Protein AF-A0A0E0JFE7-F1 (afdb_monomer)

Sequence (1212 aa):
MAQLSPSPSLVVLPAPAMASPPTTAAASPRRLFLVVVLLLPLVASAAAVPHRHRLPSQHLASLNASAPPTTFFEVDRPIRPPRGSLGPCSTLLLSHSFGATYGKPPVTAAYEPPACLAGGASSLALAVLEWSADCRGRQFDRIFGVWLSGAELLRSCTAEPRATGIVWSVSRDVTRYAALLAEPGEIAVYLGNLVDSKYTGVYHANLTLHLYFHPAPPPPLPPQQADLIVPISRSLPLNDGQWFAIQNATDVQGKKLTIPSNTYRAVLEVFVSFHSNDEFWYTNPPNEYIEANSLSNVPGNGAFREVVVKVNDDIVGAIWPFTVIYTGGVNPLLWRPITGIGSFNLPTYDIDITPFLCKLLDGKEHDFGFGVTNALDVWYIDANLHLWLDHNSEKTTGSLISYEASGLVLNVDSGFSGLDGQFVTSASRHISATGLVKSSYGEVTTNFYQRFSYVNSNVYSKNGSVQVVNQTIDAKSGVFAKDALAVLLSEDLHQIFPLYVYTGTSDEEDDEYTLISYVKLSVNEKETSGGKMGFSFNSLRNAQSAHGSMKVKKNLVVGGLGETHQAYKYVGTDGCYFRDVRSKNYTVLSDQSGDSCTKRNPYNGAKFSLRNDQSARRNSCLLTLLLLLLLPLAPLAAPRRSRFPATLRLDSLDASPQPPPPTTFFEVDRPIRPPRGSVGPCSTQLLSHSFGYTYGRAPVTAAYEPPACLAAAAGGSSWSLALAVLEWSADCRGRQFDRIFGVWLSGAELLRGCTAEPRATGIVWSVSRDVSRYAALLAAPGEVAVYLGNLIDDTYTGVYHANLTLHIYFHPAPPPPPEQQQQHADLIFPISRSLPLNDGQWFAIQNSTDVQSKKLVIPSNTYRAVLEVFVSFHSNDEDWYMHPPNEYIEANNISSLPGNGAFREITVQLDGDVVGAVWPFTVIYTGGVNPLFWRPITGIASFNLPTYDIDITPFLGKLLNGKEHDFGFSVTNALDVWFVDANLHLWLDHNSEKTFGSLVSYEAPKLTLHVDSDFSALDGRFVTSASRHVSATGWVKSSYGKVMTTFYQRFSYRNNNVYSKNGTLQVVNQTIDAKSGVFTRSSVVLFLEEVHRAFPLYIFSGTSDQVGDEYSLVSVVKMGFNEKRISGRMPEFSYISLRNAQSAHGYMKVKKNLVVDGLGETHQVYKYAGTEGCYSRYVGSRNYTIIFDSSGDVCSKGSPHDGPKFSSVKLT

Solvent-accessible surface area (backbone atoms only — not comparable to full-atom values): 63435 Å² total; per-residue (Å²): 138,78,89,82,86,84,88,90,81,90,84,88,87,84,87,85,88,90,90,84,90,82,93,82,85,88,90,83,92,90,88,82,86,87,90,90,89,88,92,84,87,89,85,88,88,82,89,83,88,87,83,91,80,86,85,88,89,79,85,81,77,83,71,78,87,80,58,77,50,49,67,39,41,67,90,74,79,83,87,73,72,58,92,76,47,48,70,70,52,70,46,78,66,47,76,51,69,39,30,80,31,47,78,34,54,45,54,70,36,79,39,68,48,57,80,86,50,75,75,39,42,91,39,60,62,35,30,36,42,33,41,41,37,38,28,46,28,34,48,70,52,41,67,31,44,33,23,52,65,52,25,71,76,47,46,31,42,39,75,56,34,36,82,60,16,26,35,40,59,42,75,43,84,46,45,67,45,32,38,54,59,55,44,71,44,36,35,38,38,26,51,61,24,64,58,54,97,78,26,54,25,38,41,39,37,37,34,34,42,34,38,24,24,57,63,86,81,76,81,93,68,82,80,92,52,34,67,39,67,46,49,50,42,54,73,81,89,47,47,47,57,45,47,39,66,31,57,22,45,84,35,70,47,70,45,73,48,64,43,65,33,18,50,65,40,32,36,37,39,36,42,67,50,60,28,76,65,32,52,56,26,70,72,21,48,41,52,68,62,33,60,78,59,69,53,89,88,66,46,46,62,24,49,45,58,12,38,43,30,26,48,67,82,44,51,72,35,40,43,49,71,75,85,47,38,46,33,49,48,103,49,43,50,30,30,28,30,53,38,33,70,46,19,48,61,43,67,66,49,80,35,62,45,34,11,53,40,37,84,40,40,77,65,52,73,43,41,40,34,36,29,28,26,45,33,62,34,46,35,41,37,35,30,34,37,36,26,29,66,38,89,79,34,89,57,31,52,45,28,57,35,13,64,41,59,34,27,27,3,8,10,45,26,70,52,63,66,74,54,22,28,37,31,44,26,21,1,16,22,37,24,33,28,25,7,39,29,36,46,76,94,38,56,34,40,29,28,23,22,13,7,3,24,23,44,27,37,37,35,33,33,80,74,45,41,27,39,37,32,46,31,31,39,51,38,29,35,32,39,16,28,29,49,94,86,49,52,46,36,10,27,28,34,38,33,25,38,41,35,35,41,38,42,33,63,43,80,74,54,95,62,29,34,33,42,38,40,39,39,35,40,33,47,38,31,31,40,17,33,25,36,74,87,46,74,45,41,37,32,39,38,37,40,37,40,31,36,37,37,38,33,33,44,76,94,35,80,77,48,70,46,12,27,30,38,35,42,35,38,39,47,38,76,92,47,32,37,36,36,44,35,31,27,45,66,63,38,78,78,46,77,50,69,48,65,72,79,67,100,66,85,90,72,91,79,71,87,82,74,84,73,87,81,91,81,88,82,87,82,83,83,88,79,91,80,92,79,89,85,89,84,89,88,88,84,86,88,86,84,89,85,88,85,82,83,88,89,81,84,89,81,84,86,92,79,82,86,79,79,68,76,51,40,29,18,23,52,79,81,81,56,55,68,46,52,87,79,39,48,64,67,53,68,46,78,67,46,75,51,69,41,41,75,27,49,76,31,55,47,53,70,36,81,37,68,44,54,69,68,58,52,48,31,75,74,38,99,42,39,42,88,53,31,30,36,42,36,41,37,38,35,28,46,24,36,43,71,54,36,60,32,42,35,25,52,68,50,26,74,73,50,41,26,42,37,74,60,36,37,82,58,16,23,32,36,54,50,75,41,76,42,41,74,42,52,50,63,58,69,43,69,46,38,36,37,38,26,50,56,28,59,64,55,100,79,26,56,31,36,40,39,36,38,32,34,40,34,36,25,26,30,78,49,76,76,79,65,80,91,77,59,87,76,64,33,65,41,72,47,47,52,41,50,74,82,89,49,46,46,61,46,49,41,69,38,57,24,46,85,35,72,50,69,43,74,47,64,43,61,32,17,50,67,40,35,36,38,36,38,40,67,50,60,29,79,71,33,49,61,36,72,74,26,50,46,50,69,60,36,62,77,59,69,49,93,85,66,59,51,57,21,51,60,66,41,38,40,34,27,48,77,79,45,66,78,44,72,46,72,75,77,88,45,39,52,34,58,46,102,51,37,32,30,22,27,22,42,28,27,66,44,24,43,59,45,66,70,47,83,43,66,50,38,19,49,40,33,69,46,46,73,68,48,75,44,42,45,32,40,35,32,43,56,41,62,33,44,32,40,38,32,32,36,39,36,28,30,66,40,91,82,35,84,59,31,50,42,39,65,76,48,77,48,58,62,74,76,46,74,46,77,45,81,53,70,62,81,54,25,32,41,38,39,40,37,35,39,41,49,33,37,32,29,13,26,32,32,46,78,95,40,59,39,36,31,35,30,39,38,41,38,43,38,39,34,40,40,32,32,32,80,74,45,39,29,38,36,36,43,33,39,40,39,40,35,37,36,40,43,30,32,51,101,52,69,52,38,42,34,39,38,40,38,41,34,44,36,35,35,39,40,33,54,45,84,69,62,84,68,27,34,35,40,37,38,33,40,32,40,28,58,24,36,37,36,37,38,38,34,81,92,52,72,43,42,38,35,34,39,30,34,36,45,25,31,32,36,32,35,32,46,77,91,34,78,79,36,33,13,3,12,20,20,36,38,30,37,35,38,36,71,94,49,29,31,44,32,21,31,5,7,24,60,61,27,33,41,26,26,30,15,13,19,27,54,49,74,78,58,88,82,74,58,83,78,79,72,82,79,76,90,123

pLDDT: mean 81.34, std 21.27, range [21.19, 98.44]

Organism: Oryza punctata (NCBI:txid4537)

Secondary structure (DSSP, 8-state):
----------------------------------------------------------------TTSPPEEEB---PPP-PPTT-EEEEEEEEEEEEESS-TTSPPEEEEE---GGGGG-GGGEEEEEEEEEEEEES-----EEEEEETTEEEEEEEPPPPPTT-EEEEEEEE-GGGHHHHTS-EEEEEEE----SSS---EEEEEEEEEEEEPPSPPP-PPPSS-SEEEEESPPSP-SS-SSEEE-STT-EEEEEEPPPTTEEEEEEEEEEEE-GGGTTGGGPPPHHHHHHTT-SS---S-S--EEEEEETTEEEEEE-------TTSS-TTTTSSBPPTTSSS--EEEEE-GGGHHHHTTSS-EEEEEEEET--S-EEEEEEEEEEE-TT-S--EEEEEEEEE---B-----EEETTEEEEE---EEEEEEEEEEEETTEEEEEEEEEEEE--EEEEEETTTTEEEEEEE-----EEEEE-SSSEEEEEEE----EEEEEEEEEEEETTEEEEEEEEEEEEEEEEE-BSSS-B--EEEEEEEEEEEEEEEETTEEEEEEEEEEEEEEEEESS-EEEEEEEEETTEEEEEEEES---S----TT--------------------------------------------------PPPPPPPEEEB-------PPTT-EEEEEEEEEEEEESS-TTSPPEEEEE---HHHHHHHTSTT-EEEEEEEEEEEEEES-----EEEEEETTEEEEEEEPPPPPTT-EEEEEEEE-GGGHHHHTS-EEEEEEE----SSS---EEEEEEEEEEEEESSPPSPGGG--PPPSEEEE-SPPSS-SS-SSEEE-STT--EEEEEEPPTTEEEEEEEEEEEE-GGGTTGGGPPPHHHHHHTT-SSS--S-S--EEEEEETTEEEEEE-------TTSSSTTTTSSB--TTSSSPPEEEEE-GGGHHHHTTSSEEEEEEEEET--S-EEEEEEEEEEE-TT-S--EEEEEEEE-PPPEEEEEEEEETTEEEEEEEEEEEEEEEEEEEETTEEEEEEEEEEEEEEEEEEEETTTTEEEEEEEEEEEEEEEEESSSEEEEEEEEEEEEEEEEEEEE---SSEEEEEEEEEE--EEEEEEEETTEEEEEEEE-EE-EEE-EEEETTEEEEE--B--EEEEEEETTEEEEE----SSSS-SB----S------TT-----------

Mean predicted aligned error: 19.39 Å

InterPro domains:
  IPR021102 Peptide-N4-(N-acetyl-beta-glucosaminyl)asparagine amidase A [PTHR31104] (23-600)
  IPR056948 Peptide N-acetyl-beta-D-glucosaminyl asparaginase amidase A, N-terminal [PF12222] (87-405)
  IPR056948 Peptide N-acetyl-beta-D-glucosaminyl asparaginase amidase A, N-terminal [PF12222] (677-1004)

Structure (mmCIF, N/CA/C/O backbone):
data_AF-A0A0E0JFE7-F1
#
_entry.id   AF-A0A0E0JFE7-F1
#
loop_
_atom_site.group_PDB
_atom_site.id
_atom_site.type_symbol
_atom_site.label_atom_id
_atom_site.label_alt_id
_atom_site.label_comp_id
_atom_site.label_asym_id
_atom_site.label_entity_id
_atom_site.label_seq_id
_atom_site.pdbx_PDB_ins_code
_atom_site.Cartn_x
_atom_site.Cartn_y
_atom_site.Cartn_z
_atom_site.occupancy
_atom_site.B_iso_or_equiv
_atom_site.auth_seq_id
_atom_site.auth_comp_id
_atom_site.auth_asym_id
_atom_site.auth_atom_id
_atom_site.pdbx_PDB_model_num
ATOM 1 N N . MET A 1 1 ? 29.724 -51.784 9.863 1.00 27.80 1 MET A N 1
ATOM 2 C CA . MET A 1 1 ? 30.884 -52.031 8.974 1.00 27.80 1 MET A CA 1
ATOM 3 C C . MET A 1 1 ? 30.918 -50.891 7.964 1.00 27.80 1 MET A C 1
ATOM 5 O O . MET A 1 1 ? 29.849 -50.575 7.471 1.00 27.80 1 MET A O 1
ATOM 9 N N . ALA A 1 2 ? 32.031 -50.227 7.657 1.00 27.00 2 ALA A N 1
ATOM 10 C CA . ALA A 1 2 ? 33.321 -50.161 8.347 1.00 27.00 2 ALA A CA 1
ATOM 11 C C . ALA A 1 2 ? 34.015 -48.820 7.986 1.00 27.00 2 ALA A C 1
ATOM 13 O O . ALA A 1 2 ? 33.759 -48.305 6.909 1.00 27.00 2 ALA A O 1
ATOM 14 N N . GLN A 1 3 ? 34.819 -48.281 8.916 1.00 24.09 3 GLN A N 1
ATOM 15 C CA . GLN A 1 3 ? 36.211 -47.785 8.763 1.00 24.09 3 GLN A CA 1
ATOM 16 C C . GLN A 1 3 ? 36.642 -47.003 7.484 1.00 24.09 3 GLN A C 1
ATOM 18 O O . GLN A 1 3 ? 36.286 -47.376 6.378 1.00 24.09 3 GLN A O 1
ATOM 23 N N . LEU A 1 4 ? 37.515 -45.979 7.546 1.00 25.78 4 LEU A N 1
ATOM 24 C CA . LEU A 1 4 ? 38.462 -45.576 8.612 1.00 25.78 4 LEU A CA 1
ATOM 25 C C . LEU A 1 4 ? 38.916 -44.090 8.492 1.00 25.78 4 LEU A C 1
ATOM 27 O O . LEU A 1 4 ? 38.791 -43.477 7.438 1.00 25.78 4 LEU A O 1
ATOM 31 N N . SER A 1 5 ? 39.479 -43.560 9.586 1.00 22.83 5 SER A N 1
ATOM 32 C CA . SER A 1 5 ? 40.284 -42.318 9.747 1.00 22.83 5 SER A CA 1
ATOM 33 C C . SER A 1 5 ? 41.680 -42.420 9.056 1.00 22.83 5 SER A C 1
ATOM 35 O O . SER A 1 5 ? 41.918 -43.484 8.477 1.00 22.83 5 SER A O 1
ATOM 37 N N . PRO A 1 6 ? 42.642 -41.442 9.095 1.00 35.56 6 PRO A N 1
ATOM 38 C CA . PRO A 1 6 ? 42.990 -40.419 10.130 1.00 35.56 6 PRO A CA 1
ATOM 39 C C . PRO A 1 6 ? 42.938 -38.937 9.638 1.00 35.56 6 PRO A C 1
ATOM 41 O O . PRO A 1 6 ? 42.818 -38.716 8.441 1.00 35.56 6 PRO A O 1
ATOM 44 N N . SER A 1 7 ? 42.886 -37.850 10.440 1.00 26.66 7 SER A N 1
ATOM 45 C CA . SER A 1 7 ? 43.625 -37.389 11.660 1.00 26.66 7 SER A CA 1
ATOM 46 C C . SER A 1 7 ? 45.054 -36.858 11.395 1.00 26.66 7 SER A C 1
ATOM 48 O O . SER A 1 7 ? 45.705 -37.413 10.513 1.00 26.66 7 SER A O 1
ATOM 50 N N . PRO A 1 8 ? 45.639 -35.941 12.215 1.00 40.16 8 PRO A N 1
ATOM 51 C CA . PRO A 1 8 ? 45.120 -34.899 13.144 1.00 40.16 8 PRO A CA 1
ATOM 52 C C . PRO A 1 8 ? 45.724 -33.490 12.782 1.00 40.16 8 PRO A C 1
ATOM 54 O O . PRO A 1 8 ? 46.185 -33.341 11.656 1.00 40.16 8 PRO A O 1
ATOM 57 N N . SER A 1 9 ? 45.755 -32.372 13.540 1.00 23.88 9 SER A N 1
ATOM 58 C CA . SER A 1 9 ? 45.611 -31.980 14.972 1.00 23.88 9 SER A CA 1
ATOM 59 C C . SER A 1 9 ? 45.077 -30.516 15.039 1.00 23.88 9 SER A C 1
ATOM 61 O O . SER A 1 9 ? 45.161 -29.823 14.032 1.00 23.88 9 SER A O 1
ATOM 63 N N . LEU A 1 10 ? 44.444 -29.941 16.079 1.00 23.22 10 LEU A N 1
ATOM 64 C CA . LEU A 1 10 ? 44.709 -29.856 17.538 1.00 23.22 10 LEU A CA 1
ATOM 65 C C . LEU A 1 10 ? 46.030 -29.130 17.934 1.00 23.22 10 LEU A C 1
ATOM 67 O O . LEU A 1 10 ? 47.066 -29.463 17.375 1.00 23.22 10 LEU A O 1
ATOM 71 N N . VAL A 1 11 ? 46.103 -28.215 18.928 1.00 23.27 11 VAL A N 1
ATOM 72 C CA . VAL A 1 11 ? 45.073 -27.462 19.705 1.00 23.27 11 VAL A CA 1
ATOM 73 C C . VAL A 1 11 ? 45.721 -26.328 20.569 1.00 23.27 11 VAL A C 1
ATOM 75 O O . VAL A 1 11 ? 46.917 -26.394 20.825 1.00 23.27 11 VAL A O 1
ATOM 78 N N . VAL A 1 12 ? 44.915 -25.387 21.109 1.00 22.56 12 VAL A N 1
ATOM 79 C CA . VAL A 1 12 ? 45.170 -24.483 22.282 1.00 22.56 12 VAL A CA 1
ATOM 80 C C . VAL A 1 12 ? 46.018 -23.182 22.118 1.00 22.56 12 VAL A C 1
ATOM 82 O O . VAL A 1 12 ? 46.887 -23.057 21.266 1.00 22.56 12 VAL A O 1
ATOM 85 N N . LEU A 1 13 ? 45.652 -22.192 22.959 1.00 27.08 13 LEU A N 1
ATOM 86 C CA . LEU A 1 13 ? 46.176 -20.825 23.235 1.00 27.08 13 LEU A CA 1
ATOM 87 C C . LEU A 1 13 ? 47.579 -20.824 23.929 1.00 27.08 13 LEU A C 1
ATOM 89 O O . LEU A 1 13 ? 48.007 -21.914 24.306 1.00 27.08 13 LEU A O 1
ATOM 93 N N . PRO A 1 14 ? 48.283 -19.685 24.221 1.00 34.88 14 PRO A N 1
ATOM 94 C CA . PRO A 1 14 ? 47.886 -18.260 24.196 1.00 34.88 14 PRO A CA 1
ATOM 95 C C . PRO A 1 14 ? 48.923 -17.285 23.543 1.00 34.88 14 PRO A C 1
ATOM 97 O O . PRO A 1 14 ? 49.796 -17.692 22.786 1.00 34.88 14 PRO A O 1
ATOM 100 N N . ALA A 1 15 ? 48.810 -15.977 23.833 1.00 24.89 15 ALA A N 1
ATOM 101 C CA . ALA A 1 15 ? 49.737 -14.874 23.479 1.00 24.89 15 ALA A CA 1
ATOM 102 C C . ALA A 1 15 ? 50.985 -14.807 24.430 1.00 24.89 15 ALA A C 1
ATOM 104 O O . ALA A 1 15 ? 51.000 -15.614 25.364 1.00 24.89 15 ALA A O 1
ATOM 105 N N . PRO A 1 16 ? 51.980 -13.867 24.322 1.00 38.59 16 PRO A N 1
ATOM 106 C CA . PRO A 1 16 ? 52.050 -12.647 23.481 1.00 38.59 16 PRO A CA 1
ATOM 107 C C . PRO A 1 16 ? 53.443 -12.208 22.894 1.00 38.59 16 PRO A C 1
ATOM 109 O O . PRO A 1 16 ? 54.483 -12.771 23.207 1.00 38.59 16 PRO A O 1
ATOM 112 N N . ALA A 1 17 ? 53.428 -11.074 22.164 1.00 25.14 17 ALA A N 1
ATOM 113 C CA . ALA A 1 17 ? 54.432 -9.974 22.118 1.00 25.14 17 ALA A CA 1
ATOM 114 C C . ALA A 1 17 ? 55.792 -10.027 21.337 1.00 25.14 17 ALA A C 1
ATOM 116 O O . ALA A 1 17 ? 56.681 -10.817 21.620 1.00 25.14 17 ALA A O 1
ATOM 117 N N . MET A 1 18 ? 55.989 -8.945 20.548 1.00 24.22 18 MET A N 1
ATOM 118 C CA . MET A 1 18 ? 57.223 -8.164 20.244 1.00 24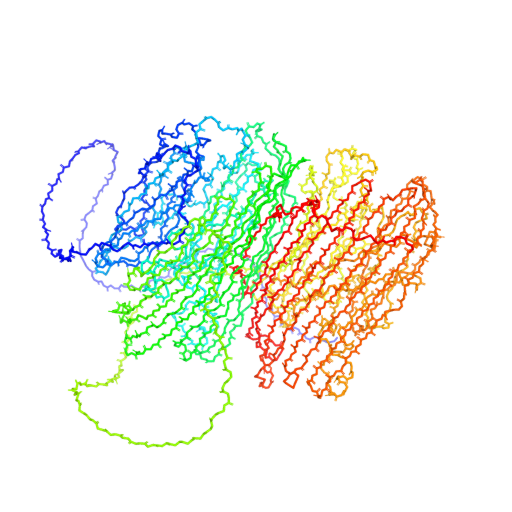.22 18 MET A CA 1
ATOM 119 C C . MET A 1 18 ? 58.300 -8.577 19.197 1.00 24.22 18 MET A C 1
ATOM 121 O O . MET A 1 18 ? 58.711 -9.723 19.081 1.00 24.22 18 MET A O 1
ATOM 125 N N . ALA A 1 19 ? 58.860 -7.502 18.594 1.00 22.97 19 ALA A N 1
ATOM 126 C CA . ALA A 1 19 ? 60.182 -7.305 17.951 1.00 22.97 19 ALA A CA 1
ATOM 127 C C . ALA A 1 19 ? 60.341 -7.400 16.403 1.00 22.97 19 ALA A C 1
ATOM 129 O O . ALA A 1 19 ? 59.699 -8.183 15.715 1.00 22.97 19 ALA A O 1
ATOM 130 N N . SER A 1 20 ? 61.221 -6.529 15.877 1.00 23.56 20 SER A N 1
ATOM 131 C CA . SER A 1 20 ? 61.536 -6.177 14.465 1.00 23.56 20 SER A CA 1
ATOM 132 C C . SER A 1 20 ? 63.081 -6.001 14.302 1.00 23.56 20 SER A C 1
ATOM 134 O O . SER A 1 20 ? 63.771 -6.368 15.258 1.00 23.56 20 SER A O 1
ATOM 136 N N . PRO A 1 21 ? 63.705 -5.421 13.227 1.00 48.44 21 PRO A N 1
ATOM 137 C CA . PRO A 1 21 ? 63.253 -4.978 11.891 1.00 48.44 21 PRO A CA 1
ATOM 138 C C . PRO A 1 21 ? 63.967 -5.770 10.737 1.00 48.44 21 PRO A C 1
ATOM 140 O O . PRO A 1 21 ? 63.495 -6.889 10.554 1.00 48.44 21 PRO A O 1
ATOM 143 N N . PRO A 1 22 ? 65.057 -5.400 9.981 1.00 46.72 22 PRO A N 1
ATOM 144 C CA . PRO A 1 22 ? 65.743 -4.129 9.623 1.00 46.72 22 PRO A CA 1
ATOM 145 C C . PRO A 1 22 ? 66.042 -3.876 8.094 1.00 46.72 22 PRO A C 1
ATOM 147 O O . PRO A 1 22 ? 66.775 -4.620 7.455 1.00 46.72 22 PRO A O 1
ATOM 150 N N . THR A 1 23 ? 65.620 -2.714 7.560 1.00 31.38 23 THR A N 1
ATOM 151 C CA . THR A 1 23 ? 66.366 -1.776 6.648 1.00 31.38 23 THR A CA 1
ATOM 152 C C . THR A 1 23 ? 67.068 -2.187 5.323 1.00 31.38 23 THR A C 1
ATOM 154 O O . THR A 1 23 ? 67.992 -2.992 5.324 1.00 31.38 23 THR A O 1
ATOM 157 N N . THR A 1 24 ? 66.853 -1.406 4.242 1.00 29.27 24 THR A N 1
ATOM 158 C CA . THR A 1 24 ? 67.797 -0.401 3.627 1.00 29.27 24 THR A CA 1
ATOM 159 C C . THR A 1 24 ? 67.228 0.127 2.285 1.00 29.27 24 THR A C 1
ATOM 161 O O . THR A 1 24 ? 66.625 -0.652 1.559 1.00 29.27 24 THR A O 1
ATOM 164 N N . ALA A 1 25 ? 67.241 1.408 1.866 1.00 32.34 25 ALA A N 1
ATOM 165 C CA . ALA A 1 25 ? 67.906 2.681 2.237 1.00 32.34 25 ALA A CA 1
ATOM 166 C C . ALA A 1 25 ? 69.387 2.843 1.806 1.00 32.34 25 ALA A C 1
ATOM 168 O O . ALA A 1 25 ? 70.173 1.927 2.000 1.00 32.34 25 ALA A O 1
ATOM 169 N N . ALA A 1 26 ? 69.873 3.980 1.278 1.00 32.94 26 ALA A N 1
ATOM 170 C CA . ALA A 1 26 ? 69.253 5.289 0.959 1.00 32.94 26 ALA A CA 1
ATOM 171 C C . ALA A 1 26 ? 69.312 5.554 -0.579 1.00 32.94 26 ALA A C 1
ATOM 173 O O . ALA A 1 26 ? 68.960 4.633 -1.303 1.00 32.94 26 ALA A O 1
ATOM 174 N N . ALA A 1 27 ? 69.697 6.676 -1.221 1.00 32.00 27 ALA A N 1
ATOM 175 C CA . ALA A 1 27 ? 70.150 8.055 -0.906 1.00 32.00 27 ALA A CA 1
ATOM 176 C C . ALA A 1 27 ? 70.075 8.870 -2.240 1.00 32.00 27 ALA A C 1
ATOM 178 O O . ALA A 1 27 ? 69.964 8.248 -3.290 1.00 32.00 27 ALA A O 1
ATOM 179 N N . SER A 1 28 ? 70.198 10.199 -2.397 1.00 30.89 28 SER A N 1
ATOM 180 C CA . SER A 1 28 ? 70.303 11.448 -1.590 1.00 30.89 28 SER A CA 1
ATOM 181 C C . SER A 1 28 ? 69.942 12.609 -2.589 1.00 30.89 28 SER A C 1
ATOM 183 O O . SER A 1 28 ? 69.245 12.267 -3.547 1.00 30.89 28 SER A O 1
ATOM 185 N N . PRO A 1 29 ? 70.385 13.903 -2.565 1.00 59.66 29 PRO A N 1
ATOM 186 C CA . PRO A 1 29 ? 71.052 14.796 -1.581 1.00 59.66 29 PRO A CA 1
ATOM 187 C C . PRO A 1 29 ? 70.009 15.780 -0.952 1.00 59.66 29 PRO A C 1
ATOM 189 O O . PRO A 1 29 ? 68.951 15.293 -0.583 1.00 59.66 29 PRO A O 1
ATOM 192 N N . ARG A 1 30 ? 70.102 17.132 -0.898 1.00 34.78 30 ARG A N 1
ATOM 193 C CA . ARG A 1 30 ? 70.854 18.172 -0.096 1.00 34.78 30 ARG A CA 1
ATOM 194 C C . ARG A 1 30 ? 69.907 19.417 -0.017 1.00 34.78 30 ARG A C 1
ATOM 196 O O . ARG A 1 30 ? 68.938 19.417 -0.761 1.00 34.78 30 ARG A O 1
ATOM 203 N N . ARG A 1 31 ? 70.040 20.537 0.726 1.00 33.78 31 ARG A N 1
ATOM 204 C CA . ARG A 1 31 ? 70.930 21.225 1.720 1.00 33.78 31 ARG A CA 1
ATOM 205 C C . ARG A 1 31 ? 70.038 22.371 2.333 1.00 33.78 31 ARG A C 1
ATOM 207 O O . ARG A 1 31 ? 69.065 22.716 1.679 1.00 33.78 31 ARG A O 1
ATOM 214 N N . LEU A 1 32 ? 70.270 23.083 3.451 1.00 34.59 32 LEU A N 1
ATOM 215 C CA . LEU A 1 32 ? 71.223 23.037 4.579 1.00 34.59 32 LEU A CA 1
ATOM 216 C C . LEU A 1 32 ? 70.707 23.936 5.747 1.00 34.59 32 LEU A C 1
ATOM 218 O O . LEU A 1 32 ? 70.531 25.124 5.518 1.00 34.59 32 LEU A O 1
ATOM 222 N N . PHE A 1 33 ? 70.632 23.403 6.979 1.00 31.12 33 PHE A N 1
ATOM 223 C CA . PHE A 1 33 ? 70.579 24.103 8.298 1.00 31.12 33 PHE A CA 1
ATOM 224 C C . PHE A 1 33 ? 69.299 24.924 8.661 1.00 31.12 33 PHE A C 1
ATOM 226 O O . PHE A 1 33 ? 68.749 25.594 7.800 1.00 31.12 33 PHE A O 1
ATOM 233 N N . LEU A 1 34 ? 68.655 24.761 9.845 1.00 36.00 34 LEU A N 1
ATOM 234 C CA . LEU A 1 34 ? 69.002 25.042 11.283 1.00 36.00 34 LEU A CA 1
ATOM 235 C C . LEU A 1 34 ? 68.639 26.507 11.687 1.00 36.00 34 LEU A C 1
ATOM 237 O O . LEU A 1 34 ? 68.776 27.388 10.850 1.00 36.00 34 LEU A O 1
ATOM 241 N N . VAL A 1 35 ? 68.158 26.883 12.893 1.00 32.28 35 VAL A N 1
ATOM 242 C CA . VAL A 1 35 ? 68.242 26.277 14.254 1.00 32.28 35 VAL A CA 1
ATOM 243 C C . VAL A 1 35 ? 66.875 26.226 15.012 1.00 32.28 35 VAL A C 1
ATOM 245 O O . VAL A 1 35 ? 65.920 25.707 14.447 1.00 32.28 35 VAL A O 1
ATOM 248 N N . VAL A 1 36 ? 66.783 26.641 16.296 1.00 42.00 36 VAL A N 1
ATOM 249 C CA . VAL A 1 36 ? 65.733 26.307 17.304 1.00 42.00 36 VAL A CA 1
ATOM 250 C C . VAL A 1 36 ? 65.594 27.426 18.366 1.00 42.00 36 VAL A C 1
ATOM 252 O O . VAL A 1 36 ? 66.616 28.027 18.683 1.00 42.00 36 VAL A O 1
ATOM 255 N N . VAL A 1 37 ? 64.392 27.651 18.946 1.00 31.25 37 VAL A N 1
ATOM 256 C CA . VAL A 1 37 ? 64.078 28.001 20.375 1.00 31.25 37 VAL A CA 1
ATOM 257 C C . VAL A 1 37 ? 62.533 28.095 20.581 1.00 31.25 37 VAL A C 1
ATOM 259 O O . VAL A 1 37 ? 61.791 27.831 19.638 1.00 31.25 37 VAL A O 1
ATOM 262 N N . LEU A 1 38 ? 62.036 28.305 21.813 1.00 34.84 38 LEU A N 1
ATOM 263 C CA . LEU A 1 38 ? 60.760 27.793 22.369 1.00 34.84 38 LEU A CA 1
ATOM 264 C C . LEU A 1 38 ? 59.890 28.884 23.071 1.00 34.84 38 LEU A C 1
ATOM 266 O O . LEU A 1 38 ? 60.417 29.937 23.418 1.00 34.84 38 LEU A O 1
ATOM 270 N N . LEU A 1 39 ? 58.625 28.535 23.391 1.00 27.08 39 LEU A N 1
ATOM 271 C CA . LEU A 1 39 ? 57.651 29.113 24.367 1.00 27.08 39 LEU A CA 1
ATOM 272 C C . LEU A 1 39 ? 56.496 30.032 23.878 1.00 27.08 39 LEU A C 1
ATOM 274 O O . LEU A 1 39 ? 56.606 30.775 22.911 1.00 27.08 39 LEU A O 1
ATOM 278 N N . LEU A 1 40 ? 55.374 29.933 24.616 1.00 35.19 40 LEU A N 1
ATOM 279 C CA . LEU A 1 40 ? 54.106 30.697 24.543 1.00 35.19 40 LEU A CA 1
ATOM 280 C C . LEU A 1 40 ? 54.031 31.729 25.693 1.00 35.19 40 LEU A C 1
ATOM 282 O O . LEU A 1 40 ? 54.693 31.522 26.714 1.00 35.19 40 LEU A O 1
ATOM 286 N N . PRO A 1 41 ? 53.208 32.797 25.587 1.00 36.50 41 PRO A N 1
ATOM 287 C CA . PRO A 1 41 ? 51.976 32.840 26.404 1.00 36.50 41 PRO A CA 1
ATOM 288 C C . PRO A 1 41 ? 50.770 33.573 25.742 1.00 36.50 41 PRO A C 1
ATOM 290 O O . PRO A 1 41 ? 50.719 33.761 24.530 1.00 36.50 41 PRO A O 1
ATOM 293 N N . LEU A 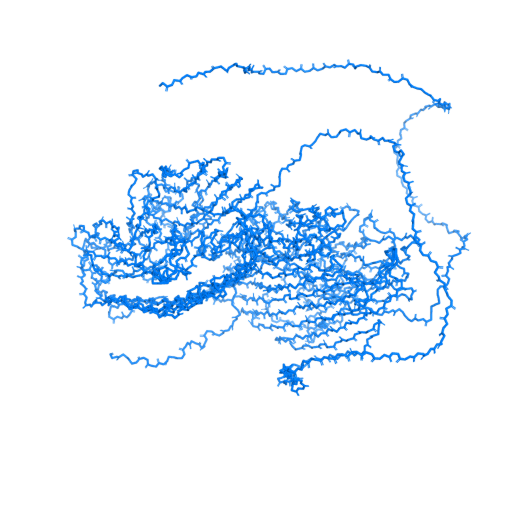1 42 ? 49.762 33.916 26.559 1.00 23.94 42 LEU A N 1
ATOM 294 C CA . LEU A 1 42 ? 48.418 34.424 26.224 1.00 23.94 42 LEU A CA 1
ATOM 295 C C . LEU A 1 42 ? 48.358 35.938 25.879 1.00 23.94 42 LEU A C 1
ATOM 297 O O . LEU A 1 42 ? 49.235 36.695 26.282 1.00 23.94 42 LEU A O 1
ATOM 301 N N . VAL A 1 43 ? 47.225 36.372 25.293 1.00 23.42 43 VAL A N 1
ATOM 302 C CA . VAL A 1 43 ? 46.306 37.469 25.734 1.00 23.42 43 VAL A CA 1
ATOM 303 C C . VAL A 1 43 ? 45.663 38.241 24.557 1.00 23.42 43 VAL A C 1
ATOM 305 O O . VAL A 1 43 ? 46.291 38.561 23.557 1.00 23.42 43 VAL A O 1
ATOM 308 N N . ALA A 1 44 ? 44.366 38.505 24.735 1.00 22.73 44 ALA A N 1
ATOM 309 C CA . ALA A 1 44 ? 43.354 39.112 23.868 1.00 22.73 44 ALA A CA 1
ATOM 310 C C . ALA A 1 44 ? 43.584 40.539 23.298 1.00 22.73 44 ALA A C 1
ATOM 312 O O . ALA A 1 44 ? 44.427 41.294 23.773 1.00 22.73 44 ALA A O 1
ATOM 313 N N . SER A 1 45 ? 42.651 40.917 22.400 1.00 23.02 45 SER A N 1
ATOM 314 C CA . SER A 1 45 ? 41.936 42.218 22.319 1.00 23.02 45 SER A CA 1
ATOM 315 C C . SER A 1 45 ? 42.091 43.097 21.062 1.00 23.02 45 SER A C 1
ATOM 317 O O . SER A 1 45 ? 43.178 43.346 20.562 1.00 23.02 45 SER A O 1
ATOM 319 N N . ALA A 1 46 ? 40.941 43.677 20.682 1.00 21.70 46 ALA A N 1
ATOM 320 C CA . ALA A 1 46 ? 40.744 44.992 20.050 1.00 21.70 46 ALA A CA 1
ATOM 321 C C . ALA A 1 46 ? 41.198 45.256 18.587 1.00 21.70 46 ALA A C 1
ATOM 323 O O . ALA A 1 46 ? 42.186 45.931 18.341 1.00 21.70 46 ALA A O 1
ATOM 324 N N . ALA A 1 47 ? 40.312 44.880 17.652 1.00 23.95 47 ALA A N 1
ATOM 325 C CA . ALA A 1 47 ? 39.528 45.801 16.798 1.00 23.95 47 ALA A CA 1
ATOM 326 C C . ALA A 1 47 ? 40.174 46.774 15.764 1.00 23.95 47 ALA A C 1
ATOM 328 O O . ALA A 1 47 ? 41.283 47.267 15.906 1.00 23.95 47 ALA A O 1
ATOM 329 N N . ALA A 1 48 ? 39.304 47.164 14.810 1.00 21.84 48 ALA A N 1
ATOM 330 C CA . ALA A 1 48 ? 39.197 48.482 14.149 1.00 21.84 48 ALA A CA 1
ATOM 331 C C . ALA A 1 48 ? 39.729 48.687 12.699 1.00 21.84 48 ALA A C 1
ATOM 333 O O . ALA A 1 48 ? 40.849 49.130 12.480 1.00 21.84 48 ALA A O 1
ATOM 334 N N . VAL A 1 49 ? 38.777 48.585 11.747 1.00 24.81 49 VAL A N 1
ATOM 335 C CA . VAL A 1 49 ? 38.628 49.357 10.477 1.00 24.81 49 VAL A CA 1
ATOM 336 C C . VAL A 1 49 ? 39.712 49.232 9.359 1.00 24.81 49 VAL A C 1
ATOM 338 O O . VAL A 1 49 ? 40.746 48.605 9.565 1.00 24.81 49 VAL A O 1
ATOM 341 N N . PRO A 1 50 ? 39.425 49.651 8.094 1.00 38.03 50 PRO A N 1
ATOM 342 C CA . PRO A 1 50 ? 39.997 48.998 6.906 1.00 38.03 50 PRO A CA 1
ATOM 343 C C . PRO A 1 50 ? 40.900 49.894 6.042 1.00 38.03 50 PRO A C 1
ATOM 345 O O . PRO A 1 50 ? 40.871 51.117 6.149 1.00 38.03 50 PRO A O 1
ATOM 348 N N . HIS A 1 51 ? 41.547 49.299 5.031 1.00 21.19 51 HIS A N 1
ATOM 349 C CA . HIS A 1 51 ? 41.979 50.036 3.838 1.00 21.19 51 HIS A CA 1
ATOM 350 C C . HIS A 1 51 ? 41.645 49.307 2.528 1.00 21.19 51 HIS A C 1
ATOM 352 O O . HIS A 1 51 ? 42.043 48.169 2.295 1.00 21.19 51 HIS A O 1
ATOM 358 N N . ARG A 1 52 ? 40.932 50.005 1.634 1.00 31.97 52 ARG A N 1
ATOM 359 C CA . ARG A 1 52 ? 40.788 49.630 0.218 1.00 31.97 52 ARG A CA 1
ATOM 360 C C . ARG A 1 52 ? 42.054 50.022 -0.539 1.00 31.97 52 ARG A C 1
ATOM 362 O O . ARG A 1 52 ? 42.442 51.182 -0.447 1.00 31.97 52 ARG A O 1
ATOM 369 N N . HIS A 1 53 ? 42.549 49.161 -1.427 1.00 23.97 53 HIS A N 1
ATOM 370 C CA . HIS A 1 53 ? 43.274 49.614 -2.618 1.00 23.97 53 HIS A CA 1
ATOM 371 C C . HIS A 1 53 ? 42.825 48.865 -3.885 1.00 23.97 53 HIS A C 1
ATOM 373 O O . HIS A 1 53 ? 42.708 47.645 -3.920 1.00 23.97 53 HIS A O 1
ATOM 379 N N . ARG A 1 54 ? 42.544 49.659 -4.924 1.00 27.03 54 ARG A N 1
ATOM 380 C CA . ARG A 1 54 ? 42.441 49.289 -6.351 1.00 27.03 54 ARG A CA 1
ATOM 381 C C . ARG A 1 54 ? 43.871 49.103 -6.909 1.00 27.03 54 ARG A C 1
ATOM 383 O O . ARG A 1 54 ? 44.783 49.676 -6.324 1.00 27.03 54 ARG A O 1
ATOM 390 N N . LEU A 1 55 ? 44.172 48.458 -8.041 1.00 32.50 55 LEU A N 1
ATOM 391 C CA . LEU A 1 55 ? 43.463 47.662 -9.072 1.00 32.50 55 LEU A CA 1
ATOM 392 C C . LEU A 1 55 ? 44.577 46.919 -9.875 1.00 32.50 55 LEU A C 1
ATOM 394 O O . LEU A 1 55 ? 45.724 47.363 -9.803 1.00 32.50 55 LEU A O 1
ATOM 398 N N . PRO A 1 56 ? 44.304 45.839 -10.640 1.00 26.12 56 PRO A N 1
ATOM 399 C CA . PRO A 1 56 ? 43.968 46.028 -12.062 1.00 26.12 56 PRO A CA 1
ATOM 400 C C . PRO A 1 56 ? 42.946 45.027 -12.631 1.00 26.12 56 PRO A C 1
ATOM 402 O O . PRO A 1 56 ? 42.870 43.870 -12.231 1.00 26.12 56 PRO A O 1
ATOM 405 N N . SER A 1 57 ? 42.187 45.473 -13.632 1.00 37.16 57 SER A N 1
ATOM 406 C CA . SER A 1 57 ? 41.275 44.641 -14.422 1.00 37.16 57 SER A CA 1
ATOM 407 C C . SER A 1 57 ? 41.898 44.277 -15.770 1.00 37.16 57 SER A C 1
ATOM 409 O O . SER A 1 57 ? 42.230 45.181 -16.538 1.00 37.16 57 SER A O 1
ATOM 411 N N . GLN A 1 58 ? 41.960 42.989 -16.110 1.00 28.08 58 GLN A N 1
ATOM 412 C CA . GLN A 1 58 ? 42.140 42.529 -17.491 1.00 28.08 58 GLN A CA 1
ATOM 413 C C . GLN A 1 58 ? 41.204 41.346 -17.789 1.00 28.08 58 GLN A C 1
ATOM 415 O O . GLN A 1 58 ? 40.945 40.518 -16.924 1.00 28.08 58 GLN A O 1
ATOM 420 N N . HIS A 1 59 ? 40.678 41.311 -19.017 1.00 27.19 59 HIS A N 1
ATOM 421 C CA . HIS A 1 59 ? 39.840 40.243 -19.586 1.00 27.19 59 HIS A CA 1
ATOM 422 C C . HIS A 1 59 ? 38.547 39.853 -18.842 1.00 27.19 59 HIS A C 1
ATOM 424 O O . HIS A 1 59 ? 38.140 38.693 -18.827 1.00 27.19 59 HIS A O 1
ATOM 430 N N . LEU A 1 60 ? 37.791 40.862 -18.400 1.00 33.75 60 LEU A N 1
ATOM 431 C CA . LEU A 1 60 ? 36.327 40.774 -18.459 1.00 33.75 60 LEU A CA 1
ATOM 432 C C . LEU A 1 60 ? 35.900 40.776 -19.938 1.00 33.75 60 LEU A C 1
ATOM 434 O O . LEU A 1 60 ? 35.957 41.811 -20.601 1.00 33.75 60 LEU A O 1
ATOM 438 N N . ALA A 1 61 ? 35.500 39.620 -20.469 1.00 28.69 61 ALA A N 1
ATOM 439 C CA . ALA A 1 61 ? 34.901 39.535 -21.798 1.00 28.69 61 ALA A CA 1
ATOM 440 C C . ALA A 1 61 ? 33.471 40.101 -21.752 1.00 28.69 61 ALA A C 1
ATOM 442 O O . ALA A 1 61 ? 32.583 39.524 -21.125 1.00 28.69 61 ALA A O 1
ATOM 443 N N . SER A 1 62 ? 33.244 41.241 -22.405 1.00 36.59 62 SER A N 1
ATOM 444 C CA . SER A 1 62 ? 31.942 41.911 -22.442 1.00 36.59 62 SER A CA 1
ATOM 445 C C . SER A 1 62 ? 30.947 41.157 -23.333 1.00 36.59 62 SER A C 1
ATOM 447 O O . SER A 1 62 ? 30.844 41.425 -24.531 1.00 36.59 62 SER A O 1
ATOM 449 N N . LEU A 1 63 ? 30.199 40.218 -22.752 1.00 35.56 63 LEU A N 1
ATOM 450 C CA . LEU A 1 63 ? 29.014 39.644 -23.393 1.00 35.56 63 LEU A CA 1
ATOM 451 C C . LEU A 1 63 ? 27.905 40.707 -23.469 1.00 35.56 63 LEU A C 1
ATOM 453 O O . LEU A 1 63 ? 27.601 41.369 -22.478 1.00 35.56 63 LEU A O 1
ATOM 457 N N . ASN A 1 64 ? 27.316 40.880 -24.656 1.00 34.50 64 ASN A N 1
ATOM 458 C CA . ASN A 1 64 ? 26.333 41.933 -24.928 1.00 34.50 64 ASN A CA 1
ATOM 459 C C . ASN A 1 64 ? 25.076 41.796 -24.053 1.00 34.50 64 ASN A C 1
ATOM 461 O O . ASN A 1 64 ? 24.243 40.917 -24.272 1.00 34.50 64 ASN A O 1
ATOM 465 N N . ALA A 1 65 ? 24.899 42.728 -23.117 1.00 42.59 65 ALA A N 1
ATOM 466 C CA . ALA A 1 65 ? 23.733 42.825 -22.241 1.00 42.59 65 ALA A CA 1
ATOM 467 C C . ALA A 1 65 ? 22.527 43.503 -22.936 1.00 42.59 65 ALA A C 1
ATOM 469 O O . ALA A 1 65 ? 21.977 44.474 -22.424 1.00 42.59 65 ALA A O 1
ATOM 470 N N . SER A 1 66 ? 22.147 43.024 -24.127 1.00 51.69 66 SER A N 1
ATOM 471 C CA . SER A 1 66 ? 21.022 43.559 -24.918 1.00 51.69 66 SER A CA 1
ATOM 472 C C . SER A 1 66 ? 19.769 42.676 -24.919 1.00 51.69 66 SER A C 1
ATOM 474 O O . SER A 1 66 ? 18.681 43.173 -25.201 1.00 51.69 66 SER A O 1
ATOM 476 N N . ALA A 1 67 ? 19.898 41.388 -24.593 1.00 61.94 67 ALA A N 1
ATOM 477 C CA . ALA A 1 67 ? 18.765 40.492 -24.375 1.00 61.94 67 ALA A CA 1
ATOM 478 C C . ALA A 1 67 ? 18.446 40.405 -22.869 1.00 61.94 67 ALA A C 1
ATOM 480 O O . ALA A 1 67 ? 19.383 40.290 -22.074 1.00 61.94 67 ALA A O 1
ATOM 481 N N . PRO A 1 68 ? 17.164 40.431 -22.457 1.00 77.69 68 PRO A N 1
ATOM 482 C CA . PRO A 1 68 ? 16.797 40.177 -21.068 1.00 77.69 68 PRO A CA 1
ATOM 483 C C . PRO A 1 68 ? 17.124 38.724 -20.668 1.00 77.69 68 PRO A C 1
ATOM 485 O O . PRO A 1 68 ? 17.141 37.836 -21.531 1.00 77.69 68 PRO A O 1
ATOM 488 N N . PRO A 1 69 ? 17.360 38.453 -19.370 1.00 85.62 69 PRO A N 1
ATOM 489 C CA . PRO A 1 69 ? 17.522 37.089 -18.881 1.00 85.62 69 PRO A CA 1
ATOM 490 C C . PRO A 1 69 ? 16.257 36.270 -19.167 1.00 85.62 69 PRO A C 1
ATOM 492 O O . PRO A 1 69 ? 15.141 36.785 -19.129 1.00 85.62 69 PRO A O 1
ATOM 495 N N . THR A 1 70 ? 16.421 34.983 -19.472 1.00 89.12 70 THR A N 1
ATOM 496 C CA . THR A 1 70 ? 15.272 34.103 -19.740 1.00 89.12 70 THR A CA 1
ATOM 497 C C . THR A 1 70 ? 14.613 33.690 -18.426 1.00 89.12 70 THR A C 1
ATOM 499 O O . THR A 1 70 ? 15.280 33.094 -17.583 1.00 89.12 70 THR A O 1
ATOM 502 N N . THR A 1 71 ? 13.319 33.974 -18.260 1.00 92.38 71 THR A N 1
ATOM 503 C CA . THR A 1 71 ? 12.544 33.486 -17.111 1.00 92.38 71 THR A CA 1
ATOM 504 C C . THR A 1 71 ? 12.304 31.986 -17.235 1.00 92.38 71 THR A C 1
ATOM 506 O O . THR A 1 71 ? 11.686 31.566 -18.211 1.00 92.38 71 THR A O 1
ATOM 509 N N . PHE A 1 72 ? 12.764 31.197 -16.266 1.00 93.31 72 PHE A N 1
ATOM 510 C CA . PHE A 1 72 ? 12.393 29.784 -16.109 1.00 93.31 72 PHE A CA 1
ATOM 511 C C . PHE A 1 72 ? 11.286 29.654 -15.057 1.00 93.31 72 PHE A C 1
ATOM 513 O O . PHE A 1 72 ? 11.241 30.443 -14.111 1.00 93.31 72 PHE A O 1
ATOM 520 N N . PHE A 1 73 ? 10.393 28.677 -15.220 1.00 93.06 73 PHE A N 1
ATOM 521 C CA . PHE A 1 73 ? 9.297 28.430 -14.282 1.00 93.06 73 PHE A CA 1
ATOM 522 C C . PHE A 1 73 ? 8.826 26.974 -14.293 1.00 93.06 73 PHE A C 1
ATOM 524 O O . PHE A 1 73 ? 8.834 26.298 -15.323 1.00 93.06 73 PHE A O 1
ATOM 531 N N . GLU A 1 74 ? 8.310 26.549 -13.146 1.00 93.12 74 GLU A N 1
ATOM 532 C CA . GLU A 1 74 ? 7.535 25.324 -12.983 1.00 93.12 74 GLU A CA 1
ATOM 533 C C . GLU A 1 74 ? 6.029 25.622 -13.122 1.00 93.12 74 GLU A C 1
ATOM 535 O O . GLU A 1 74 ? 5.577 26.763 -12.958 1.00 93.12 74 GLU A O 1
ATOM 540 N N . VAL A 1 75 ? 5.230 24.610 -13.466 1.00 92.62 75 VAL A N 1
ATOM 541 C CA . VAL A 1 75 ? 3.775 24.753 -13.626 1.00 92.62 75 VAL A CA 1
ATOM 542 C C . VAL A 1 75 ? 3.062 24.113 -12.446 1.00 92.62 75 VAL A C 1
ATOM 544 O O . VAL A 1 75 ? 2.877 22.895 -12.404 1.00 92.62 75 VAL A O 1
ATOM 547 N N . ASP A 1 76 ? 2.613 24.972 -11.537 1.00 90.56 76 ASP A N 1
ATOM 548 C CA . ASP A 1 76 ? 1.757 24.619 -10.409 1.00 90.56 76 ASP A CA 1
ATOM 549 C C . ASP A 1 76 ? 0.570 25.597 -10.277 1.00 90.56 76 ASP A C 1
ATOM 551 O O . ASP A 1 76 ? 0.472 26.598 -11.001 1.00 90.56 76 ASP A O 1
ATOM 555 N N . ARG A 1 77 ? -0.356 25.302 -9.362 1.00 89.62 77 ARG A N 1
ATOM 556 C CA . ARG A 1 77 ? -1.418 26.208 -8.925 1.00 89.62 77 ARG A CA 1
ATOM 557 C C . ARG A 1 77 ? -0.804 27.372 -8.138 1.00 89.62 77 ARG A C 1
ATOM 559 O O . ARG A 1 77 ? -0.090 27.123 -7.174 1.00 89.62 77 ARG A O 1
ATOM 566 N N . PRO A 1 78 ? -1.129 28.640 -8.457 1.00 88.56 78 PRO A N 1
ATOM 567 C CA . PRO A 1 78 ? -0.694 29.766 -7.641 1.00 88.56 78 PRO A CA 1
ATOM 568 C C . PRO A 1 78 ? -1.152 29.596 -6.189 1.00 88.56 78 PRO A C 1
ATOM 570 O O . PRO A 1 78 ? -2.354 29.461 -5.942 1.00 88.56 78 PRO A O 1
ATOM 573 N N . ILE A 1 79 ? -0.209 29.637 -5.247 1.00 89.75 79 ILE A N 1
ATOM 574 C CA . ILE A 1 79 ? -0.505 29.710 -3.813 1.00 89.75 79 ILE A CA 1
ATOM 575 C C . ILE A 1 79 ? -1.215 31.048 -3.557 1.00 89.75 79 ILE A C 1
ATOM 577 O O . ILE A 1 79 ? -0.776 32.094 -4.038 1.00 89.75 79 ILE A O 1
ATOM 581 N N . ARG A 1 80 ? -2.354 31.025 -2.857 1.00 85.69 80 ARG A N 1
ATOM 582 C CA . ARG A 1 80 ? -3.178 32.216 -2.592 1.00 85.69 80 ARG A CA 1
ATOM 583 C C . ARG A 1 80 ? -3.595 32.243 -1.122 1.00 85.69 80 ARG A C 1
ATOM 585 O O . ARG A 1 80 ? -4.035 31.208 -0.626 1.00 85.69 80 ARG A O 1
ATOM 592 N N . PRO A 1 81 ? -3.522 33.400 -0.440 1.00 86.06 81 PRO A N 1
ATOM 593 C CA . PRO A 1 81 ? -4.016 33.521 0.925 1.00 86.06 81 PRO A CA 1
ATOM 594 C C . PRO A 1 81 ? -5.538 33.309 0.991 1.00 86.06 81 PRO A C 1
ATOM 596 O O . PRO A 1 81 ? -6.247 33.623 0.023 1.00 86.06 81 PRO A O 1
ATOM 599 N N . PRO A 1 82 ? -6.068 32.833 2.133 1.00 83.06 82 PRO A N 1
ATOM 600 C CA . PRO A 1 82 ? -7.503 32.792 2.381 1.00 83.06 82 PRO A CA 1
ATOM 601 C C . PRO A 1 82 ? -8.180 34.154 2.157 1.00 83.06 82 PRO A C 1
ATOM 603 O O . PRO A 1 82 ? -7.600 35.225 2.360 1.00 83.06 82 PRO A O 1
ATOM 606 N N . ARG A 1 83 ? -9.446 34.136 1.723 1.00 80.25 83 ARG A N 1
ATOM 607 C CA . ARG A 1 83 ? -10.189 35.374 1.437 1.00 80.25 83 ARG A CA 1
ATOM 608 C C . ARG A 1 83 ? -10.365 36.201 2.711 1.00 80.25 83 ARG A C 1
ATOM 610 O O . ARG A 1 83 ? -10.970 35.732 3.668 1.00 80.25 83 ARG A O 1
ATOM 617 N N . GLY A 1 84 ? -9.900 37.448 2.675 1.00 82.00 84 GLY A N 1
ATOM 618 C CA . GLY A 1 84 ? -9.962 38.371 3.812 1.00 82.00 84 GLY A CA 1
ATOM 619 C C . GLY A 1 84 ? -8.747 38.320 4.743 1.00 82.00 84 GLY A C 1
ATOM 620 O O . GLY A 1 84 ? -8.734 39.059 5.723 1.00 82.00 84 GLY A O 1
ATOM 621 N N . SER A 1 85 ? -7.729 37.502 4.448 1.00 85.75 85 SER A N 1
ATOM 622 C CA . SER A 1 85 ? -6.455 37.553 5.170 1.00 85.75 85 SER A CA 1
ATOM 623 C C . SER A 1 85 ? -5.734 38.892 4.988 1.00 85.75 85 SER A C 1
ATOM 625 O O . SER A 1 85 ? -5.769 39.500 3.918 1.00 85.75 85 SER A O 1
ATOM 627 N N . LEU A 1 86 ? -5.048 39.328 6.043 1.00 87.19 86 LEU A N 1
ATOM 628 C CA . LEU A 1 86 ? -4.249 40.553 6.085 1.00 87.19 86 LEU A CA 1
ATOM 629 C C . LEU A 1 86 ? -2.791 40.240 5.723 1.00 87.19 86 LEU A C 1
ATOM 631 O O . LEU A 1 86 ? -2.242 39.265 6.226 1.00 87.19 86 LEU A O 1
ATOM 635 N N . GLY A 1 87 ? -2.147 41.056 4.884 1.00 85.88 87 GLY A N 1
ATOM 636 C CA . GLY A 1 87 ? -0.747 40.863 4.481 1.00 85.88 87 GLY A CA 1
ATOM 637 C C . GLY A 1 87 ? -0.489 41.168 2.996 1.00 85.88 87 GLY A C 1
ATOM 638 O O . GLY A 1 87 ? -1.340 41.787 2.355 1.00 85.88 87 GLY A O 1
ATOM 639 N N . PRO A 1 88 ? 0.662 40.739 2.439 1.00 90.62 88 PRO A N 1
ATOM 640 C CA . PRO A 1 88 ? 1.728 40.004 3.118 1.00 90.62 88 PRO A CA 1
ATOM 641 C C . PRO A 1 88 ? 2.605 40.909 3.990 1.00 90.62 88 PRO A C 1
ATOM 643 O O . PRO A 1 88 ? 3.138 41.916 3.522 1.00 90.62 88 PRO A O 1
ATOM 646 N N . CYS A 1 89 ? 2.858 40.497 5.229 1.00 91.75 89 CYS A N 1
ATOM 647 C CA . CYS A 1 89 ? 4.062 40.930 5.928 1.00 91.75 89 CYS A CA 1
ATOM 648 C C . CYS A 1 89 ? 5.245 40.165 5.321 1.00 91.75 89 CYS A C 1
ATOM 650 O O . CYS A 1 89 ? 5.273 38.940 5.383 1.00 91.75 89 CYS A O 1
ATOM 652 N N . SER A 1 90 ? 6.177 40.868 4.678 1.00 94.88 90 SER A N 1
ATOM 653 C CA . SER A 1 90 ? 7.270 40.242 3.920 1.00 94.88 90 SER A CA 1
ATOM 654 C C . SER A 1 90 ? 8.615 40.538 4.576 1.00 94.88 90 SER A C 1
ATOM 656 O O . SER A 1 90 ? 8.879 41.685 4.931 1.00 94.88 90 SER A O 1
ATOM 658 N N . THR A 1 91 ? 9.471 39.531 4.749 1.00 94.25 91 THR A N 1
ATOM 659 C CA . THR A 1 91 ? 10.803 39.678 5.363 1.00 94.25 91 THR A CA 1
ATOM 660 C C . THR A 1 91 ? 11.849 38.915 4.557 1.00 94.25 91 THR A C 1
ATOM 662 O O . THR A 1 91 ? 11.695 37.726 4.291 1.00 94.25 91 THR A O 1
ATOM 665 N N . LEU A 1 92 ? 12.916 39.611 4.159 1.00 95.88 92 LEU A N 1
ATOM 666 C CA . LEU A 1 92 ? 14.085 39.019 3.509 1.00 95.88 92 LEU A CA 1
ATOM 667 C C . LEU A 1 92 ? 14.922 38.298 4.575 1.00 95.88 92 LEU A C 1
ATOM 669 O O . LEU A 1 92 ? 15.466 38.950 5.462 1.00 95.88 92 LEU A O 1
ATOM 673 N N . LEU A 1 93 ? 15.009 36.973 4.484 1.00 96.44 93 LEU A N 1
ATOM 674 C CA . LEU A 1 93 ? 15.728 36.122 5.435 1.00 96.44 93 LEU A CA 1
ATOM 675 C C . LEU A 1 93 ? 17.215 35.992 5.083 1.00 96.44 93 LEU A C 1
ATOM 677 O O . LEU A 1 93 ? 18.074 35.994 5.960 1.00 96.44 93 LEU A O 1
ATOM 681 N N . LEU A 1 94 ? 17.526 35.892 3.787 1.00 97.00 94 LEU A N 1
ATOM 682 C CA . LEU A 1 94 ? 18.895 35.824 3.281 1.00 97.00 94 LEU A CA 1
ATOM 683 C C . LEU A 1 94 ? 18.986 36.481 1.901 1.00 97.00 94 LEU A C 1
ATOM 685 O O . LEU A 1 94 ? 18.099 36.321 1.066 1.00 97.00 94 LEU A O 1
ATOM 689 N N . SER A 1 95 ? 20.098 37.163 1.638 1.00 96.69 95 SER A N 1
ATOM 690 C CA . SER A 1 95 ? 20.534 37.529 0.288 1.00 96.69 95 SER A CA 1
ATOM 691 C C . SER A 1 95 ? 22.000 37.138 0.136 1.00 96.69 95 SER A C 1
ATOM 693 O O . SER A 1 95 ? 22.834 37.534 0.954 1.00 96.69 95 SER A O 1
ATOM 695 N N . HIS A 1 96 ? 22.325 36.313 -0.861 1.00 96.88 96 HIS A N 1
ATOM 696 C CA . HIS A 1 96 ? 23.673 35.769 -1.020 1.00 96.88 96 HIS A CA 1
ATOM 697 C C . HIS A 1 96 ? 24.061 35.527 -2.487 1.00 96.88 96 HIS A C 1
ATOM 699 O O . HIS A 1 96 ? 23.223 35.456 -3.382 1.00 96.88 96 HIS A O 1
ATOM 705 N N . SER A 1 97 ? 25.368 35.422 -2.744 1.00 96.06 97 SER A N 1
ATOM 706 C CA . SER A 1 97 ? 25.946 35.156 -4.067 1.00 96.06 97 SER A CA 1
ATOM 707 C C . SER A 1 97 ? 26.769 33.868 -4.038 1.00 96.06 97 SER A C 1
ATOM 709 O O . SER A 1 97 ? 27.961 33.880 -3.728 1.00 96.06 97 SER A O 1
ATOM 711 N N . PHE A 1 98 ? 26.125 32.749 -4.363 1.00 95.81 98 PHE A N 1
ATOM 712 C CA . PHE A 1 98 ? 26.723 31.416 -4.366 1.00 95.81 98 PHE A CA 1
ATOM 713 C C . PHE A 1 98 ? 27.656 31.266 -5.576 1.00 95.81 98 PHE A C 1
ATOM 715 O O . PHE A 1 98 ? 27.242 30.895 -6.676 1.00 95.81 98 PHE A O 1
ATOM 722 N N . GLY A 1 99 ? 28.923 31.639 -5.378 1.00 90.44 99 GLY A N 1
ATOM 723 C CA . GLY A 1 99 ? 30.004 31.527 -6.361 1.00 90.44 99 GLY A CA 1
ATOM 724 C C . GLY A 1 99 ? 30.803 30.237 -6.182 1.00 90.44 99 GLY A C 1
ATOM 725 O O . GLY A 1 99 ? 30.426 29.192 -6.691 1.00 90.44 99 GLY A O 1
ATOM 726 N N . ALA A 1 100 ? 31.914 30.305 -5.447 1.00 89.25 100 ALA A N 1
ATOM 727 C CA . ALA A 1 100 ? 32.708 29.133 -5.077 1.00 89.25 100 ALA A CA 1
ATOM 728 C C . ALA A 1 100 ? 32.294 28.631 -3.680 1.00 89.25 100 ALA A C 1
ATOM 730 O O . ALA A 1 100 ? 32.966 28.939 -2.691 1.00 89.25 100 ALA A O 1
ATOM 731 N N . THR A 1 101 ? 31.169 27.916 -3.604 1.00 93.88 101 THR A N 1
ATOM 732 C CA . THR A 1 101 ? 30.520 27.430 -2.363 1.00 93.88 101 THR A CA 1
ATOM 733 C C . THR A 1 101 ? 30.458 25.903 -2.241 1.00 93.88 101 THR A C 1
ATOM 735 O O . THR A 1 101 ? 30.176 25.395 -1.163 1.00 93.88 101 THR A O 1
ATOM 738 N N . TYR A 1 102 ? 30.757 25.159 -3.306 1.00 91.25 102 TYR A N 1
ATOM 739 C CA . TYR A 1 102 ? 30.869 23.699 -3.281 1.00 91.25 102 TYR A CA 1
ATOM 740 C C . TYR A 1 102 ? 31.945 23.238 -2.285 1.00 91.25 102 TYR A C 1
ATOM 742 O O . TYR A 1 102 ? 33.064 23.757 -2.306 1.00 91.25 102 TYR A O 1
ATOM 750 N N . GLY A 1 103 ? 31.623 22.259 -1.433 1.00 89.69 103 GLY A N 1
ATOM 751 C CA . GLY A 1 103 ? 32.561 21.724 -0.438 1.00 89.69 103 GLY A CA 1
ATOM 752 C C . GLY A 1 103 ? 32.921 22.708 0.684 1.00 89.69 103 GLY A C 1
ATOM 753 O O . GLY A 1 103 ? 34.002 22.605 1.264 1.00 89.69 103 GLY A O 1
ATOM 754 N N . LYS A 1 104 ? 32.054 23.691 0.956 1.00 93.06 104 LYS A N 1
ATOM 755 C CA . LYS A 1 104 ? 32.176 24.678 2.042 1.00 93.06 104 LYS A CA 1
ATOM 756 C C . LYS A 1 104 ? 30.928 24.651 2.928 1.00 93.06 104 LYS A C 1
ATOM 758 O O . LYS A 1 104 ? 29.930 24.056 2.523 1.00 93.06 104 LYS A O 1
ATOM 763 N N . PRO A 1 105 ? 30.943 25.291 4.110 1.00 94.06 105 PRO A N 1
ATOM 764 C CA . PRO A 1 105 ? 29.767 25.319 4.966 1.00 94.06 105 PRO A CA 1
ATOM 765 C C . PRO A 1 105 ? 28.564 26.011 4.313 1.00 94.06 105 PRO A C 1
ATOM 767 O O . PRO A 1 105 ? 28.755 26.916 3.490 1.00 94.06 105 PRO A O 1
ATOM 770 N N . PRO A 1 106 ? 27.333 25.630 4.704 1.00 96.19 106 PRO A N 1
ATOM 771 C CA . PRO A 1 106 ? 26.132 26.398 4.409 1.00 96.19 106 PRO A CA 1
ATOM 772 C C . PRO A 1 106 ? 26.287 27.861 4.832 1.00 96.19 106 PRO A C 1
ATOM 774 O O . PRO A 1 106 ? 26.960 28.183 5.812 1.00 96.19 106 PRO A O 1
ATOM 777 N N . VAL A 1 107 ? 25.644 28.755 4.089 1.00 96.19 107 VAL A N 1
ATOM 778 C CA . VAL A 1 107 ? 25.567 30.174 4.436 1.00 96.19 107 VAL A CA 1
ATOM 779 C C . VAL A 1 107 ? 24.486 30.328 5.492 1.00 96.19 107 VAL A C 1
ATOM 781 O O . VAL A 1 107 ? 23.336 29.985 5.214 1.00 96.19 107 VAL A O 1
ATOM 784 N N . THR A 1 108 ? 24.838 30.846 6.670 1.00 96.44 108 THR A N 1
ATOM 785 C CA . THR A 1 108 ? 23.869 31.066 7.747 1.00 96.44 108 THR A CA 1
ATOM 786 C C . THR A 1 108 ? 23.551 32.537 8.002 1.00 96.44 108 THR A C 1
ATOM 788 O O . THR A 1 108 ? 24.325 33.437 7.659 1.00 96.44 108 THR A O 1
ATOM 791 N N . ALA A 1 109 ? 22.375 32.777 8.580 1.00 95.69 109 ALA A N 1
ATOM 792 C CA . ALA A 1 109 ? 21.913 34.067 9.074 1.00 95.69 109 ALA A CA 1
ATOM 793 C C . ALA A 1 109 ? 21.002 33.857 10.292 1.00 95.69 109 ALA A C 1
ATOM 795 O O . ALA A 1 109 ? 20.208 32.918 10.319 1.00 95.69 109 ALA A O 1
ATOM 796 N N . ALA A 1 110 ? 21.081 34.741 11.289 1.00 96.38 110 ALA A N 1
ATOM 797 C CA . ALA A 1 110 ? 20.164 34.704 12.426 1.00 96.38 110 ALA A CA 1
ATOM 798 C C . ALA A 1 110 ? 18.718 34.967 11.966 1.00 96.38 110 ALA A C 1
ATOM 800 O O . ALA A 1 110 ? 18.469 35.887 11.183 1.00 96.38 110 ALA A O 1
ATOM 801 N N . TYR A 1 111 ? 17.781 34.165 12.467 1.00 96.00 111 TYR A N 1
ATOM 802 C CA . TYR A 1 111 ? 16.347 34.346 12.280 1.00 96.00 111 TYR A CA 1
ATOM 803 C C . TYR A 1 111 ? 15.740 34.971 13.531 1.00 96.00 111 TYR A C 1
ATOM 805 O O . TYR A 1 111 ? 15.900 34.446 14.630 1.00 96.00 111 TYR A O 1
ATOM 813 N N . GLU A 1 112 ? 15.000 36.056 13.338 1.00 93.38 112 GLU A N 1
ATOM 814 C CA . GLU A 1 112 ? 14.161 36.679 14.357 1.00 93.38 112 GLU A CA 1
ATOM 815 C C . GLU A 1 112 ? 12.724 36.720 13.814 1.00 93.38 112 GLU A C 1
ATOM 817 O O . GLU A 1 112 ? 12.536 37.166 12.672 1.00 93.38 112 GLU A O 1
ATOM 822 N N . PRO A 1 113 ? 11.705 36.282 14.579 1.00 92.38 113 PRO A N 1
ATOM 823 C CA . PRO A 1 113 ? 10.313 36.316 14.145 1.00 92.38 113 PRO A CA 1
ATOM 824 C C . PRO A 1 113 ? 9.902 37.736 13.719 1.00 92.38 113 PRO A C 1
ATOM 826 O O . PRO A 1 113 ? 10.044 38.681 14.505 1.00 92.38 113 PRO A O 1
ATOM 829 N N . PRO A 1 114 ? 9.379 37.937 12.493 1.00 89.44 114 PRO A N 1
ATOM 830 C CA . PRO A 1 114 ? 8.981 39.261 12.028 1.00 89.44 114 PRO A CA 1
ATOM 831 C C . PRO A 1 114 ? 7.977 39.912 12.985 1.00 89.44 114 PRO A C 1
ATOM 833 O O . PRO A 1 114 ? 7.013 39.273 13.389 1.00 89.44 114 PRO A O 1
ATOM 836 N N . ALA A 1 115 ? 8.133 41.201 13.304 1.00 86.25 115 ALA A N 1
ATOM 837 C CA . ALA A 1 115 ? 7.332 41.877 14.341 1.00 86.25 115 ALA A CA 1
ATOM 838 C C . ALA A 1 115 ? 5.797 41.847 14.119 1.00 86.25 115 ALA A C 1
ATOM 840 O O . ALA A 1 115 ? 5.026 42.060 15.050 1.00 86.25 115 ALA A O 1
ATOM 841 N N . CYS A 1 116 ? 5.339 41.560 12.89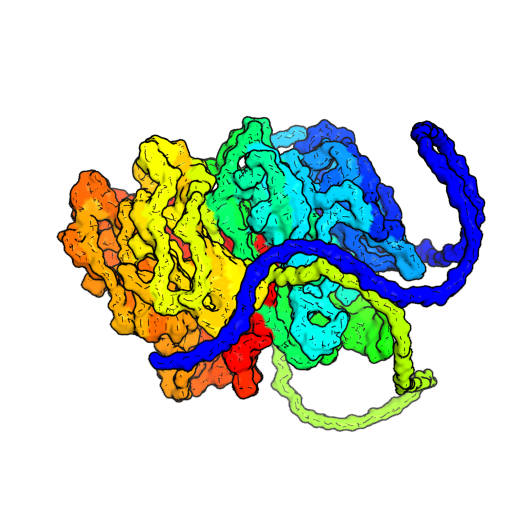8 1.00 86.19 116 CYS A N 1
ATOM 842 C CA . CYS A 1 116 ? 3.934 41.307 12.567 1.00 86.19 116 CYS A CA 1
ATOM 843 C C . CYS A 1 116 ? 3.396 39.957 13.091 1.00 86.19 116 CYS A C 1
ATOM 845 O O . CYS A 1 116 ? 2.197 39.833 13.318 1.00 86.19 116 CYS A O 1
ATOM 847 N N . LEU A 1 117 ? 4.270 38.972 13.318 1.00 84.69 117 LEU A N 1
ATOM 848 C CA . LEU A 1 117 ? 3.978 37.656 13.897 1.00 84.69 117 LEU A CA 1
ATOM 849 C C . LEU A 1 117 ? 3.968 37.681 15.439 1.00 84.69 117 LEU A C 1
ATOM 851 O O . LEU A 1 117 ? 3.702 36.663 16.066 1.00 84.69 117 LEU A O 1
ATOM 855 N N . ALA A 1 118 ? 4.158 38.846 16.074 1.00 72.75 118 ALA A N 1
ATOM 856 C CA . ALA A 1 118 ? 4.093 39.013 17.534 1.00 72.75 118 ALA A CA 1
ATOM 857 C C . ALA A 1 118 ? 2.721 38.665 18.163 1.00 72.75 118 ALA A C 1
ATOM 859 O O . ALA A 1 118 ? 2.601 38.605 19.384 1.00 72.75 118 ALA A O 1
ATOM 860 N N . GLY A 1 119 ? 1.687 38.414 17.348 1.00 66.12 119 GLY A N 1
ATOM 861 C CA . GLY A 1 119 ? 0.427 37.791 17.774 1.00 66.12 119 GLY A CA 1
ATOM 862 C C . GLY A 1 119 ? 0.494 36.265 17.966 1.00 66.12 119 GLY A C 1
ATOM 863 O O . GLY A 1 119 ? -0.517 35.666 18.322 1.00 66.12 119 GLY A O 1
ATOM 864 N N . GLY A 1 120 ? 1.651 35.640 17.724 1.00 72.31 120 GLY A N 1
ATOM 865 C CA . GLY A 1 120 ? 1.874 34.197 17.808 1.00 72.31 120 GLY A CA 1
ATOM 866 C C . GLY A 1 120 ? 1.424 33.422 16.564 1.00 72.31 120 GLY A C 1
ATOM 867 O O . GLY A 1 120 ? 0.668 33.924 15.725 1.00 72.31 120 GLY A O 1
ATOM 868 N N . ALA A 1 121 ? 1.873 32.166 16.466 1.00 74.31 121 ALA A N 1
ATOM 869 C CA . ALA A 1 121 ? 1.588 31.255 15.352 1.00 74.31 121 ALA A CA 1
ATOM 870 C C . ALA A 1 121 ? 0.084 31.123 15.032 1.00 74.31 121 ALA A C 1
ATOM 872 O O . ALA A 1 121 ? -0.302 31.107 13.868 1.00 74.31 121 ALA A O 1
ATOM 873 N N . SER A 1 122 ? -0.782 31.139 16.052 1.00 72.69 122 SER A N 1
ATOM 874 C CA . SER A 1 122 ? -2.245 31.027 15.919 1.00 72.69 122 SER A CA 1
ATOM 875 C C . SER A 1 122 ? -2.923 32.171 15.145 1.00 72.69 122 SER A C 1
ATOM 877 O O . SER A 1 122 ? -4.098 32.062 14.792 1.00 72.69 122 SER A O 1
ATOM 879 N N . SER A 1 123 ? -2.207 33.263 14.857 1.00 79.56 123 SER A N 1
ATOM 880 C CA . SER A 1 123 ? -2.687 34.358 14.004 1.00 79.56 123 SER A CA 1
ATOM 881 C C . SER A 1 123 ? -2.459 34.125 12.499 1.00 79.56 123 SER A C 1
ATOM 883 O O . SER A 1 123 ? -3.048 34.829 11.671 1.00 79.56 123 SER A O 1
ATOM 885 N N . LEU A 1 124 ? -1.622 33.147 12.132 1.00 87.44 124 LEU A N 1
ATOM 886 C CA . LEU A 1 124 ? -1.135 32.906 10.773 1.00 87.44 124 LEU A CA 1
ATOM 887 C C . LEU A 1 124 ? -2.139 32.108 9.920 1.00 87.44 124 LEU A C 1
ATOM 889 O O . LEU A 1 124 ? -2.506 30.984 10.252 1.00 87.44 124 LEU A O 1
ATOM 893 N N . ALA A 1 125 ? -2.519 32.679 8.776 1.00 88.00 125 ALA A N 1
ATOM 894 C CA . ALA A 1 125 ? -3.446 32.097 7.801 1.00 88.00 125 ALA A CA 1
ATOM 895 C C . ALA A 1 125 ? -2.754 31.456 6.585 1.00 88.00 125 ALA A C 1
ATOM 897 O O . ALA A 1 125 ? -3.331 30.576 5.950 1.00 88.00 125 ALA A O 1
ATOM 898 N N . LEU A 1 126 ? -1.561 31.939 6.224 1.00 92.50 126 LEU A N 1
ATOM 899 C CA . LEU A 1 126 ? -0.687 31.383 5.186 1.00 92.50 126 LEU A CA 1
ATOM 900 C C . LEU A 1 126 ? 0.737 31.920 5.400 1.00 92.50 126 LEU A C 1
ATOM 902 O O . LEU A 1 126 ? 0.912 33.130 5.552 1.00 92.50 126 LEU A O 1
ATOM 906 N N . ALA A 1 127 ? 1.750 31.059 5.330 1.00 94.69 127 ALA A N 1
ATOM 907 C CA . ALA A 1 127 ? 3.144 31.454 5.142 1.00 94.69 127 ALA A CA 1
ATOM 908 C C . ALA A 1 127 ? 3.675 30.894 3.820 1.00 94.69 127 ALA A C 1
ATOM 910 O O . ALA A 1 127 ? 3.567 29.699 3.554 1.00 94.69 127 ALA A O 1
ATOM 911 N N . VAL A 1 128 ? 4.275 31.759 3.003 1.00 97.31 128 VAL A N 1
ATOM 912 C CA . VAL A 1 128 ? 4.920 31.380 1.741 1.00 97.31 128 VAL A CA 1
ATOM 913 C C . VAL A 1 128 ? 6.403 31.697 1.830 1.00 97.31 128 VAL A C 1
ATOM 915 O O . VAL A 1 128 ? 6.777 32.846 2.069 1.00 97.31 128 VAL A O 1
ATOM 918 N N . LEU A 1 129 ? 7.240 30.689 1.608 1.00 98.00 129 LEU A N 1
ATOM 919 C CA . LEU A 1 129 ? 8.672 30.864 1.423 1.00 98.00 129 LEU A CA 1
ATOM 920 C C . LEU A 1 129 ? 8.943 31.036 -0.074 1.00 98.00 129 LEU A C 1
ATOM 922 O O . LEU A 1 129 ? 8.679 30.125 -0.858 1.00 98.00 129 LEU A O 1
ATOM 926 N N . GLU A 1 130 ? 9.432 32.206 -0.474 1.00 97.75 130 GLU A N 1
ATOM 927 C CA . GLU A 1 130 ? 9.882 32.481 -1.836 1.00 97.75 130 GLU A CA 1
ATOM 928 C C . GLU A 1 130 ? 11.410 32.441 -1.906 1.00 97.75 130 GLU A C 1
ATOM 930 O O . GLU A 1 130 ? 12.110 33.170 -1.201 1.00 97.75 130 GLU A O 1
ATOM 935 N N . TRP A 1 131 ? 11.924 31.629 -2.821 1.00 97.69 131 TRP A N 1
ATOM 936 C CA . TRP A 1 131 ? 13.282 31.742 -3.329 1.00 97.69 131 TRP A CA 1
ATOM 937 C C . TRP A 1 131 ? 13.236 32.400 -4.707 1.00 97.69 131 TRP A C 1
ATOM 939 O O . TRP A 1 131 ? 12.529 31.924 -5.595 1.00 97.69 131 TRP A O 1
ATOM 949 N N . SER A 1 132 ? 14.013 33.462 -4.912 1.00 97.06 132 SER A N 1
ATOM 950 C CA . SER A 1 132 ? 14.202 34.093 -6.222 1.00 97.06 132 SER A CA 1
ATOM 951 C C . SER A 1 132 ? 15.688 34.257 -6.535 1.00 97.06 132 SER A C 1
ATOM 953 O O . SER A 1 132 ? 16.473 34.663 -5.678 1.00 97.06 132 SER A O 1
ATOM 955 N N . ALA A 1 133 ? 16.094 33.918 -7.764 1.00 95.94 133 ALA A N 1
ATOM 956 C CA . ALA A 1 133 ? 17.500 33.927 -8.161 1.00 95.94 133 ALA A CA 1
ATOM 957 C C . ALA A 1 133 ? 17.743 34.342 -9.623 1.00 95.94 133 ALA A C 1
ATOM 959 O O . ALA A 1 133 ? 16.961 34.024 -10.524 1.00 95.94 133 ALA A O 1
ATOM 960 N N . ASP A 1 134 ? 18.884 34.998 -9.864 1.00 95.25 134 ASP A N 1
ATOM 961 C CA . ASP A 1 134 ? 19.461 35.224 -11.195 1.00 95.25 134 ASP A CA 1
ATOM 962 C C . ASP A 1 134 ? 20.842 34.569 -11.322 1.00 95.25 134 ASP A C 1
ATOM 964 O O . ASP A 1 134 ? 21.566 34.367 -10.345 1.00 95.25 134 ASP A O 1
ATOM 968 N N . CYS A 1 135 ? 21.194 34.178 -12.545 1.00 94.19 135 CYS A N 1
ATOM 969 C CA . CYS A 1 135 ? 22.506 33.617 -12.850 1.00 94.19 135 CYS A CA 1
ATOM 970 C C . CYS A 1 135 ? 22.902 33.950 -14.285 1.00 94.19 135 CYS A C 1
ATOM 972 O O . CYS A 1 135 ? 22.078 33.888 -15.204 1.00 94.19 135 CYS A O 1
ATOM 974 N N . ARG A 1 136 ? 24.175 34.303 -14.486 1.00 90.75 136 ARG A N 1
ATOM 975 C CA . ARG A 1 136 ? 24.741 34.712 -15.780 1.00 90.75 136 ARG A CA 1
ATOM 976 C C . ARG A 1 136 ? 26.075 34.021 -16.010 1.00 90.75 136 ARG A C 1
ATOM 978 O O . ARG A 1 136 ? 26.953 34.098 -15.160 1.00 90.75 136 ARG A O 1
ATOM 985 N N . GLY A 1 137 ? 26.234 33.385 -17.167 1.00 86.31 137 GLY A N 1
ATOM 986 C CA . GLY A 1 137 ? 27.395 32.549 -17.480 1.00 86.31 137 GLY A CA 1
ATOM 987 C C . GLY A 1 137 ? 26.977 31.100 -17.711 1.00 86.31 137 GLY A C 1
ATOM 988 O O . GLY A 1 137 ? 25.839 30.840 -18.100 1.00 86.31 137 GLY A O 1
ATOM 989 N N . ARG A 1 138 ? 27.898 30.156 -17.498 1.00 87.00 138 ARG A N 1
ATOM 990 C CA . ARG A 1 138 ? 27.630 28.713 -17.594 1.00 87.00 138 ARG A CA 1
ATOM 991 C C . ARG A 1 138 ? 27.614 28.072 -16.207 1.00 87.00 138 ARG A C 1
ATOM 993 O O . ARG A 1 138 ? 28.604 28.151 -15.488 1.00 87.00 138 ARG A O 1
ATOM 1000 N N . GLN A 1 139 ? 26.529 27.379 -15.894 1.00 90.31 139 GLN A N 1
ATOM 1001 C CA . GLN A 1 139 ? 26.444 26.318 -14.890 1.00 90.31 139 GLN A CA 1
ATOM 1002 C C . GLN A 1 139 ? 25.672 25.152 -15.500 1.00 90.31 139 GLN A C 1
ATOM 1004 O O . GLN A 1 139 ? 25.054 25.312 -16.553 1.00 90.31 139 GLN A O 1
ATOM 1009 N N . PHE A 1 140 ? 25.733 24.011 -14.826 1.00 89.31 140 PHE A N 1
ATOM 1010 C CA . PHE A 1 140 ? 24.712 22.975 -14.931 1.00 89.31 140 PHE A CA 1
ATOM 1011 C C . PHE A 1 140 ? 23.770 23.083 -13.725 1.00 89.31 140 PHE A C 1
ATOM 1013 O O . PHE A 1 140 ? 23.978 23.919 -12.839 1.00 89.31 140 PHE A O 1
ATOM 1020 N N . ASP A 1 141 ? 22.736 22.262 -13.698 1.00 91.00 141 ASP A N 1
ATOM 1021 C CA . ASP A 1 141 ? 21.844 22.128 -12.562 1.00 91.00 141 ASP A CA 1
ATOM 1022 C C . ASP A 1 141 ? 22.562 21.670 -11.283 1.00 91.00 141 ASP A C 1
ATOM 1024 O O . ASP A 1 141 ? 23.595 20.996 -11.291 1.00 91.00 141 ASP A O 1
ATOM 1028 N N . ARG A 1 142 ? 22.022 22.126 -10.151 1.00 92.56 142 ARG A N 1
ATOM 1029 C CA . ARG A 1 142 ? 22.486 21.855 -8.789 1.00 92.56 142 ARG A CA 1
ATOM 1030 C C . ARG A 1 142 ? 21.269 21.669 -7.902 1.00 92.56 142 ARG A C 1
ATOM 1032 O O . ARG A 1 142 ? 20.317 22.439 -8.007 1.00 92.56 142 ARG A O 1
ATOM 1039 N N . ILE A 1 143 ? 21.327 20.723 -6.975 1.00 95.69 143 ILE A N 1
ATOM 1040 C CA . ILE A 1 143 ? 20.394 20.700 -5.849 1.00 95.69 143 ILE A CA 1
ATOM 1041 C C . ILE A 1 143 ? 20.830 21.727 -4.795 1.00 95.69 143 ILE A C 1
ATOM 1043 O O . ILE A 1 143 ? 22.027 21.957 -4.590 1.00 95.69 143 ILE A O 1
ATOM 1047 N N . PHE A 1 144 ? 19.865 22.346 -4.126 1.00 96.88 144 PHE A N 1
ATOM 1048 C CA . PHE A 1 144 ? 20.094 23.147 -2.930 1.00 96.88 144 PHE A CA 1
ATOM 1049 C C . PHE A 1 144 ? 18.955 22.974 -1.926 1.00 96.88 144 PHE A C 1
ATOM 1051 O O . PHE A 1 144 ? 17.845 22.566 -2.284 1.00 96.88 144 PHE A O 1
ATOM 1058 N N . GLY A 1 145 ? 19.268 23.278 -0.669 1.00 97.38 145 GLY A N 1
ATOM 1059 C CA . GLY A 1 145 ? 18.346 23.199 0.459 1.00 97.38 145 GLY A CA 1
ATOM 1060 C C . GLY A 1 145 ? 18.345 24.489 1.272 1.00 97.38 145 GLY A C 1
ATOM 1061 O O . GLY A 1 145 ? 19.331 25.239 1.291 1.00 97.38 145 GLY A O 1
ATOM 1062 N N . VAL A 1 146 ? 17.215 24.736 1.927 1.00 98.38 146 VAL A N 1
ATOM 1063 C CA . VAL A 1 146 ? 16.979 25.855 2.842 1.00 98.38 146 VAL A CA 1
ATOM 1064 C C . VAL A 1 146 ? 16.444 25.290 4.150 1.00 98.38 146 VAL A C 1
ATOM 1066 O O . VAL A 1 146 ? 15.405 24.636 4.138 1.00 98.38 146 VAL A O 1
ATOM 1069 N N . TRP A 1 147 ? 17.102 25.592 5.267 1.00 98.44 147 TRP A N 1
ATOM 1070 C CA . TRP A 1 147 ? 16.709 25.150 6.604 1.00 98.44 147 TRP A CA 1
ATOM 1071 C C . TRP A 1 147 ? 16.461 26.336 7.543 1.00 98.44 147 TRP A C 1
ATOM 1073 O O . TRP A 1 147 ? 17.129 27.364 7.424 1.00 98.44 147 TRP A O 1
ATOM 1083 N N . LEU A 1 148 ? 15.555 26.173 8.512 1.00 97.88 148 LEU A N 1
ATOM 1084 C CA . LEU A 1 148 ? 15.390 27.060 9.672 1.00 97.88 148 LEU A CA 1
ATOM 1085 C C . LEU A 1 148 ? 15.609 26.257 10.958 1.00 97.88 148 LEU A C 1
ATOM 1087 O O . LEU A 1 148 ? 14.915 25.276 11.204 1.00 97.88 148 LEU A O 1
ATOM 1091 N N . SER A 1 149 ? 16.606 26.637 11.756 1.00 95.88 149 SER A N 1
ATOM 1092 C CA . SER A 1 149 ? 17.073 25.905 12.945 1.00 95.88 149 SER A CA 1
ATOM 1093 C C . SER A 1 149 ? 17.375 24.423 12.661 1.00 95.88 149 SER A C 1
ATOM 1095 O O . SER A 1 149 ? 17.251 23.562 13.528 1.00 95.88 149 SER A O 1
ATOM 1097 N N . GLY A 1 150 ? 17.770 24.125 11.418 1.00 96.00 150 GLY A N 1
ATOM 1098 C CA . GLY A 1 150 ? 17.999 22.777 10.900 1.00 96.00 150 GLY A CA 1
ATOM 1099 C C . GLY A 1 150 ? 16.769 22.057 10.334 1.00 96.00 150 GLY A C 1
ATOM 1100 O O . GLY A 1 150 ? 16.937 20.941 9.863 1.00 96.00 150 GLY A O 1
ATOM 1101 N N . ALA A 1 151 ? 15.564 22.630 10.345 1.00 98.06 151 ALA A N 1
ATOM 1102 C CA . ALA A 1 151 ? 14.383 22.026 9.716 1.00 98.06 151 ALA A CA 1
ATOM 1103 C C . ALA A 1 151 ? 14.310 22.415 8.232 1.00 98.06 151 ALA A C 1
ATOM 1105 O O . ALA A 1 151 ? 14.275 23.612 7.940 1.00 98.06 151 ALA A O 1
ATOM 1106 N N . GLU A 1 152 ? 14.305 21.460 7.293 1.00 98.25 152 GLU A N 1
ATOM 1107 C CA . GLU A 1 152 ? 14.314 21.796 5.856 1.00 98.25 152 GLU A CA 1
ATOM 1108 C C . GLU A 1 152 ? 12.962 22.385 5.433 1.00 98.25 152 GLU A C 1
ATOM 1110 O O . GLU A 1 152 ? 11.922 21.773 5.630 1.00 98.25 152 GLU A O 1
ATOM 1115 N N . LEU A 1 153 ? 12.944 23.587 4.863 1.00 97.88 153 LEU A N 1
ATOM 1116 C CA . LEU A 1 153 ? 11.714 24.260 4.436 1.00 97.88 153 LEU A CA 1
ATOM 1117 C C . LEU A 1 153 ? 11.483 24.154 2.926 1.00 97.88 153 LEU A C 1
ATOM 1119 O O . LEU A 1 153 ? 10.339 24.195 2.477 1.00 97.88 153 LEU A O 1
ATOM 1123 N N . LEU A 1 154 ? 12.558 24.036 2.141 1.00 97.62 154 LEU A N 1
ATOM 1124 C CA . LEU A 1 154 ? 12.534 23.962 0.680 1.00 97.62 154 LEU A CA 1
ATOM 1125 C C . LEU A 1 154 ? 13.742 23.170 0.172 1.00 97.62 154 LEU A C 1
ATOM 1127 O O . LEU A 1 154 ? 14.881 23.534 0.469 1.00 97.62 154 LEU A O 1
ATOM 1131 N N . ARG A 1 155 ? 13.472 22.191 -0.701 1.00 97.31 155 ARG A N 1
ATOM 1132 C CA . ARG A 1 155 ? 14.463 21.581 -1.591 1.00 97.31 155 ARG A CA 1
ATOM 1133 C C . ARG A 1 155 ? 14.143 21.913 -3.042 1.00 97.31 155 ARG A C 1
ATOM 1135 O O . ARG A 1 155 ? 12.981 21.853 -3.444 1.00 97.31 155 ARG A O 1
ATOM 1142 N N . SER A 1 156 ? 15.163 22.259 -3.822 1.00 96.38 156 SER A N 1
ATOM 1143 C CA . SER A 1 156 ? 14.986 22.780 -5.180 1.00 96.38 156 SER A CA 1
ATOM 1144 C C . SER A 1 156 ? 16.201 22.497 -6.066 1.00 96.38 156 SER A C 1
ATOM 1146 O O . SER A 1 156 ? 17.343 22.489 -5.605 1.00 96.38 156 SER A O 1
ATOM 1148 N N . CYS A 1 157 ? 15.954 22.290 -7.360 1.00 96.31 157 CYS A N 1
ATOM 1149 C CA . CYS A 1 157 ? 16.972 22.267 -8.407 1.00 96.31 157 CYS A CA 1
ATOM 1150 C C . CYS A 1 157 ? 17.158 23.670 -9.013 1.00 96.31 157 CYS A C 1
ATOM 1152 O O . CYS A 1 157 ? 16.178 24.358 -9.305 1.00 96.31 157 CYS A O 1
ATOM 1154 N N . THR A 1 158 ? 18.399 24.101 -9.244 1.00 95.31 158 THR A N 1
ATOM 1155 C CA . THR A 1 158 ? 18.685 25.338 -9.981 1.00 95.31 158 THR A CA 1
ATOM 1156 C C . THR A 1 158 ? 18.407 25.173 -11.474 1.00 95.31 158 THR A C 1
ATOM 1158 O O . THR A 1 158 ? 18.825 24.196 -12.093 1.00 95.31 158 THR A O 1
ATOM 1161 N N . ALA A 1 159 ? 17.787 26.179 -12.097 1.00 91.69 159 ALA A N 1
ATOM 1162 C CA . ALA A 1 159 ? 17.746 26.252 -13.556 1.00 91.69 159 ALA A CA 1
ATOM 1163 C C . ALA A 1 159 ? 19.149 26.443 -14.163 1.00 91.69 159 ALA A C 1
ATOM 1165 O O . ALA A 1 159 ? 19.975 27.215 -13.655 1.00 91.69 159 ALA A O 1
ATOM 1166 N N . GLU A 1 160 ? 19.395 25.775 -15.291 1.00 88.69 160 GLU A N 1
ATOM 1167 C CA . GLU A 1 160 ? 20.603 25.953 -16.097 1.00 88.69 160 GLU A CA 1
ATOM 1168 C C . GLU A 1 160 ? 20.668 27.340 -16.778 1.00 88.69 160 GLU A C 1
ATOM 1170 O O . GLU A 1 160 ? 19.810 27.679 -17.604 1.00 88.69 160 GLU A O 1
ATOM 1175 N N . PRO A 1 161 ? 21.703 28.160 -16.504 1.00 85.25 161 PRO A N 1
ATOM 1176 C CA . PRO A 1 161 ? 21.820 29.498 -17.064 1.00 85.25 161 PRO A CA 1
ATOM 1177 C C . PRO A 1 161 ? 22.257 29.515 -18.533 1.00 85.25 161 PRO A C 1
ATOM 1179 O O . PRO A 1 161 ? 22.953 28.639 -19.049 1.00 85.25 161 PRO A O 1
ATOM 1182 N N . ARG A 1 162 ? 21.895 30.610 -19.205 1.00 77.00 162 ARG A N 1
ATOM 1183 C CA . ARG A 1 162 ? 22.349 30.953 -20.559 1.00 77.00 162 ARG A CA 1
ATOM 1184 C C . ARG A 1 162 ? 23.482 31.978 -20.493 1.00 77.00 162 ARG A C 1
ATOM 1186 O O . ARG A 1 162 ? 23.608 32.722 -19.523 1.00 77.00 162 ARG A O 1
ATOM 1193 N N . ALA A 1 163 ? 24.211 32.144 -21.598 1.00 77.31 163 ALA A N 1
ATOM 1194 C CA . ALA A 1 163 ? 25.170 33.246 -21.759 1.00 77.31 163 ALA A CA 1
ATOM 1195 C C . ALA A 1 163 ? 24.528 34.649 -21.618 1.00 77.31 163 ALA A C 1
ATOM 1197 O O . ALA A 1 163 ? 25.199 35.589 -21.207 1.00 77.31 163 ALA A O 1
ATOM 1198 N N . THR A 1 164 ? 23.229 34.783 -21.915 1.00 81.44 164 THR A N 1
ATOM 1199 C CA . THR A 1 164 ? 22.412 35.998 -21.695 1.00 81.44 164 THR A CA 1
ATOM 1200 C C . THR A 1 164 ? 21.826 36.103 -20.281 1.00 81.44 164 THR A C 1
ATOM 1202 O O . THR A 1 164 ? 21.162 37.082 -19.960 1.00 81.44 164 THR A O 1
ATOM 1205 N N . GLY A 1 165 ? 22.040 35.089 -19.443 1.00 89.00 165 GLY A N 1
ATOM 1206 C CA . GLY A 1 165 ? 21.455 34.957 -18.115 1.00 89.00 165 GLY A CA 1
ATOM 1207 C C . GLY A 1 165 ? 20.050 34.353 -18.075 1.00 89.00 165 GLY A C 1
ATOM 1208 O O . GLY A 1 165 ? 19.353 34.231 -19.090 1.00 89.00 165 GLY A O 1
ATOM 1209 N N . ILE A 1 166 ? 19.657 33.979 -16.860 1.00 92.94 166 ILE A N 1
ATOM 1210 C CA . ILE A 1 166 ? 18.321 33.515 -16.471 1.00 92.94 166 ILE A CA 1
ATOM 1211 C C . ILE A 1 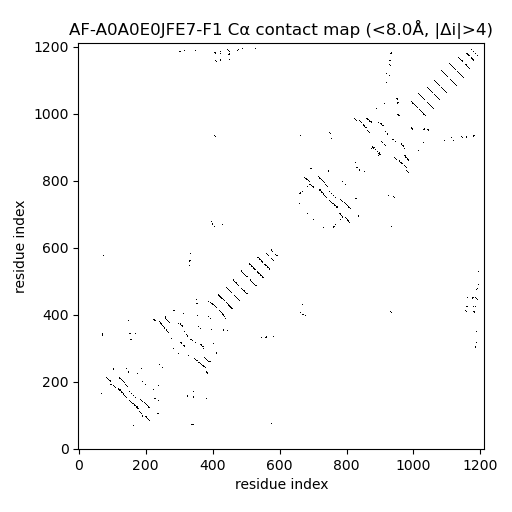166 ? 17.850 34.251 -15.217 1.00 92.94 166 ILE A C 1
ATOM 1213 O O . ILE A 1 166 ? 18.667 34.746 -14.442 1.00 92.94 166 ILE A O 1
ATOM 1217 N N . VAL A 1 167 ? 16.536 34.273 -15.021 1.00 95.06 167 VAL A N 1
ATOM 1218 C CA . VAL A 1 167 ? 15.878 34.587 -13.746 1.00 95.06 167 VAL A CA 1
ATOM 1219 C C . VAL A 1 167 ? 14.854 33.498 -13.466 1.00 95.06 167 VAL A C 1
ATOM 1221 O O . VAL A 1 167 ? 14.261 32.958 -14.400 1.00 95.06 167 VAL A O 1
ATOM 1224 N N . TRP A 1 168 ? 14.644 33.152 -12.205 1.00 95.19 168 TRP A N 1
ATOM 1225 C CA . TRP A 1 168 ? 13.616 32.192 -11.820 1.00 95.19 168 TRP A CA 1
ATOM 1226 C C . TRP A 1 168 ? 13.243 32.361 -10.346 1.00 95.19 168 TRP A C 1
ATOM 1228 O O . TRP A 1 168 ? 13.989 32.963 -9.569 1.00 95.19 168 TRP A O 1
ATOM 1238 N N . SER A 1 169 ? 12.084 31.833 -9.969 1.00 94.38 169 SER A N 1
ATOM 1239 C CA . SER A 1 169 ? 11.662 31.743 -8.576 1.00 94.38 169 SER A CA 1
ATOM 1240 C C . SER A 1 169 ? 10.871 30.466 -8.317 1.00 94.38 169 SER A C 1
ATOM 1242 O O . SER A 1 169 ? 10.325 29.850 -9.236 1.00 94.38 169 SER A O 1
ATOM 1244 N N . VAL A 1 170 ? 10.820 30.081 -7.045 1.00 94.88 170 VAL A N 1
ATOM 1245 C CA . VAL A 1 170 ? 9.931 29.051 -6.515 1.00 94.88 170 VAL A CA 1
ATOM 1246 C C . VAL A 1 170 ? 9.296 29.571 -5.231 1.00 94.88 170 VAL A C 1
ATOM 1248 O O . VAL A 1 170 ? 9.958 30.197 -4.404 1.00 94.88 170 VAL A O 1
ATOM 1251 N N . SER A 1 171 ? 8.001 29.317 -5.077 1.00 95.12 171 SER A N 1
ATOM 1252 C CA . SER A 1 171 ? 7.223 29.667 -3.892 1.00 95.12 171 SER A CA 1
ATOM 1253 C C . SER A 1 171 ? 6.665 28.381 -3.294 1.00 95.12 171 SER A C 1
ATOM 1255 O O . SER A 1 171 ? 6.042 27.601 -4.013 1.00 95.12 171 SER A O 1
ATOM 1257 N N . ARG A 1 172 ? 6.871 28.159 -1.995 1.00 95.25 172 ARG A N 1
ATOM 1258 C CA . ARG A 1 172 ? 6.405 26.965 -1.279 1.00 95.25 172 ARG A CA 1
ATOM 1259 C C . ARG A 1 172 ? 5.557 27.367 -0.077 1.00 95.25 172 ARG A C 1
ATOM 1261 O O . ARG A 1 172 ? 5.900 28.307 0.637 1.00 95.25 172 ARG A O 1
ATOM 1268 N N . ASP A 1 173 ? 4.446 26.666 0.131 1.00 94.94 173 ASP A N 1
ATOM 1269 C CA . ASP A 1 173 ? 3.625 26.827 1.331 1.00 94.94 173 ASP A CA 1
ATOM 1270 C C . ASP A 1 173 ? 4.365 26.205 2.521 1.00 94.94 173 ASP A C 1
ATOM 1272 O O . ASP A 1 173 ? 4.702 25.020 2.510 1.00 94.94 173 ASP A O 1
ATOM 1276 N N . VAL A 1 174 ? 4.652 27.026 3.528 1.00 96.00 174 VAL A N 1
ATOM 1277 C CA . VAL A 1 174 ? 5.339 26.632 4.764 1.00 96.00 174 VAL A CA 1
ATOM 1278 C C . VAL A 1 174 ? 4.462 26.880 5.996 1.00 96.00 174 VAL A C 1
ATOM 1280 O O . VAL A 1 174 ? 4.954 26.904 7.119 1.00 96.00 174 VAL A O 1
ATOM 1283 N N . THR A 1 175 ? 3.144 27.021 5.824 1.00 93.88 175 THR A N 1
ATOM 1284 C CA . THR A 1 175 ? 2.186 27.309 6.913 1.00 93.88 175 THR A CA 1
ATOM 1285 C C . THR A 1 175 ? 2.168 26.228 7.995 1.00 93.88 175 THR A C 1
ATOM 1287 O O . THR A 1 175 ? 1.944 26.527 9.163 1.00 93.88 175 THR A O 1
ATOM 1290 N N . ARG A 1 176 ? 2.469 24.972 7.641 1.00 92.88 176 ARG A N 1
ATOM 1291 C CA . ARG A 1 176 ? 2.643 23.872 8.610 1.00 92.88 176 ARG A CA 1
ATOM 1292 C C . ARG A 1 176 ? 3.783 24.109 9.616 1.00 92.88 176 ARG A C 1
ATOM 1294 O O . ARG A 1 176 ? 3.712 23.593 10.723 1.00 92.88 176 ARG A O 1
ATOM 1301 N N . TYR A 1 177 ? 4.764 24.952 9.284 1.00 95.38 177 TYR A N 1
ATOM 1302 C CA . TYR A 1 177 ? 5.892 25.324 10.148 1.00 95.38 177 TYR A CA 1
ATOM 1303 C C . TYR A 1 177 ? 5.592 26.519 11.076 1.00 95.38 177 TYR A C 1
ATOM 1305 O O . TYR A 1 177 ? 6.520 27.104 11.628 1.00 95.38 177 TYR A O 1
ATOM 1313 N N . ALA A 1 178 ? 4.324 26.912 11.263 1.00 92.50 178 ALA A N 1
ATOM 1314 C CA . ALA A 1 178 ? 3.933 28.123 11.998 1.00 92.50 178 ALA A CA 1
ATOM 1315 C C . ALA A 1 178 ? 4.586 28.274 13.387 1.00 92.50 178 ALA A C 1
ATOM 1317 O O . ALA A 1 178 ? 5.031 29.370 13.722 1.00 92.50 178 ALA A O 1
ATOM 1318 N N . ALA A 1 179 ? 4.685 27.188 14.164 1.00 91.88 179 ALA A N 1
ATOM 1319 C CA . ALA A 1 179 ? 5.355 27.189 15.467 1.00 91.88 179 ALA A CA 1
ATOM 1320 C C . ALA A 1 179 ? 6.858 27.504 15.357 1.00 91.88 179 ALA A C 1
ATOM 1322 O O . ALA A 1 179 ? 7.368 28.345 16.088 1.00 91.88 179 ALA A O 1
ATOM 1323 N N . LEU A 1 180 ? 7.557 26.902 14.390 1.00 94.62 180 LEU A N 1
ATOM 1324 C CA . LEU A 1 180 ? 8.978 27.162 14.133 1.00 94.62 180 LEU A CA 1
ATOM 1325 C C . LEU A 1 180 ? 9.225 28.593 13.627 1.00 94.62 180 LEU A C 1
ATOM 1327 O O . LEU A 1 180 ? 10.222 29.210 13.978 1.00 94.62 180 LEU A O 1
ATOM 1331 N N . LEU A 1 181 ? 8.310 29.134 12.818 1.00 94.56 181 LEU A N 1
ATOM 1332 C CA . LEU A 1 181 ? 8.388 30.511 12.317 1.00 94.56 181 LEU A CA 1
ATOM 1333 C C . LEU A 1 181 ? 8.155 31.563 13.417 1.00 94.56 181 LEU A C 1
ATOM 1335 O O . LEU A 1 181 ? 8.527 32.722 13.217 1.00 94.56 181 LEU A O 1
ATOM 1339 N N . ALA A 1 182 ? 7.542 31.183 14.542 1.00 91.94 182 ALA A N 1
ATOM 1340 C CA . ALA A 1 182 ? 7.257 32.066 15.671 1.00 91.94 182 ALA A CA 1
ATOM 1341 C C . ALA A 1 182 ? 8.416 32.194 16.680 1.00 91.94 182 ALA A C 1
ATOM 1343 O O . ALA A 1 182 ? 8.349 33.074 17.535 1.00 91.94 182 ALA A O 1
ATOM 1344 N N . GLU A 1 183 ? 9.472 31.382 16.559 1.00 91.94 183 GLU A N 1
ATOM 1345 C CA . GLU A 1 183 ? 10.618 31.347 17.481 1.00 91.94 183 GLU A CA 1
ATOM 1346 C C . GLU A 1 183 ? 11.924 31.842 16.817 1.00 91.94 183 GLU A C 1
ATOM 1348 O O . GLU A 1 183 ? 12.119 31.627 15.617 1.00 91.94 183 GLU A O 1
ATOM 1353 N N . PRO A 1 184 ? 12.849 32.491 17.556 1.00 93.94 184 PRO A N 1
ATOM 1354 C CA . PRO A 1 184 ? 14.186 32.826 17.056 1.00 93.94 184 PRO A CA 1
ATOM 1355 C C . PRO A 1 184 ? 15.022 31.591 16.689 1.00 93.94 184 PRO A C 1
ATOM 1357 O O . PRO A 1 184 ? 14.863 30.511 17.260 1.00 93.94 184 PRO A O 1
ATOM 1360 N N . GLY A 1 185 ? 15.953 31.745 15.745 1.00 94.88 185 GLY A N 1
ATOM 1361 C CA . GLY A 1 185 ? 16.698 30.609 15.198 1.00 94.88 185 GLY A CA 1
ATOM 1362 C C . GLY A 1 185 ? 17.862 30.973 14.279 1.00 94.88 185 GLY A C 1
ATOM 1363 O O . GLY A 1 185 ? 18.370 32.092 14.289 1.00 94.88 185 GLY A O 1
ATOM 1364 N N . GLU A 1 186 ? 18.275 30.019 13.445 1.00 95.94 186 GLU A N 1
ATOM 1365 C CA . GLU A 1 186 ? 19.284 30.227 12.397 1.00 95.94 186 GLU A CA 1
ATOM 1366 C C . GLU A 1 186 ? 18.760 29.709 11.051 1.00 95.94 186 GLU A C 1
ATOM 1368 O O . GLU A 1 186 ? 18.429 28.533 10.915 1.00 95.94 186 GLU A O 1
ATOM 1373 N N . ILE A 1 187 ? 18.689 30.577 10.042 1.00 97.75 187 ILE A N 1
ATOM 1374 C CA . ILE A 1 187 ? 18.512 30.161 8.649 1.00 97.75 187 ILE A CA 1
ATOM 1375 C C . ILE A 1 187 ? 19.846 29.629 8.143 1.00 97.75 187 ILE A C 1
ATOM 1377 O O . ILE A 1 187 ? 20.860 30.313 8.262 1.00 97.75 187 ILE A O 1
ATOM 1381 N N . ALA A 1 188 ? 19.832 28.461 7.506 1.00 97.94 188 ALA A N 1
ATOM 1382 C CA . ALA A 1 188 ? 20.964 27.916 6.770 1.00 97.94 188 ALA A CA 1
ATOM 1383 C C . ALA A 1 188 ? 20.566 27.649 5.313 1.00 97.94 188 ALA A C 1
ATOM 1385 O O . ALA A 1 188 ? 19.481 27.141 5.035 1.00 97.94 188 ALA A O 1
ATOM 1386 N N . VAL A 1 189 ? 21.448 27.972 4.367 1.00 98.06 189 VAL A N 1
ATOM 1387 C CA . VAL A 1 189 ? 21.248 27.691 2.939 1.00 98.06 189 VAL A CA 1
ATOM 1388 C C . VAL A 1 189 ? 22.511 27.088 2.344 1.00 98.06 189 VAL A C 1
ATOM 1390 O O . VAL A 1 189 ? 23.589 27.683 2.410 1.00 98.06 189 VAL A O 1
ATOM 1393 N N . TYR A 1 190 ? 22.374 25.929 1.700 1.00 97.50 190 TYR A N 1
ATOM 1394 C CA . TYR A 1 190 ? 23.466 25.286 0.973 1.00 97.50 190 TYR A CA 1
ATOM 1395 C C . TYR A 1 190 ? 23.113 25.110 -0.498 1.00 97.50 190 TYR A C 1
ATOM 1397 O O . TYR A 1 190 ? 22.307 24.255 -0.854 1.00 97.50 190 TYR A O 1
ATOM 1405 N N . LEU A 1 191 ? 23.785 25.891 -1.345 1.00 97.00 191 LEU A N 1
ATOM 1406 C CA . LEU A 1 191 ? 23.846 25.713 -2.793 1.00 97.00 191 LEU A CA 1
ATOM 1407 C C . LEU A 1 191 ? 25.321 25.514 -3.156 1.00 97.00 191 LEU A C 1
ATOM 1409 O O . LEU A 1 191 ? 26.112 26.464 -3.158 1.00 97.00 191 LEU A O 1
ATOM 1413 N N . GLY A 1 192 ? 25.705 24.264 -3.420 1.00 93.81 192 GLY A N 1
ATOM 1414 C CA . GLY A 1 192 ? 27.079 23.883 -3.745 1.00 93.81 192 GLY A CA 1
ATOM 1415 C C . GLY A 1 192 ? 27.458 24.278 -5.172 1.00 93.81 192 GLY A C 1
ATOM 1416 O O . GLY A 1 192 ? 27.283 23.490 -6.100 1.00 93.81 192 GLY A O 1
ATOM 1417 N N . ASN A 1 193 ? 27.995 25.487 -5.361 1.00 94.50 193 ASN A N 1
ATOM 1418 C CA . ASN A 1 193 ? 28.399 25.989 -6.674 1.00 94.50 193 ASN A CA 1
ATOM 1419 C C . ASN A 1 193 ? 29.927 25.985 -6.872 1.00 94.50 193 ASN A C 1
ATOM 1421 O O . ASN A 1 193 ? 30.698 26.264 -5.949 1.00 94.50 193 ASN A O 1
ATOM 1425 N N . LEU A 1 194 ? 30.364 25.667 -8.092 1.00 92.44 194 LEU A N 1
ATOM 1426 C CA . LEU A 1 194 ? 31.761 25.717 -8.533 1.00 92.44 194 LEU A CA 1
ATOM 1427 C C . LEU A 1 194 ? 31.907 26.849 -9.543 1.00 92.44 194 LEU A C 1
ATOM 1429 O O . LEU A 1 194 ? 31.168 26.866 -10.523 1.00 92.44 194 LEU A O 1
ATOM 1433 N N . VAL A 1 195 ? 32.877 27.745 -9.348 1.00 91.75 195 VAL A N 1
ATOM 1434 C CA . VAL A 1 195 ? 33.199 28.793 -10.327 1.00 91.75 195 VAL A CA 1
ATOM 1435 C C . VAL A 1 195 ? 34.653 28.679 -10.777 1.00 91.75 195 VAL A C 1
ATOM 1437 O O . VAL A 1 195 ? 35.569 28.801 -9.965 1.00 91.75 195 VAL A O 1
ATOM 1440 N N . ASP A 1 196 ? 34.844 28.442 -12.075 1.00 89.88 196 ASP A N 1
ATOM 1441 C CA . ASP A 1 196 ? 36.133 28.270 -12.751 1.00 89.88 196 ASP A CA 1
ATOM 1442 C C . ASP A 1 196 ? 36.065 28.734 -14.230 1.00 89.88 196 ASP A C 1
ATOM 1444 O O . ASP A 1 196 ? 35.185 29.504 -14.621 1.00 89.88 196 ASP A O 1
ATOM 1448 N N . SER A 1 197 ? 37.018 28.316 -15.072 1.00 88.44 197 SER A N 1
ATOM 1449 C CA . SER A 1 197 ? 37.084 28.693 -16.494 1.00 88.44 197 SER A CA 1
ATOM 1450 C C . SER A 1 197 ? 36.040 28.010 -17.396 1.00 88.44 197 SER A C 1
ATOM 1452 O O . SER A 1 197 ? 35.768 28.508 -18.490 1.00 88.44 197 SER A O 1
ATOM 1454 N N . LYS A 1 198 ? 35.446 26.891 -16.961 1.00 85.50 198 LYS A N 1
ATOM 1455 C CA . LYS A 1 198 ? 34.326 26.192 -17.615 1.00 85.50 198 LYS A CA 1
ATOM 1456 C C . LYS A 1 198 ? 32.993 26.640 -17.014 1.00 85.50 198 LYS A C 1
ATOM 1458 O O . LYS A 1 198 ? 32.042 26.890 -17.757 1.00 85.50 198 LYS A O 1
ATOM 1463 N N . TYR A 1 199 ? 32.925 26.707 -15.690 1.00 89.00 199 TYR A N 1
ATOM 1464 C CA . TYR A 1 199 ? 31.737 27.009 -14.903 1.00 89.00 199 TYR A CA 1
ATOM 1465 C C . TYR A 1 199 ? 31.776 28.476 -14.464 1.00 89.00 199 TYR A C 1
ATOM 1467 O O . TYR A 1 199 ? 32.317 28.818 -13.423 1.00 89.00 199 TYR A O 1
ATOM 1475 N N . THR A 1 200 ? 31.249 29.377 -15.290 1.00 91.06 200 THR A N 1
ATOM 1476 C CA . THR A 1 200 ? 31.366 30.831 -15.072 1.00 91.06 200 THR A CA 1
ATOM 1477 C C . THR A 1 200 ? 30.173 31.463 -14.352 1.00 91.06 200 THR A C 1
ATOM 1479 O O . THR A 1 200 ? 30.227 32.646 -14.028 1.00 91.06 200 THR A O 1
ATOM 1482 N N . GLY A 1 201 ? 29.090 30.713 -14.121 1.00 91.38 201 GLY A N 1
ATOM 1483 C CA . GLY A 1 201 ? 27.869 31.241 -13.509 1.00 91.38 201 GLY A CA 1
ATOM 1484 C C . GLY A 1 201 ? 27.923 31.309 -11.981 1.00 91.38 201 GLY A C 1
ATOM 1485 O O . GLY A 1 201 ? 28.143 30.293 -11.320 1.00 91.38 201 GLY A O 1
ATOM 1486 N N . VAL A 1 202 ? 27.663 32.496 -11.432 1.00 94.50 202 VAL A N 1
ATOM 1487 C CA . VAL A 1 202 ? 27.353 32.731 -10.011 1.00 94.50 202 VAL A CA 1
ATOM 1488 C C . VAL A 1 202 ? 25.833 32.797 -9.863 1.00 94.50 202 VAL A C 1
ATOM 1490 O O . VAL A 1 202 ? 25.188 33.509 -10.631 1.00 94.50 202 VAL A O 1
ATOM 1493 N N . TYR A 1 203 ? 25.271 32.093 -8.878 1.00 95.62 203 TYR A N 1
ATOM 1494 C CA . TYR A 1 203 ? 23.858 32.237 -8.517 1.00 95.62 203 TYR A CA 1
ATOM 1495 C C . TYR A 1 203 ? 23.709 33.350 -7.474 1.00 95.62 203 TYR A C 1
ATOM 1497 O O . TYR A 1 203 ? 24.191 33.218 -6.347 1.00 95.62 203 TYR A O 1
ATOM 1505 N N . HIS A 1 204 ? 23.046 34.444 -7.841 1.00 96.81 204 HIS A N 1
ATOM 1506 C CA . HIS A 1 204 ? 22.628 35.495 -6.914 1.00 96.81 204 HIS A CA 1
ATOM 1507 C C . HIS A 1 204 ? 21.199 35.185 -6.474 1.00 96.81 204 HIS A C 1
ATOM 1509 O O . HIS A 1 204 ? 20.327 35.049 -7.328 1.00 96.81 204 HIS A O 1
ATOM 1515 N N . ALA A 1 205 ? 20.962 35.027 -5.172 1.00 97.25 205 ALA A N 1
ATOM 1516 C CA . ALA A 1 205 ? 19.690 34.532 -4.656 1.00 97.25 205 ALA A CA 1
ATOM 1517 C C . ALA A 1 205 ? 19.212 35.287 -3.413 1.00 97.25 205 ALA A C 1
ATOM 1519 O O . ALA A 1 205 ? 20.008 35.653 -2.544 1.00 97.25 205 ALA A O 1
ATOM 1520 N N . ASN A 1 206 ? 17.894 35.458 -3.332 1.00 98.25 206 ASN A N 1
ATOM 1521 C CA . ASN A 1 206 ? 17.166 36.016 -2.203 1.00 98.25 206 ASN A CA 1
ATOM 1522 C C . ASN A 1 206 ? 16.177 34.974 -1.671 1.00 98.25 206 ASN A C 1
ATOM 1524 O O . ASN A 1 206 ? 15.453 34.345 -2.443 1.00 98.25 206 ASN A O 1
ATOM 1528 N N . LEU A 1 207 ? 16.117 34.843 -0.349 1.00 98.25 207 LEU A N 1
ATOM 1529 C CA . LEU A 1 207 ? 15.138 34.037 0.369 1.00 98.25 207 LEU A CA 1
ATOM 1530 C C . LEU A 1 207 ? 14.208 34.976 1.140 1.00 98.25 207 LEU A C 1
ATOM 1532 O O . LEU A 1 207 ? 14.665 35.688 2.035 1.00 98.25 207 LEU A O 1
ATOM 1536 N N . THR A 1 208 ? 12.921 34.984 0.804 1.00 97.88 208 THR A N 1
ATOM 1537 C CA . THR A 1 208 ? 11.918 35.888 1.385 1.00 97.88 208 THR A CA 1
ATOM 1538 C C . THR A 1 208 ? 10.765 35.090 1.982 1.00 97.88 208 THR A C 1
ATOM 1540 O O . THR A 1 208 ? 10.261 34.154 1.371 1.00 97.88 208 THR A O 1
ATOM 1543 N N . LEU A 1 209 ? 10.332 35.468 3.180 1.00 97.31 209 LEU A N 1
ATOM 1544 C CA . LEU A 1 209 ? 9.172 34.901 3.858 1.00 97.31 209 LEU A CA 1
ATOM 1545 C C . LEU A 1 209 ? 8.001 35.882 3.774 1.00 97.31 209 LEU A C 1
ATOM 1547 O O . LEU A 1 209 ? 8.144 37.045 4.154 1.00 97.31 209 LEU A O 1
ATOM 1551 N N . HIS A 1 210 ? 6.849 35.413 3.300 1.00 95.69 210 HIS A N 1
ATOM 1552 C CA . HIS A 1 210 ? 5.618 36.190 3.174 1.00 95.69 210 HIS A CA 1
ATOM 1553 C C . HIS A 1 210 ? 4.537 35.610 4.090 1.00 95.69 210 HIS A C 1
ATOM 1555 O O . HIS A 1 210 ? 4.046 34.506 3.859 1.00 95.69 210 HIS A O 1
ATOM 1561 N N . LEU A 1 211 ? 4.158 36.365 5.120 1.00 94.38 211 LEU A N 1
ATOM 1562 C CA . LEU A 1 211 ? 3.179 35.975 6.132 1.00 94.38 211 LEU A CA 1
ATOM 1563 C C . LEU A 1 211 ? 1.843 36.689 5.901 1.00 94.38 211 LEU A C 1
ATOM 1565 O O . LEU A 1 211 ? 1.795 37.916 5.766 1.00 94.38 211 LEU A O 1
ATOM 1569 N N . TYR A 1 212 ? 0.756 35.924 5.903 1.00 92.56 212 TYR A N 1
ATOM 1570 C CA . TYR A 1 212 ? -0.619 36.407 5.829 1.00 92.56 212 TYR A CA 1
ATOM 1571 C C . TYR A 1 212 ? -1.391 35.941 7.064 1.00 92.56 212 TYR A C 1
ATOM 1573 O O . TYR A 1 212 ? -1.261 34.795 7.486 1.00 92.56 212 TYR A O 1
ATOM 1581 N N . PHE A 1 213 ? -2.232 36.808 7.617 1.00 89.12 213 PHE A N 1
ATOM 1582 C CA . PHE A 1 213 ? -2.859 36.635 8.930 1.00 89.12 213 PHE A CA 1
ATOM 1583 C C . PHE A 1 213 ? -4.383 36.562 8.835 1.00 89.12 213 PHE A C 1
ATOM 1585 O O . PHE A 1 213 ? -4.981 37.097 7.897 1.00 89.12 213 PHE A O 1
ATOM 1592 N N . HIS A 1 214 ? -5.030 35.917 9.803 1.00 83.12 214 HIS A N 1
ATOM 1593 C CA . HIS A 1 214 ? -6.491 35.889 9.887 1.00 83.12 214 HIS A CA 1
ATOM 1594 C C . HIS A 1 214 ? -7.061 37.245 10.355 1.00 83.12 214 HIS A C 1
ATOM 1596 O O . HIS A 1 214 ? -6.492 37.874 11.250 1.00 83.12 214 HIS A O 1
ATOM 1602 N N . PRO A 1 215 ? -8.209 37.702 9.816 1.00 77.75 215 PRO A N 1
ATOM 1603 C CA . PRO A 1 215 ? -8.965 38.792 10.424 1.00 77.75 215 PRO A CA 1
ATOM 1604 C C . PRO A 1 215 ? -9.555 38.323 11.765 1.00 77.75 215 PRO A C 1
ATOM 1606 O O . PRO A 1 215 ? -10.099 37.222 11.866 1.00 77.75 215 PRO A O 1
ATOM 1609 N N . ALA A 1 216 ? -9.426 39.143 12.807 1.00 65.56 216 ALA A N 1
ATOM 1610 C CA . ALA A 1 216 ? -9.718 38.724 14.177 1.00 65.56 216 ALA A CA 1
ATOM 1611 C C . ALA A 1 216 ? -11.213 38.826 14.566 1.00 65.56 216 ALA A C 1
ATOM 1613 O O . ALA A 1 216 ? -11.886 39.758 14.117 1.00 65.56 216 ALA A O 1
ATOM 1614 N N . PRO A 1 217 ? -11.712 37.983 15.496 1.00 58.94 217 PRO A N 1
ATOM 1615 C CA . PRO A 1 217 ? -11.170 36.699 15.955 1.00 58.94 217 PRO A CA 1
ATOM 1616 C C . PRO A 1 217 ? -11.903 35.502 15.297 1.00 58.94 217 PRO A C 1
ATOM 1618 O O . PRO A 1 217 ? -13.130 35.541 15.158 1.00 58.94 217 PRO A O 1
ATOM 1621 N N . PRO A 1 218 ? -11.208 34.411 14.926 1.00 52.97 218 PRO A N 1
ATOM 1622 C CA . PRO A 1 218 ? -11.870 33.186 14.476 1.00 52.97 218 PRO A CA 1
ATOM 1623 C C . PRO A 1 218 ? -12.571 32.455 15.643 1.00 52.97 218 PRO A C 1
ATOM 1625 O O . PRO A 1 218 ? -12.139 32.570 16.793 1.00 52.97 218 PRO A O 1
ATOM 1628 N N . PRO A 1 219 ? -13.633 31.666 15.380 1.00 44.38 219 PRO A N 1
ATOM 1629 C CA . PRO A 1 219 ? -14.170 30.729 16.366 1.00 44.38 219 PRO A CA 1
ATOM 1630 C C . PRO A 1 219 ? -13.145 29.615 16.670 1.00 44.38 219 PRO A C 1
ATOM 1632 O O . PRO A 1 219 ? -12.351 29.269 15.792 1.00 44.38 219 PRO A O 1
ATOM 1635 N N . PRO A 1 220 ? -13.162 29.019 17.877 1.00 42.72 220 PRO A N 1
ATOM 1636 C CA . PRO A 1 220 ? -12.162 28.036 18.286 1.00 42.72 220 PRO A CA 1
ATOM 1637 C C . PRO A 1 220 ? -12.311 26.713 17.520 1.00 42.72 220 PRO A C 1
ATOM 1639 O O . PRO A 1 220 ? -13.155 25.874 17.838 1.00 42.72 220 PRO A O 1
ATOM 1642 N N . LEU A 1 221 ? -11.447 26.519 16.525 1.00 46.59 221 LEU A N 1
ATOM 1643 C CA . LEU A 1 221 ? -11.136 25.215 15.946 1.00 46.59 221 LEU A CA 1
ATOM 1644 C C . LEU A 1 221 ? -9.920 24.626 16.686 1.00 46.59 221 LEU A C 1
ATOM 1646 O O . LEU A 1 221 ? -8.980 25.372 16.961 1.00 46.59 221 LEU A O 1
ATOM 1650 N N . PRO A 1 222 ? -9.896 23.315 17.002 1.00 44.19 222 PRO A N 1
ATOM 1651 C CA . PRO A 1 222 ? -8.670 22.642 17.439 1.00 44.19 222 PRO A CA 1
ATOM 1652 C C . PRO A 1 222 ? -7.552 22.807 16.391 1.00 44.19 222 PRO A C 1
ATOM 1654 O O . PRO A 1 222 ? -7.867 22.898 15.200 1.00 44.19 222 PRO A O 1
ATOM 1657 N N . PRO A 1 223 ? -6.269 22.856 16.793 1.00 50.25 223 PRO A N 1
ATOM 1658 C CA . PRO A 1 223 ? -5.186 23.280 15.910 1.00 50.25 223 PRO A CA 1
ATOM 1659 C C . PRO A 1 223 ? -4.981 22.329 14.723 1.00 50.25 223 PRO A C 1
ATOM 1661 O O . PRO A 1 223 ? -4.813 21.121 14.881 1.00 50.25 223 PRO A O 1
ATOM 1664 N N . GLN A 1 224 ? -4.979 22.898 13.515 1.00 60.81 224 GLN A N 1
ATOM 1665 C CA . GLN A 1 224 ? -4.659 22.187 12.270 1.00 60.81 224 GLN A CA 1
ATOM 1666 C C . GLN A 1 224 ? -3.142 22.164 11.989 1.00 60.81 224 GLN A C 1
ATOM 1668 O O . GLN A 1 224 ? -2.656 21.287 11.279 1.00 60.81 224 GLN A O 1
ATOM 1673 N N . GLN A 1 225 ? -2.401 23.118 12.560 1.00 80.88 225 GLN A N 1
ATOM 1674 C CA . GLN A 1 225 ? -0.937 23.235 12.522 1.00 80.88 225 GLN A CA 1
ATOM 1675 C C . GLN A 1 225 ? -0.326 22.547 13.752 1.00 80.88 225 GLN A C 1
ATOM 1677 O O . GLN A 1 225 ? -1.014 22.416 14.762 1.00 80.88 225 GLN A O 1
ATOM 1682 N N . ALA A 1 226 ? 0.935 22.122 13.665 1.00 91.00 226 ALA A N 1
ATOM 1683 C CA . ALA A 1 226 ? 1.670 21.522 14.778 1.00 91.00 226 ALA A CA 1
ATOM 1684 C C . ALA A 1 226 ? 2.188 22.577 15.772 1.00 91.00 226 ALA A C 1
ATOM 1686 O O . ALA A 1 226 ? 2.534 23.692 15.381 1.00 91.00 226 ALA A O 1
ATOM 1687 N N . ASP A 1 227 ? 2.276 22.191 17.046 1.00 92.06 227 ASP A N 1
ATOM 1688 C CA . ASP A 1 227 ? 2.689 23.049 18.165 1.00 92.06 227 ASP A CA 1
ATOM 1689 C C . ASP A 1 227 ? 4.225 23.086 18.346 1.00 92.06 227 ASP A C 1
ATOM 1691 O O . ASP A 1 227 ? 4.758 24.007 18.960 1.00 92.06 227 ASP A O 1
ATOM 1695 N N . LEU A 1 228 ? 4.951 22.102 17.796 1.00 94.56 228 LEU A N 1
ATOM 1696 C CA . LEU A 1 228 ? 6.417 22.032 17.777 1.00 94.56 228 LEU A CA 1
ATOM 1697 C C . LEU A 1 228 ? 6.915 21.341 16.496 1.00 94.56 228 LEU A C 1
ATOM 1699 O O . LEU A 1 228 ? 6.355 20.332 16.076 1.00 94.56 228 LEU A O 1
ATOM 1703 N N . ILE A 1 229 ? 8.008 21.838 15.907 1.00 96.62 229 ILE A N 1
ATOM 1704 C CA . ILE A 1 229 ? 8.724 21.179 14.801 1.00 96.62 229 ILE A CA 1
ATOM 1705 C C . ILE A 1 229 ? 10.096 20.719 15.299 1.00 96.62 229 ILE A C 1
ATOM 1707 O O . ILE A 1 229 ? 10.870 21.537 15.793 1.00 96.62 229 ILE A O 1
ATOM 1711 N N . VAL A 1 230 ? 10.420 19.432 15.144 1.00 97.00 230 VAL A N 1
ATOM 1712 C CA . VAL A 1 230 ? 11.729 18.872 15.518 1.00 97.00 230 VAL A CA 1
ATOM 1713 C C . VAL A 1 230 ? 12.531 18.493 14.258 1.00 97.00 230 VAL A C 1
ATOM 1715 O O . VAL A 1 230 ? 12.064 17.661 13.476 1.00 97.00 230 VAL A O 1
ATOM 1718 N N . PRO A 1 231 ? 13.727 19.074 14.034 1.00 96.62 231 PRO A N 1
ATOM 1719 C CA . PRO A 1 231 ? 14.514 18.862 12.817 1.00 96.62 231 PRO A CA 1
ATOM 1720 C C . PRO A 1 231 ? 15.353 17.580 12.855 1.00 96.62 231 PRO A C 1
ATOM 1722 O O . PRO A 1 231 ? 16.241 17.425 13.705 1.00 96.62 231 PRO A O 1
ATOM 1725 N N . ILE A 1 232 ? 15.159 16.696 11.877 1.00 97.06 232 ILE A N 1
ATOM 1726 C CA . ILE A 1 232 ? 15.907 15.443 11.705 1.00 97.06 232 ILE A CA 1
ATOM 1727 C C . ILE A 1 232 ? 16.959 15.601 10.597 1.00 97.06 232 ILE A C 1
ATOM 1729 O O . ILE A 1 232 ? 16.946 14.923 9.577 1.00 97.06 232 ILE A O 1
ATOM 1733 N N . SER A 1 233 ? 17.896 16.512 10.854 1.00 95.62 233 SER A N 1
ATOM 1734 C CA . SER A 1 233 ? 19.018 16.879 9.983 1.00 95.62 233 SER A CA 1
ATOM 1735 C C . SER A 1 233 ? 20.358 16.880 10.732 1.00 95.62 233 SER A C 1
ATOM 1737 O O . SER A 1 233 ? 20.401 16.876 11.972 1.00 95.62 233 SER A O 1
ATOM 1739 N N . ARG A 1 234 ? 21.473 16.922 9.997 1.00 96.00 234 ARG A N 1
ATOM 1740 C CA . ARG A 1 234 ? 22.836 17.047 10.545 1.00 96.00 234 ARG A CA 1
ATOM 1741 C C . ARG A 1 234 ? 23.068 18.441 11.130 1.00 96.00 234 ARG A C 1
ATOM 1743 O O . ARG A 1 234 ? 22.721 19.457 10.529 1.00 96.00 234 ARG A O 1
ATOM 1750 N N . SER A 1 235 ? 23.732 18.491 12.279 1.00 91.44 235 SER A N 1
ATOM 1751 C CA . SER A 1 235 ? 24.148 19.745 12.916 1.00 91.44 235 SER A CA 1
ATOM 1752 C C . SER A 1 235 ? 25.321 20.404 12.184 1.00 91.44 235 SER A C 1
ATOM 1754 O O . SER A 1 235 ? 26.209 19.722 11.674 1.00 91.44 235 SER A O 1
ATOM 1756 N N . LEU A 1 236 ? 25.350 21.738 12.185 1.00 89.25 236 LEU A N 1
ATOM 1757 C CA . LEU A 1 236 ? 26.483 22.542 11.720 1.00 89.25 236 LEU A CA 1
ATOM 1758 C C . LEU A 1 236 ? 27.655 22.506 12.731 1.00 89.25 236 LEU A C 1
ATOM 1760 O O . LEU A 1 236 ? 27.418 22.274 13.919 1.00 89.25 236 LEU A O 1
ATOM 1764 N N . PRO A 1 237 ? 28.910 22.771 12.309 1.00 85.19 237 PRO A N 1
ATOM 1765 C CA . PRO A 1 237 ? 29.354 23.078 10.947 1.00 85.19 237 PRO A CA 1
ATOM 1766 C C . PRO A 1 237 ? 29.552 21.829 10.073 1.00 85.19 237 PRO A C 1
ATOM 1768 O O . PRO A 1 237 ? 30.055 20.801 10.517 1.00 85.19 237 PRO A O 1
ATOM 1771 N N . LEU A 1 238 ? 29.220 21.968 8.790 1.00 90.94 238 LEU A N 1
ATOM 1772 C CA . LEU A 1 238 ? 29.411 20.965 7.734 1.00 90.94 238 LEU A CA 1
ATOM 1773 C C . LEU A 1 238 ? 30.213 21.590 6.578 1.00 90.94 238 LEU A C 1
ATOM 1775 O O . LEU A 1 238 ? 30.504 22.779 6.614 1.00 90.94 238 LEU A O 1
ATOM 1779 N N . ASN A 1 239 ? 30.546 20.812 5.545 1.00 91.31 239 ASN A N 1
ATOM 1780 C CA . ASN A 1 239 ? 31.054 21.310 4.249 1.00 91.31 239 ASN A CA 1
ATOM 1781 C C . ASN A 1 239 ? 30.100 20.925 3.093 1.00 91.31 239 ASN A C 1
ATOM 1783 O O . ASN A 1 239 ? 30.523 20.650 1.972 1.00 91.31 239 ASN A O 1
ATOM 1787 N N . ASP A 1 240 ? 28.818 20.813 3.434 1.00 91.00 240 ASP A N 1
ATOM 1788 C CA . ASP A 1 240 ? 27.720 20.197 2.688 1.00 91.00 240 ASP A CA 1
ATOM 1789 C C . ASP A 1 240 ? 26.393 20.714 3.290 1.00 91.00 240 ASP A C 1
ATOM 1791 O O . ASP A 1 240 ? 26.416 21.380 4.331 1.00 91.00 240 ASP A O 1
ATOM 1795 N N . GLY A 1 241 ? 25.250 20.406 2.677 1.00 92.94 241 GLY A N 1
ATOM 1796 C CA . GLY A 1 241 ? 23.930 20.672 3.256 1.00 92.94 241 GLY A CA 1
ATOM 1797 C C . GLY A 1 241 ? 23.669 19.886 4.548 1.00 92.94 241 GLY A C 1
ATOM 1798 O O . GLY A 1 241 ? 24.393 18.946 4.881 1.00 92.94 241 GLY A O 1
ATOM 1799 N N . GLN A 1 242 ? 22.622 20.268 5.288 1.00 95.56 242 GLN A N 1
ATOM 1800 C CA . GLN A 1 242 ? 22.258 19.583 6.539 1.00 95.56 242 GLN A CA 1
ATOM 1801 C C . GLN A 1 242 ? 21.574 18.224 6.314 1.00 95.56 242 GLN A C 1
ATOM 1803 O O . GLN A 1 242 ? 21.501 17.421 7.244 1.00 95.56 242 GLN A O 1
ATOM 1808 N N . TRP A 1 243 ? 21.181 17.919 5.076 1.00 95.62 243 TRP A N 1
ATOM 1809 C CA . TRP A 1 243 ? 20.699 16.604 4.669 1.00 95.62 243 TRP A CA 1
ATOM 1810 C C . TRP A 1 243 ? 21.688 15.482 5.007 1.00 95.62 243 TRP A C 1
ATOM 1812 O O . TRP A 1 243 ? 22.910 15.627 4.912 1.00 95.62 243 TRP A O 1
ATOM 1822 N N . PHE A 1 244 ? 21.165 14.309 5.326 1.00 96.81 244 PHE A N 1
ATOM 1823 C CA . PHE A 1 244 ? 21.908 13.062 5.223 1.00 96.81 244 PHE A CA 1
ATOM 1824 C C . PHE A 1 244 ? 22.206 12.740 3.762 1.00 96.81 244 PHE A C 1
ATOM 1826 O O . PHE A 1 244 ? 21.407 13.050 2.885 1.00 96.81 244 PHE A O 1
ATOM 1833 N N . ALA A 1 245 ? 23.344 12.100 3.503 1.00 94.62 245 ALA A N 1
ATOM 1834 C CA . ALA A 1 245 ? 23.760 11.700 2.166 1.00 94.62 245 ALA A CA 1
ATOM 1835 C C . ALA A 1 245 ? 24.000 10.188 2.153 1.00 94.62 245 ALA A C 1
ATOM 1837 O O . ALA A 1 245 ? 25.082 9.748 2.533 1.00 94.62 245 ALA A O 1
ATOM 1838 N N . ILE A 1 246 ? 23.004 9.404 1.736 1.00 96.56 246 ILE A N 1
ATOM 1839 C CA . ILE A 1 246 ? 23.124 7.946 1.647 1.00 96.56 246 ILE A CA 1
ATOM 1840 C C . ILE A 1 246 ? 24.099 7.599 0.519 1.00 96.56 246 ILE A C 1
ATOM 1842 O O . ILE A 1 246 ? 23.917 8.020 -0.628 1.00 96.56 246 ILE A O 1
ATOM 1846 N N . GLN A 1 247 ? 25.145 6.850 0.859 1.00 92.94 247 GLN A N 1
ATOM 1847 C CA . GLN A 1 247 ? 26.274 6.548 -0.021 1.00 92.94 247 GLN A CA 1
ATOM 1848 C C . GLN A 1 247 ? 26.143 5.234 -0.797 1.00 92.94 247 GLN A C 1
ATOM 1850 O O . GLN A 1 247 ? 26.969 5.011 -1.671 1.00 92.94 247 GLN A O 1
ATOM 1855 N N . ASN A 1 248 ? 25.201 4.348 -0.448 1.00 93.88 248 ASN A N 1
ATOM 1856 C CA . ASN A 1 248 ? 24.917 3.079 -1.139 1.00 93.88 248 ASN A CA 1
ATOM 1857 C C . ASN A 1 248 ? 23.700 2.355 -0.517 1.00 93.88 248 ASN A C 1
ATOM 1859 O O . ASN A 1 248 ? 23.203 2.746 0.536 1.00 93.88 248 ASN A O 1
ATOM 1863 N N . ALA A 1 249 ? 23.293 1.244 -1.139 1.00 92.12 249 ALA A N 1
ATOM 1864 C CA . ALA A 1 249 ? 22.187 0.360 -0.755 1.00 92.12 249 ALA A CA 1
ATOM 1865 C C . ALA A 1 249 ? 22.151 -0.147 0.706 1.00 92.12 249 ALA A C 1
ATOM 1867 O O . ALA A 1 249 ? 21.114 -0.658 1.133 1.00 92.12 249 ALA A O 1
ATOM 1868 N N . THR A 1 250 ? 23.263 -0.082 1.448 1.00 93.06 250 THR A N 1
ATOM 1869 C CA . THR A 1 250 ? 23.370 -0.568 2.837 1.00 93.06 250 THR A CA 1
ATOM 1870 C C . THR A 1 250 ? 23.563 0.551 3.858 1.00 93.06 250 THR A C 1
ATOM 1872 O O . THR A 1 250 ? 23.595 0.281 5.056 1.00 93.06 250 THR A O 1
ATOM 1875 N N . ASP A 1 251 ? 23.732 1.790 3.398 1.00 94.62 251 ASP A N 1
ATOM 1876 C CA . ASP A 1 251 ? 23.953 2.950 4.252 1.00 94.62 251 ASP A CA 1
ATOM 1877 C C . ASP A 1 251 ? 22.629 3.439 4.866 1.00 94.62 251 ASP A C 1
ATOM 1879 O O . ASP A 1 251 ? 21.599 3.544 4.192 1.00 94.62 251 ASP A O 1
ATOM 1883 N N . VAL A 1 252 ? 22.665 3.713 6.169 1.00 94.19 252 VAL A N 1
ATOM 1884 C CA . VAL A 1 252 ? 21.540 4.218 6.959 1.00 94.19 252 VAL A CA 1
ATOM 1885 C C . VAL A 1 252 ? 22.055 5.387 7.786 1.00 94.19 252 VAL A C 1
ATOM 1887 O O . VAL A 1 252 ? 22.941 5.230 8.623 1.00 94.19 252 VAL A O 1
ATOM 1890 N N . GLN A 1 253 ? 21.492 6.563 7.544 1.00 95.38 253 GLN A N 1
ATOM 1891 C CA . GLN A 1 253 ? 21.876 7.824 8.168 1.00 95.38 253 GLN A CA 1
ATOM 1892 C C . GLN A 1 253 ? 20.698 8.372 8.970 1.00 95.38 253 GLN A C 1
ATOM 1894 O O . GLN A 1 253 ? 19.550 8.224 8.561 1.00 95.38 253 GLN A O 1
ATOM 1899 N N . GLY A 1 254 ? 20.953 9.003 10.112 1.00 94.38 254 GLY A N 1
ATOM 1900 C CA . GLY A 1 254 ? 19.876 9.355 11.030 1.00 94.38 254 GLY A CA 1
ATOM 1901 C C . GLY A 1 254 ? 20.286 10.247 12.191 1.00 94.38 254 GLY A C 1
ATOM 1902 O O . GLY A 1 254 ? 21.419 10.728 12.270 1.00 94.38 254 GLY A O 1
ATOM 1903 N N . LYS A 1 255 ? 19.336 10.476 13.099 1.00 94.88 255 LYS A N 1
ATOM 1904 C CA . LYS A 1 255 ? 19.489 11.345 14.270 1.00 94.88 255 LYS A CA 1
ATOM 1905 C C . LYS A 1 255 ? 18.776 10.762 15.480 1.00 94.88 255 LYS A C 1
ATOM 1907 O O . LYS A 1 255 ? 17.637 10.313 15.376 1.00 94.88 255 LYS A O 1
ATOM 1912 N N . LYS A 1 256 ? 19.412 10.867 16.645 1.00 95.81 256 LYS A N 1
ATOM 1913 C CA . LYS A 1 256 ? 18.775 10.586 17.934 1.00 95.81 256 LYS A CA 1
ATOM 1914 C C . LYS A 1 256 ? 18.123 11.846 18.488 1.00 95.81 256 LYS A C 1
ATOM 1916 O O . LYS A 1 256 ? 18.725 12.918 18.437 1.00 95.81 256 LYS A O 1
ATOM 1921 N N . LEU A 1 257 ? 16.882 11.728 18.959 1.00 94.12 257 LEU A N 1
ATOM 1922 C CA . LEU A 1 257 ? 16.111 12.839 19.523 1.00 94.12 257 LEU A CA 1
ATOM 1923 C C . LEU A 1 257 ? 15.044 12.355 20.512 1.00 94.12 257 LEU A C 1
ATOM 1925 O O . LEU A 1 257 ? 14.535 11.241 20.397 1.00 94.12 257 LEU A O 1
ATOM 1929 N N . THR A 1 258 ? 14.695 13.202 21.477 1.00 94.50 258 THR A N 1
ATOM 1930 C CA . THR A 1 258 ? 13.627 12.956 22.458 1.00 94.50 258 THR A CA 1
ATOM 1931 C C . THR A 1 258 ? 12.319 13.604 22.019 1.00 94.50 258 THR A C 1
ATOM 1933 O O . THR A 1 258 ? 12.316 14.728 21.518 1.00 94.50 258 THR A O 1
ATOM 1936 N N . ILE A 1 259 ? 11.201 12.914 22.251 1.00 95.06 259 ILE A N 1
ATOM 1937 C CA . ILE A 1 259 ? 9.851 13.442 22.025 1.00 95.06 259 ILE A CA 1
ATOM 1938 C C . ILE A 1 259 ? 9.284 13.971 23.354 1.00 95.06 259 ILE A C 1
ATOM 1940 O O . ILE A 1 259 ? 9.378 13.270 24.366 1.00 95.06 259 ILE A O 1
ATOM 1944 N N . PRO A 1 260 ? 8.679 15.177 23.395 1.00 95.56 260 PRO A N 1
ATOM 1945 C CA . PRO A 1 260 ? 8.030 15.691 24.599 1.00 95.56 260 PRO A CA 1
ATOM 1946 C C . PRO A 1 260 ? 6.951 14.734 25.109 1.00 95.56 260 PRO A C 1
ATOM 1948 O O . PRO A 1 260 ? 6.088 14.293 24.345 1.00 95.56 260 PRO A O 1
ATOM 1951 N N . SER A 1 261 ? 6.967 14.439 26.411 1.00 94.06 261 SER A N 1
ATOM 1952 C CA . SER A 1 261 ? 6.105 13.425 27.034 1.00 94.06 261 SER A CA 1
ATOM 1953 C C . SER A 1 261 ? 4.609 13.739 27.002 1.00 94.06 261 SER A C 1
ATOM 1955 O O . SER A 1 261 ? 3.829 12.887 27.407 1.00 94.06 261 SER A O 1
ATOM 1957 N N . ASN A 1 262 ? 4.200 14.919 26.535 1.00 94.62 262 ASN A N 1
ATOM 1958 C CA . ASN A 1 262 ? 2.812 15.333 26.338 1.00 94.62 262 ASN A CA 1
ATOM 1959 C C . ASN A 1 262 ? 2.386 15.403 24.856 1.00 94.62 262 ASN A C 1
ATOM 1961 O O . ASN A 1 262 ? 1.345 15.975 24.539 1.00 94.62 262 ASN A O 1
ATOM 1965 N N . THR A 1 263 ? 3.155 14.826 23.932 1.00 95.25 263 THR A N 1
ATOM 1966 C CA . THR A 1 263 ? 2.796 14.800 22.503 1.00 95.25 263 THR A CA 1
ATOM 1967 C C . THR A 1 263 ? 1.566 13.913 22.256 1.00 95.25 263 THR A C 1
ATOM 1969 O O . THR A 1 263 ? 1.521 12.775 22.726 1.00 95.25 263 THR A O 1
ATOM 1972 N N . TYR A 1 264 ? 0.564 14.404 21.514 1.00 93.19 264 TYR A N 1
ATOM 1973 C CA . TYR A 1 264 ? -0.653 13.649 21.155 1.00 93.19 264 TYR A CA 1
ATOM 1974 C C . TYR A 1 264 ? -0.847 13.384 19.652 1.00 93.19 264 TYR A C 1
ATOM 1976 O O . TYR A 1 264 ? -1.623 12.494 19.302 1.00 93.19 264 TYR A O 1
ATOM 1984 N N . ARG A 1 265 ? -0.136 14.099 18.769 1.00 93.25 265 ARG A N 1
ATOM 1985 C CA . ARG A 1 265 ? -0.029 13.790 17.330 1.00 93.25 265 ARG A CA 1
ATOM 1986 C C . ARG A 1 265 ? 1.410 14.002 16.860 1.00 93.25 265 ARG A C 1
ATOM 1988 O O . ARG A 1 265 ? 2.089 14.889 17.370 1.00 93.25 265 ARG A O 1
ATOM 1995 N N . ALA A 1 266 ? 1.862 13.203 15.900 1.00 95.69 266 ALA A N 1
ATOM 1996 C CA . ALA A 1 266 ? 3.180 13.298 15.287 1.00 95.69 266 ALA A CA 1
ATOM 1997 C C . ALA A 1 266 ? 3.115 12.963 13.785 1.00 95.69 266 ALA A C 1
ATOM 1999 O O . ALA A 1 266 ? 2.663 11.884 13.412 1.00 95.69 266 ALA A O 1
ATOM 2000 N N . VAL A 1 267 ? 3.591 13.860 12.920 1.00 97.06 267 VAL A N 1
ATOM 2001 C CA . VAL A 1 267 ? 3.712 13.646 11.467 1.00 97.06 267 VAL A CA 1
ATOM 2002 C C . VAL A 1 267 ? 5.140 13.947 11.042 1.00 97.06 267 VAL A C 1
ATOM 2004 O O . VAL A 1 267 ? 5.673 15.007 11.346 1.00 97.06 267 VAL A O 1
ATOM 2007 N N . LEU A 1 268 ? 5.764 13.018 10.334 1.00 98.19 268 LEU A N 1
ATOM 2008 C CA . LEU A 1 268 ? 7.108 13.146 9.801 1.00 98.19 268 LEU A CA 1
ATOM 2009 C C . LEU A 1 268 ? 7.017 13.500 8.310 1.00 98.19 268 LEU A C 1
ATOM 2011 O O . LEU A 1 268 ? 6.633 12.661 7.497 1.00 98.19 268 LEU A O 1
ATOM 2015 N N . GLU A 1 269 ? 7.348 14.743 7.959 1.00 98.25 269 GLU A N 1
ATOM 2016 C CA . GLU A 1 269 ? 7.521 15.186 6.569 1.00 98.25 269 GLU A CA 1
ATOM 2017 C C . GLU A 1 269 ? 8.974 14.949 6.164 1.00 98.25 269 GLU A C 1
ATOM 2019 O O . GLU A 1 269 ? 9.883 15.421 6.843 1.00 98.25 269 GLU A O 1
ATOM 2024 N N . VAL A 1 270 ? 9.215 14.259 5.053 1.00 98.44 270 VAL A N 1
ATOM 2025 C CA . VAL A 1 270 ? 10.575 13.909 4.614 1.00 98.44 270 VAL A CA 1
ATOM 2026 C C . VAL A 1 270 ? 10.831 14.409 3.190 1.00 98.44 270 VAL A C 1
ATOM 2028 O O . VAL A 1 270 ? 9.963 14.362 2.311 1.00 98.44 270 VAL A O 1
ATOM 2031 N N . PHE A 1 271 ? 12.063 14.859 2.971 1.00 97.94 271 PHE A N 1
ATOM 2032 C CA . PHE A 1 271 ? 12.583 15.479 1.762 1.00 97.94 271 PHE A CA 1
ATOM 2033 C C . PHE A 1 271 ? 13.563 14.523 1.085 1.00 97.94 271 PHE A C 1
ATOM 2035 O O . PHE A 1 271 ? 14.518 14.061 1.709 1.00 97.94 271 PHE A O 1
ATOM 2042 N N . VAL A 1 272 ? 13.352 14.239 -0.202 1.00 96.81 272 VAL A N 1
ATOM 2043 C CA . VAL A 1 272 ? 14.110 13.220 -0.945 1.00 96.81 272 VAL A CA 1
ATOM 2044 C C . VAL A 1 272 ? 14.587 13.768 -2.281 1.00 96.81 272 VAL A C 1
ATOM 2046 O O . VAL A 1 272 ? 13.829 14.400 -3.010 1.00 96.81 272 VAL A O 1
ATOM 2049 N N . SER A 1 273 ? 15.853 13.515 -2.613 1.00 96.62 273 SER A N 1
ATOM 2050 C CA . SER A 1 273 ? 16.426 13.829 -3.926 1.00 96.62 273 SER A CA 1
ATOM 2051 C C . SER A 1 273 ? 17.621 12.927 -4.225 1.00 96.62 273 SER A C 1
ATOM 2053 O O . SER A 1 273 ? 18.405 12.636 -3.322 1.00 96.62 273 SER A O 1
ATOM 2055 N N . PHE A 1 274 ? 17.772 12.544 -5.484 1.00 95.56 274 PHE A N 1
ATOM 2056 C CA . PHE A 1 274 ? 18.689 11.512 -5.964 1.00 95.56 274 PHE A CA 1
ATOM 2057 C C . PHE A 1 274 ? 19.652 12.069 -7.006 1.00 95.56 274 PHE A C 1
ATOM 2059 O O . PHE A 1 274 ? 19.224 12.860 -7.839 1.00 95.56 274 PHE A O 1
ATOM 2066 N N . HIS A 1 275 ? 20.934 11.708 -6.944 1.00 94.50 275 HIS A N 1
ATOM 2067 C CA . HIS A 1 275 ? 22.006 12.378 -7.695 1.00 94.50 275 HIS A CA 1
ATOM 2068 C C . HIS A 1 275 ? 23.033 11.372 -8.222 1.00 94.50 275 HIS A C 1
ATOM 2070 O O . HIS A 1 275 ? 22.899 10.169 -8.013 1.00 94.50 275 HIS A O 1
ATOM 2076 N N . SER A 1 276 ? 24.080 11.865 -8.891 1.00 92.94 276 SER A N 1
ATOM 2077 C CA . SER A 1 276 ? 25.200 11.041 -9.370 1.00 92.94 276 SER A CA 1
ATOM 2078 C C . SER A 1 276 ? 24.713 9.882 -10.260 1.00 92.94 276 SER A C 1
ATOM 2080 O O . SER A 1 276 ? 23.888 10.101 -11.148 1.00 92.94 276 SER A O 1
ATOM 2082 N N . ASN A 1 277 ? 25.172 8.647 -10.039 1.00 93.44 277 ASN A N 1
ATOM 2083 C CA . ASN A 1 277 ? 24.741 7.482 -10.816 1.00 93.44 277 ASN A CA 1
ATOM 2084 C C . ASN A 1 277 ? 23.245 7.139 -10.627 1.00 93.44 277 ASN A C 1
ATOM 2086 O O . ASN A 1 277 ? 22.679 6.379 -11.415 1.00 93.44 277 ASN A O 1
ATOM 2090 N N . ASP A 1 278 ? 22.581 7.724 -9.629 1.00 95.06 278 ASP A N 1
ATOM 2091 C CA . ASP A 1 278 ? 21.143 7.592 -9.417 1.00 95.06 278 ASP A CA 1
ATOM 2092 C C . ASP A 1 278 ? 20.324 8.789 -9.919 1.00 95.06 278 ASP A C 1
ATOM 2094 O O . ASP A 1 278 ? 19.103 8.734 -9.845 1.00 95.06 278 ASP A O 1
ATOM 2098 N N . GLU A 1 279 ? 20.918 9.827 -10.521 1.00 94.44 279 GLU A N 1
ATOM 2099 C CA . GLU A 1 279 ? 20.157 10.931 -11.143 1.00 94.44 279 GLU A CA 1
ATOM 2100 C C . GLU A 1 279 ? 19.120 10.413 -12.162 1.00 94.44 279 GLU A C 1
ATOM 2102 O O . GLU A 1 279 ? 17.976 10.871 -12.223 1.00 94.44 279 GLU A O 1
ATOM 2107 N N . PHE A 1 280 ? 19.506 9.381 -12.916 1.00 94.69 280 PHE A N 1
ATOM 2108 C CA . PHE A 1 280 ? 18.675 8.717 -13.915 1.00 94.69 280 PHE A CA 1
ATOM 2109 C C . PHE A 1 280 ? 18.231 7.323 -13.482 1.00 94.69 280 PHE A C 1
ATOM 2111 O O . PHE A 1 280 ? 18.005 6.486 -14.354 1.00 94.69 280 PHE A O 1
ATOM 2118 N N . TRP A 1 281 ? 18.081 7.063 -12.172 1.00 95.12 281 TRP A N 1
ATOM 2119 C CA . TRP A 1 281 ? 17.878 5.710 -11.629 1.00 95.12 281 TRP A CA 1
ATOM 2120 C C . TRP A 1 281 ? 16.824 4.894 -12.385 1.00 95.12 281 TRP A C 1
ATOM 2122 O O . TRP A 1 281 ? 17.025 3.718 -12.625 1.00 95.12 281 TRP A O 1
ATOM 2132 N N . TYR A 1 282 ? 15.736 5.509 -12.845 1.00 94.81 282 TYR A N 1
ATOM 2133 C CA . TYR A 1 282 ? 14.640 4.897 -13.614 1.00 94.81 282 TYR A CA 1
ATOM 2134 C C . TYR A 1 282 ? 15.028 4.371 -15.013 1.00 94.81 282 TYR A C 1
ATOM 2136 O O . TYR A 1 282 ? 14.228 3.683 -15.653 1.00 94.81 282 TYR A O 1
ATOM 2144 N N . THR A 1 283 ? 16.237 4.684 -15.484 1.00 94.50 283 THR A N 1
ATOM 2145 C CA . THR A 1 283 ? 16.852 4.231 -16.743 1.00 94.50 283 THR A CA 1
ATOM 2146 C C . THR A 1 283 ? 17.947 3.179 -16.535 1.00 94.50 283 THR A C 1
ATOM 2148 O O . THR A 1 283 ? 18.352 2.538 -17.505 1.00 94.50 283 THR A O 1
ATOM 2151 N N . ASN A 1 284 ? 18.421 2.975 -15.300 1.00 95.38 284 ASN A N 1
ATOM 2152 C CA . ASN A 1 284 ? 19.581 2.131 -15.019 1.00 95.38 284 ASN A CA 1
ATOM 2153 C C . ASN A 1 284 ? 19.291 0.650 -15.345 1.00 95.38 284 ASN A C 1
ATOM 2155 O O . ASN A 1 284 ? 18.298 0.092 -14.859 1.00 95.38 284 ASN A O 1
ATOM 2159 N N . PRO A 1 285 ? 20.132 -0.031 -16.139 1.00 94.50 285 PRO A N 1
ATOM 2160 C CA . PRO A 1 285 ? 20.030 -1.470 -16.310 1.00 94.50 285 PRO A CA 1
ATOM 2161 C C . PRO A 1 285 ? 20.500 -2.221 -15.045 1.00 94.50 285 PRO A C 1
ATOM 2163 O O . PRO A 1 285 ? 21.074 -1.638 -14.119 1.00 94.50 285 PRO A O 1
ATOM 2166 N N . PRO A 1 286 ? 20.252 -3.535 -14.964 1.00 94.69 286 PRO A N 1
ATOM 2167 C CA . PRO A 1 286 ? 20.814 -4.395 -13.931 1.00 94.69 286 PRO A CA 1
ATOM 2168 C C . PRO A 1 286 ? 22.329 -4.577 -14.073 1.00 94.69 286 PRO A C 1
ATOM 2170 O O . PRO A 1 286 ? 22.896 -4.399 -15.153 1.00 94.69 286 PRO A O 1
ATOM 2173 N N . ASN A 1 287 ? 22.973 -5.016 -12.990 1.00 94.19 287 ASN A N 1
ATOM 2174 C CA . ASN A 1 287 ? 24.419 -5.260 -12.972 1.00 94.19 287 ASN A CA 1
ATOM 2175 C C . ASN A 1 287 ? 24.828 -6.383 -13.941 1.00 94.19 287 ASN A C 1
ATOM 2177 O O . ASN A 1 287 ? 25.849 -6.252 -14.609 1.00 94.19 287 ASN A O 1
ATOM 2181 N N . GLU A 1 288 ? 24.004 -7.423 -14.120 1.00 93.25 288 GLU A N 1
ATOM 2182 C CA . GLU A 1 288 ? 24.332 -8.540 -15.020 1.00 93.25 288 GLU A CA 1
ATOM 2183 C C . GLU A 1 288 ? 24.466 -8.120 -16.498 1.00 93.25 288 GLU A C 1
ATOM 2185 O O . GLU A 1 288 ? 25.345 -8.611 -17.206 1.00 93.25 288 GLU A O 1
ATOM 2190 N N . TYR A 1 289 ? 23.679 -7.136 -16.949 1.00 94.81 289 TYR A N 1
ATOM 2191 C CA . TYR A 1 289 ? 23.793 -6.549 -18.288 1.00 94.81 289 TYR A CA 1
ATOM 2192 C C . TYR A 1 289 ? 25.087 -5.743 -18.457 1.00 94.81 289 TYR A C 1
ATOM 2194 O O . TYR A 1 289 ? 25.708 -5.774 -19.523 1.00 94.81 289 TYR A O 1
ATOM 2202 N N . ILE A 1 290 ? 25.495 -5.026 -17.406 1.00 94.44 290 ILE A N 1
ATOM 2203 C CA . ILE A 1 290 ? 26.716 -4.213 -17.366 1.00 94.44 290 ILE A CA 1
ATOM 2204 C C . ILE A 1 290 ? 27.947 -5.126 -17.401 1.00 94.44 290 ILE A C 1
ATOM 2206 O O . ILE A 1 290 ? 28.839 -4.926 -18.228 1.00 94.44 290 ILE A O 1
ATOM 2210 N N . GLU A 1 291 ? 27.962 -6.165 -16.565 1.00 94.56 291 GLU A N 1
ATOM 2211 C CA . GLU A 1 291 ? 29.031 -7.164 -16.480 1.00 94.56 291 GLU A CA 1
ATOM 2212 C C . GLU A 1 291 ? 29.185 -7.948 -17.791 1.00 94.56 291 GLU A C 1
ATOM 2214 O O . GLU A 1 291 ? 30.274 -7.980 -18.371 1.00 94.56 291 GLU A O 1
ATOM 2219 N N . ALA A 1 292 ? 28.095 -8.518 -18.315 1.00 92.94 292 ALA A N 1
ATOM 2220 C CA . ALA A 1 292 ? 28.125 -9.336 -19.528 1.00 92.94 292 ALA A CA 1
ATOM 2221 C C . ALA A 1 292 ? 28.524 -8.554 -20.793 1.00 92.94 292 ALA A C 1
ATOM 2223 O O . ALA A 1 292 ? 29.104 -9.132 -21.713 1.00 92.94 292 ALA A O 1
ATOM 2224 N N . ASN A 1 293 ? 28.268 -7.241 -20.833 1.00 93.56 293 ASN A N 1
ATOM 2225 C CA . ASN A 1 293 ? 28.721 -6.352 -21.906 1.00 93.56 293 ASN A CA 1
ATOM 2226 C C . ASN A 1 293 ? 30.049 -5.630 -21.603 1.00 93.56 293 ASN A C 1
ATOM 2228 O O . ASN A 1 293 ? 30.524 -4.861 -22.437 1.00 93.56 293 ASN A O 1
ATOM 2232 N N . SER A 1 294 ? 30.665 -5.868 -20.437 1.00 93.31 294 SER A N 1
ATOM 2233 C CA . SER A 1 294 ? 31.893 -5.189 -19.983 1.00 93.31 294 SER A CA 1
ATOM 2234 C C . SER A 1 294 ? 31.798 -3.651 -19.998 1.00 93.31 294 SER A C 1
ATOM 2236 O O . SER A 1 294 ? 32.758 -2.953 -20.335 1.00 93.31 294 SER A O 1
ATOM 2238 N N . LEU A 1 295 ? 30.629 -3.110 -19.644 1.00 90.56 295 LEU A N 1
ATOM 2239 C CA . LEU A 1 295 ? 30.349 -1.674 -19.632 1.00 90.56 295 LEU A CA 1
ATOM 2240 C C . LEU A 1 295 ? 30.945 -1.020 -18.375 1.00 90.56 295 LEU A C 1
ATOM 2242 O O . LEU A 1 295 ? 30.579 -1.365 -17.259 1.00 90.56 295 LEU A O 1
ATOM 2246 N N . SER A 1 296 ? 31.848 -0.048 -18.536 1.00 80.19 296 SER A N 1
ATOM 2247 C CA . SER A 1 296 ? 32.530 0.598 -17.396 1.00 80.19 296 SER A CA 1
ATOM 2248 C C . SER A 1 296 ? 31.864 1.879 -16.882 1.00 80.19 296 SER A C 1
ATOM 2250 O O . SER A 1 296 ? 32.195 2.339 -15.794 1.00 80.19 296 SER A O 1
ATOM 2252 N N . ASN A 1 297 ? 30.977 2.487 -17.679 1.00 82.00 297 ASN A N 1
ATOM 2253 C CA . ASN A 1 297 ? 30.473 3.854 -17.474 1.00 82.00 297 ASN A CA 1
ATOM 2254 C C . ASN A 1 297 ? 28.931 3.913 -17.438 1.00 82.00 297 ASN A C 1
ATOM 2256 O O . ASN A 1 297 ? 28.346 4.924 -17.822 1.00 82.00 297 ASN A O 1
ATOM 2260 N N . VAL A 1 298 ? 28.267 2.817 -17.057 1.00 89.44 298 VAL A N 1
ATOM 2261 C CA . VAL A 1 298 ? 26.800 2.716 -17.018 1.00 89.44 298 VAL A CA 1
ATOM 2262 C C . VAL A 1 298 ? 26.351 2.468 -15.575 1.00 89.44 298 VAL A C 1
ATOM 2264 O O . VAL A 1 298 ? 26.763 1.465 -14.995 1.00 89.44 298 VAL A O 1
ATOM 2267 N N . PRO A 1 299 ? 25.526 3.351 -14.987 1.00 92.12 299 PRO A N 1
ATOM 2268 C CA . PRO A 1 299 ? 24.920 3.134 -13.677 1.00 92.12 299 PRO A CA 1
ATOM 2269 C C . PRO A 1 299 ? 24.083 1.853 -13.586 1.00 92.12 299 PRO A C 1
ATOM 2271 O O . PRO A 1 299 ? 23.270 1.578 -14.463 1.00 92.12 299 PRO A O 1
ATOM 2274 N N . GLY A 1 300 ? 24.260 1.092 -12.504 1.00 91.06 300 GLY A N 1
ATOM 2275 C CA . GLY A 1 300 ? 23.621 -0.209 -12.297 1.00 91.06 300 GLY A CA 1
ATOM 2276 C C . GLY A 1 300 ? 22.520 -0.250 -11.232 1.00 91.06 300 GLY A C 1
ATOM 2277 O O . GLY A 1 300 ? 21.694 0.657 -11.101 1.00 91.06 300 GLY A O 1
ATOM 2278 N N . ASN A 1 301 ? 22.516 -1.346 -10.471 1.00 93.56 301 ASN A N 1
ATOM 2279 C CA . ASN A 1 301 ? 21.544 -1.763 -9.453 1.00 93.56 301 ASN A CA 1
ATOM 2280 C C . ASN A 1 301 ? 20.087 -1.889 -9.948 1.00 93.56 301 ASN A C 1
ATOM 2282 O O . ASN A 1 301 ? 19.150 -1.935 -9.145 1.00 93.56 301 ASN A O 1
ATOM 2286 N N . GLY A 1 302 ? 19.880 -1.968 -11.269 1.00 93.75 302 GLY A N 1
ATOM 2287 C CA . GLY A 1 302 ? 18.553 -1.967 -11.882 1.00 93.75 302 GLY A CA 1
ATOM 2288 C C . GLY A 1 302 ? 17.830 -0.639 -11.666 1.00 93.75 302 GLY A C 1
ATOM 2289 O O . GLY A 1 302 ? 18.270 0.214 -10.893 1.00 93.75 302 GLY A O 1
ATOM 2290 N N . ALA A 1 303 ? 16.696 -0.445 -12.335 1.00 94.38 303 ALA A N 1
ATOM 2291 C CA . ALA A 1 303 ? 16.122 0.891 -12.431 1.00 94.38 303 ALA A CA 1
ATOM 2292 C C . ALA A 1 303 ? 15.268 1.334 -11.216 1.00 94.38 303 ALA A C 1
ATOM 2294 O O . ALA A 1 303 ? 14.130 1.770 -11.396 1.00 94.38 303 ALA A O 1
ATOM 2295 N N . PHE A 1 304 ? 15.752 1.177 -9.970 1.00 96.69 304 PHE A N 1
ATOM 2296 C CA . PHE A 1 304 ? 15.010 1.629 -8.782 1.00 96.69 304 PHE A CA 1
ATOM 2297 C C . PHE A 1 304 ? 15.766 1.820 -7.422 1.00 96.69 304 PHE A C 1
ATOM 2299 O O . PHE A 1 304 ? 16.622 0.995 -7.115 1.00 96.69 304 PHE A O 1
ATOM 2306 N N . ARG A 1 305 ? 15.354 2.812 -6.576 1.00 95.81 305 ARG A N 1
ATOM 2307 C CA . ARG A 1 305 ? 15.903 3.268 -5.259 1.00 95.81 305 ARG A CA 1
ATOM 2308 C C . ARG A 1 305 ? 14.927 3.756 -4.123 1.00 95.81 305 ARG A C 1
ATOM 2310 O O . ARG A 1 305 ? 14.326 4.823 -4.270 1.00 95.81 305 ARG A O 1
ATOM 2317 N N . GLU A 1 306 ? 14.722 3.026 -3.003 1.00 96.38 306 GLU A N 1
ATOM 2318 C CA . GLU A 1 306 ? 13.662 3.352 -1.985 1.00 96.38 306 GLU A CA 1
ATOM 2319 C C . GLU A 1 306 ? 14.218 4.116 -0.809 1.00 96.38 306 GLU A C 1
ATOM 2321 O O . GLU A 1 306 ? 15.142 3.605 -0.194 1.00 96.38 306 GLU A O 1
ATOM 2326 N N . VAL A 1 307 ? 13.569 5.188 -0.362 1.00 97.94 307 VAL A N 1
ATOM 2327 C CA . VAL A 1 307 ? 13.816 5.739 0.974 1.00 97.94 307 VAL A CA 1
ATOM 2328 C C . VAL A 1 307 ? 13.049 4.949 2.041 1.00 97.94 307 VAL A C 1
ATOM 2330 O O . VAL A 1 307 ? 11.853 5.126 2.223 1.00 97.94 307 VAL A O 1
ATOM 2333 N N . VAL A 1 308 ? 13.741 4.104 2.798 1.00 96.62 308 VAL A N 1
ATOM 2334 C CA . VAL A 1 308 ? 13.235 3.494 4.040 1.00 96.62 308 VAL A CA 1
ATOM 2335 C C . VAL A 1 308 ? 13.263 4.540 5.158 1.00 96.62 308 VAL A C 1
ATOM 2337 O O . VAL A 1 308 ? 14.276 5.225 5.295 1.00 96.62 308 VAL A O 1
ATOM 2340 N N . VAL A 1 309 ? 12.229 4.617 6.004 1.00 97.56 309 VAL A N 1
ATOM 2341 C CA . VAL A 1 309 ? 12.215 5.460 7.216 1.00 97.56 309 VAL A CA 1
ATOM 2342 C C . VAL A 1 309 ? 12.003 4.607 8.468 1.00 97.56 309 VAL A C 1
ATOM 2344 O O . VAL A 1 309 ? 11.032 3.861 8.568 1.00 97.56 309 VAL A O 1
ATOM 2347 N N . LYS A 1 310 ? 12.907 4.729 9.442 1.00 95.88 310 LYS A N 1
ATOM 2348 C CA . LYS A 1 310 ? 12.950 3.967 10.697 1.00 95.88 310 LYS A CA 1
ATOM 2349 C C . LYS A 1 310 ? 12.885 4.865 11.932 1.00 95.88 310 LYS A C 1
ATOM 2351 O O . LYS A 1 310 ? 13.405 5.976 11.905 1.00 95.88 310 LYS A O 1
ATOM 2356 N N . VAL A 1 311 ? 12.342 4.341 13.030 1.00 96.12 311 VAL A N 1
ATOM 2357 C CA . VAL A 1 311 ? 12.458 4.880 14.391 1.00 96.12 311 VAL A CA 1
ATOM 2358 C C . VAL A 1 311 ? 12.737 3.736 15.368 1.00 96.12 311 VAL A C 1
ATOM 2360 O O . VAL A 1 311 ? 11.888 2.874 15.551 1.00 96.12 311 VAL A O 1
ATOM 2363 N N . ASN A 1 312 ? 13.904 3.722 16.019 1.00 91.62 312 ASN A N 1
ATOM 2364 C CA . ASN A 1 312 ? 14.364 2.613 16.876 1.00 91.62 312 ASN A CA 1
ATOM 2365 C C . ASN A 1 312 ? 14.329 1.251 16.149 1.00 91.62 312 ASN A C 1
ATOM 2367 O O . ASN A 1 312 ? 13.756 0.285 16.646 1.00 91.62 312 ASN A O 1
ATOM 2371 N N . ASP A 1 313 ? 14.895 1.208 14.941 1.00 87.25 313 ASP A N 1
ATOM 2372 C CA . ASP A 1 313 ? 14.842 0.095 13.978 1.00 87.25 313 ASP A CA 1
ATOM 2373 C C . ASP A 1 313 ? 13.460 -0.303 13.422 1.00 87.25 313 ASP A C 1
ATOM 2375 O O . ASP A 1 313 ? 13.420 -0.833 12.306 1.00 87.25 313 ASP A O 1
ATOM 2379 N N . ASP A 1 314 ? 12.345 0.020 14.093 1.00 92.00 314 ASP A N 1
ATOM 2380 C CA . ASP A 1 314 ? 10.996 -0.096 13.520 1.00 92.00 314 ASP A CA 1
ATOM 2381 C C . ASP A 1 314 ? 10.882 0.794 12.278 1.00 92.00 314 ASP A C 1
ATOM 2383 O O . ASP A 1 314 ? 11.107 1.997 12.343 1.00 92.00 314 ASP A O 1
ATOM 2387 N N . ILE A 1 315 ? 10.487 0.242 11.138 1.00 95.88 315 ILE A N 1
ATOM 2388 C CA . ILE A 1 315 ? 10.264 1.008 9.915 1.00 95.88 315 ILE A CA 1
ATOM 2389 C C . ILE A 1 315 ? 8.902 1.724 10.029 1.00 95.88 315 ILE A C 1
ATOM 2391 O O . ILE A 1 315 ? 7.851 1.123 9.819 1.00 95.88 315 ILE A O 1
ATOM 2395 N N . VAL A 1 316 ? 8.902 3.014 10.370 1.00 94.50 316 VAL A N 1
ATOM 2396 C CA . VAL A 1 316 ? 7.668 3.803 10.573 1.00 94.50 316 VAL A CA 1
ATOM 2397 C C . VAL A 1 316 ? 7.011 4.271 9.277 1.00 94.50 316 VAL A C 1
ATOM 2399 O O . VAL A 1 316 ? 5.823 4.592 9.276 1.00 94.50 316 VAL A O 1
ATOM 2402 N N . GLY A 1 317 ? 7.766 4.313 8.180 1.00 95.94 317 GLY A N 1
ATOM 2403 C CA . GLY A 1 317 ? 7.240 4.641 6.863 1.00 95.94 317 GLY A CA 1
ATOM 2404 C C . GLY A 1 317 ? 8.267 4.451 5.751 1.00 95.94 317 GLY A C 1
ATOM 2405 O O . GLY A 1 317 ? 9.418 4.094 6.011 1.00 95.94 317 GLY A O 1
ATOM 2406 N N . ALA A 1 318 ? 7.875 4.686 4.504 1.00 96.69 318 ALA A N 1
ATOM 2407 C CA . ALA A 1 318 ? 8.824 4.734 3.403 1.00 96.69 318 ALA A CA 1
ATOM 2408 C C . ALA A 1 318 ? 8.435 5.719 2.304 1.00 96.69 318 ALA A C 1
ATOM 2410 O O . ALA A 1 318 ? 7.300 6.176 2.207 1.00 96.69 318 ALA A O 1
ATOM 2411 N N . ILE A 1 319 ? 9.426 6.125 1.510 1.00 98.00 319 ILE A N 1
ATOM 2412 C CA . ILE A 1 319 ? 9.336 7.220 0.548 1.00 98.00 319 ILE A CA 1
ATOM 2413 C C . ILE A 1 319 ? 10.041 6.912 -0.773 1.00 98.00 319 ILE A C 1
ATOM 2415 O O . ILE A 1 319 ? 10.876 6.024 -0.922 1.00 98.00 319 ILE A O 1
ATOM 2419 N N . TRP A 1 320 ? 9.548 7.618 -1.776 1.00 96.62 320 TRP A N 1
ATOM 2420 C CA . TRP A 1 320 ? 9.027 6.967 -2.945 1.00 96.62 320 TRP A CA 1
ATOM 2421 C C . TRP A 1 320 ? 8.832 7.990 -4.029 1.00 96.62 320 TRP A C 1
ATOM 2423 O O . TRP A 1 320 ? 7.729 8.513 -4.233 1.00 96.62 320 TRP A O 1
ATOM 2433 N N . PRO A 1 321 ? 9.950 8.391 -4.630 1.00 93.06 321 PRO A N 1
ATOM 2434 C CA . PRO A 1 321 ? 9.978 9.671 -5.268 1.00 93.06 321 PRO A CA 1
ATOM 2435 C C . PRO A 1 321 ? 9.112 9.655 -6.519 1.00 93.06 321 PRO A C 1
ATOM 2437 O O . PRO A 1 321 ? 9.273 8.809 -7.404 1.00 93.06 321 PRO A O 1
ATOM 2440 N N . PHE A 1 322 ? 8.263 10.677 -6.638 1.00 96.31 322 PHE A N 1
ATOM 2441 C CA . PHE A 1 322 ? 7.953 11.198 -7.957 1.00 96.31 322 PHE A CA 1
ATOM 2442 C C . PHE A 1 322 ? 9.267 11.331 -8.721 1.00 96.31 322 PHE A C 1
ATOM 2444 O O . PHE A 1 322 ? 10.230 11.906 -8.209 1.00 96.31 322 PHE A O 1
ATOM 2451 N N . THR A 1 323 ? 9.324 10.771 -9.925 1.00 95.19 323 THR A N 1
ATOM 2452 C CA . THR A 1 323 ? 10.539 10.791 -10.733 1.00 95.19 323 THR A CA 1
ATOM 2453 C C . THR A 1 323 ? 10.720 12.174 -11.350 1.00 95.19 323 THR A C 1
ATOM 2455 O O . THR A 1 323 ? 10.434 12.403 -12.525 1.00 95.19 323 THR A O 1
ATOM 2458 N N . VAL A 1 324 ? 11.164 13.102 -10.499 1.00 95.88 324 VAL A N 1
ATOM 2459 C CA . VAL A 1 324 ? 11.658 14.425 -10.862 1.00 95.88 324 VAL A CA 1
ATOM 2460 C C . VAL A 1 324 ? 12.733 14.244 -11.923 1.00 95.88 324 VAL A C 1
ATOM 2462 O O . VAL A 1 324 ? 13.641 13.428 -11.769 1.00 95.88 324 VAL A O 1
ATOM 2465 N N . ILE A 1 325 ? 12.635 15.022 -12.994 1.00 95.69 325 ILE A N 1
ATOM 2466 C CA . ILE A 1 325 ? 13.725 15.186 -13.949 1.00 95.69 325 ILE A CA 1
ATOM 2467 C C . ILE A 1 325 ? 14.231 16.611 -13.753 1.00 95.69 325 ILE A C 1
ATOM 2469 O O . ILE A 1 325 ? 13.474 17.570 -13.924 1.00 95.69 325 ILE A O 1
ATOM 2473 N N . TYR A 1 326 ? 15.483 16.735 -13.318 1.00 95.56 326 TYR A N 1
ATOM 2474 C CA . TYR A 1 326 ? 16.134 18.020 -13.077 1.00 95.56 326 TYR A CA 1
ATOM 2475 C C . TYR A 1 326 ? 16.335 18.809 -14.376 1.00 95.56 326 TYR A C 1
ATOM 2477 O O . TYR A 1 326 ? 16.127 18.291 -15.475 1.00 95.56 326 TYR A O 1
ATOM 2485 N N . THR A 1 327 ? 16.709 20.088 -14.270 1.00 93.25 327 THR A N 1
ATOM 2486 C CA . THR A 1 327 ? 16.650 20.997 -15.430 1.00 93.25 327 THR A CA 1
ATOM 2487 C C . THR A 1 327 ? 17.679 20.700 -16.531 1.00 93.25 327 THR A C 1
ATOM 2489 O O . THR A 1 327 ? 17.490 21.166 -17.656 1.00 93.25 327 THR A O 1
ATOM 2492 N N . GLY A 1 328 ? 18.684 19.862 -16.255 1.00 90.06 328 GLY A N 1
ATOM 2493 C CA . GLY A 1 328 ? 19.607 19.287 -17.233 1.00 90.06 328 GLY A CA 1
ATOM 2494 C C . GLY A 1 328 ? 19.285 17.852 -17.679 1.00 90.06 328 GLY A C 1
ATOM 2495 O O . GLY A 1 328 ? 19.827 17.381 -18.683 1.00 90.06 328 GLY A O 1
ATOM 2496 N N . GLY A 1 329 ? 18.381 17.157 -16.984 1.00 91.12 329 GLY A N 1
ATOM 2497 C CA . GLY A 1 329 ? 18.223 15.705 -17.071 1.00 91.12 329 GLY A CA 1
ATOM 2498 C C . GLY A 1 329 ? 17.646 15.168 -18.390 1.00 91.12 329 GLY A C 1
ATOM 2499 O O . GLY A 1 329 ? 16.755 15.772 -18.987 1.00 91.12 329 GLY A O 1
ATOM 2500 N N . VAL A 1 330 ? 18.106 13.982 -18.822 1.00 92.06 330 VAL A N 1
ATOM 2501 C CA . VAL A 1 330 ? 17.771 13.271 -20.085 1.00 92.06 330 VAL A CA 1
ATOM 2502 C C . VAL A 1 330 ? 18.179 14.032 -21.352 1.00 92.06 330 VAL A C 1
ATOM 2504 O O . VAL A 1 330 ? 18.948 13.528 -22.168 1.00 92.06 330 VAL A O 1
ATOM 2507 N N . ASN A 1 331 ? 17.657 15.241 -21.533 1.00 91.75 331 ASN A N 1
ATOM 2508 C CA . ASN A 1 331 ? 18.099 16.200 -22.529 1.00 91.75 331 ASN A CA 1
ATOM 2509 C C . ASN A 1 331 ? 17.805 17.611 -21.993 1.00 91.75 331 ASN A C 1
ATOM 2511 O O . ASN A 1 331 ? 16.634 17.987 -21.877 1.00 91.75 331 ASN A O 1
ATOM 2515 N N . PRO A 1 332 ? 18.839 18.419 -21.710 1.00 89.50 332 PRO A N 1
ATOM 2516 C CA . PRO A 1 332 ? 18.693 19.707 -21.043 1.00 89.50 332 PRO A CA 1
ATOM 2517 C C . PRO A 1 332 ? 17.831 20.701 -21.827 1.00 89.50 332 PRO A C 1
ATOM 2519 O O . PRO A 1 332 ? 17.294 21.641 -21.250 1.00 89.50 332 PRO A O 1
ATOM 2522 N N . LEU A 1 333 ? 17.675 20.535 -23.148 1.00 90.69 333 LEU A N 1
ATOM 2523 C CA . LEU A 1 333 ? 16.899 21.458 -23.984 1.00 90.69 333 LEU A CA 1
ATOM 2524 C C . LEU A 1 333 ? 15.381 21.318 -23.801 1.00 90.69 333 LEU A C 1
ATOM 2526 O O . LEU A 1 333 ? 14.649 22.230 -24.190 1.00 90.69 333 LEU A O 1
ATOM 2530 N N . LEU A 1 334 ? 14.912 20.212 -23.216 1.00 92.44 334 LEU A N 1
ATOM 2531 C CA . LEU A 1 334 ? 13.496 19.964 -22.935 1.00 92.44 334 LEU A CA 1
ATOM 2532 C C . LEU A 1 334 ? 12.947 20.963 -21.904 1.00 92.44 334 LEU A C 1
ATOM 2534 O O . LEU A 1 334 ? 11.883 21.554 -22.097 1.00 92.44 334 LEU A O 1
ATOM 2538 N N . TRP A 1 335 ? 13.703 21.209 -20.836 1.00 91.81 335 TRP A N 1
ATOM 2539 C CA . TRP A 1 335 ? 13.233 21.875 -19.615 1.00 91.81 335 TRP A CA 1
ATOM 2540 C C . TRP A 1 335 ? 13.327 23.410 -19.674 1.00 91.81 335 TRP A C 1
ATOM 2542 O O . TRP A 1 335 ? 13.630 24.075 -18.683 1.00 91.81 335 TRP A O 1
ATOM 2552 N N . ARG A 1 336 ? 13.147 23.988 -20.874 1.00 88.56 336 ARG A N 1
ATOM 2553 C CA . ARG A 1 336 ? 13.507 25.383 -21.189 1.00 88.56 336 ARG A CA 1
ATOM 2554 C C . ARG A 1 336 ? 12.377 26.117 -21.938 1.00 88.56 336 ARG A C 1
ATOM 2556 O O . ARG A 1 336 ? 12.137 25.828 -23.115 1.00 88.56 336 ARG A O 1
ATOM 2563 N N . PRO A 1 337 ? 11.679 27.101 -21.332 1.00 91.12 337 PRO A N 1
ATOM 2564 C CA . PRO A 1 337 ? 11.785 27.601 -19.955 1.00 91.12 337 PRO A CA 1
ATOM 2565 C C . PRO A 1 337 ? 10.883 26.865 -18.945 1.00 91.12 337 PRO A C 1
ATOM 2567 O O . PRO A 1 337 ? 10.924 27.190 -17.762 1.00 91.12 337 PRO A O 1
ATOM 2570 N N . ILE A 1 338 ? 10.041 25.935 -19.414 1.00 94.12 338 ILE A N 1
ATOM 2571 C CA . ILE A 1 338 ? 9.151 25.123 -18.578 1.00 94.12 338 ILE A CA 1
ATOM 2572 C C . ILE A 1 338 ? 9.985 23.976 -18.007 1.00 94.12 338 ILE A C 1
ATOM 2574 O O . ILE A 1 338 ? 10.436 23.129 -18.779 1.00 94.12 338 ILE A O 1
ATOM 2578 N N . THR A 1 339 ? 10.209 23.951 -16.696 1.00 94.06 339 THR A N 1
ATOM 2579 C CA . THR A 1 339 ? 11.042 22.922 -16.056 1.00 94.06 339 THR A CA 1
ATOM 2580 C C . THR A 1 339 ? 10.291 21.603 -15.846 1.00 94.06 339 THR A C 1
ATOM 2582 O O . THR A 1 339 ? 9.069 21.543 -16.006 1.00 94.06 339 THR A O 1
ATOM 2585 N N . GLY A 1 340 ? 11.008 20.519 -15.531 1.00 92.44 340 GLY A N 1
ATOM 2586 C CA . GLY A 1 340 ? 10.392 19.228 -15.202 1.00 92.44 340 GLY A CA 1
ATOM 2587 C C . GLY A 1 340 ? 9.456 19.337 -13.991 1.00 92.44 340 GLY A C 1
ATOM 2588 O O . GLY A 1 340 ? 9.706 20.148 -13.102 1.00 92.44 340 GLY A O 1
ATOM 2589 N N . ILE A 1 341 ? 8.382 18.539 -13.935 1.00 95.88 341 ILE A N 1
ATOM 2590 C CA . ILE A 1 341 ? 7.483 18.504 -12.761 1.00 95.88 341 ILE A CA 1
ATOM 2591 C C . ILE A 1 341 ? 8.294 18.268 -11.471 1.00 95.88 341 ILE A C 1
ATOM 2593 O O . ILE A 1 341 ? 9.070 17.316 -11.401 1.00 95.88 341 ILE A O 1
ATOM 2597 N N . GLY A 1 342 ? 8.086 19.103 -10.449 1.00 93.50 342 GLY A N 1
ATOM 2598 C CA . GLY A 1 342 ? 8.708 18.951 -9.129 1.00 93.50 342 GLY A CA 1
ATOM 2599 C C . GLY A 1 342 ? 10.229 19.135 -9.123 1.00 93.50 342 GLY A C 1
ATOM 2600 O O . GLY A 1 342 ? 10.901 18.609 -8.242 1.00 93.50 342 GLY A O 1
ATOM 2601 N N . SER A 1 343 ? 10.788 19.832 -10.113 1.00 94.19 343 SER A N 1
ATOM 2602 C CA . SER A 1 343 ? 12.214 20.170 -10.173 1.00 94.19 343 SER A CA 1
ATOM 2603 C C . SER A 1 343 ? 12.529 21.457 -9.409 1.00 94.19 343 SER A C 1
ATOM 2605 O O . SER A 1 343 ? 13.578 21.551 -8.777 1.00 94.19 343 SER A O 1
ATOM 2607 N N . PHE A 1 344 ? 11.625 22.437 -9.409 1.00 95.06 344 PHE A N 1
ATOM 2608 C CA . PHE A 1 344 ? 11.769 23.653 -8.608 1.00 95.06 344 PHE A CA 1
ATOM 2609 C C . PHE A 1 344 ? 11.218 23.462 -7.196 1.00 95.06 344 PHE A C 1
ATOM 2611 O O . PHE A 1 344 ? 11.930 23.746 -6.239 1.00 95.06 344 PHE A O 1
ATOM 2618 N N . ASN A 1 345 ? 9.996 22.952 -7.041 1.00 93.81 345 ASN A N 1
ATOM 2619 C CA . ASN A 1 345 ? 9.450 22.585 -5.737 1.00 93.81 345 ASN A CA 1
ATOM 2620 C C . ASN A 1 345 ? 9.491 21.059 -5.588 1.00 93.81 345 ASN A C 1
ATOM 2622 O O . ASN A 1 345 ? 8.555 20.375 -6.008 1.00 93.81 345 ASN A O 1
ATOM 2626 N N . LEU A 1 346 ? 10.575 20.506 -5.024 1.00 95.25 346 LEU A N 1
ATOM 2627 C CA . LEU A 1 346 ? 10.667 19.050 -4.878 1.00 95.25 346 LEU A CA 1
ATOM 2628 C C . LEU A 1 346 ? 9.554 18.530 -3.948 1.00 95.25 346 LEU A C 1
ATOM 2630 O O . LEU A 1 346 ? 9.358 19.084 -2.856 1.00 95.25 346 LEU A O 1
ATOM 2634 N N . PRO A 1 347 ? 8.830 17.463 -4.341 1.00 94.12 347 PRO A N 1
ATOM 2635 C CA . PRO A 1 347 ? 7.791 16.899 -3.496 1.00 94.12 347 PRO A CA 1
ATOM 2636 C C . PRO A 1 347 ? 8.358 16.370 -2.178 1.00 94.12 347 PRO A C 1
ATOM 2638 O O . PRO A 1 347 ? 9.417 15.739 -2.148 1.00 94.12 347 PRO A O 1
ATOM 2641 N N . THR A 1 348 ? 7.615 16.598 -1.101 1.00 94.94 348 THR A N 1
ATOM 2642 C CA . THR A 1 348 ? 7.809 15.938 0.191 1.00 94.94 348 THR A CA 1
ATOM 2643 C C . THR A 1 348 ? 6.682 14.956 0.452 1.00 94.94 348 THR A C 1
ATOM 2645 O O . THR A 1 348 ? 5.670 14.938 -0.253 1.00 94.94 348 THR A O 1
ATOM 2648 N N . TYR A 1 349 ? 6.892 14.092 1.438 1.00 96.75 349 TYR A N 1
ATOM 2649 C CA . TYR A 1 349 ? 6.027 12.952 1.688 1.00 96.75 349 TYR A CA 1
ATOM 2650 C C . TYR A 1 349 ? 5.789 12.849 3.191 1.00 96.75 349 TYR A C 1
ATOM 2652 O O . TYR A 1 349 ? 6.743 12.805 3.970 1.00 96.75 349 TYR A O 1
ATOM 2660 N N . ASP A 1 350 ? 4.514 12.835 3.573 1.00 95.62 350 ASP A N 1
ATOM 2661 C CA . ASP A 1 350 ? 4.085 12.785 4.967 1.00 95.62 350 ASP A CA 1
ATOM 2662 C C . ASP A 1 350 ? 3.877 11.342 5.437 1.00 95.62 350 ASP A C 1
ATOM 2664 O O . ASP A 1 350 ? 3.246 10.523 4.758 1.00 95.62 350 ASP A O 1
ATOM 2668 N N . ILE A 1 351 ? 4.379 11.063 6.638 1.00 96.69 351 ILE A N 1
ATOM 2669 C CA . ILE A 1 351 ? 4.243 9.801 7.363 1.00 96.69 351 ILE A CA 1
ATOM 2670 C C . ILE A 1 351 ? 3.657 10.133 8.743 1.00 96.69 351 ILE A C 1
ATOM 2672 O O . ILE A 1 351 ? 4.338 10.750 9.560 1.00 96.69 351 ILE A O 1
ATOM 2676 N N . ASP A 1 352 ? 2.405 9.768 9.039 1.00 95.75 352 ASP A N 1
ATOM 2677 C CA . ASP A 1 352 ? 1.825 10.036 10.367 1.00 95.75 352 ASP A CA 1
ATOM 2678 C C . ASP A 1 352 ? 2.302 8.969 11.364 1.00 95.75 352 ASP A C 1
ATOM 2680 O O . ASP A 1 352 ? 1.850 7.823 11.360 1.00 95.75 352 ASP A O 1
ATOM 2684 N N . ILE A 1 353 ? 3.260 9.359 12.209 1.00 96.25 353 ILE A N 1
ATOM 2685 C CA . ILE A 1 353 ? 3.877 8.500 13.223 1.00 96.25 353 ILE A CA 1
ATOM 2686 C C . ILE A 1 353 ? 3.219 8.634 14.604 1.00 96.25 353 ILE A C 1
ATOM 2688 O O . ILE A 1 353 ? 3.706 8.038 15.566 1.00 96.25 353 ILE A O 1
ATOM 2692 N N . THR A 1 354 ? 2.081 9.336 14.716 1.00 95.00 354 THR A N 1
ATOM 2693 C CA . THR A 1 354 ? 1.232 9.349 15.924 1.00 95.00 354 THR A CA 1
ATOM 2694 C C . THR A 1 354 ? 1.008 7.948 16.499 1.00 95.00 354 THR A C 1
ATOM 2696 O O . THR A 1 354 ? 1.082 7.806 17.721 1.00 95.00 354 THR A O 1
ATOM 2699 N N . PRO A 1 355 ? 0.802 6.892 15.679 1.00 95.19 355 PRO A N 1
ATOM 2700 C CA . PRO A 1 355 ? 0.719 5.529 16.179 1.00 95.19 355 PRO A CA 1
ATOM 2701 C C . PRO A 1 355 ? 1.866 5.075 17.086 1.00 95.19 355 PRO A C 1
ATOM 2703 O O . PRO A 1 355 ? 1.639 4.393 18.085 1.00 95.19 355 PRO A O 1
ATOM 2706 N N . PHE A 1 356 ? 3.096 5.471 16.757 1.00 95.00 356 PHE A N 1
ATOM 2707 C CA . PHE A 1 356 ? 4.309 5.037 17.443 1.00 95.00 356 PHE A CA 1
ATOM 2708 C C . PHE A 1 356 ? 4.569 5.791 18.745 1.00 95.00 356 PHE A C 1
ATOM 2710 O O . PHE A 1 356 ? 5.441 5.374 19.505 1.00 95.00 356 PHE A O 1
ATOM 2717 N N . LEU A 1 357 ? 3.807 6.848 19.060 1.00 94.69 357 LEU A N 1
ATOM 2718 C CA . LEU A 1 357 ? 4.069 7.704 20.220 1.00 94.69 357 LEU A CA 1
ATOM 2719 C C . LEU A 1 357 ? 4.172 6.941 21.551 1.00 94.69 357 LEU A C 1
ATOM 2721 O O . LEU A 1 357 ? 4.943 7.358 22.406 1.00 94.69 357 LEU A O 1
ATOM 2725 N N . CYS A 1 358 ? 3.527 5.782 21.741 1.00 87.75 358 CYS A N 1
ATOM 2726 C CA . CYS A 1 358 ? 3.745 5.005 22.974 1.00 87.75 358 CYS A CA 1
ATOM 2727 C C . CYS A 1 358 ? 5.206 4.575 23.191 1.00 87.75 358 CYS A C 1
ATOM 2729 O O . CYS A 1 358 ? 5.633 4.464 24.337 1.00 87.75 358 CYS A O 1
ATOM 2731 N N . LYS A 1 359 ? 5.954 4.320 22.107 1.00 90.69 359 LYS A N 1
ATOM 2732 C CA . LYS A 1 359 ? 7.374 3.944 22.137 1.00 90.69 359 LYS A CA 1
ATOM 2733 C C . LYS A 1 359 ? 8.287 5.166 22.304 1.00 90.69 359 LYS A C 1
ATOM 2735 O O . LYS A 1 359 ? 9.472 4.982 22.549 1.00 90.69 359 LYS A O 1
ATOM 2740 N N . LEU A 1 360 ? 7.742 6.380 22.152 1.00 93.75 360 LEU A N 1
ATOM 2741 C CA . LEU A 1 360 ? 8.493 7.638 22.059 1.00 93.75 360 LEU A CA 1
ATOM 2742 C C . LEU A 1 360 ? 8.220 8.615 23.223 1.00 93.75 360 LEU A C 1
ATOM 2744 O O . LEU A 1 360 ? 9.021 9.495 23.512 1.00 93.75 360 LEU A O 1
ATOM 2748 N N . LEU A 1 361 ? 7.097 8.455 23.929 1.00 92.62 361 LEU A N 1
ATOM 2749 C CA . LEU A 1 361 ? 6.683 9.274 25.079 1.00 92.62 361 LEU A CA 1
ATOM 2750 C C . LEU A 1 361 ? 7.364 8.862 26.404 1.00 92.62 361 LEU A C 1
ATOM 2752 O O . LEU A 1 361 ? 6.859 9.162 27.493 1.00 92.62 361 LEU A O 1
ATOM 2756 N N . ASP A 1 362 ? 8.482 8.136 26.357 1.00 89.88 362 ASP A N 1
ATOM 2757 C CA . ASP A 1 362 ? 9.171 7.643 27.557 1.00 89.88 362 ASP A CA 1
ATOM 2758 C C . ASP A 1 362 ? 10.214 8.626 28.126 1.00 89.88 362 ASP A C 1
ATOM 2760 O O . ASP A 1 362 ? 10.614 8.478 29.282 1.00 89.88 362 ASP A O 1
ATOM 2764 N N . GLY A 1 363 ? 10.569 9.666 27.360 1.00 87.50 363 GLY A N 1
ATOM 2765 C CA . GLY A 1 363 ? 11.502 10.724 27.751 1.00 87.50 363 GLY A CA 1
ATOM 2766 C C . GLY A 1 363 ? 12.981 10.416 27.487 1.00 87.50 363 GLY A C 1
ATOM 2767 O O . GLY A 1 363 ? 13.834 11.164 27.964 1.00 87.50 363 GLY A O 1
ATOM 2768 N N . LYS A 1 364 ? 13.304 9.337 26.761 1.00 93.81 364 LYS A N 1
ATOM 2769 C CA . LYS A 1 364 ? 14.665 9.020 26.297 1.00 93.81 364 LYS A CA 1
ATOM 2770 C C . LYS A 1 364 ? 14.905 9.543 24.878 1.00 93.81 364 LYS A C 1
ATOM 2772 O O . LYS A 1 364 ? 14.059 10.205 24.281 1.00 93.81 364 LYS A O 1
ATOM 2777 N N . GLU A 1 365 ? 16.093 9.288 24.340 1.00 95.44 365 GLU A N 1
ATOM 2778 C CA . GLU A 1 365 ? 16.375 9.503 22.920 1.00 95.44 365 GLU A CA 1
ATOM 2779 C C . GLU A 1 365 ? 15.914 8.302 22.087 1.00 95.44 365 GLU A C 1
ATOM 2781 O O . GLU A 1 365 ? 16.097 7.149 22.485 1.00 95.44 365 GLU A O 1
ATOM 2786 N N . HIS A 1 366 ? 15.388 8.586 20.898 1.00 96.56 366 HIS A N 1
ATOM 2787 C CA . HIS A 1 366 ? 14.964 7.607 19.904 1.00 96.56 366 HIS A CA 1
ATOM 2788 C C . HIS A 1 366 ? 15.676 7.855 18.576 1.00 96.56 366 HIS A C 1
ATOM 2790 O O . HIS A 1 366 ? 15.892 9.006 18.199 1.00 96.56 366 HIS A O 1
ATOM 2796 N N . ASP A 1 367 ? 16.059 6.784 17.885 1.00 96.50 367 ASP A N 1
ATOM 2797 C CA . ASP A 1 367 ? 16.884 6.840 16.673 1.00 96.50 367 ASP A CA 1
ATOM 2798 C C . ASP A 1 367 ? 16.025 6.911 15.409 1.00 96.50 367 ASP A C 1
ATOM 2800 O O . ASP A 1 367 ? 15.386 5.925 15.059 1.00 96.50 367 ASP A O 1
ATOM 2804 N N . PHE A 1 368 ? 15.992 8.065 14.742 1.00 97.38 368 PHE A N 1
ATOM 2805 C CA . PHE A 1 368 ? 15.281 8.274 13.480 1.00 97.38 368 PHE A CA 1
ATOM 2806 C C . PHE A 1 368 ? 16.252 8.080 12.314 1.00 97.38 368 PHE A C 1
ATOM 2808 O O . PHE A 1 368 ? 17.109 8.934 12.080 1.00 97.38 368 PHE A O 1
ATOM 2815 N N . GLY A 1 369 ? 16.122 6.963 11.599 1.00 96.94 369 GLY A N 1
ATOM 2816 C CA . GLY A 1 369 ? 17.042 6.537 10.546 1.00 96.94 369 GLY A CA 1
ATOM 2817 C C . GLY A 1 369 ? 16.405 6.502 9.159 1.00 96.94 369 GLY A C 1
ATOM 2818 O O . GLY A 1 369 ? 15.248 6.124 8.997 1.00 96.94 369 GLY A O 1
ATOM 2819 N N . PHE A 1 370 ? 17.189 6.836 8.141 1.00 97.81 370 PHE A N 1
ATOM 2820 C CA . PHE A 1 370 ? 16.813 6.810 6.733 1.00 97.81 370 PHE A CA 1
ATOM 2821 C C . PHE A 1 370 ? 17.851 6.015 5.948 1.00 97.81 370 PHE A C 1
ATOM 2823 O O . PHE A 1 370 ? 19.047 6.210 6.144 1.00 97.81 370 PHE A O 1
ATOM 2830 N N . GLY A 1 371 ? 17.426 5.145 5.040 1.00 96.38 371 GLY A N 1
ATOM 2831 C CA . GLY A 1 371 ? 18.338 4.426 4.144 1.00 96.38 371 GLY A CA 1
ATOM 2832 C C . GLY A 1 371 ? 17.764 4.362 2.741 1.00 96.38 371 GLY A C 1
ATOM 2833 O O . GLY A 1 371 ? 16.542 4.322 2.601 1.00 96.38 371 GLY A O 1
ATOM 2834 N N . VAL A 1 372 ? 18.622 4.348 1.714 1.00 97.38 372 VAL A N 1
ATOM 2835 C CA . VAL A 1 372 ? 18.171 4.161 0.327 1.00 97.38 372 VAL A CA 1
ATOM 2836 C C . VAL A 1 372 ? 18.519 2.790 -0.202 1.00 97.38 372 VAL A C 1
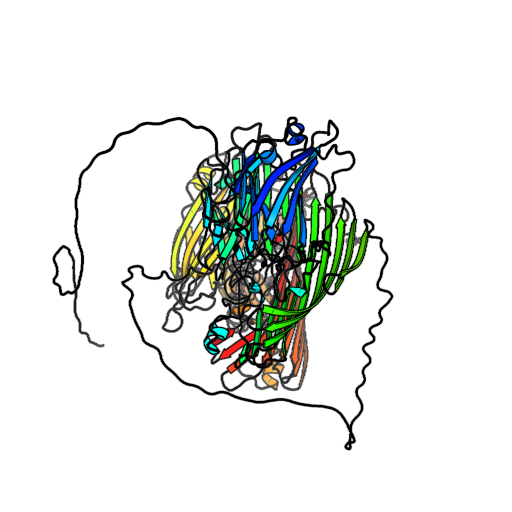ATOM 2838 O O . VAL A 1 372 ? 19.684 2.464 -0.393 1.00 97.38 372 VAL A O 1
ATOM 2841 N N . THR A 1 373 ? 17.504 1.987 -0.488 1.00 94.12 373 THR A N 1
ATOM 2842 C CA . THR A 1 373 ? 17.698 0.615 -0.963 1.00 94.12 373 THR A CA 1
ATOM 2843 C C . THR A 1 373 ? 18.116 0.621 -2.436 1.00 94.12 373 THR A C 1
ATOM 2845 O O . THR A 1 373 ? 17.714 1.500 -3.193 1.00 94.12 373 THR A O 1
ATOM 2848 N N . ASN A 1 374 ? 18.956 -0.332 -2.857 1.00 94.50 374 ASN A N 1
ATOM 2849 C CA . ASN A 1 374 ? 19.660 -0.348 -4.154 1.00 94.50 374 ASN A CA 1
ATOM 2850 C C . ASN A 1 374 ? 20.447 0.928 -4.525 1.00 94.50 374 ASN A C 1
ATOM 2852 O O . ASN A 1 374 ? 20.973 0.967 -5.637 1.00 94.50 374 ASN A O 1
ATOM 2856 N N . ALA A 1 375 ? 20.594 1.932 -3.649 1.00 94.50 375 ALA A N 1
ATOM 2857 C CA . ALA A 1 375 ? 21.395 3.125 -3.941 1.00 94.50 375 ALA A CA 1
ATOM 2858 C C . ALA A 1 375 ? 22.785 2.781 -4.474 1.00 94.50 375 ALA A C 1
ATOM 2860 O O . ALA A 1 375 ? 23.469 1.901 -3.941 1.00 94.50 375 ALA A O 1
ATOM 2861 N N . LEU A 1 376 ? 23.167 3.482 -5.541 1.00 91.75 376 LEU A N 1
ATOM 2862 C CA . LEU A 1 376 ? 24.543 3.511 -6.015 1.00 91.75 376 LEU A CA 1
ATOM 2863 C C . LEU A 1 376 ? 25.315 4.488 -5.137 1.00 91.75 376 LEU A C 1
ATOM 2865 O O . LEU A 1 376 ? 26.065 4.042 -4.277 1.00 91.75 376 LEU A O 1
ATOM 2869 N N . ASP A 1 377 ? 25.065 5.787 -5.297 1.00 83.62 377 ASP A N 1
ATOM 2870 C CA . ASP A 1 377 ? 25.675 6.855 -4.510 1.00 83.62 377 ASP A CA 1
ATOM 2871 C C . ASP A 1 377 ? 24.833 8.145 -4.529 1.00 83.62 377 ASP A C 1
ATOM 2873 O O . ASP A 1 377 ? 24.129 8.441 -5.490 1.00 83.62 377 ASP A O 1
ATOM 2877 N N . VAL A 1 378 ? 24.941 8.931 -3.453 1.00 92.62 378 VAL A N 1
ATOM 2878 C CA . VAL A 1 378 ? 24.377 10.285 -3.284 1.00 92.62 378 VAL A CA 1
ATOM 2879 C C . VAL A 1 378 ? 22.846 10.381 -3.405 1.00 92.62 378 VAL A C 1
ATOM 2881 O O . VAL A 1 378 ? 22.289 11.024 -4.298 1.00 92.62 378 VAL A O 1
ATOM 2884 N N . TRP A 1 379 ? 22.149 9.846 -2.401 1.00 97.31 379 TRP A N 1
ATOM 2885 C CA . TRP A 1 379 ? 20.774 10.260 -2.090 1.00 97.31 379 TRP A CA 1
ATOM 2886 C C . TRP A 1 379 ? 20.756 11.225 -0.915 1.00 97.31 379 TRP A C 1
ATOM 2888 O O . TRP A 1 379 ? 21.173 10.864 0.183 1.00 97.31 379 TRP A O 1
ATOM 2898 N N . TYR A 1 380 ? 20.230 12.431 -1.124 1.00 97.06 380 TYR A N 1
ATOM 2899 C CA . TYR A 1 380 ? 20.022 13.375 -0.032 1.00 97.06 380 TYR A CA 1
ATOM 2900 C C . TYR A 1 380 ? 18.656 13.159 0.619 1.00 97.06 380 TYR A C 1
ATOM 2902 O O . TYR A 1 380 ? 17.627 13.147 -0.067 1.00 97.06 380 TYR A O 1
ATOM 2910 N N . ILE A 1 381 ? 18.646 13.027 1.945 1.00 97.31 381 ILE A N 1
ATOM 2911 C CA . ILE A 1 381 ? 17.446 12.853 2.771 1.00 97.31 381 ILE A CA 1
ATOM 2912 C C . ILE A 1 381 ? 17.493 13.832 3.941 1.00 97.31 381 ILE A C 1
ATOM 2914 O O . ILE A 1 381 ? 18.531 14.000 4.569 1.00 97.31 381 ILE A O 1
ATOM 2918 N N . ASP A 1 382 ? 16.371 14.471 4.235 1.00 95.88 382 ASP A N 1
ATOM 2919 C CA . ASP A 1 382 ? 16.172 15.275 5.448 1.00 95.88 382 ASP A CA 1
ATOM 2920 C C . ASP A 1 382 ? 14.714 15.105 5.894 1.00 95.88 382 ASP A C 1
ATOM 2922 O O . ASP A 1 382 ? 13.888 14.659 5.090 1.00 95.88 382 ASP A O 1
ATOM 2926 N N . ALA A 1 383 ? 14.375 15.422 7.140 1.00 97.94 383 ALA A N 1
ATOM 2927 C CA . ALA A 1 383 ? 13.000 15.321 7.607 1.00 97.94 383 ALA A CA 1
ATOM 2928 C C . ALA A 1 383 ? 12.670 16.242 8.782 1.00 97.94 383 ALA A C 1
ATOM 2930 O O . ALA A 1 383 ? 13.501 16.526 9.642 1.00 97.94 383 ALA A O 1
ATOM 2931 N N . ASN A 1 384 ? 11.398 16.617 8.868 1.00 98.12 384 ASN A N 1
ATOM 2932 C CA . ASN A 1 384 ? 10.841 17.438 9.930 1.00 98.12 384 ASN A CA 1
ATOM 2933 C C . ASN A 1 384 ? 9.719 16.692 10.628 1.00 98.12 384 ASN A C 1
ATOM 2935 O O . ASN A 1 384 ? 8.757 16.244 10.001 1.00 98.12 384 ASN A O 1
ATOM 2939 N N . LEU A 1 385 ? 9.835 16.592 11.945 1.00 98.00 385 LEU A N 1
ATOM 2940 C CA . LEU A 1 385 ? 8.840 15.959 12.782 1.00 98.00 385 LEU A CA 1
ATOM 2941 C C . LEU A 1 385 ? 7.911 17.022 13.376 1.00 98.00 385 LEU A C 1
ATOM 2943 O O . LEU A 1 385 ? 8.267 17.735 14.313 1.00 98.00 385 LEU A O 1
ATOM 2947 N N . HIS A 1 386 ? 6.722 17.124 12.792 1.00 97.75 386 HIS A N 1
ATOM 2948 C CA . HIS A 1 386 ? 5.612 17.979 13.203 1.00 97.75 386 HIS A CA 1
ATOM 2949 C C . HIS A 1 386 ? 4.902 17.333 14.400 1.00 97.75 386 HIS A C 1
ATOM 2951 O O . HIS A 1 386 ? 4.353 16.239 14.271 1.00 97.75 386 HIS A O 1
ATOM 2957 N N . LEU A 1 387 ? 4.917 17.980 15.565 1.00 96.56 387 LEU A N 1
ATOM 2958 C CA . LEU A 1 387 ? 4.371 17.468 16.824 1.00 96.56 387 LEU A CA 1
ATOM 2959 C C . LEU A 1 387 ? 3.252 18.363 17.363 1.00 96.56 387 LEU A C 1
ATOM 2961 O O . LEU A 1 387 ? 3.396 19.581 17.421 1.00 96.56 387 LEU A O 1
ATOM 2965 N N . TRP A 1 388 ? 2.166 17.750 17.828 1.00 94.19 388 TRP A N 1
ATOM 2966 C CA . TRP A 1 388 ? 1.085 18.435 18.538 1.00 94.19 388 TRP A CA 1
ATOM 2967 C C . TRP A 1 388 ? 1.126 18.082 20.026 1.00 94.19 388 TRP A C 1
ATOM 2969 O O . TRP A 1 388 ? 1.253 16.902 20.374 1.00 94.19 388 TRP A O 1
ATOM 2979 N N . LEU A 1 389 ? 1.006 19.081 20.900 1.00 94.00 389 LEU A N 1
ATOM 2980 C CA . LEU A 1 389 ? 1.289 18.975 22.333 1.00 94.00 389 LEU A CA 1
ATOM 2981 C C . LEU A 1 389 ? 0.038 19.199 23.193 1.00 94.00 389 LEU A C 1
ATOM 2983 O O . LEU A 1 389 ? -0.766 20.099 22.967 1.00 94.00 389 LEU A O 1
ATOM 2987 N N . ASP A 1 390 ? -0.134 18.369 24.218 1.00 92.44 390 ASP A N 1
ATOM 2988 C CA . ASP A 1 390 ? -1.216 18.514 25.185 1.00 92.44 390 ASP A CA 1
ATOM 2989 C C . ASP A 1 390 ? -0.857 19.583 26.220 1.00 92.44 390 ASP A C 1
ATOM 2991 O O . ASP A 1 390 ? -0.110 19.337 27.166 1.00 92.44 390 ASP A O 1
ATOM 2995 N N . HIS A 1 391 ? -1.398 20.786 26.044 1.00 89.44 391 HIS A N 1
ATOM 2996 C CA . HIS A 1 391 ? -1.136 21.909 26.943 1.00 89.44 391 HIS A CA 1
ATOM 2997 C C . HIS A 1 391 ? -1.854 21.812 28.301 1.00 89.44 391 HIS A C 1
ATOM 2999 O O . HIS A 1 391 ? -1.571 22.627 29.176 1.00 89.44 391 HIS A O 1
ATOM 3005 N N . ASN A 1 392 ? -2.750 20.833 28.510 1.00 91.31 392 ASN A N 1
ATOM 3006 C CA . ASN A 1 392 ? -3.404 20.607 29.808 1.00 91.31 392 ASN A CA 1
ATOM 3007 C C . ASN A 1 392 ? -2.979 19.286 30.482 1.00 91.31 392 ASN A C 1
ATOM 3009 O O . ASN A 1 392 ? -3.625 18.864 31.442 1.00 91.31 392 ASN A O 1
ATOM 3013 N N . SER A 1 393 ? -1.907 18.636 30.012 1.00 87.88 393 SER A N 1
ATOM 3014 C CA . SER A 1 393 ? -1.275 17.510 30.708 1.00 87.88 393 SER A CA 1
ATOM 3015 C C . SER A 1 393 ? 0.246 17.558 30.593 1.00 87.88 393 SER A C 1
ATOM 3017 O O . SER A 1 393 ? 0.795 17.724 29.510 1.00 87.88 393 SER A O 1
ATOM 3019 N N . GLU A 1 394 ? 0.946 17.314 31.700 1.00 87.62 394 GLU A N 1
ATOM 3020 C CA . GLU A 1 394 ? 2.409 17.145 31.715 1.00 87.62 394 GLU A CA 1
ATOM 3021 C C . GLU A 1 394 ? 2.850 15.853 30.996 1.00 87.62 394 GLU A C 1
ATOM 3023 O O . GLU A 1 394 ? 4.000 15.717 30.562 1.00 87.62 394 GLU A O 1
ATOM 3028 N N . LYS A 1 395 ? 1.929 14.889 30.852 1.00 90.81 395 LYS A N 1
ATOM 3029 C CA . LYS A 1 395 ? 2.174 13.627 30.155 1.00 90.81 395 LYS A CA 1
ATOM 3030 C C . LYS A 1 395 ? 0.937 13.094 29.427 1.00 90.81 395 LYS A C 1
ATOM 3032 O O . LYS A 1 395 ? -0.135 12.948 30.014 1.00 90.81 395 LYS A O 1
ATOM 3037 N N . THR A 1 396 ? 1.113 12.729 28.163 1.00 90.75 396 THR A N 1
ATOM 3038 C CA . THR A 1 396 ? 0.207 11.862 27.409 1.00 90.75 396 THR A CA 1
ATOM 3039 C C . THR A 1 396 ? 0.598 10.406 27.633 1.00 90.75 396 THR A C 1
ATOM 3041 O O . THR A 1 396 ? 1.742 10.072 27.946 1.00 90.75 396 THR A O 1
ATOM 3044 N N . THR A 1 397 ? -0.364 9.501 27.484 1.00 88.69 397 THR A N 1
ATOM 3045 C CA . THR A 1 397 ? -0.086 8.059 27.505 1.00 88.69 397 THR A CA 1
ATOM 3046 C C . THR A 1 397 ? -0.533 7.448 26.194 1.00 88.69 397 THR A C 1
ATOM 3048 O O . THR A 1 397 ? -1.659 7.660 25.755 1.00 88.69 397 THR A O 1
ATOM 3051 N N . GLY A 1 398 ? 0.370 6.725 25.539 1.00 85.81 398 GLY A N 1
ATOM 3052 C CA . GLY A 1 398 ? 0.059 5.997 24.319 1.00 85.81 398 GLY A CA 1
ATOM 3053 C C . GLY A 1 398 ? -0.035 4.498 24.565 1.00 85.81 398 GLY A C 1
ATOM 3054 O O . GLY A 1 398 ? 0.589 3.976 25.487 1.00 85.81 398 GLY A O 1
ATOM 3055 N N . SER A 1 399 ? -0.713 3.799 23.665 1.00 86.44 399 SER A N 1
ATOM 3056 C CA . SER A 1 399 ? -0.397 2.410 23.337 1.00 86.44 399 SER A CA 1
ATOM 3057 C C . SER A 1 399 ? -0.277 2.297 21.821 1.00 86.44 399 SER A C 1
ATOM 3059 O O . SER A 1 399 ? -1.191 2.685 21.094 1.00 86.44 399 SER A O 1
ATOM 3061 N N . LEU A 1 400 ? 0.868 1.800 21.337 1.00 90.06 400 LEU A N 1
ATOM 3062 C CA . LEU A 1 400 ? 1.014 1.327 19.967 1.00 90.06 400 LEU A CA 1
ATOM 3063 C C . LEU A 1 400 ? 0.108 0.113 19.909 1.00 90.06 400 LEU A C 1
ATOM 3065 O O . LEU A 1 400 ? 0.386 -0.935 20.495 1.00 90.06 400 LEU A O 1
ATOM 3069 N N . ILE A 1 401 ? -1.034 0.348 19.290 1.00 88.12 401 ILE A N 1
ATOM 3070 C CA . ILE A 1 401 ? -2.101 -0.608 19.154 1.00 88.12 401 ILE A CA 1
ATOM 3071 C C . ILE A 1 401 ? -1.592 -1.656 18.161 1.00 88.12 401 ILE A C 1
ATOM 3073 O O . ILE A 1 401 ? -1.274 -2.769 18.563 1.00 88.12 401 ILE A O 1
ATOM 3077 N N . SER A 1 402 ? -1.425 -1.292 16.895 1.00 87.94 402 SER A N 1
ATOM 3078 C CA . SER A 1 402 ? -0.974 -2.223 15.864 1.00 87.94 402 SER A CA 1
ATOM 3079 C C . SER A 1 402 ? 0.283 -1.717 15.197 1.00 87.94 402 SER A C 1
ATOM 3081 O O . SER A 1 402 ? 0.428 -0.509 15.037 1.00 87.94 402 SER A O 1
ATOM 3083 N N . TYR A 1 403 ? 1.112 -2.617 14.689 1.00 90.06 403 TYR A N 1
ATOM 3084 C CA . TYR A 1 403 ? 2.183 -2.274 13.765 1.00 90.06 403 TYR A CA 1
ATOM 3085 C C . TYR A 1 403 ? 2.521 -3.463 12.866 1.00 90.06 403 TYR A C 1
ATOM 3087 O O . TYR A 1 403 ? 2.414 -4.612 13.285 1.00 90.06 403 TYR A O 1
ATOM 3095 N N . GLU A 1 404 ? 2.894 -3.165 11.628 1.00 87.50 404 GLU A N 1
ATOM 3096 C CA . GLU A 1 404 ? 3.481 -4.102 10.677 1.00 87.50 404 GLU A CA 1
ATOM 3097 C C . GLU A 1 404 ? 4.243 -3.290 9.632 1.00 87.50 404 GLU A C 1
ATOM 3099 O O . GLU A 1 404 ? 3.632 -2.528 8.882 1.00 87.50 404 GLU A O 1
ATOM 3104 N N . ALA A 1 405 ? 5.559 -3.476 9.561 1.00 84.56 405 ALA A N 1
ATOM 3105 C CA . ALA A 1 405 ? 6.378 -2.985 8.463 1.00 84.56 405 ALA A CA 1
ATOM 3106 C C . ALA A 1 405 ? 6.915 -4.139 7.639 1.00 84.56 405 ALA A C 1
ATOM 3108 O O . ALA A 1 405 ? 7.993 -4.693 7.861 1.00 84.56 405 ALA A O 1
ATOM 3109 N N . SER A 1 406 ? 6.113 -4.484 6.663 1.00 77.81 406 SER A N 1
ATOM 3110 C CA . SER A 1 406 ? 6.370 -5.505 5.683 1.00 77.81 406 SER A CA 1
ATOM 3111 C C . SER A 1 406 ? 7.607 -5.138 4.841 1.00 77.81 406 SER A C 1
ATOM 3113 O O . SER A 1 406 ? 7.866 -3.975 4.529 1.00 77.81 406 SER A O 1
ATOM 3115 N N . GLY A 1 407 ? 8.419 -6.149 4.537 1.00 76.56 407 GLY A N 1
ATOM 3116 C CA . GLY A 1 407 ? 9.748 -6.058 3.931 1.00 76.56 407 GLY A CA 1
ATOM 3117 C C . GLY A 1 407 ? 9.960 -5.602 2.477 1.00 76.56 407 GLY A C 1
ATOM 3118 O O . GLY A 1 407 ? 9.212 -4.838 1.910 1.00 76.56 407 GLY A O 1
ATOM 3119 N N . LEU A 1 408 ? 11.069 -6.008 1.862 1.00 87.12 408 LEU A N 1
ATOM 3120 C CA . LEU A 1 408 ? 11.773 -5.248 0.831 1.00 87.12 408 LEU A CA 1
ATOM 3121 C C . LEU A 1 408 ? 11.683 -5.845 -0.603 1.00 87.12 408 LEU A C 1
ATOM 3123 O O . LEU A 1 408 ? 12.669 -6.224 -1.231 1.00 87.12 408 LEU A O 1
ATOM 3127 N N . VAL A 1 409 ? 10.454 -5.939 -1.093 1.00 84.50 409 VAL A N 1
ATOM 3128 C CA . VAL A 1 409 ? 9.929 -6.576 -2.316 1.00 84.50 409 VAL A CA 1
ATOM 3129 C C . VAL A 1 409 ? 10.336 -6.073 -3.704 1.00 84.50 409 VAL A C 1
ATOM 3131 O O . VAL A 1 409 ? 9.794 -5.070 -4.161 1.00 84.50 409 VAL A O 1
ATOM 3134 N N . LEU A 1 410 ? 11.100 -6.844 -4.497 1.00 86.69 410 LEU A N 1
ATOM 3135 C CA . LEU A 1 410 ? 11.501 -6.486 -5.871 1.00 86.69 410 LEU A CA 1
ATOM 3136 C C . LEU A 1 410 ? 11.849 -7.847 -6.658 1.00 86.69 410 LEU A C 1
ATOM 3138 O O . LEU A 1 410 ? 12.434 -8.731 -6.044 1.00 86.69 410 LEU A O 1
ATOM 3142 N N . ASN A 1 411 ? 11.604 -8.032 -7.987 1.00 80.38 411 ASN A N 1
ATOM 3143 C CA . ASN A 1 411 ? 12.183 -9.111 -8.882 1.00 80.38 411 ASN A CA 1
ATOM 3144 C C . ASN A 1 411 ? 12.637 -8.692 -10.363 1.00 80.38 411 ASN A C 1
ATOM 3146 O O . ASN A 1 411 ? 11.764 -8.205 -11.075 1.00 80.38 411 ASN A O 1
ATOM 3150 N N . VAL A 1 412 ? 13.922 -8.820 -10.852 1.00 83.94 412 VAL A N 1
ATOM 3151 C CA . VAL A 1 412 ? 14.483 -8.340 -12.206 1.00 83.94 412 VAL A CA 1
ATOM 3152 C C . VAL A 1 412 ? 14.784 -9.499 -13.179 1.00 83.94 412 VAL A C 1
ATOM 3154 O O . VAL A 1 412 ? 15.615 -10.344 -12.867 1.00 83.94 412 VAL A O 1
ATOM 3157 N N . ASP A 1 413 ? 14.259 -9.438 -14.413 1.00 81.25 413 ASP A N 1
ATOM 3158 C CA . ASP A 1 413 ? 14.884 -10.025 -15.618 1.00 81.25 413 ASP A CA 1
ATOM 3159 C C . ASP A 1 413 ? 15.777 -8.965 -16.209 1.00 81.25 413 ASP A C 1
ATOM 3161 O O . ASP A 1 413 ? 15.385 -7.799 -16.372 1.00 81.25 413 ASP A O 1
ATOM 3165 N N . SER A 1 414 ? 16.860 -9.470 -16.758 1.00 87.06 414 SER A N 1
ATOM 3166 C CA . SER A 1 414 ? 17.393 -8.984 -18.002 1.00 87.06 414 SER A CA 1
ATOM 3167 C C . SER A 1 414 ? 16.989 -9.866 -19.195 1.00 87.06 414 SER A C 1
ATOM 3169 O O . SER A 1 414 ? 16.757 -11.067 -19.129 1.00 87.06 414 SER A O 1
ATOM 3171 N N . GLY A 1 415 ? 16.829 -9.253 -20.360 1.00 86.69 415 GLY A N 1
ATOM 3172 C CA . GLY A 1 415 ? 16.352 -9.905 -21.583 1.00 86.69 415 GLY A CA 1
ATOM 3173 C C . GLY A 1 415 ? 17.209 -9.499 -22.758 1.00 86.69 415 GLY A C 1
ATOM 3174 O O . GLY A 1 415 ? 16.689 -8.868 -23.669 1.00 86.69 415 GLY A O 1
ATOM 3175 N N . PHE A 1 416 ? 18.518 -9.752 -22.684 1.00 91.38 416 PHE A N 1
ATOM 3176 C CA . PHE A 1 416 ? 19.504 -9.113 -23.553 1.00 91.38 416 PHE A CA 1
ATOM 3177 C C . PHE A 1 416 ? 20.385 -10.084 -24.347 1.00 91.38 416 PHE A C 1
ATOM 3179 O O . PHE A 1 416 ? 20.554 -11.248 -23.988 1.00 91.38 416 PHE A O 1
ATOM 3186 N N . SER A 1 417 ? 20.954 -9.562 -25.433 1.00 91.31 417 SER A N 1
ATOM 3187 C CA . SER A 1 417 ? 21.923 -10.216 -26.311 1.00 91.31 417 SER A CA 1
ATOM 3188 C C . SER A 1 417 ? 22.884 -9.150 -26.842 1.00 91.31 417 SER A C 1
ATOM 3190 O O . SER A 1 417 ? 22.598 -8.473 -27.831 1.00 91.31 417 SER A O 1
ATOM 3192 N N . GLY A 1 418 ? 24.027 -8.983 -26.177 1.00 91.31 418 GLY A N 1
ATOM 3193 C CA . GLY A 1 418 ? 24.871 -7.806 -26.381 1.00 91.31 418 GLY A CA 1
ATOM 3194 C C . GLY A 1 418 ? 24.204 -6.550 -25.806 1.00 91.31 418 GLY A C 1
ATOM 3195 O O . GLY A 1 418 ? 23.558 -6.613 -24.759 1.00 91.31 418 GLY A O 1
ATOM 3196 N N . LEU A 1 419 ? 24.332 -5.418 -26.503 1.00 91.06 419 LEU A N 1
ATOM 3197 C CA . LEU A 1 419 ? 23.806 -4.117 -26.064 1.00 91.06 419 LEU A CA 1
ATOM 3198 C C . LEU A 1 419 ? 22.299 -3.910 -26.322 1.00 91.06 419 LEU A C 1
ATOM 3200 O O . LEU A 1 419 ? 21.774 -2.836 -26.043 1.00 91.06 419 LEU A O 1
ATOM 3204 N N . ASP A 1 420 ? 21.599 -4.917 -26.852 1.00 94.06 420 ASP A N 1
ATOM 3205 C CA . ASP A 1 420 ? 20.145 -4.889 -27.047 1.00 94.06 420 ASP A CA 1
ATOM 3206 C C . ASP A 1 420 ? 19.463 -5.809 -26.037 1.00 94.06 420 ASP A C 1
ATOM 3208 O O . ASP A 1 420 ? 19.889 -6.951 -25.855 1.00 94.06 420 ASP A O 1
ATOM 3212 N N . GLY A 1 421 ? 18.397 -5.330 -25.392 1.00 84.25 421 GLY A N 1
ATOM 3213 C CA . GLY A 1 421 ? 17.656 -6.118 -24.414 1.00 84.25 421 GLY A CA 1
ATOM 3214 C C . GLY A 1 421 ? 16.581 -5.374 -23.628 1.00 84.25 421 GLY A C 1
ATOM 3215 O O . GLY A 1 421 ? 16.380 -4.178 -23.799 1.00 84.25 421 GLY A O 1
ATOM 3216 N N . GLN A 1 422 ? 15.875 -6.097 -22.762 1.00 92.44 422 GLN A N 1
ATOM 3217 C CA . GLN A 1 422 ? 14.700 -5.617 -22.027 1.00 92.44 422 GLN A CA 1
ATOM 3218 C C . GLN A 1 422 ? 14.785 -5.915 -20.515 1.00 92.44 422 GLN A C 1
ATOM 3220 O O . GLN A 1 422 ? 15.488 -6.836 -20.108 1.00 92.44 422 GLN A O 1
ATOM 3225 N N . PHE A 1 423 ? 14.080 -5.122 -19.697 1.00 89.88 423 PHE A N 1
ATOM 3226 C CA . PHE A 1 423 ? 13.946 -5.243 -18.237 1.00 89.88 423 PHE A CA 1
ATOM 3227 C C . PHE A 1 423 ? 12.550 -4.683 -17.817 1.00 89.88 423 PHE A C 1
ATOM 3229 O O . PHE A 1 423 ? 12.351 -3.478 -17.950 1.00 89.88 423 PHE A O 1
ATOM 3236 N N . VAL A 1 424 ? 11.551 -5.477 -17.354 1.00 90.69 424 VAL A N 1
ATOM 3237 C CA . VAL A 1 424 ? 10.117 -5.017 -17.187 1.00 90.69 424 VAL A CA 1
ATOM 3238 C C . VAL A 1 424 ? 9.444 -5.226 -15.819 1.00 90.69 424 VAL A C 1
ATOM 3240 O O . VAL A 1 424 ? 8.926 -6.287 -15.512 1.00 90.69 424 VAL A O 1
ATOM 3243 N N . THR A 1 425 ? 9.454 -4.206 -14.978 1.00 85.19 425 THR A N 1
ATOM 3244 C CA . THR A 1 425 ? 9.881 -4.436 -13.604 1.00 85.19 425 THR A CA 1
ATOM 3245 C C . THR A 1 425 ? 9.283 -3.428 -12.607 1.00 85.19 425 THR A C 1
ATOM 3247 O O . THR A 1 425 ? 9.298 -2.239 -12.912 1.00 85.19 425 THR A O 1
ATOM 3250 N N . SER A 1 426 ? 8.904 -3.821 -11.377 1.00 84.69 426 SER A N 1
ATOM 3251 C CA . SER A 1 426 ? 8.269 -2.896 -10.391 1.00 84.69 426 SER A CA 1
ATOM 3252 C C . SER A 1 426 ? 8.932 -2.729 -9.024 1.00 84.69 426 SER A C 1
ATOM 3254 O O . SER A 1 426 ? 9.947 -2.088 -9.052 1.00 84.69 426 SER A O 1
ATOM 3256 N N . ALA A 1 427 ? 8.390 -3.156 -7.854 1.00 83.88 427 ALA A N 1
ATOM 3257 C CA . ALA A 1 427 ? 8.826 -3.056 -6.408 1.00 83.88 427 ALA A CA 1
ATOM 3258 C C . ALA A 1 427 ? 7.925 -2.492 -5.252 1.00 83.88 427 ALA A C 1
ATOM 3260 O O . ALA A 1 427 ? 7.452 -1.375 -5.293 1.00 83.88 427 ALA A O 1
ATOM 3261 N N . SER A 1 428 ? 7.750 -3.200 -4.131 1.00 85.38 428 SER A N 1
ATOM 3262 C CA . SER A 1 428 ? 6.465 -3.202 -3.396 1.00 85.38 428 SER A CA 1
ATOM 3263 C C . SER A 1 428 ? 6.502 -3.158 -1.859 1.00 85.38 428 SER A C 1
ATOM 3265 O O . SER A 1 428 ? 6.840 -4.162 -1.252 1.00 85.38 428 SER A O 1
ATOM 3267 N N . ARG A 1 429 ? 6.101 -2.112 -1.138 1.00 85.69 429 ARG A N 1
ATOM 3268 C CA . ARG A 1 429 ? 6.119 -2.216 0.341 1.00 85.69 429 ARG A CA 1
ATOM 3269 C C . ARG A 1 429 ? 4.864 -1.793 1.012 1.00 85.69 429 ARG A C 1
ATOM 3271 O O . ARG A 1 429 ? 4.160 -1.008 0.407 1.00 85.69 429 ARG A O 1
ATOM 3278 N N . HIS A 1 430 ? 4.625 -2.410 2.173 1.00 89.06 430 HIS A N 1
ATOM 3279 C CA . HIS A 1 430 ? 3.466 -2.321 3.041 1.00 89.06 430 HIS A CA 1
ATOM 3280 C C . HIS A 1 430 ? 3.899 -1.944 4.487 1.00 89.06 430 HIS A C 1
ATOM 3282 O O . HIS A 1 430 ? 4.270 -2.806 5.263 1.00 89.06 430 HIS A O 1
ATOM 3288 N N . ILE A 1 431 ? 3.771 -0.708 4.969 1.00 86.50 431 ILE A N 1
ATOM 3289 C CA . ILE A 1 431 ? 3.960 -0.310 6.397 1.00 86.50 431 ILE A CA 1
ATOM 3290 C C . ILE A 1 431 ? 2.631 0.091 7.060 1.00 86.50 431 ILE A C 1
ATOM 3292 O O . ILE A 1 431 ? 1.684 0.411 6.374 1.00 86.50 431 ILE A O 1
ATOM 3296 N N . SER A 1 432 ? 2.428 -0.006 8.369 1.00 92.44 432 SER A N 1
ATOM 3297 C CA . SER A 1 432 ? 1.206 0.493 9.026 1.00 92.44 432 SER A CA 1
ATOM 3298 C C . SER A 1 432 ? 1.376 0.499 10.526 1.00 92.44 432 SER A C 1
ATOM 3300 O O . SER A 1 432 ? 1.991 -0.413 11.073 1.00 92.44 432 SER A O 1
ATOM 3302 N N . ALA A 1 433 ? 0.739 1.455 11.197 1.00 87.62 433 ALA A N 1
ATOM 3303 C CA . ALA A 1 433 ? 0.531 1.395 12.625 1.00 87.62 433 ALA A CA 1
ATOM 3304 C C . ALA A 1 433 ? -0.792 2.038 13.078 1.00 87.62 433 ALA A C 1
ATOM 3306 O O . ALA A 1 433 ? -1.283 2.999 12.500 1.00 87.62 433 ALA A O 1
ATOM 3307 N N . THR A 1 434 ? -1.343 1.539 14.180 1.00 91.75 434 THR A N 1
ATOM 3308 C CA . THR A 1 434 ? -2.366 2.237 14.967 1.00 91.75 434 THR A CA 1
ATOM 3309 C C . THR A 1 434 ? -1.758 2.572 16.308 1.00 91.75 434 THR A C 1
ATOM 3311 O O . THR A 1 434 ? -1.110 1.713 16.896 1.00 91.75 434 THR A O 1
ATOM 3314 N N . GLY A 1 435 ? -2.042 3.747 16.847 1.00 87.25 435 GLY A N 1
ATOM 3315 C CA . GLY A 1 435 ? -1.838 4.031 18.259 1.00 87.25 435 GLY A CA 1
ATOM 3316 C C . GLY A 1 435 ? -3.080 4.665 18.849 1.00 87.25 435 GLY A C 1
ATOM 3317 O O . GLY A 1 435 ? -3.744 5.484 18.214 1.00 87.25 435 GLY A O 1
ATOM 3318 N N . LEU A 1 436 ? -3.396 4.291 20.080 1.00 91.81 436 LEU A N 1
ATOM 3319 C CA . LEU A 1 436 ? -4.162 5.164 20.953 1.00 91.81 436 LEU A CA 1
ATOM 3320 C C . LEU A 1 436 ? -3.181 6.155 21.569 1.00 91.81 436 LEU A C 1
ATOM 3322 O O . LEU A 1 436 ? -2.136 5.745 22.067 1.00 91.81 436 LEU A O 1
ATOM 3326 N N . VAL A 1 437 ? -3.553 7.430 21.607 1.00 93.31 437 VAL A N 1
ATOM 3327 C CA . VAL A 1 437 ? -2.966 8.406 22.519 1.00 93.31 437 VAL A CA 1
ATOM 3328 C C . VAL A 1 437 ? -4.069 9.009 23.378 1.00 93.31 437 VAL A C 1
ATOM 3330 O O . VAL A 1 437 ? -5.144 9.376 22.899 1.00 93.31 437 VAL A O 1
ATOM 3333 N N . LYS A 1 438 ? -3.801 9.069 24.677 1.00 92.06 438 LYS A N 1
ATOM 3334 C CA . LYS A 1 438 ? -4.658 9.626 25.713 1.00 92.06 438 LYS A CA 1
ATOM 3335 C C . LYS A 1 438 ? -4.070 10.949 26.183 1.00 92.06 438 LYS A C 1
ATOM 3337 O O . LYS A 1 438 ? -2.935 10.990 26.666 1.00 92.06 438 LYS A O 1
ATOM 3342 N N . SER A 1 439 ? -4.865 12.000 26.034 1.00 89.88 439 SER A N 1
ATOM 3343 C CA . SER A 1 439 ? -4.572 13.389 26.389 1.00 89.88 439 SER A CA 1
ATOM 3344 C C . SER A 1 439 ? -5.731 13.989 27.195 1.00 89.88 439 SER A C 1
ATOM 3346 O O . SER A 1 439 ? -6.777 13.357 27.375 1.00 89.88 439 SER A O 1
ATOM 3348 N N . SER A 1 440 ? -5.579 15.228 27.658 1.00 87.50 440 SER A N 1
ATOM 3349 C CA . SER A 1 440 ? -6.645 16.031 28.265 1.00 87.50 440 SER A CA 1
ATOM 3350 C C . SER A 1 440 ? -7.845 16.231 27.329 1.00 87.50 440 SER A C 1
ATOM 3352 O O . SER A 1 440 ? -8.984 16.327 27.785 1.00 87.50 440 SER A O 1
ATOM 3354 N N . TYR A 1 441 ? -7.607 16.213 26.012 1.00 83.06 441 TYR A N 1
ATOM 3355 C CA . TYR A 1 441 ? -8.634 16.270 24.969 1.00 83.06 441 TYR A CA 1
ATOM 3356 C C . TYR A 1 441 ? -9.390 14.940 24.784 1.00 83.06 441 TYR A C 1
ATOM 3358 O O . TYR A 1 441 ? -10.357 14.882 24.021 1.00 83.06 441 TYR A O 1
ATOM 3366 N N . GLY A 1 442 ? -8.973 13.879 25.484 1.00 84.00 442 GLY A N 1
ATOM 3367 C CA . GLY A 1 442 ? -9.589 12.557 25.487 1.00 84.00 442 GLY A CA 1
ATOM 3368 C C . GLY A 1 442 ? -8.710 11.469 24.868 1.00 84.00 442 GLY A C 1
ATOM 3369 O O . GLY A 1 442 ? -7.495 11.592 24.736 1.00 84.00 442 GLY A O 1
ATOM 3370 N N . GLU A 1 443 ? -9.347 10.358 24.505 1.00 87.00 443 GLU A N 1
ATOM 3371 C CA . GLU A 1 443 ? -8.691 9.205 23.888 1.00 87.00 443 GLU A CA 1
ATOM 3372 C C . GLU A 1 443 ? -8.849 9.241 22.364 1.00 87.00 443 GLU A C 1
ATOM 3374 O O . GLU A 1 443 ? -9.952 9.061 21.833 1.00 87.00 443 GLU A O 1
ATOM 3379 N N . VAL A 1 444 ? -7.736 9.456 21.659 1.00 86.75 444 VAL A N 1
ATOM 3380 C CA . VAL A 1 444 ? -7.662 9.537 20.197 1.00 86.75 444 VAL A CA 1
ATOM 3381 C C . VAL A 1 444 ? -6.921 8.324 19.654 1.00 86.75 444 VAL A C 1
ATOM 3383 O O . VAL A 1 444 ? -5.774 8.077 20.002 1.00 86.75 444 VAL A O 1
ATOM 3386 N N . THR A 1 445 ? -7.566 7.564 18.773 1.00 85.69 445 THR A N 1
ATOM 3387 C CA . THR A 1 445 ? -6.893 6.499 18.022 1.00 85.69 445 THR A CA 1
ATOM 3388 C C . THR A 1 445 ? -6.523 7.087 16.685 1.00 85.69 445 THR A C 1
ATOM 3390 O O . THR A 1 445 ? -7.435 7.363 15.903 1.00 85.69 445 THR A O 1
ATOM 3393 N N . THR A 1 446 ? -5.225 7.271 16.463 1.00 86.00 446 THR A N 1
ATOM 3394 C CA . THR A 1 446 ? -4.664 7.640 15.166 1.00 86.00 446 THR A CA 1
ATOM 3395 C C . THR A 1 446 ? -4.062 6.407 14.522 1.00 86.00 446 THR A C 1
ATOM 3397 O O . THR A 1 446 ? -3.587 5.479 15.177 1.00 86.00 446 THR A O 1
ATOM 3400 N N . ASN A 1 447 ? -4.228 6.353 13.218 1.00 88.00 447 ASN A N 1
ATOM 3401 C CA . ASN A 1 447 ? -4.483 5.123 12.516 1.00 88.00 447 ASN A CA 1
ATOM 3402 C C . ASN A 1 447 ? -3.835 5.420 11.131 1.00 88.00 447 ASN A C 1
ATOM 3404 O O . ASN A 1 447 ? -4.237 6.370 10.441 1.00 88.00 447 ASN A O 1
ATOM 3408 N N . PHE A 1 448 ? -2.726 4.732 10.833 1.00 89.56 448 PHE A N 1
ATOM 3409 C CA . PHE A 1 448 ? -1.831 4.936 9.686 1.00 89.56 448 PHE A CA 1
ATOM 3410 C C . PHE A 1 448 ? -1.522 3.586 8.996 1.00 89.56 448 PHE A C 1
ATOM 3412 O O . PHE A 1 448 ? -1.280 2.559 9.630 1.00 89.56 448 PHE A O 1
ATOM 3419 N N . TYR A 1 449 ? -1.536 3.565 7.669 1.00 88.56 449 TYR A N 1
ATOM 3420 C CA . TYR A 1 449 ? -1.439 2.401 6.789 1.00 88.56 449 TYR A CA 1
ATOM 3421 C C . TYR A 1 449 ? -0.447 2.805 5.711 1.00 88.56 449 TYR A C 1
ATOM 3423 O O . TYR A 1 449 ? -0.171 3.978 5.558 1.00 88.56 449 TYR A O 1
ATOM 3431 N N . GLN A 1 450 ? 0.125 1.888 4.962 1.00 89.06 450 GLN A N 1
ATOM 3432 C CA . GLN A 1 450 ? 1.061 2.163 3.878 1.00 89.06 450 GLN A CA 1
ATOM 3433 C C . GLN A 1 450 ? 1.163 0.892 3.032 1.00 89.06 450 GLN A C 1
ATOM 3435 O O . GLN A 1 450 ? 1.456 -0.159 3.580 1.00 89.06 450 GLN A O 1
ATOM 3440 N N . ARG A 1 451 ? 0.754 0.914 1.756 1.00 86.69 451 ARG A N 1
ATOM 3441 C CA . ARG A 1 451 ? 1.451 0.276 0.618 1.00 86.69 451 ARG A CA 1
ATOM 3442 C C . ARG A 1 451 ? 1.121 1.020 -0.617 1.00 86.69 451 ARG A C 1
ATOM 3444 O O . ARG A 1 451 ? 0.018 1.534 -0.749 1.00 86.69 451 ARG A O 1
ATOM 3451 N N . PHE A 1 452 ? 2.067 1.018 -1.519 1.00 89.44 452 PHE A N 1
ATOM 3452 C CA . PHE A 1 452 ? 2.168 1.913 -2.650 1.00 89.44 452 PHE A CA 1
ATOM 3453 C C . PHE A 1 452 ? 3.035 0.904 -3.690 1.00 89.44 452 PHE A C 1
ATOM 3455 O O . PHE A 1 452 ? 3.493 -0.169 -3.285 1.00 89.44 452 PHE A O 1
ATOM 3462 N N . SER A 1 453 ? 3.094 0.970 -5.062 1.00 86.56 453 SER A N 1
ATOM 3463 C CA . SER A 1 453 ? 3.163 -0.117 -6.130 1.00 86.56 453 SER A CA 1
ATOM 3464 C C . SER A 1 453 ? 3.468 0.221 -7.667 1.00 86.56 453 SER A C 1
ATOM 3466 O O . SER A 1 453 ? 2.515 0.297 -8.444 1.00 86.56 453 SER A O 1
ATOM 3468 N N . TYR A 1 454 ? 4.688 0.488 -8.201 1.00 92.69 454 TYR A N 1
ATOM 3469 C CA . TYR A 1 454 ? 4.914 0.945 -9.635 1.00 92.69 454 TYR A CA 1
ATOM 3470 C C . TYR A 1 454 ? 4.936 -0.097 -10.779 1.00 92.69 454 TYR A C 1
ATOM 3472 O O . TYR A 1 454 ? 4.794 -1.268 -10.509 1.00 92.69 454 TYR A O 1
ATOM 3480 N N . VAL A 1 455 ? 5.106 0.338 -12.047 1.00 84.38 455 VAL A N 1
ATOM 3481 C CA . VAL A 1 455 ? 5.557 -0.421 -13.262 1.00 84.38 455 VAL A CA 1
ATOM 3482 C C . VAL A 1 455 ? 6.868 0.178 -13.806 1.00 84.38 455 VAL A C 1
ATOM 3484 O O . VAL A 1 455 ? 6.975 1.393 -13.686 1.00 84.38 455 VAL A O 1
ATOM 3487 N N . ASN A 1 456 ? 7.781 -0.539 -14.488 1.00 94.88 456 ASN A N 1
ATOM 3488 C CA . ASN A 1 456 ? 8.793 0.036 -15.422 1.00 94.88 456 ASN A CA 1
ATOM 3489 C C . ASN A 1 456 ? 9.369 -0.969 -16.445 1.00 94.88 456 ASN A C 1
ATOM 3491 O O . ASN A 1 456 ? 10.214 -1.790 -16.108 1.00 94.88 456 ASN A O 1
ATOM 3495 N N . SER A 1 457 ? 9.013 -0.822 -17.726 1.00 93.69 457 SER A N 1
ATOM 3496 C CA . SER A 1 457 ? 9.691 -1.468 -18.864 1.00 93.69 457 SER A CA 1
ATOM 3497 C C . SER A 1 457 ? 10.826 -0.604 -19.411 1.00 93.69 457 SER A C 1
ATOM 3499 O O . SER A 1 457 ? 10.538 0.373 -20.094 1.00 93.69 457 SER A O 1
ATOM 3501 N N . ASN A 1 458 ? 12.078 -1.004 -19.204 1.00 92.56 458 ASN A N 1
ATOM 3502 C CA . ASN A 1 458 ? 13.290 -0.428 -19.789 1.00 92.56 458 ASN A CA 1
ATOM 3503 C C . ASN A 1 458 ? 13.795 -1.330 -20.939 1.00 92.56 458 ASN A C 1
ATOM 3505 O O . ASN A 1 458 ? 13.915 -2.538 -20.753 1.00 92.56 458 ASN A O 1
ATOM 3509 N N . VAL A 1 459 ? 14.044 -0.783 -22.131 1.00 94.19 459 VAL A N 1
ATOM 3510 C CA . VAL A 1 459 ? 14.386 -1.539 -23.353 1.00 94.19 459 VAL A CA 1
ATOM 3511 C C . VAL A 1 459 ? 15.481 -0.827 -24.141 1.00 94.19 459 VAL A C 1
ATOM 3513 O O . VAL A 1 459 ? 15.273 0.297 -24.583 1.00 94.19 459 VAL A O 1
ATOM 3516 N N . TYR A 1 460 ? 16.604 -1.497 -24.379 1.00 90.75 460 TYR A N 1
ATOM 3517 C CA . TYR A 1 460 ? 17.685 -1.070 -25.266 1.00 90.75 460 TYR A CA 1
ATOM 3518 C C . TYR A 1 460 ? 17.576 -1.788 -26.615 1.00 90.75 460 TYR A C 1
ATOM 3520 O O . TYR A 1 460 ? 17.222 -2.965 -26.685 1.00 90.75 460 TYR A O 1
ATOM 3528 N N . SER A 1 461 ? 17.859 -1.074 -27.702 1.00 91.19 461 SER A N 1
ATOM 3529 C CA . SER A 1 461 ? 17.751 -1.580 -29.072 1.00 91.19 461 SER A CA 1
ATOM 3530 C C . SER A 1 461 ? 18.720 -0.873 -30.028 1.00 91.19 461 SER A C 1
ATOM 3532 O O . SER A 1 461 ? 19.157 0.250 -29.765 1.00 91.19 461 SER A O 1
ATOM 3534 N N . LYS A 1 462 ? 19.000 -1.510 -31.177 1.00 90.56 462 LYS A N 1
ATOM 3535 C CA . LYS A 1 462 ? 19.954 -1.057 -32.206 1.00 90.56 462 LYS A CA 1
ATOM 3536 C C . LYS A 1 462 ? 21.391 -0.970 -31.674 1.00 90.56 462 LYS A C 1
ATOM 3538 O O . LYS A 1 462 ? 22.033 0.078 -31.763 1.00 90.56 462 LYS A O 1
ATOM 3543 N N . ASN A 1 463 ? 21.886 -2.074 -31.128 1.00 86.44 463 ASN A N 1
ATOM 3544 C CA . ASN A 1 463 ? 23.157 -2.164 -30.410 1.00 86.44 463 ASN A CA 1
ATOM 3545 C C . ASN A 1 463 ? 23.297 -1.074 -29.323 1.00 86.44 463 ASN A C 1
ATOM 3547 O O . ASN A 1 463 ? 24.287 -0.344 -29.282 1.00 86.44 463 ASN A O 1
ATOM 3551 N N . GLY A 1 464 ? 22.266 -0.923 -28.489 1.00 83.25 464 GLY A N 1
ATOM 3552 C CA . GLY A 1 464 ? 22.210 0.028 -27.374 1.00 83.25 464 GLY A CA 1
ATOM 3553 C C . GLY A 1 464 ? 22.003 1.502 -27.744 1.00 83.25 464 GLY A C 1
ATOM 3554 O O . GLY A 1 464 ? 21.832 2.322 -26.844 1.00 83.25 464 GLY A O 1
ATOM 3555 N N . SER A 1 465 ? 21.982 1.862 -29.034 1.00 86.69 465 SER A N 1
ATOM 3556 C CA . SER A 1 465 ? 21.842 3.262 -29.480 1.00 86.69 465 SER A CA 1
ATOM 3557 C C . SER A 1 465 ? 20.447 3.865 -29.269 1.00 86.69 465 SER A C 1
ATOM 3559 O O . SER A 1 465 ? 20.289 5.076 -29.391 1.00 86.69 465 SER A O 1
ATOM 3561 N N . VAL A 1 466 ? 19.426 3.062 -28.951 1.00 92.75 466 VAL A N 1
ATOM 3562 C CA . VAL A 1 466 ? 18.069 3.517 -28.604 1.00 92.75 466 VAL A CA 1
ATOM 3563 C C . VAL A 1 466 ? 17.621 2.881 -27.294 1.00 92.75 466 VAL A C 1
ATOM 3565 O O . VAL A 1 466 ? 17.622 1.658 -27.189 1.00 92.75 466 VAL A O 1
ATOM 3568 N N . GLN A 1 467 ? 17.148 3.694 -26.347 1.00 92.25 467 GLN A N 1
ATOM 3569 C CA . GLN A 1 467 ? 16.576 3.241 -25.077 1.00 92.25 467 GLN A CA 1
ATOM 3570 C C . GLN A 1 467 ? 15.121 3.713 -24.925 1.00 92.25 467 GLN A C 1
ATOM 3572 O O . GLN A 1 467 ? 14.780 4.841 -25.283 1.00 92.25 467 GLN A O 1
ATOM 3577 N N . VAL A 1 468 ? 14.255 2.862 -24.369 1.00 95.19 468 VAL A N 1
ATOM 3578 C CA . VAL A 1 468 ? 12.841 3.150 -24.094 1.00 95.19 468 VAL A CA 1
ATOM 3579 C C . VAL A 1 468 ? 12.468 2.697 -22.684 1.00 95.19 468 VAL A C 1
ATOM 3581 O O . VAL A 1 468 ? 12.508 1.510 -22.387 1.00 95.19 468 VAL A O 1
ATOM 3584 N N . VAL A 1 469 ? 12.055 3.634 -21.834 1.00 90.31 469 VAL A N 1
ATOM 3585 C CA . VAL A 1 469 ? 11.533 3.404 -20.481 1.00 90.31 469 VAL A CA 1
ATOM 3586 C C . VAL A 1 469 ? 10.031 3.690 -20.457 1.00 90.31 469 VAL A C 1
ATOM 3588 O O . VAL A 1 469 ? 9.588 4.708 -20.982 1.00 90.31 469 VAL A O 1
ATOM 3591 N N . ASN A 1 470 ? 9.235 2.833 -19.819 1.00 87.06 470 ASN A N 1
ATOM 3592 C CA . ASN A 1 470 ? 7.796 3.019 -19.616 1.00 87.06 470 ASN A CA 1
ATOM 3593 C C . ASN A 1 470 ? 7.391 2.580 -18.202 1.00 87.06 470 ASN A C 1
ATOM 3595 O O . ASN A 1 470 ? 7.242 1.388 -17.946 1.00 87.06 470 ASN A O 1
ATOM 3599 N N . GLN A 1 471 ? 7.226 3.550 -17.307 1.00 96.06 471 GLN A N 1
ATOM 3600 C CA . GLN A 1 471 ? 7.046 3.431 -15.864 1.00 96.06 471 GLN A CA 1
ATOM 3601 C C . GLN A 1 471 ? 5.681 3.960 -15.380 1.00 96.06 471 GLN A C 1
ATOM 3603 O O . GLN A 1 471 ? 5.087 4.831 -16.012 1.00 96.06 471 GLN A O 1
ATOM 3608 N N . THR A 1 472 ? 5.147 3.469 -14.254 1.00 90.62 472 THR A N 1
ATOM 3609 C CA . THR A 1 472 ? 3.900 3.987 -13.641 1.00 90.62 472 THR A CA 1
ATOM 3610 C C . THR A 1 472 ? 3.820 3.788 -12.132 1.00 90.62 472 THR A C 1
ATOM 3612 O O . THR A 1 472 ? 3.429 2.721 -11.682 1.00 90.62 472 THR A O 1
ATOM 3615 N N . ILE A 1 473 ? 4.125 4.837 -11.357 1.00 91.62 473 ILE A N 1
ATOM 3616 C CA . ILE A 1 473 ? 3.757 4.976 -9.933 1.00 91.62 473 ILE A CA 1
ATOM 3617 C C . ILE A 1 473 ? 2.230 5.231 -9.815 1.00 91.62 473 ILE A C 1
ATOM 3619 O O . ILE A 1 473 ? 1.622 5.647 -10.788 1.00 91.62 473 ILE A O 1
ATOM 3623 N N . ASP A 1 474 ? 1.601 5.009 -8.659 1.00 90.31 474 ASP A N 1
ATOM 3624 C CA . ASP A 1 474 ? 0.151 4.957 -8.339 1.00 90.31 474 ASP A CA 1
ATOM 3625 C C . ASP A 1 474 ? -0.090 5.226 -6.813 1.00 90.31 474 ASP A C 1
ATOM 3627 O O . ASP A 1 474 ? -1.031 4.716 -6.211 1.00 90.31 474 ASP A O 1
ATOM 3631 N N . ALA A 1 475 ? 0.808 6.023 -6.196 1.00 89.88 475 ALA A N 1
ATOM 3632 C CA . ALA A 1 475 ? 0.913 6.477 -4.788 1.00 89.88 475 ALA A CA 1
ATOM 3633 C C . ALA A 1 475 ? -0.397 6.808 -4.027 1.00 89.88 475 ALA A C 1
ATOM 3635 O O . ALA A 1 475 ? -1.122 7.697 -4.401 1.00 89.88 475 ALA A O 1
ATOM 3636 N N . LYS A 1 476 ? -0.745 6.157 -2.908 1.00 88.12 476 LYS A N 1
ATOM 3637 C CA . LYS A 1 476 ? -1.970 6.404 -2.103 1.00 88.12 476 LYS A CA 1
ATOM 3638 C C . LYS A 1 476 ? -1.862 6.523 -0.547 1.00 88.12 476 LYS A C 1
ATOM 3640 O O . LYS A 1 476 ? -2.144 5.547 0.144 1.00 88.12 476 LYS A O 1
ATOM 3645 N N . SER A 1 477 ? -1.514 7.704 -0.000 1.00 85.06 477 SER A N 1
ATOM 3646 C CA . SER A 1 477 ? -1.345 8.016 1.454 1.00 85.06 477 SER A CA 1
ATOM 3647 C C . SER A 1 477 ? -2.650 8.151 2.282 1.00 85.06 477 SER A C 1
ATOM 3649 O O . SER A 1 477 ? -3.747 7.965 1.758 1.00 85.06 477 SER A O 1
ATOM 3651 N N . GLY A 1 478 ? -2.550 8.500 3.575 1.00 87.06 478 GLY A N 1
ATOM 3652 C CA . GLY A 1 478 ? -3.656 8.995 4.398 1.00 87.06 478 GLY A CA 1
ATOM 3653 C C . GLY A 1 478 ? -3.447 9.079 5.928 1.00 87.06 478 GLY A C 1
ATOM 3654 O O . GLY A 1 478 ? -2.390 8.714 6.414 1.00 87.06 478 GLY A O 1
ATOM 3655 N N . VAL A 1 479 ? -4.460 9.506 6.708 1.00 84.50 479 VAL A N 1
ATOM 3656 C CA . VAL A 1 479 ? -4.487 9.483 8.205 1.00 84.50 479 VAL A CA 1
ATOM 3657 C C . VAL A 1 479 ? -5.918 9.464 8.774 1.00 84.50 479 VAL A C 1
ATOM 3659 O O . VAL A 1 479 ? -6.700 10.379 8.497 1.00 84.50 479 VAL A O 1
ATOM 3662 N N . PHE A 1 480 ? -6.284 8.475 9.603 1.00 81.00 480 PHE A N 1
ATOM 3663 C CA . PHE A 1 480 ? -7.576 8.472 10.318 1.00 81.00 480 PHE A CA 1
ATOM 3664 C C . PHE A 1 480 ? -7.371 8.688 11.804 1.00 81.00 480 PHE A C 1
ATOM 3666 O O . PHE A 1 480 ? -6.565 8.015 12.439 1.00 81.00 480 PHE A O 1
ATOM 3673 N N . ALA A 1 481 ? -8.139 9.614 12.363 1.00 78.00 481 ALA A N 1
ATOM 3674 C CA . ALA A 1 481 ? -8.222 9.827 13.793 1.00 78.00 481 ALA A CA 1
ATOM 3675 C C . ALA A 1 481 ? -9.691 9.858 14.208 1.00 78.00 481 ALA A C 1
ATOM 3677 O O . ALA A 1 481 ? -10.508 10.558 13.605 1.00 78.00 481 ALA A O 1
ATOM 3678 N N . LYS A 1 482 ? -10.043 9.143 15.275 1.00 77.31 482 LYS A N 1
ATOM 3679 C CA . LYS A 1 482 ? -11.358 9.255 15.928 1.00 77.31 482 LYS A CA 1
ATOM 3680 C C . LYS A 1 482 ? -11.194 9.502 17.424 1.00 77.31 482 LYS A C 1
ATOM 3682 O O . LYS A 1 482 ? -10.192 9.082 18.000 1.00 77.31 482 LYS A O 1
ATOM 3687 N N . ASP A 1 483 ? -12.167 10.150 18.054 1.00 76.38 483 ASP A N 1
ATOM 3688 C CA . ASP A 1 483 ? -12.345 10.152 19.510 1.00 76.38 483 ASP A CA 1
ATOM 3689 C C . ASP A 1 483 ? -13.462 9.145 19.889 1.00 76.38 483 ASP A C 1
ATOM 3691 O O . ASP A 1 483 ? -13.811 8.274 19.086 1.00 76.38 483 ASP A O 1
ATOM 3695 N N . ALA A 1 484 ? -13.978 9.188 21.120 1.00 63.38 484 ALA A N 1
ATOM 3696 C CA . ALA A 1 484 ? -15.067 8.306 21.564 1.00 63.38 484 ALA A CA 1
ATOM 3697 C C . ALA A 1 484 ? -16.470 8.741 21.074 1.00 63.38 484 ALA A C 1
ATOM 3699 O O . ALA A 1 484 ? -17.444 8.029 21.301 1.00 63.38 484 ALA A O 1
ATOM 3700 N N . LEU A 1 485 ? -16.581 9.907 20.430 1.00 55.66 485 LEU A N 1
ATOM 3701 C CA . LEU A 1 485 ? -17.831 10.567 20.040 1.00 55.66 485 LEU A CA 1
ATOM 3702 C C . LEU A 1 485 ? -17.931 10.801 18.520 1.00 55.66 485 LEU A C 1
ATOM 3704 O O . LEU A 1 485 ? -19.035 10.869 17.981 1.00 55.66 485 LEU A O 1
ATOM 3708 N N . ALA A 1 486 ? -16.803 10.952 17.818 1.00 57.62 486 ALA A N 1
ATOM 3709 C CA . ALA A 1 486 ? -16.743 11.292 16.399 1.00 57.62 486 ALA A CA 1
ATOM 3710 C C . ALA A 1 486 ? -15.429 10.868 15.712 1.00 57.62 486 ALA A C 1
ATOM 3712 O O . ALA A 1 486 ? -14.364 10.773 16.319 1.00 57.62 486 ALA A O 1
ATOM 3713 N N . VAL A 1 487 ? -15.481 10.726 14.383 1.00 60.50 487 VAL A N 1
ATOM 3714 C CA . VAL A 1 487 ? -14.281 10.753 13.526 1.00 60.50 487 VAL A CA 1
ATOM 3715 C C . VAL A 1 487 ? -13.742 12.185 13.485 1.00 60.50 487 VAL A C 1
ATOM 3717 O O . VAL A 1 487 ? -14.412 13.069 12.940 1.00 60.50 487 VAL A O 1
ATOM 3720 N N . LEU A 1 488 ? -12.544 12.391 14.038 1.00 67.38 488 LEU A N 1
ATOM 3721 C CA . LEU A 1 488 ? -11.821 13.662 14.093 1.00 67.38 488 LEU A CA 1
ATOM 3722 C C . LEU A 1 488 ? -11.240 14.043 12.731 1.00 67.38 488 LEU A C 1
ATOM 3724 O O . LEU A 1 488 ? -11.475 15.164 12.282 1.00 67.38 488 LEU A O 1
ATOM 3728 N N . LEU A 1 489 ? -10.539 13.104 12.090 1.00 72.00 489 LEU A N 1
ATOM 3729 C CA . LEU A 1 489 ? -9.771 13.270 10.853 1.00 72.00 489 LEU A CA 1
ATOM 3730 C C . LEU A 1 489 ? -9.861 11.990 10.004 1.00 72.00 489 LEU A C 1
ATOM 3732 O O . LEU A 1 489 ? -10.000 10.900 10.559 1.00 72.00 489 LEU A O 1
ATOM 3736 N N . SER A 1 490 ? -9.826 12.115 8.677 1.00 76.56 490 SER A N 1
ATOM 3737 C CA . SER A 1 490 ? -10.003 10.994 7.740 1.00 76.56 490 SER A CA 1
ATOM 3738 C C . SER A 1 490 ? -9.540 11.429 6.342 1.00 76.56 490 SER A C 1
ATOM 3740 O O . SER A 1 490 ? -10.384 11.727 5.502 1.00 76.56 490 SER A O 1
ATOM 3742 N N . GLU A 1 491 ? -8.224 11.507 6.105 1.00 79.06 491 GLU A N 1
ATOM 3743 C CA . GLU A 1 491 ? -7.572 11.982 4.854 1.00 79.06 491 GLU A CA 1
ATOM 3744 C C . GLU A 1 491 ? -7.027 10.823 3.972 1.00 79.06 491 GLU A C 1
ATOM 3746 O O . GLU A 1 491 ? -6.108 10.168 4.415 1.00 79.06 491 GLU A O 1
ATOM 3751 N N . ASP A 1 492 ? -7.588 10.468 2.796 1.00 79.75 492 ASP A N 1
ATOM 3752 C CA . ASP A 1 492 ? -7.081 9.383 1.891 1.00 79.75 492 ASP A CA 1
ATOM 3753 C C . ASP A 1 492 ? -6.588 10.035 0.601 1.00 79.75 492 ASP A C 1
ATOM 3755 O O . ASP A 1 492 ? -7.340 10.759 -0.059 1.00 79.75 492 ASP A O 1
ATOM 3759 N N . LEU A 1 493 ? -5.320 9.791 0.277 1.00 86.19 493 LEU A N 1
ATOM 3760 C CA . LEU A 1 493 ? -4.589 10.318 -0.871 1.00 86.19 493 LEU A CA 1
ATOM 3761 C C . LEU A 1 493 ? -4.433 9.205 -1.922 1.00 86.19 493 LEU A C 1
ATOM 3763 O O . LEU A 1 493 ? -4.338 8.038 -1.572 1.00 86.19 493 LEU A O 1
ATOM 3767 N N . HIS A 1 494 ? -4.414 9.549 -3.212 1.00 91.38 494 HIS A N 1
ATOM 3768 C CA . HIS A 1 494 ? -4.216 8.664 -4.372 1.00 91.38 494 HIS A CA 1
ATOM 3769 C C . HIS A 1 494 ? -3.608 9.444 -5.558 1.00 91.38 494 HIS A C 1
ATOM 3771 O O . HIS A 1 494 ? -4.297 9.776 -6.521 1.00 91.38 494 HIS A O 1
ATOM 3777 N N . GLN A 1 495 ? -2.315 9.733 -5.452 1.00 91.38 495 GLN A N 1
ATOM 3778 C CA . GLN A 1 495 ? -1.310 10.030 -6.483 1.00 91.38 495 GLN A CA 1
ATOM 3779 C C . GLN A 1 495 ? -1.067 8.877 -7.487 1.00 91.38 495 GLN A C 1
ATOM 3781 O O . GLN A 1 495 ? -1.313 7.715 -7.212 1.00 91.38 495 GLN A O 1
ATOM 3786 N N . ILE A 1 496 ? -0.558 9.185 -8.683 1.00 88.06 496 ILE A N 1
ATOM 3787 C CA . ILE A 1 496 ? -0.139 8.235 -9.729 1.00 88.06 496 ILE A CA 1
ATOM 3788 C C . ILE A 1 496 ? 0.901 8.940 -10.588 1.00 88.06 496 ILE A C 1
ATOM 3790 O O . ILE A 1 496 ? 0.589 9.996 -11.149 1.00 88.06 496 ILE A O 1
ATOM 3794 N N . PHE A 1 497 ? 2.102 8.364 -10.711 1.00 95.38 497 PHE A N 1
ATOM 3795 C CA . PHE A 1 497 ? 3.202 8.912 -11.507 1.00 95.38 497 PHE A CA 1
ATOM 3796 C C . PHE A 1 497 ? 3.627 8.028 -12.703 1.00 95.38 497 PHE A C 1
ATOM 3798 O O . PHE A 1 497 ? 4.637 7.321 -12.639 1.00 95.38 497 PHE A O 1
ATOM 3805 N N . PRO A 1 498 ? 2.876 8.054 -13.823 1.00 89.88 498 PRO A N 1
ATOM 3806 C CA . PRO A 1 498 ? 3.331 7.564 -15.120 1.00 89.88 498 PRO A CA 1
ATOM 3807 C C . PRO A 1 498 ? 4.526 8.370 -15.630 1.00 89.88 498 PRO A C 1
ATOM 3809 O O . PRO A 1 498 ? 4.489 9.603 -15.618 1.00 89.88 498 PRO A O 1
ATOM 3812 N N . LEU A 1 499 ? 5.530 7.665 -16.145 1.00 95.12 499 LEU A N 1
ATOM 3813 C CA . LEU A 1 499 ? 6.718 8.195 -16.809 1.00 95.12 499 LEU A CA 1
ATOM 3814 C C . LEU A 1 499 ? 6.984 7.362 -18.070 1.00 95.12 499 LEU A C 1
ATOM 3816 O O . LEU A 1 499 ? 6.929 6.144 -18.035 1.00 95.12 499 LEU A O 1
ATOM 3820 N N . TYR A 1 500 ? 7.311 7.996 -19.184 1.00 96.62 500 TYR A N 1
ATOM 3821 C CA . TYR A 1 500 ? 7.813 7.351 -20.390 1.00 96.62 500 TYR A CA 1
ATOM 3822 C C . TYR A 1 500 ? 9.007 8.157 -20.886 1.00 96.62 500 TYR A C 1
ATOM 3824 O O . TYR A 1 500 ? 8.910 9.378 -21.006 1.00 96.62 500 TYR A O 1
ATOM 3832 N N . VAL A 1 501 ? 10.105 7.489 -21.214 1.00 94.75 501 VAL A N 1
ATOM 3833 C CA . VAL A 1 501 ? 11.290 8.098 -21.821 1.00 94.75 501 VAL A CA 1
ATOM 3834 C C . VAL A 1 501 ? 11.659 7.300 -23.059 1.00 94.75 501 VAL A C 1
ATOM 3836 O O . VAL A 1 501 ? 11.644 6.078 -23.053 1.00 94.75 501 VAL A O 1
ATOM 3839 N N . TYR A 1 502 ? 12.007 7.997 -24.125 1.00 96.25 502 TYR A N 1
ATOM 3840 C CA . TYR A 1 502 ? 12.702 7.462 -25.281 1.00 96.25 502 TYR A CA 1
ATOM 3841 C C . TYR A 1 502 ? 13.946 8.322 -25.487 1.00 96.25 502 TYR A C 1
ATOM 3843 O O . TYR A 1 502 ? 13.852 9.555 -25.517 1.00 96.25 502 TYR A O 1
ATOM 3851 N N . THR A 1 503 ? 15.089 7.683 -25.679 1.00 92.31 503 THR A N 1
ATOM 3852 C CA . THR A 1 503 ? 16.320 8.307 -26.164 1.00 92.31 503 THR A CA 1
ATOM 3853 C C . THR A 1 503 ? 16.840 7.526 -27.365 1.00 92.31 503 THR A C 1
ATOM 3855 O O . THR A 1 503 ? 16.600 6.328 -27.502 1.00 92.31 503 THR A O 1
ATOM 3858 N N . GLY A 1 504 ? 17.537 8.205 -28.273 1.00 92.62 504 GLY A N 1
ATOM 3859 C CA . GLY A 1 504 ? 18.205 7.541 -29.385 1.00 92.62 504 GLY A CA 1
ATOM 3860 C C . GLY A 1 504 ? 19.322 8.385 -29.974 1.00 92.62 504 GLY A C 1
ATOM 3861 O O . GLY A 1 504 ? 19.110 9.574 -30.210 1.00 92.62 504 GLY A O 1
ATOM 3862 N N . THR A 1 505 ? 20.488 7.792 -30.217 1.00 89.69 505 THR A N 1
ATOM 3863 C CA . THR A 1 505 ? 21.606 8.461 -30.887 1.00 89.69 505 THR A CA 1
ATOM 3864 C C . THR A 1 505 ? 21.547 8.300 -32.410 1.00 89.69 505 THR A C 1
ATOM 3866 O O . THR A 1 505 ? 21.042 7.311 -32.948 1.00 89.69 505 THR A O 1
ATOM 3869 N N . SER A 1 506 ? 22.041 9.311 -33.121 1.00 84.00 506 SER A N 1
ATOM 3870 C CA . SER A 1 506 ? 22.298 9.303 -34.564 1.00 84.00 506 SER A CA 1
ATOM 3871 C C . SER A 1 506 ? 23.521 10.162 -34.893 1.00 84.00 506 SER A C 1
ATOM 3873 O O . SER A 1 506 ? 24.010 10.903 -34.041 1.00 84.00 506 SER A O 1
ATOM 3875 N N . ASP A 1 507 ? 23.991 10.091 -36.142 1.00 75.81 507 ASP A N 1
ATOM 3876 C CA . ASP A 1 507 ? 25.030 10.984 -36.687 1.00 75.81 507 ASP A CA 1
ATOM 3877 C C . ASP A 1 507 ? 26.353 10.959 -35.891 1.00 75.81 507 ASP A C 1
ATOM 3879 O O . ASP A 1 507 ? 26.965 12.000 -35.652 1.00 75.81 507 ASP A O 1
ATOM 3883 N N . GLU A 1 508 ? 26.748 9.765 -35.439 1.00 77.31 508 GLU A N 1
ATOM 3884 C CA . GLU A 1 508 ? 27.899 9.528 -34.563 1.00 77.31 508 GLU A CA 1
ATOM 3885 C C . GLU A 1 508 ? 29.223 9.504 -35.356 1.00 77.31 508 GLU A C 1
ATOM 3887 O O . GLU A 1 508 ? 29.511 8.555 -36.089 1.00 77.31 508 GLU A O 1
ATOM 3892 N N . GLU A 1 509 ? 30.026 10.563 -35.211 1.00 77.62 509 GLU A N 1
ATOM 3893 C CA . GLU A 1 509 ? 31.354 10.735 -35.817 1.00 77.62 509 GLU A CA 1
ATOM 3894 C C . GLU A 1 509 ? 32.371 11.222 -34.761 1.00 77.62 509 GLU A C 1
ATOM 3896 O O . GLU A 1 509 ? 32.253 12.322 -34.212 1.00 77.62 509 GLU A O 1
ATOM 3901 N N . ASP A 1 510 ? 33.406 10.416 -34.494 1.00 77.62 510 ASP A N 1
ATOM 3902 C CA . ASP A 1 510 ? 34.411 10.626 -33.437 1.00 77.62 510 ASP A CA 1
ATOM 3903 C C . ASP A 1 510 ? 33.785 10.939 -32.054 1.00 77.62 510 ASP A C 1
ATOM 3905 O O . ASP A 1 510 ? 33.175 10.073 -31.437 1.00 77.62 510 ASP A O 1
ATOM 3909 N N . ASP A 1 511 ? 33.948 12.170 -31.549 1.00 80.75 511 ASP A N 1
ATOM 3910 C CA . ASP A 1 511 ? 33.390 12.646 -30.272 1.00 80.75 511 ASP A CA 1
ATOM 3911 C C . ASP A 1 511 ? 32.054 13.411 -30.447 1.00 80.75 511 ASP A C 1
ATOM 3913 O O . ASP A 1 511 ? 31.692 14.213 -29.576 1.00 80.75 511 ASP A O 1
ATOM 3917 N N . GLU A 1 512 ? 31.376 13.300 -31.595 1.00 89.44 512 GLU A N 1
ATOM 3918 C CA . GLU A 1 512 ? 30.168 14.066 -31.936 1.00 89.44 512 GLU A CA 1
ATOM 3919 C C . GLU A 1 512 ? 28.975 13.163 -32.278 1.00 89.44 512 GLU A C 1
ATOM 3921 O O . GLU A 1 512 ? 29.106 12.258 -33.090 1.00 89.44 512 GLU A O 1
ATOM 3926 N N . TYR A 1 513 ? 27.806 13.432 -31.688 1.00 89.19 513 TYR A N 1
ATOM 3927 C CA . TYR A 1 513 ? 26.561 12.694 -31.942 1.00 89.19 513 TYR A CA 1
ATOM 3928 C C . TYR A 1 513 ? 25.321 13.587 -31.783 1.00 89.19 513 TYR A C 1
ATOM 3930 O O . TYR A 1 513 ? 25.346 14.615 -31.100 1.00 89.19 513 TYR A O 1
ATOM 3938 N N . THR A 1 514 ? 24.205 13.177 -32.382 1.00 91.12 514 THR A N 1
ATOM 3939 C CA . THR A 1 514 ? 22.867 13.734 -32.140 1.00 91.12 514 THR A CA 1
ATOM 3940 C C . THR A 1 514 ? 22.115 12.830 -31.164 1.00 91.12 514 THR A C 1
ATOM 3942 O O . THR A 1 514 ? 21.885 11.667 -31.471 1.00 91.12 514 THR A O 1
ATOM 3945 N N . LEU A 1 515 ? 21.676 13.344 -30.011 1.00 91.12 515 LEU A N 1
ATOM 3946 C CA . LEU A 1 515 ? 20.711 12.663 -29.142 1.00 91.12 515 LEU A CA 1
ATOM 3947 C C . LEU A 1 515 ? 19.297 13.166 -29.441 1.00 91.12 515 LEU A C 1
ATOM 3949 O O . LEU A 1 515 ? 18.995 14.338 -29.223 1.00 91.12 515 LEU A O 1
ATOM 3953 N N . ILE A 1 516 ? 18.422 12.271 -29.886 1.00 94.06 516 ILE A N 1
ATOM 3954 C CA . ILE A 1 516 ? 16.973 12.469 -29.966 1.00 94.06 516 ILE A CA 1
ATOM 3955 C C . ILE A 1 516 ? 16.357 12.035 -28.632 1.00 94.06 516 ILE A C 1
ATOM 3957 O O . ILE A 1 516 ? 16.742 11.010 -28.069 1.00 94.06 516 ILE A O 1
ATOM 3961 N N . SER A 1 517 ? 15.392 12.798 -28.121 1.00 92.62 517 SER A N 1
ATOM 3962 C CA . SER A 1 517 ? 14.768 12.543 -26.818 1.00 92.62 517 SER A CA 1
ATOM 3963 C C . SER A 1 517 ? 13.269 12.822 -26.855 1.00 92.62 517 SER A C 1
ATOM 3965 O O . SER A 1 517 ? 12.824 13.809 -27.442 1.00 92.62 517 SER A O 1
ATOM 3967 N N . TYR A 1 518 ? 12.484 11.972 -26.198 1.00 94.94 518 TYR A N 1
ATOM 3968 C CA . TYR A 1 518 ? 11.047 12.148 -26.013 1.00 94.94 518 TYR A CA 1
ATOM 3969 C C . TYR A 1 518 ? 10.656 11.668 -24.617 1.00 94.94 518 TYR A C 1
ATOM 3971 O O . TYR A 1 518 ? 10.908 10.523 -24.261 1.00 94.94 518 TYR A O 1
ATOM 3979 N N . VAL A 1 519 ? 10.019 12.528 -23.832 1.00 94.81 519 VAL A N 1
ATOM 3980 C CA . VAL A 1 519 ? 9.649 12.271 -22.440 1.00 94.81 519 VAL A CA 1
ATOM 3981 C C . VAL A 1 519 ? 8.162 12.559 -22.243 1.00 94.81 519 VAL A C 1
ATOM 3983 O O . VAL A 1 519 ? 7.627 13.531 -22.771 1.00 94.81 519 VAL A O 1
ATOM 3986 N N . LYS A 1 520 ? 7.483 11.739 -21.446 1.00 95.38 520 LYS A N 1
ATOM 3987 C CA . LYS A 1 520 ? 6.197 12.054 -20.815 1.00 95.38 520 LYS A CA 1
ATOM 3988 C C . LYS A 1 520 ? 6.308 11.749 -19.333 1.00 95.38 520 LYS A C 1
ATOM 3990 O O . LYS A 1 520 ? 6.744 10.663 -18.993 1.00 95.38 520 LYS A O 1
ATOM 3995 N N . LEU A 1 521 ? 5.852 12.637 -18.467 1.00 94.75 521 LEU A N 1
ATOM 3996 C CA . LEU A 1 521 ? 5.723 12.379 -17.034 1.00 94.75 521 LEU A CA 1
ATOM 3997 C C . LEU A 1 521 ? 4.457 13.049 -16.509 1.00 94.75 521 LEU A C 1
ATOM 3999 O O . LEU A 1 521 ? 4.013 14.058 -17.056 1.00 94.75 521 LEU A O 1
ATOM 4003 N N . SER A 1 522 ? 3.821 12.483 -15.488 1.00 90.19 522 SER A N 1
ATOM 4004 C CA . SER A 1 522 ? 2.626 13.101 -14.909 1.00 90.19 522 SER A CA 1
ATOM 4005 C C . SER A 1 522 ? 2.435 12.784 -13.435 1.00 90.19 522 SER A C 1
ATOM 4007 O O . SER A 1 522 ? 2.834 11.722 -12.993 1.00 90.19 522 SER A O 1
ATOM 4009 N N . VAL A 1 523 ? 1.778 13.680 -12.702 1.00 93.31 523 VAL A N 1
ATOM 4010 C CA . VAL A 1 523 ? 1.208 13.460 -11.367 1.00 93.31 523 VAL A CA 1
ATOM 4011 C C . VAL A 1 523 ? -0.310 13.439 -11.510 1.00 93.31 523 VAL A C 1
ATOM 4013 O O . VAL A 1 523 ? -0.900 14.420 -11.958 1.00 93.31 523 VAL A O 1
ATOM 4016 N N . ASN A 1 524 ? -0.964 12.336 -11.151 1.00 88.88 524 ASN A N 1
ATOM 4017 C CA . ASN A 1 524 ? -2.425 12.241 -11.108 1.00 88.88 524 ASN A CA 1
ATOM 4018 C C . ASN A 1 524 ? -2.854 11.888 -9.687 1.00 88.88 524 ASN A C 1
ATOM 4020 O O . ASN A 1 524 ? -2.764 10.737 -9.290 1.00 88.88 524 ASN A O 1
ATOM 4024 N N . GLU A 1 525 ? -3.323 12.867 -8.936 1.00 91.06 525 GLU A N 1
ATOM 4025 C CA . GLU A 1 525 ? -3.612 12.772 -7.513 1.00 91.06 525 GLU A CA 1
ATOM 4026 C C . GLU A 1 525 ? -5.103 12.936 -7.218 1.00 91.06 525 GLU A C 1
ATOM 4028 O O . GLU A 1 525 ? -5.866 13.506 -8.009 1.00 91.06 525 GLU A O 1
ATOM 4033 N N . LYS A 1 526 ? -5.526 12.397 -6.077 1.00 72.50 526 LYS A N 1
ATOM 4034 C CA . LYS A 1 526 ? -6.821 12.622 -5.438 1.00 72.50 526 LYS A CA 1
ATOM 4035 C C . LYS A 1 526 ? -6.611 12.608 -3.938 1.00 72.50 526 LYS A C 1
ATOM 4037 O O . LYS A 1 526 ? -6.113 11.613 -3.439 1.00 72.50 526 LYS A O 1
ATOM 4042 N N . GLU A 1 527 ? -7.042 13.626 -3.227 1.00 81.12 527 GLU A N 1
ATOM 4043 C CA . GLU A 1 527 ? -7.048 13.642 -1.767 1.00 81.12 527 GLU A CA 1
ATOM 4044 C C . GLU A 1 527 ? -8.485 13.776 -1.265 1.00 81.12 527 GLU A C 1
ATOM 4046 O O . GLU A 1 527 ? -9.339 14.368 -1.929 1.00 81.12 527 GLU A O 1
ATOM 4051 N N . THR A 1 528 ? -8.779 13.227 -0.092 1.00 66.94 528 THR A N 1
ATOM 4052 C CA . THR A 1 528 ? -10.110 13.276 0.517 1.00 66.94 528 THR A CA 1
ATOM 4053 C C . THR A 1 528 ? -10.020 13.336 2.034 1.00 66.94 528 THR A C 1
ATOM 4055 O O . THR A 1 528 ? -9.910 12.281 2.648 1.00 66.94 528 THR A O 1
ATOM 4058 N N . SER A 1 529 ? -10.112 14.526 2.640 1.00 69.75 529 SER A N 1
ATOM 4059 C CA . SER A 1 529 ? -10.207 14.673 4.102 1.00 69.75 529 SER A CA 1
ATOM 4060 C C . SER A 1 529 ? -11.657 14.719 4.592 1.00 69.75 529 SER A C 1
ATOM 4062 O O . SER A 1 529 ? -12.574 15.150 3.890 1.00 69.75 529 SER A O 1
ATOM 4064 N N . GLY A 1 530 ? -11.912 14.262 5.815 1.00 58.19 530 GLY A N 1
ATOM 4065 C CA . GLY A 1 530 ? -13.253 14.227 6.391 1.00 58.19 530 GLY A CA 1
ATOM 4066 C C . GLY A 1 530 ? -13.242 13.993 7.893 1.00 58.19 530 GLY A C 1
ATOM 4067 O O . GLY A 1 530 ? -12.673 13.033 8.381 1.00 58.19 530 GLY A O 1
ATOM 4068 N N . GLY A 1 531 ? -13.923 14.816 8.679 1.00 60.25 531 GLY A N 1
ATOM 4069 C CA . GLY A 1 531 ? -13.665 14.810 10.115 1.00 60.25 531 GLY A CA 1
ATOM 4070 C C . GLY A 1 531 ? -14.691 15.553 10.944 1.00 60.25 531 GLY A C 1
ATOM 4071 O O . GLY A 1 531 ? -15.843 15.707 10.532 1.00 60.25 531 GLY A O 1
ATOM 4072 N N . LYS A 1 532 ? -14.237 15.996 12.112 1.00 57.88 532 LYS A N 1
ATOM 4073 C CA . LYS A 1 532 ? -14.851 17.032 12.952 1.00 57.88 532 LYS A CA 1
ATOM 4074 C C . LYS A 1 532 ? -14.534 18.426 12.387 1.00 57.88 532 LYS A C 1
ATOM 4076 O O . LYS A 1 532 ? -15.295 19.358 12.601 1.00 57.88 532 LYS A O 1
ATOM 4081 N N . MET A 1 533 ? -13.465 18.525 11.587 1.00 51.34 533 MET A N 1
ATOM 4082 C CA . MET A 1 533 ? -13.015 19.722 10.860 1.00 51.34 533 MET A CA 1
ATOM 4083 C C . MET A 1 533 ? -13.678 19.918 9.474 1.00 51.34 533 MET A C 1
ATOM 4085 O O . MET A 1 533 ? -13.275 20.796 8.721 1.00 51.34 533 MET A O 1
ATOM 4089 N N . GLY A 1 534 ? -14.705 19.130 9.122 1.00 53.88 534 GLY A N 1
ATOM 4090 C CA . GLY A 1 534 ? -15.450 19.259 7.857 1.00 53.88 534 GLY A CA 1
ATOM 4091 C C . GLY A 1 534 ? -15.189 18.127 6.857 1.00 53.88 534 GLY A C 1
ATOM 4092 O O . GLY A 1 534 ? -14.984 16.982 7.257 1.00 53.88 534 GLY A O 1
ATOM 4093 N N . PHE A 1 535 ? -15.248 18.434 5.560 1.00 59.78 535 PHE A N 1
ATOM 4094 C CA . PHE A 1 535 ? -14.919 17.528 4.452 1.00 59.78 535 PHE A CA 1
ATOM 4095 C C . PHE A 1 535 ? -14.175 18.305 3.365 1.00 59.78 535 PHE A C 1
ATOM 4097 O O . PHE A 1 535 ? -14.650 19.359 2.936 1.00 59.78 535 PHE A O 1
ATOM 4104 N N . SER A 1 536 ? -13.049 17.766 2.904 1.00 59.50 536 SER A N 1
ATOM 4105 C CA . SER A 1 536 ? -12.319 18.242 1.735 1.00 59.50 536 SER A CA 1
ATOM 4106 C C . SER A 1 536 ? -12.243 17.147 0.671 1.00 59.50 536 SER A C 1
ATOM 4108 O O . SER A 1 536 ? -12.303 15.946 0.941 1.00 59.50 536 SER A O 1
ATOM 4110 N N . PHE A 1 537 ? -12.091 17.577 -0.570 1.00 70.44 537 PHE A N 1
ATOM 4111 C CA . PHE A 1 537 ? -11.698 16.720 -1.678 1.00 70.44 537 PHE A CA 1
ATOM 4112 C C . PHE A 1 537 ? -10.785 17.535 -2.576 1.00 70.44 537 PHE A C 1
ATOM 4114 O O . PHE A 1 537 ? -11.063 18.712 -2.808 1.00 70.44 537 PHE A O 1
ATOM 4121 N N . ASN A 1 538 ? -9.759 16.909 -3.137 1.00 74.25 538 ASN A N 1
ATOM 4122 C CA . ASN A 1 538 ? -9.084 17.425 -4.310 1.00 74.25 538 ASN A CA 1
ATOM 4123 C C . ASN A 1 538 ? -8.767 16.312 -5.314 1.00 74.25 538 ASN A C 1
ATOM 4125 O O . ASN A 1 538 ? -8.815 15.121 -5.012 1.00 74.25 538 ASN A O 1
ATOM 4129 N N . SER A 1 539 ? -8.461 16.711 -6.542 1.00 81.19 539 SER A N 1
ATOM 4130 C CA . SER A 1 539 ? -7.806 15.870 -7.527 1.00 81.19 539 SER A CA 1
ATOM 4131 C C . SER A 1 539 ? -6.994 16.722 -8.486 1.00 81.19 539 SER A C 1
ATOM 4133 O O . SER A 1 539 ? -7.530 17.607 -9.160 1.00 81.19 539 SER A O 1
ATOM 4135 N N . LEU A 1 540 ? -5.703 16.417 -8.561 1.00 88.75 540 LEU A N 1
ATOM 4136 C CA . LEU A 1 540 ? -4.748 17.012 -9.480 1.00 88.75 540 LEU A CA 1
ATOM 4137 C C . LEU A 1 540 ? -4.473 16.057 -10.652 1.00 88.75 540 LEU A C 1
ATOM 4139 O O . LEU A 1 540 ? -4.419 14.840 -10.514 1.00 88.75 540 LEU A O 1
ATOM 4143 N N . ARG A 1 541 ? -4.281 16.619 -11.839 1.00 89.56 541 ARG A N 1
ATOM 4144 C CA . ARG A 1 541 ? -3.677 15.979 -13.006 1.00 89.56 541 ARG A CA 1
ATOM 4145 C C . ARG A 1 541 ? -2.698 16.970 -13.615 1.00 89.56 541 ARG A C 1
ATOM 4147 O O . ARG A 1 541 ? -3.119 17.891 -14.306 1.00 89.56 541 ARG A O 1
ATOM 4154 N N . ASN A 1 542 ? -1.418 16.797 -13.334 1.00 92.81 542 ASN A N 1
ATOM 4155 C CA . ASN A 1 542 ? -0.324 17.537 -13.942 1.00 92.81 542 ASN A CA 1
ATOM 4156 C C . ASN A 1 542 ? 0.374 16.601 -14.927 1.00 92.81 542 ASN A C 1
ATOM 4158 O O . ASN A 1 542 ? 0.986 15.634 -14.494 1.00 92.81 542 ASN A O 1
ATOM 4162 N N . ALA A 1 543 ? 0.239 16.817 -16.234 1.00 92.56 543 ALA A N 1
ATOM 4163 C CA . ALA A 1 543 ? 0.835 15.951 -17.249 1.00 92.56 543 ALA A CA 1
ATOM 4164 C C . ALA A 1 543 ? 1.717 16.751 -18.203 1.00 92.56 543 ALA A C 1
ATOM 4166 O O . ALA A 1 543 ? 1.257 17.702 -18.829 1.00 92.56 543 ALA A O 1
ATOM 4167 N N . GLN A 1 544 ? 2.973 16.342 -18.327 1.00 93.88 544 GLN A N 1
ATOM 4168 C CA . GLN A 1 544 ? 3.999 16.996 -19.121 1.00 93.88 544 GLN A CA 1
ATOM 4169 C C . GLN A 1 544 ? 4.502 16.040 -20.207 1.00 93.88 544 GLN A C 1
ATOM 4171 O O . GLN A 1 544 ? 4.720 14.854 -19.961 1.00 93.88 544 GLN A O 1
ATOM 4176 N N . SER A 1 545 ? 4.678 16.549 -21.422 1.00 93.12 545 SER A N 1
ATOM 4177 C CA . SER A 1 545 ? 5.296 15.837 -22.536 1.00 93.12 545 SER A CA 1
ATOM 4178 C C . SER A 1 545 ? 6.298 16.740 -23.236 1.00 93.12 545 SER A C 1
ATOM 4180 O O . SER A 1 545 ? 5.933 17.824 -23.696 1.00 93.12 545 SER A O 1
ATOM 4182 N N . ALA A 1 546 ? 7.535 16.276 -23.337 1.00 90.88 546 ALA A N 1
ATOM 4183 C CA . ALA A 1 546 ? 8.652 17.001 -23.909 1.00 90.88 546 ALA A CA 1
ATOM 4184 C C . ALA A 1 546 ? 9.295 16.195 -25.043 1.00 90.88 546 ALA A C 1
ATOM 4186 O O . ALA A 1 546 ? 9.328 14.967 -25.000 1.00 90.88 546 ALA A O 1
ATOM 4187 N N . HIS A 1 547 ? 9.812 16.864 -26.068 1.00 93.06 547 HIS A N 1
ATOM 4188 C CA . HIS A 1 547 ? 10.605 16.225 -27.115 1.00 93.06 547 HIS A CA 1
ATOM 4189 C C . HIS A 1 547 ? 11.651 17.175 -27.690 1.00 93.06 547 HIS A C 1
ATOM 4191 O O . HIS A 1 547 ? 11.496 18.394 -27.639 1.00 93.06 547 HIS A O 1
ATOM 4197 N N . GLY A 1 548 ? 12.734 16.625 -28.226 1.00 90.81 548 GLY A N 1
ATOM 4198 C CA . GLY A 1 548 ? 13.825 17.430 -28.750 1.00 90.81 548 GLY A CA 1
ATOM 4199 C C . GLY A 1 548 ? 14.952 16.613 -29.358 1.00 90.81 548 GLY A C 1
ATOM 4200 O O . GLY A 1 548 ? 14.954 15.381 -29.327 1.00 90.81 548 GLY A O 1
ATOM 4201 N N . SER A 1 549 ? 15.931 17.328 -29.895 1.00 92.56 549 SER A N 1
ATOM 4202 C CA . SER A 1 549 ? 17.208 16.778 -30.325 1.00 92.56 549 SER A CA 1
ATOM 4203 C C . SER A 1 549 ? 18.337 17.717 -29.916 1.00 92.56 549 SER A C 1
ATOM 4205 O O . SER A 1 549 ? 18.234 18.932 -30.078 1.00 92.56 549 SER A O 1
ATOM 4207 N N . MET A 1 550 ? 19.422 17.171 -29.371 1.00 91.75 550 MET A N 1
ATOM 4208 C CA . MET A 1 550 ? 20.636 17.929 -29.073 1.00 91.75 550 MET A CA 1
ATOM 4209 C C . MET A 1 550 ? 21.830 17.327 -29.803 1.00 91.75 550 MET A C 1
ATOM 4211 O O . ME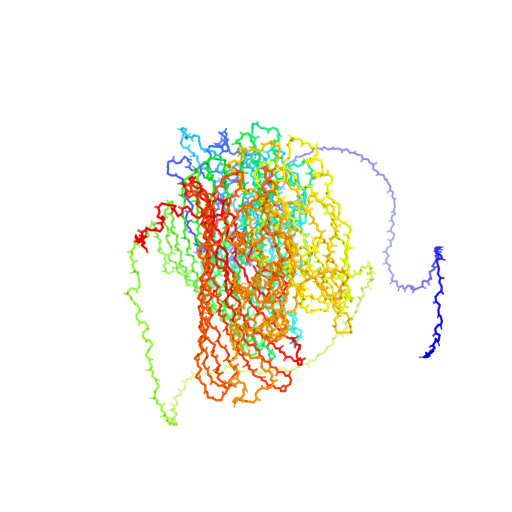T A 1 550 ? 21.995 16.112 -29.813 1.00 91.75 550 MET A O 1
ATOM 4215 N N . LYS A 1 551 ? 22.675 18.171 -30.400 1.00 91.19 551 LYS A N 1
ATOM 4216 C CA . LYS A 1 551 ? 23.969 17.745 -30.927 1.00 91.19 551 LYS A CA 1
ATOM 4217 C C . LYS A 1 551 ? 25.035 17.987 -29.868 1.00 91.19 551 LYS A C 1
ATOM 4219 O O . LYS A 1 551 ? 25.204 19.116 -29.396 1.00 91.19 551 LYS A O 1
ATOM 4224 N N . VAL A 1 552 ? 25.725 16.923 -29.487 1.00 87.81 552 VAL A N 1
ATOM 4225 C CA . VAL A 1 552 ? 26.759 16.903 -28.454 1.00 87.81 552 VAL A CA 1
ATOM 4226 C C . VAL A 1 552 ? 28.103 16.691 -29.134 1.00 87.81 552 VAL A C 1
ATOM 4228 O O . VAL A 1 552 ? 28.225 15.810 -29.974 1.00 87.81 552 VAL A O 1
ATOM 4231 N N . LYS A 1 553 ? 29.115 17.481 -28.766 1.00 87.69 553 LYS A N 1
ATOM 4232 C CA . LYS A 1 553 ? 30.509 17.295 -29.184 1.00 87.69 553 LYS A CA 1
ATOM 4233 C C . LYS A 1 553 ? 31.409 17.356 -27.956 1.00 87.69 553 LYS A C 1
ATOM 4235 O O . LYS A 1 553 ? 31.381 18.361 -27.247 1.00 87.69 553 LYS A O 1
ATOM 4240 N N . LYS A 1 554 ? 32.208 16.316 -27.692 1.00 81.19 554 LYS A N 1
ATOM 4241 C CA . LYS A 1 554 ? 33.113 16.239 -26.520 1.00 81.19 554 LYS A CA 1
ATOM 4242 C C . LYS A 1 554 ? 32.402 16.567 -25.196 1.00 81.19 554 LYS A C 1
ATOM 4244 O O . LYS A 1 554 ? 32.872 17.387 -24.408 1.00 81.19 554 LYS A O 1
ATOM 4249 N N . ASN A 1 555 ? 31.236 15.954 -24.986 1.00 74.00 555 ASN A N 1
ATOM 4250 C CA . ASN A 1 555 ? 30.361 16.147 -23.820 1.00 74.00 555 ASN A CA 1
ATOM 4251 C C . ASN A 1 555 ? 29.910 17.607 -23.587 1.00 74.00 555 ASN A C 1
ATOM 4253 O O . ASN A 1 555 ? 29.631 18.014 -22.459 1.00 74.00 555 ASN A O 1
ATOM 4257 N N . LEU A 1 556 ? 29.823 18.409 -24.655 1.00 80.00 556 LEU A N 1
ATOM 4258 C CA . LEU A 1 556 ? 29.203 19.734 -24.658 1.00 80.00 556 LEU A CA 1
ATOM 4259 C C . LEU A 1 556 ? 28.082 19.788 -25.696 1.00 80.00 556 LEU A C 1
ATOM 4261 O O . LEU A 1 556 ? 28.290 19.436 -26.856 1.00 80.00 556 LEU A O 1
ATOM 4265 N N . VAL A 1 557 ? 26.912 20.296 -25.304 1.00 84.56 557 VAL A N 1
ATOM 4266 C CA . VAL A 1 557 ? 25.831 20.617 -26.246 1.00 84.56 557 VAL A CA 1
ATOM 4267 C C . VAL A 1 557 ? 26.275 21.788 -27.126 1.00 84.56 557 VAL A C 1
ATOM 4269 O O . VAL A 1 557 ? 26.494 22.894 -26.629 1.00 84.56 557 VAL A O 1
ATOM 4272 N N . VAL A 1 558 ? 26.421 21.543 -28.430 1.00 85.19 558 VAL A N 1
ATOM 4273 C CA . VAL A 1 558 ? 26.841 22.547 -29.428 1.00 85.19 558 VAL A CA 1
ATOM 4274 C C . VAL A 1 558 ? 25.672 23.111 -30.238 1.00 85.19 558 VAL A C 1
ATOM 4276 O O . VAL A 1 558 ? 25.790 24.186 -30.821 1.00 85.19 558 VAL A O 1
ATOM 4279 N N . GLY A 1 559 ? 24.523 22.433 -30.235 1.00 82.69 559 GLY A N 1
ATOM 4280 C CA . GLY A 1 559 ? 23.284 22.897 -30.857 1.00 82.69 559 GLY A CA 1
ATOM 4281 C C . GLY A 1 559 ? 22.112 21.971 -30.540 1.00 82.69 559 GLY A C 1
ATOM 4282 O O . GLY A 1 559 ? 22.297 20.921 -29.930 1.00 82.69 559 GLY A O 1
ATOM 4283 N N . GLY A 1 560 ? 20.901 22.351 -30.946 1.00 86.75 560 GLY A N 1
ATOM 4284 C CA . GLY A 1 560 ? 19.709 21.522 -30.767 1.00 86.75 560 GLY A CA 1
ATOM 4285 C C . GLY A 1 560 ? 18.411 22.314 -30.648 1.00 86.75 560 GLY A C 1
ATOM 4286 O O . GLY A 1 560 ? 18.401 23.543 -30.732 1.00 86.75 560 GLY A O 1
ATOM 4287 N N . LEU A 1 561 ? 17.317 21.585 -30.440 1.00 88.88 561 LEU A N 1
ATOM 4288 C CA . LEU A 1 561 ? 15.966 22.087 -30.212 1.00 88.88 561 LEU A CA 1
ATOM 4289 C C . LEU A 1 561 ? 15.287 21.254 -29.117 1.00 88.88 561 LEU A C 1
ATOM 4291 O O . LEU A 1 561 ? 15.485 20.044 -29.041 1.00 88.88 561 LEU A O 1
ATOM 4295 N N . GLY A 1 562 ? 14.444 21.898 -28.314 1.00 88.38 562 GLY A N 1
ATOM 4296 C CA . GLY A 1 562 ? 13.573 21.240 -27.343 1.00 88.38 562 GLY A CA 1
ATOM 4297 C C . GLY A 1 562 ? 12.209 21.920 -27.284 1.00 88.38 562 GLY A C 1
ATOM 4298 O O . GLY A 1 562 ? 12.094 23.129 -27.518 1.00 88.38 562 GLY A O 1
ATOM 4299 N N . GLU A 1 563 ? 11.179 21.124 -27.029 1.00 91.44 563 GLU A N 1
ATOM 4300 C CA . GLU A 1 563 ? 9.768 21.502 -27.030 1.00 91.44 563 GLU A CA 1
ATOM 4301 C C . GLU A 1 563 ? 9.043 20.792 -25.891 1.00 91.44 563 GLU A C 1
ATOM 4303 O O . GLU A 1 563 ? 9.087 19.566 -25.817 1.00 91.44 563 GLU A O 1
ATOM 4308 N N . THR A 1 564 ? 8.326 21.540 -25.054 1.00 91.69 564 THR A N 1
ATOM 4309 C CA . THR A 1 564 ? 7.604 21.001 -23.893 1.00 91.69 564 THR A CA 1
ATOM 4310 C C . THR A 1 564 ? 6.169 21.498 -23.883 1.00 91.69 564 THR A C 1
ATOM 4312 O O . THR A 1 564 ? 5.905 22.680 -24.080 1.00 91.69 564 THR A O 1
ATOM 4315 N N . HIS A 1 565 ? 5.225 20.592 -23.642 1.00 93.94 565 HIS A N 1
ATOM 4316 C CA . HIS A 1 565 ? 3.818 20.878 -23.366 1.00 93.94 565 HIS A CA 1
ATOM 4317 C C . HIS A 1 565 ? 3.482 20.337 -21.981 1.00 93.94 565 HIS A C 1
ATOM 4319 O O . HIS A 1 565 ? 3.808 19.193 -21.675 1.00 93.94 565 HIS A O 1
ATOM 4325 N N . GLN A 1 566 ? 2.827 21.143 -21.154 1.00 94.75 566 GLN A N 1
ATOM 4326 C CA . GLN A 1 566 ? 2.353 20.742 -19.838 1.00 94.75 566 GLN A CA 1
ATOM 4327 C C . GLN A 1 566 ? 0.899 21.159 -19.642 1.00 94.75 566 GLN A C 1
ATOM 4329 O O . GLN A 1 566 ? 0.535 22.308 -19.882 1.00 94.75 566 GLN A O 1
ATOM 4334 N N . ALA A 1 567 ? 0.077 20.210 -19.204 1.00 88.25 567 ALA A N 1
ATOM 4335 C CA . ALA A 1 567 ? -1.332 20.376 -18.899 1.00 88.25 567 ALA A CA 1
ATOM 4336 C C . ALA A 1 567 ? -1.571 20.060 -17.416 1.00 88.25 567 ALA A C 1
ATOM 4338 O O . ALA A 1 567 ? -1.645 18.900 -17.007 1.00 88.25 567 ALA A O 1
ATOM 4339 N N . TYR A 1 568 ? -1.690 21.118 -16.620 1.00 93.06 568 TYR A N 1
ATOM 4340 C CA . TYR A 1 568 ? -2.047 21.093 -15.208 1.00 93.06 568 TYR A CA 1
ATOM 4341 C C . TYR A 1 568 ? -3.559 21.267 -15.041 1.00 93.06 568 TYR A C 1
ATOM 4343 O O . TYR A 1 568 ? -4.161 22.157 -15.647 1.00 93.06 568 TYR A O 1
ATOM 4351 N N . LYS A 1 569 ? -4.184 20.462 -14.180 1.00 88.50 569 LYS A N 1
ATOM 4352 C CA . LYS A 1 569 ? -5.586 20.609 -13.780 1.00 88.50 569 LYS A CA 1
ATOM 4353 C C . LYS A 1 569 ? -5.826 20.124 -12.353 1.00 88.50 569 LYS A C 1
ATOM 4355 O O . LYS A 1 569 ? -5.742 18.932 -12.091 1.00 88.50 569 LYS A O 1
ATOM 4360 N N . TYR A 1 570 ? -6.237 21.033 -11.484 1.00 87.25 570 TYR A N 1
ATOM 4361 C CA . TYR A 1 570 ? -6.671 20.798 -10.112 1.00 87.25 570 TYR A CA 1
ATOM 4362 C C . TYR A 1 570 ? -8.187 21.014 -9.983 1.00 87.25 570 TYR A C 1
ATOM 4364 O O . TYR A 1 570 ? -8.735 21.985 -10.512 1.00 87.25 570 TYR A O 1
ATOM 4372 N N . VAL A 1 571 ? -8.873 20.134 -9.255 1.00 79.44 571 VAL A N 1
ATOM 4373 C CA . VAL A 1 571 ? -10.288 20.268 -8.869 1.00 79.44 571 VAL A CA 1
ATOM 4374 C C . VAL A 1 571 ? -10.429 19.896 -7.400 1.00 79.44 571 VAL A C 1
ATOM 4376 O O . VAL A 1 571 ? -10.257 18.729 -7.075 1.00 79.44 571 VAL A O 1
ATOM 4379 N N . GLY A 1 572 ? -10.805 20.832 -6.535 1.00 74.19 572 GLY A N 1
ATOM 4380 C CA . GLY A 1 572 ? -11.037 20.559 -5.120 1.00 74.19 572 GLY A CA 1
ATOM 4381 C C . GLY A 1 572 ? -12.109 21.429 -4.470 1.00 74.19 572 GLY A C 1
ATOM 4382 O O . GLY A 1 572 ? -12.809 22.196 -5.133 1.00 74.19 572 GLY A O 1
ATOM 4383 N N . THR A 1 573 ? -12.269 21.266 -3.159 1.00 67.88 573 THR A N 1
ATOM 4384 C CA . THR A 1 573 ? -13.253 21.986 -2.332 1.00 67.88 573 THR A CA 1
ATOM 4385 C C . THR A 1 573 ? -12.894 23.450 -2.082 1.00 67.88 573 THR A C 1
ATOM 4387 O O . THR A 1 573 ? -13.786 24.245 -1.797 1.00 67.88 573 THR A O 1
ATOM 4390 N N . ASP A 1 574 ? -11.621 23.821 -2.218 1.00 68.94 574 ASP A N 1
ATOM 4391 C CA . ASP A 1 574 ? -11.136 25.205 -2.155 1.00 68.94 574 ASP A CA 1
ATOM 4392 C C . ASP A 1 574 ? -11.211 25.932 -3.518 1.00 68.94 574 ASP A C 1
ATOM 4394 O O . ASP A 1 574 ? -11.288 27.162 -3.567 1.00 68.94 574 ASP A O 1
ATOM 4398 N N . GLY A 1 575 ? -11.260 25.188 -4.629 1.00 76.38 575 GLY A N 1
ATOM 4399 C CA . GLY A 1 575 ? -11.485 25.721 -5.969 1.00 76.38 575 GLY A CA 1
ATOM 4400 C C . GLY A 1 575 ? -11.067 24.786 -7.108 1.00 76.38 575 GLY A C 1
ATOM 4401 O O . GLY A 1 575 ? -10.749 23.614 -6.931 1.00 76.38 575 GLY A O 1
ATOM 4402 N N . CYS A 1 576 ? -11.049 25.329 -8.322 1.00 81.00 576 CYS A N 1
ATOM 4403 C CA . CYS A 1 576 ? -10.414 24.713 -9.485 1.00 81.00 576 CYS A CA 1
ATOM 4404 C C . CYS A 1 576 ? -9.222 25.567 -9.911 1.00 81.00 576 CYS A C 1
ATOM 4406 O O . CYS A 1 576 ? -9.250 26.786 -9.760 1.00 81.00 576 CYS A O 1
ATOM 4408 N N . TYR A 1 577 ? -8.228 24.933 -10.526 1.00 84.69 577 TYR A N 1
ATOM 4409 C CA . TYR A 1 577 ? -7.255 25.621 -11.365 1.00 84.69 577 TYR A CA 1
ATOM 4410 C C . TYR A 1 577 ? -6.900 24.757 -12.576 1.00 84.69 577 TYR A C 1
ATOM 4412 O O . TYR A 1 577 ? -6.855 23.532 -12.478 1.00 84.69 577 TYR A O 1
ATOM 4420 N N . PHE A 1 578 ? -6.612 25.365 -13.720 1.00 88.94 578 PHE A N 1
ATOM 4421 C CA . PHE A 1 578 ? -5.932 24.692 -14.824 1.00 88.94 578 PHE A CA 1
ATOM 4422 C C . PHE A 1 578 ? -4.861 25.596 -15.433 1.00 88.94 578 PHE A C 1
ATOM 4424 O O . PHE A 1 578 ? -4.976 26.819 -15.352 1.00 88.94 578 PHE A O 1
ATOM 4431 N N . ARG A 1 579 ? -3.858 24.987 -16.075 1.00 89.06 579 ARG A N 1
ATOM 4432 C CA . ARG A 1 579 ? -2.859 25.656 -16.919 1.00 89.06 579 ARG A CA 1
ATOM 4433 C C . ARG A 1 579 ? -2.376 24.712 -18.026 1.00 89.06 579 ARG A C 1
ATOM 4435 O O . ARG A 1 579 ? -1.774 23.688 -17.725 1.00 89.06 579 ARG A O 1
ATOM 4442 N N . ASP A 1 580 ? -2.656 25.034 -19.289 1.00 90.06 580 ASP A N 1
ATOM 4443 C CA . ASP A 1 580 ? -2.060 24.389 -20.472 1.00 90.06 580 ASP A CA 1
ATOM 4444 C C . ASP A 1 580 ? -1.015 25.344 -21.055 1.00 90.06 580 ASP A C 1
ATOM 4446 O O . ASP A 1 580 ? -1.352 26.444 -21.502 1.00 90.06 580 ASP A O 1
ATOM 4450 N N . VAL A 1 581 ? 0.257 24.956 -20.995 1.00 87.25 581 VAL A N 1
ATOM 4451 C CA . VAL A 1 581 ? 1.384 25.799 -21.400 1.00 87.25 581 VAL A CA 1
ATOM 4452 C C . VAL A 1 581 ? 2.361 25.028 -22.278 1.00 87.25 581 VAL A C 1
ATOM 4454 O O . VAL A 1 581 ? 2.603 23.836 -22.082 1.00 87.25 581 VAL A O 1
ATOM 4457 N N . ARG A 1 582 ? 2.889 25.699 -23.304 1.00 91.38 582 ARG A N 1
ATOM 4458 C CA . ARG A 1 582 ? 3.742 25.107 -24.341 1.00 91.38 582 ARG A CA 1
ATOM 4459 C C . ARG A 1 582 ? 4.938 25.990 -24.621 1.00 91.38 582 ARG A C 1
ATOM 4461 O O . ARG A 1 582 ? 4.773 27.196 -24.794 1.00 91.38 582 ARG A O 1
ATOM 4468 N N . SER A 1 583 ? 6.114 25.394 -24.757 1.00 89.00 583 SER A N 1
ATOM 4469 C CA . SER A 1 583 ? 7.331 26.068 -25.190 1.00 89.00 583 SER A CA 1
ATOM 4470 C C . SER A 1 583 ? 8.026 25.349 -26.340 1.00 89.00 583 SER A C 1
ATOM 4472 O O . SER A 1 583 ? 7.886 24.143 -26.530 1.00 89.00 583 SER A O 1
ATOM 4474 N N . LYS A 1 584 ? 8.812 26.121 -27.091 1.00 90.31 584 LYS A N 1
ATOM 4475 C CA . LYS A 1 584 ? 9.758 25.657 -28.104 1.00 90.31 584 LYS A CA 1
ATOM 4476 C C . LYS A 1 584 ? 10.984 26.551 -28.066 1.00 90.31 584 LYS A C 1
ATOM 4478 O O . LYS A 1 584 ? 10.854 27.764 -28.213 1.00 90.31 584 LYS A O 1
ATOM 4483 N N . ASN A 1 585 ? 12.164 25.960 -27.881 1.00 81.44 585 ASN A N 1
ATOM 4484 C CA . ASN A 1 585 ? 13.457 26.646 -27.922 1.00 81.44 585 ASN A CA 1
ATOM 4485 C C . ASN A 1 585 ? 13.453 27.968 -27.116 1.00 81.44 585 ASN A C 1
ATOM 4487 O O . ASN A 1 585 ? 13.530 29.059 -27.684 1.00 81.44 585 ASN A O 1
ATOM 4491 N N . TYR A 1 586 ? 13.297 27.864 -25.789 1.00 79.12 586 TYR A N 1
ATOM 4492 C CA . TYR A 1 586 ? 13.174 28.977 -24.824 1.00 79.12 586 TYR A CA 1
ATOM 4493 C C . TYR A 1 586 ? 11.930 29.878 -24.960 1.00 79.12 586 TYR A C 1
ATOM 4495 O O . TYR A 1 586 ? 11.681 30.688 -24.070 1.00 79.12 586 TYR A O 1
ATOM 4503 N N . THR A 1 587 ? 11.132 29.752 -26.022 1.00 83.81 587 THR A N 1
ATOM 4504 C CA . THR A 1 587 ? 9.969 30.618 -26.274 1.00 83.81 587 THR A CA 1
ATOM 4505 C C . THR A 1 587 ? 8.693 29.936 -25.798 1.00 83.81 587 THR A C 1
ATOM 4507 O O . THR A 1 587 ? 8.401 28.827 -26.241 1.00 83.81 587 THR A O 1
ATOM 4510 N N . VAL A 1 588 ? 7.906 30.583 -24.934 1.00 89.50 588 VAL A N 1
ATOM 4511 C CA . VAL A 1 588 ? 6.536 30.134 -24.626 1.00 89.50 588 VAL A CA 1
ATOM 4512 C C . VAL A 1 588 ? 5.643 30.453 -25.829 1.00 89.50 588 VAL A C 1
ATOM 4514 O O . VAL A 1 588 ? 5.532 31.607 -26.233 1.00 89.50 588 VAL A O 1
ATOM 4517 N N . LEU A 1 589 ? 5.038 29.424 -26.422 1.00 87.56 589 LEU A N 1
ATOM 4518 C CA . LEU A 1 589 ? 4.168 29.521 -27.599 1.00 87.56 589 LEU A CA 1
ATOM 4519 C C . LEU A 1 589 ? 2.704 29.776 -27.221 1.00 87.56 589 LEU A C 1
ATOM 4521 O O . LEU A 1 589 ? 1.966 30.417 -27.965 1.00 87.56 589 LEU A O 1
ATOM 4525 N N . SER A 1 590 ? 2.279 29.249 -26.074 1.00 87.50 590 SER A N 1
ATOM 4526 C CA . SER A 1 590 ? 0.943 29.443 -25.513 1.00 87.50 590 SER A CA 1
ATOM 4527 C C . SER A 1 590 ? 0.976 29.182 -24.014 1.00 87.50 590 SER A C 1
ATOM 4529 O O . SER A 1 590 ? 1.601 28.212 -23.596 1.00 87.50 590 SER A O 1
ATOM 4531 N N . ASP A 1 591 ? 0.260 29.983 -23.232 1.00 88.62 591 ASP A N 1
ATOM 4532 C CA . ASP A 1 591 ? -0.013 29.744 -21.812 1.00 88.62 591 ASP A CA 1
ATOM 4533 C C . ASP A 1 591 ? -1.484 30.101 -21.561 1.00 88.62 591 ASP A C 1
ATOM 4535 O O . ASP A 1 591 ? -1.902 31.235 -21.803 1.00 88.62 591 ASP A O 1
ATOM 4539 N N . GLN A 1 592 ? -2.296 29.116 -21.183 1.00 84.12 592 GLN A N 1
ATOM 4540 C CA . GLN A 1 592 ? -3.728 29.273 -20.937 1.00 84.12 592 GLN A CA 1
ATOM 4541 C C . GLN A 1 592 ? -4.053 28.738 -19.550 1.00 84.12 592 GLN A C 1
ATOM 4543 O O . GLN A 1 592 ? -4.014 27.528 -19.337 1.00 84.12 592 GLN A O 1
ATOM 4548 N N . SER A 1 593 ? -4.424 29.616 -18.620 1.00 88.31 593 SER A N 1
ATOM 4549 C CA . SER A 1 593 ? -4.810 29.225 -17.263 1.00 88.31 593 SER A CA 1
ATOM 4550 C C . SER A 1 593 ? -6.125 29.851 -16.806 1.00 88.31 593 SER A C 1
ATOM 4552 O O . SER A 1 593 ? -6.612 30.817 -17.398 1.00 88.31 593 SER A O 1
ATOM 4554 N N . GLY A 1 594 ? -6.725 29.281 -15.760 1.00 81.56 594 GLY A N 1
ATOM 4555 C CA . GLY A 1 594 ? -7.938 29.827 -15.158 1.00 81.56 594 GLY A CA 1
ATOM 4556 C C . GLY A 1 594 ? -8.555 28.962 -14.061 1.00 81.56 594 GLY A C 1
ATOM 4557 O O . GLY A 1 594 ? -8.285 27.769 -13.940 1.00 81.56 594 GLY A O 1
ATOM 4558 N N . ASP A 1 595 ? -9.446 29.574 -13.284 1.00 77.44 595 ASP A N 1
ATOM 4559 C CA . ASP A 1 595 ? -9.979 28.999 -12.040 1.00 77.44 595 ASP A CA 1
ATOM 4560 C C . ASP A 1 595 ? -11.316 28.237 -12.225 1.00 77.44 595 ASP A C 1
ATOM 4562 O O . ASP A 1 595 ? -12.082 28.063 -11.276 1.00 77.44 595 ASP A O 1
ATOM 4566 N N . SER A 1 596 ? -11.671 27.824 -13.455 1.00 70.25 596 SER A N 1
ATOM 4567 C CA . SER A 1 596 ? -13.013 27.281 -13.760 1.00 70.25 596 SER A CA 1
ATOM 4568 C C . SER A 1 596 ? -13.022 25.936 -14.505 1.00 70.25 596 SER A C 1
ATOM 4570 O O . SER A 1 596 ? -12.753 25.826 -15.700 1.00 70.25 596 SER A O 1
ATOM 4572 N N . CYS A 1 597 ? -13.425 24.881 -13.792 1.00 55.25 597 CYS A N 1
ATOM 4573 C CA . CYS A 1 597 ? -13.450 23.500 -14.280 1.00 55.25 597 CYS A CA 1
ATOM 4574 C C . CYS A 1 597 ? -14.878 23.083 -14.652 1.00 55.25 597 CYS A C 1
ATOM 4576 O O . CYS A 1 597 ? -15.468 22.198 -14.030 1.00 55.25 597 CYS A O 1
ATOM 4578 N N . THR A 1 598 ? -15.464 23.735 -15.659 1.00 42.22 598 THR A N 1
ATOM 4579 C CA . THR A 1 598 ? -16.827 23.393 -16.105 1.00 42.22 598 THR A CA 1
ATOM 4580 C C . THR A 1 598 ? -16.927 21.945 -16.609 1.00 42.22 598 THR A C 1
ATOM 4582 O O . THR A 1 598 ? -15.982 21.400 -17.184 1.00 42.22 598 THR A O 1
ATOM 4585 N N . LYS A 1 599 ? -18.105 21.318 -16.452 1.00 38.50 599 LYS A N 1
ATOM 4586 C CA . LYS A 1 599 ? -18.455 20.046 -17.116 1.00 38.50 599 LYS A CA 1
ATOM 4587 C C . LYS A 1 599 ? -18.683 20.265 -18.623 1.00 38.50 599 LYS A C 1
ATOM 4589 O O . LYS A 1 599 ? -19.790 20.100 -19.126 1.00 38.50 599 LYS A O 1
ATOM 4594 N N . ARG A 1 600 ? -17.632 20.642 -19.352 1.00 26.03 600 ARG A N 1
ATOM 4595 C CA . ARG A 1 600 ? -17.586 20.632 -20.820 1.00 26.03 600 ARG A CA 1
ATOM 4596 C C . ARG A 1 600 ? -16.573 19.592 -21.282 1.00 26.03 600 ARG A C 1
ATOM 4598 O O . ARG A 1 600 ? -15.432 19.602 -20.837 1.00 26.03 600 ARG A O 1
ATOM 4605 N N . ASN A 1 601 ? -17.007 18.703 -22.172 1.00 39.75 601 ASN A N 1
ATOM 4606 C CA . ASN A 1 601 ? -16.136 17.767 -22.877 1.00 39.75 601 ASN A CA 1
ATOM 4607 C C . ASN A 1 601 ? -15.371 18.538 -23.977 1.00 39.75 601 ASN A C 1
ATOM 4609 O O . ASN A 1 601 ? -16.018 18.947 -24.943 1.00 39.75 601 ASN A O 1
ATOM 4613 N N . PRO A 1 602 ? -14.044 18.749 -23.872 1.00 32.31 602 PRO A N 1
ATOM 4614 C CA . PRO A 1 602 ? -13.286 19.555 -24.824 1.00 32.31 602 PRO A CA 1
ATOM 4615 C C . PRO A 1 602 ? -12.602 18.719 -25.921 1.00 32.31 602 PRO A C 1
ATOM 4617 O O . PRO A 1 602 ? -11.741 19.239 -26.618 1.00 32.31 602 PRO A O 1
ATOM 4620 N N . TYR A 1 603 ? -12.981 17.444 -26.107 1.00 31.52 603 TYR A N 1
ATOM 4621 C CA . TYR A 1 603 ? -12.433 16.579 -27.165 1.00 31.52 603 TYR A CA 1
ATOM 4622 C C . TYR A 1 603 ? -13.491 15.953 -28.082 1.00 31.52 603 TYR A C 1
ATOM 4624 O O . TYR A 1 603 ? -13.323 14.854 -28.608 1.00 31.52 603 TYR A O 1
ATOM 4632 N N . ASN A 1 604 ? -14.546 16.708 -28.398 1.00 33.38 604 ASN A N 1
ATOM 4633 C CA . ASN A 1 604 ? -15.356 16.432 -29.588 1.00 33.38 604 ASN A CA 1
ATOM 4634 C C . ASN A 1 604 ? -14.668 17.044 -30.831 1.00 33.38 604 ASN A C 1
ATOM 4636 O O . ASN A 1 604 ? -15.157 18.007 -31.415 1.00 33.38 604 ASN A O 1
ATOM 4640 N N . GLY A 1 605 ? -13.471 16.540 -31.169 1.00 35.78 605 GLY A N 1
ATOM 4641 C CA . GLY A 1 605 ? -12.570 17.195 -32.135 1.00 35.78 605 GLY A CA 1
ATOM 4642 C C . GLY A 1 605 ? -11.446 16.348 -32.750 1.00 35.78 605 GLY A C 1
ATOM 4643 O O . GLY A 1 605 ? -10.674 16.882 -33.538 1.00 35.78 605 GLY A O 1
ATOM 4644 N N . ALA A 1 606 ? -11.338 15.048 -32.443 1.00 25.16 606 ALA A N 1
ATOM 4645 C CA . ALA A 1 606 ? -10.323 14.173 -33.044 1.00 25.16 606 ALA A CA 1
ATOM 4646 C C . ALA A 1 606 ? -10.835 12.732 -33.233 1.00 25.16 606 ALA A C 1
ATOM 4648 O O . ALA A 1 606 ? -10.611 11.857 -32.398 1.00 25.16 606 ALA A O 1
ATOM 4649 N N . LYS A 1 607 ? -11.505 12.455 -34.361 1.00 25.45 607 LYS A N 1
ATOM 4650 C CA . LYS A 1 607 ? -11.754 11.071 -34.803 1.00 25.45 607 LYS A CA 1
ATOM 4651 C C . LYS A 1 607 ? -10.473 10.489 -35.409 1.00 25.45 607 LYS A C 1
ATOM 4653 O O . LYS A 1 607 ? -10.300 10.538 -36.626 1.00 25.45 607 LYS A O 1
ATOM 4658 N N . PHE A 1 608 ? -9.611 9.884 -34.593 1.00 25.47 608 PHE A N 1
ATOM 4659 C CA . PHE A 1 608 ? -8.582 8.977 -35.114 1.00 25.47 608 PHE A CA 1
ATOM 4660 C C . PHE A 1 608 ? -9.228 7.660 -35.561 1.00 25.47 608 PHE A C 1
ATOM 4662 O O . PHE A 1 608 ? -9.306 6.678 -34.830 1.00 25.47 608 PHE A O 1
ATOM 4669 N N . SER A 1 609 ? -9.739 7.675 -36.791 1.00 25.39 609 SER A N 1
ATOM 4670 C CA . SER A 1 609 ? -10.185 6.480 -37.498 1.00 25.39 609 SER A CA 1
ATOM 4671 C C . SER A 1 609 ? -8.964 5.665 -37.915 1.00 25.39 609 SER A C 1
ATOM 4673 O O . SER A 1 609 ? -8.357 5.965 -38.943 1.00 25.39 609 SER A O 1
ATOM 4675 N N . LEU A 1 610 ? -8.647 4.601 -37.176 1.00 25.27 610 LEU A N 1
ATOM 4676 C CA . LEU A 1 610 ? -7.821 3.511 -37.699 1.00 25.27 610 LEU A CA 1
ATOM 4677 C C . LEU A 1 610 ? -8.559 2.876 -38.887 1.00 25.27 610 LEU A C 1
ATOM 4679 O O . LEU A 1 610 ? -9.444 2.041 -38.711 1.00 25.27 610 LEU A O 1
ATOM 4683 N N . ARG A 1 611 ? -8.232 3.314 -40.108 1.00 24.02 611 ARG A N 1
ATOM 4684 C CA . ARG A 1 611 ? -8.593 2.571 -41.316 1.00 24.02 611 ARG A CA 1
ATOM 4685 C C . ARG A 1 611 ? -7.653 1.379 -41.444 1.00 24.02 611 ARG A C 1
ATOM 4687 O O . ARG A 1 611 ? -6.438 1.554 -41.451 1.00 24.02 611 ARG A O 1
ATOM 4694 N N . ASN A 1 612 ? -8.230 0.194 -41.605 1.00 27.25 612 ASN A N 1
ATOM 4695 C CA . ASN A 1 612 ? -7.518 -0.918 -42.218 1.00 27.25 612 ASN A CA 1
ATOM 4696 C C . ASN A 1 612 ? -7.200 -0.552 -43.670 1.00 27.25 612 ASN A C 1
ATOM 4698 O O . ASN A 1 612 ? -8.115 -0.195 -44.407 1.00 27.25 612 ASN A O 1
ATOM 4702 N N . ASP A 1 613 ? -5.950 -0.744 -44.082 1.00 24.05 613 ASP A N 1
ATOM 4703 C CA . ASP A 1 613 ? -5.579 -0.898 -45.489 1.00 24.05 613 ASP A CA 1
ATOM 4704 C C . ASP A 1 613 ? -4.588 -2.067 -45.622 1.00 24.05 613 ASP A C 1
ATOM 4706 O O . ASP A 1 613 ? -3.373 -1.906 -45.722 1.00 24.05 613 ASP A O 1
ATOM 4710 N N . GLN A 1 614 ? -5.131 -3.289 -45.601 1.00 27.28 614 GLN A N 1
ATOM 4711 C CA . GLN A 1 614 ? -4.450 -4.464 -46.143 1.00 27.28 614 GLN A CA 1
ATOM 4712 C C . GLN A 1 614 ? -4.936 -4.710 -47.576 1.00 27.28 614 GLN A C 1
ATOM 4714 O O . GLN A 1 614 ? -5.884 -5.465 -47.758 1.00 27.28 614 GLN A O 1
ATOM 4719 N N . SER A 1 615 ? -4.261 -4.136 -48.581 1.00 26.41 615 SER A N 1
ATOM 4720 C CA . SER A 1 615 ? -3.923 -4.850 -49.833 1.00 26.41 615 SER A CA 1
ATOM 4721 C C . SER A 1 615 ? -3.280 -3.949 -50.897 1.00 26.41 615 SER A C 1
ATOM 4723 O O . SER A 1 615 ? -3.976 -3.234 -51.613 1.00 26.41 615 SER A O 1
ATOM 4725 N N . ALA A 1 616 ? -1.972 -4.100 -51.112 1.00 24.41 616 ALA A N 1
ATOM 4726 C CA . ALA A 1 616 ? -1.341 -3.899 -52.420 1.00 24.41 616 ALA A CA 1
ATOM 4727 C C . ALA A 1 616 ? -0.019 -4.685 -52.476 1.00 24.41 616 ALA A C 1
ATOM 4729 O O . ALA A 1 616 ? 0.880 -4.471 -51.667 1.00 24.41 616 ALA A O 1
ATOM 4730 N N . ARG A 1 617 ? 0.105 -5.618 -53.425 1.00 27.72 617 ARG A N 1
ATOM 4731 C CA . ARG A 1 617 ? 1.368 -6.305 -53.754 1.00 27.72 617 ARG A CA 1
ATOM 4732 C C . ARG A 1 617 ? 1.935 -5.729 -55.060 1.00 27.72 617 ARG A C 1
ATOM 4734 O O . ARG A 1 617 ? 1.159 -5.302 -55.906 1.00 27.72 617 ARG A O 1
ATOM 4741 N N . ARG A 1 618 ? 3.244 -5.954 -55.253 1.00 26.34 618 ARG A N 1
ATOM 4742 C CA . ARG A 1 618 ? 4.012 -6.008 -56.522 1.00 26.34 618 ARG A CA 1
ATOM 4743 C C . ARG A 1 618 ? 4.629 -4.723 -57.118 1.00 26.34 618 ARG A C 1
ATOM 4745 O O . ARG A 1 618 ? 3.944 -3.780 -57.476 1.00 26.34 618 ARG A O 1
ATOM 4752 N N . ASN A 1 619 ? 5.923 -4.900 -57.418 1.00 25.94 619 ASN A N 1
ATOM 4753 C CA . ASN A 1 619 ? 6.647 -4.533 -58.645 1.00 25.94 619 ASN A CA 1
ATOM 4754 C C . ASN A 1 619 ? 7.249 -3.119 -58.834 1.00 25.94 619 ASN A C 1
ATOM 4756 O O . ASN A 1 619 ? 6.607 -2.203 -59.324 1.00 25.94 619 ASN A O 1
ATOM 4760 N N . SER A 1 620 ? 8.582 -3.097 -58.683 1.00 25.86 620 SER A N 1
ATOM 4761 C CA . SER A 1 620 ? 9.541 -2.831 -59.780 1.00 25.86 620 SER A CA 1
ATOM 4762 C C . SER A 1 620 ? 9.926 -1.393 -60.184 1.00 25.86 620 SER A C 1
ATOM 4764 O O . SER A 1 620 ? 9.224 -0.736 -60.936 1.00 25.86 620 SER A O 1
ATOM 4766 N N . CYS A 1 621 ? 11.208 -1.096 -59.910 1.00 24.36 621 CYS A N 1
ATOM 4767 C CA . CYS A 1 621 ? 12.236 -0.717 -60.903 1.00 24.36 621 CYS A CA 1
ATOM 4768 C C . CYS A 1 621 ? 12.277 0.691 -61.549 1.00 24.36 621 CYS A C 1
ATOM 4770 O O . CYS A 1 621 ? 11.342 1.097 -62.222 1.00 24.36 621 CYS A O 1
ATOM 4772 N N . LEU A 1 622 ? 13.508 1.248 -61.567 1.00 26.41 622 LEU A N 1
ATOM 4773 C CA . LEU A 1 622 ? 14.070 2.196 -62.561 1.00 26.41 622 LEU A CA 1
ATOM 4774 C C . LEU A 1 622 ? 13.476 3.640 -62.596 1.00 26.41 622 LEU A C 1
ATOM 4776 O O . LEU A 1 622 ? 12.318 3.842 -62.270 1.00 26.41 622 LEU A O 1
ATOM 4780 N N . LEU A 1 623 ? 14.189 4.712 -63.000 1.00 25.70 623 LEU A N 1
ATOM 4781 C CA . LEU A 1 623 ? 15.642 4.982 -63.128 1.00 25.70 623 LEU A CA 1
ATOM 4782 C C . LEU A 1 623 ? 15.898 6.508 -63.329 1.00 25.70 623 LEU A C 1
ATOM 4784 O O . LEU A 1 623 ? 15.345 7.075 -64.266 1.00 25.70 623 LEU A O 1
ATOM 4788 N N . THR A 1 624 ? 16.857 7.119 -62.605 1.00 26.81 624 THR A N 1
ATOM 4789 C CA . THR A 1 624 ? 17.606 8.365 -62.991 1.00 26.81 624 THR A CA 1
ATOM 4790 C C . THR A 1 624 ? 16.801 9.691 -63.195 1.00 26.81 624 THR A C 1
ATOM 4792 O O . THR A 1 624 ? 15.587 9.677 -63.057 1.00 26.81 624 THR A O 1
ATOM 4795 N N . LEU A 1 625 ? 17.366 10.901 -63.429 1.00 26.39 625 LEU A N 1
ATOM 4796 C CA . LEU A 1 625 ? 18.747 11.357 -63.727 1.00 26.39 625 LEU A CA 1
ATOM 4797 C C . LEU A 1 625 ? 19.003 12.855 -63.362 1.00 26.39 625 LEU A C 1
ATOM 4799 O O . LEU A 1 625 ? 18.066 13.636 -63.447 1.00 26.39 625 LEU A O 1
ATOM 4803 N N . LEU A 1 626 ? 20.285 13.236 -63.146 1.00 26.58 626 LEU A N 1
ATOM 4804 C CA . LEU A 1 626 ? 20.929 14.572 -63.358 1.00 26.58 626 LEU A CA 1
ATOM 4805 C C . LEU A 1 626 ? 20.416 15.817 -62.542 1.00 26.58 626 LEU A C 1
ATOM 4807 O O . LEU A 1 626 ? 19.219 16.005 -62.406 1.00 26.58 626 LEU A O 1
ATOM 4811 N N . LEU A 1 627 ? 21.218 16.804 -62.075 1.00 26.36 627 LEU A N 1
ATOM 4812 C CA . LEU A 1 627 ? 22.654 16.931 -61.698 1.00 26.36 627 LEU A CA 1
ATOM 4813 C C . LEU A 1 627 ? 22.945 18.347 -61.112 1.00 26.36 627 LEU A C 1
ATOM 4815 O O . LEU A 1 627 ? 22.108 19.227 -61.267 1.00 26.36 627 LEU A O 1
ATOM 4819 N N . LEU A 1 628 ? 24.184 18.574 -60.619 1.00 26.84 628 LEU A N 1
ATOM 4820 C CA . LEU A 1 628 ? 24.859 19.880 -60.368 1.00 26.84 628 LEU A CA 1
ATOM 4821 C C . LEU A 1 628 ? 24.291 20.705 -59.182 1.00 26.84 628 LEU A C 1
ATOM 4823 O O . LEU A 1 628 ? 23.099 20.964 -59.140 1.00 26.84 628 LEU A O 1
ATOM 4827 N N . LEU A 1 629 ? 25.041 21.213 -58.189 1.00 26.95 629 LEU A N 1
ATOM 4828 C CA . LEU A 1 629 ? 26.467 21.206 -57.767 1.00 26.95 629 LEU A CA 1
ATOM 4829 C C . LEU A 1 629 ? 26.488 21.424 -56.216 1.00 26.95 629 LEU A C 1
ATOM 4831 O O . LEU A 1 629 ? 25.431 21.676 -55.648 1.00 26.95 629 LEU A O 1
ATOM 4835 N N . LEU A 1 630 ? 27.578 21.372 -55.430 1.00 28.30 630 LEU A N 1
ATOM 4836 C CA . LEU A 1 630 ? 29.036 21.270 -55.655 1.00 28.30 630 LEU A CA 1
ATOM 4837 C C . LEU A 1 630 ? 29.678 20.406 -54.520 1.00 28.30 630 LEU A C 1
ATOM 4839 O O . LEU A 1 630 ? 28.969 19.767 -53.750 1.00 28.30 630 LEU A O 1
ATOM 4843 N N . LEU A 1 631 ? 31.013 20.403 -54.410 1.00 25.78 631 LEU A N 1
ATOM 4844 C CA . LEU A 1 631 ? 31.887 19.723 -53.420 1.00 25.78 631 LEU A CA 1
ATOM 4845 C C . LEU A 1 631 ? 33.142 20.623 -53.179 1.00 25.78 631 LEU A C 1
ATOM 4847 O O . LEU A 1 631 ? 33.174 21.688 -53.804 1.00 25.78 631 LEU A O 1
ATOM 4851 N N . PRO A 1 632 ? 34.199 20.279 -52.391 1.00 43.09 632 PRO A N 1
ATOM 4852 C CA . PRO A 1 632 ? 34.521 19.076 -51.586 1.00 43.09 632 PRO A CA 1
ATOM 4853 C C . PRO A 1 632 ? 34.763 19.438 -50.075 1.00 43.09 632 PRO A C 1
ATOM 4855 O O . PRO A 1 632 ? 34.369 20.528 -49.677 1.00 43.09 632 PRO A O 1
ATOM 4858 N N . LEU A 1 633 ? 35.298 18.641 -49.123 1.00 28.22 633 LEU A N 1
ATOM 4859 C CA . LEU A 1 633 ? 36.392 17.640 -49.080 1.00 28.22 633 LEU A CA 1
ATOM 4860 C C . LEU A 1 633 ? 36.217 16.588 -47.952 1.00 28.22 633 LEU A C 1
ATOM 4862 O O . LEU A 1 633 ? 35.544 16.834 -46.958 1.00 28.22 633 LEU A O 1
ATOM 4866 N N . ALA A 1 634 ? 36.908 15.452 -48.109 1.00 26.02 634 ALA A N 1
ATOM 4867 C CA . ALA A 1 634 ? 37.156 14.375 -47.124 1.00 26.02 634 ALA A CA 1
ATOM 4868 C C . ALA A 1 634 ? 38.696 14.350 -46.790 1.00 26.02 634 ALA A C 1
ATOM 4870 O O . ALA A 1 634 ? 39.341 15.312 -47.223 1.00 26.02 634 ALA A O 1
ATOM 4871 N N . PRO A 1 635 ? 39.362 13.344 -46.139 1.00 33.28 635 PRO A N 1
ATOM 4872 C CA . PRO A 1 635 ? 38.909 11.989 -45.751 1.00 33.28 635 PRO A CA 1
ATOM 4873 C C . PRO A 1 635 ? 39.454 11.333 -44.433 1.00 33.28 635 PRO A C 1
ATOM 4875 O O . PRO A 1 635 ? 40.479 11.713 -43.885 1.00 33.28 635 PRO A O 1
ATOM 4878 N N . LEU A 1 636 ? 38.779 10.243 -44.026 1.00 27.02 636 LEU A N 1
ATOM 4879 C CA . LEU A 1 636 ? 39.253 8.955 -43.445 1.00 27.02 636 LEU A CA 1
ATOM 4880 C C . LEU A 1 636 ? 40.492 8.819 -42.501 1.00 27.02 636 LEU A C 1
ATOM 4882 O O . LEU A 1 636 ? 41.635 8.959 -42.923 1.00 27.02 636 LEU A O 1
ATOM 4886 N N . ALA A 1 637 ? 40.208 8.158 -41.362 1.00 25.36 637 ALA A N 1
ATOM 4887 C CA . ALA A 1 637 ? 40.894 6.977 -40.777 1.00 25.36 637 ALA A CA 1
ATOM 4888 C C . ALA A 1 637 ? 42.175 7.096 -39.901 1.00 25.36 637 ALA A C 1
ATOM 4890 O O . ALA A 1 637 ? 43.131 7.807 -40.188 1.00 25.36 637 ALA A O 1
ATOM 4891 N N . ALA A 1 638 ? 42.203 6.267 -38.841 1.00 29.67 638 ALA A N 1
ATOM 4892 C CA . ALA A 1 638 ? 43.311 6.054 -37.890 1.00 29.67 638 ALA A CA 1
ATOM 4893 C C . ALA A 1 638 ? 44.228 4.864 -38.293 1.00 29.67 638 ALA A C 1
ATOM 4895 O O . ALA A 1 638 ? 43.854 4.105 -39.193 1.00 29.67 638 ALA A O 1
ATOM 4896 N N . PRO A 1 639 ? 45.396 4.623 -37.632 1.00 34.03 639 PRO A N 1
ATOM 4897 C CA . PRO A 1 639 ? 45.373 3.752 -36.434 1.00 34.03 639 PRO A CA 1
ATOM 4898 C C . PRO A 1 639 ? 46.499 3.914 -35.362 1.00 34.03 639 PRO A C 1
ATOM 4900 O O . PRO A 1 639 ? 47.627 4.295 -35.646 1.00 34.03 639 PRO A O 1
ATOM 4903 N N . ARG A 1 640 ? 46.196 3.450 -34.132 1.00 25.78 640 ARG A N 1
ATOM 4904 C CA . ARG A 1 640 ? 47.060 2.769 -33.116 1.00 25.78 640 ARG A CA 1
ATOM 4905 C C . ARG A 1 640 ? 48.589 3.064 -33.041 1.00 25.78 640 ARG A C 1
ATOM 4907 O O . ARG A 1 640 ? 49.321 2.573 -33.897 1.00 25.78 640 ARG A O 1
ATOM 4914 N N . ARG A 1 641 ? 49.098 3.447 -31.843 1.00 24.44 641 ARG A N 1
ATOM 4915 C CA . ARG A 1 641 ? 49.828 2.514 -30.914 1.00 24.44 641 ARG A CA 1
ATOM 4916 C C . ARG A 1 641 ? 50.371 3.097 -29.573 1.00 24.44 641 ARG A C 1
ATOM 4918 O O . ARG A 1 641 ? 51.280 3.909 -29.560 1.00 24.44 641 ARG A O 1
ATOM 4925 N N . SER A 1 642 ? 49.949 2.452 -28.474 1.00 24.17 642 SER A N 1
ATOM 4926 C CA . SER A 1 642 ? 50.757 1.893 -27.353 1.00 24.17 642 SER A CA 1
ATOM 4927 C C . SER A 1 642 ? 51.523 2.731 -26.291 1.00 24.17 642 SER A C 1
ATOM 4929 O O . SER A 1 642 ? 52.461 3.445 -26.619 1.00 24.17 642 SER A O 1
ATOM 4931 N N . ARG A 1 643 ? 51.298 2.299 -25.026 1.00 26.31 643 ARG A N 1
ATOM 4932 C CA . ARG A 1 643 ? 52.224 2.093 -23.867 1.00 26.31 643 ARG A CA 1
ATOM 4933 C C . ARG A 1 643 ? 52.415 3.175 -22.775 1.00 26.31 643 ARG A C 1
ATOM 4935 O O . ARG A 1 643 ? 52.935 4.255 -23.013 1.00 26.31 643 ARG A O 1
ATOM 4942 N N . PHE A 1 644 ? 52.108 2.742 -21.542 1.00 31.66 644 PHE A N 1
ATOM 4943 C CA . PHE A 1 644 ? 52.523 3.271 -20.227 1.00 31.66 644 PHE A CA 1
ATOM 4944 C C . PHE A 1 644 ? 54.037 3.104 -19.957 1.00 31.66 644 PHE A C 1
ATOM 4946 O O . PHE A 1 644 ? 54.684 2.273 -20.604 1.00 31.66 644 PHE A O 1
ATOM 4953 N N . PRO A 1 645 ? 54.600 3.861 -18.992 1.00 33.31 645 PRO A N 1
ATOM 4954 C CA . PRO A 1 645 ? 54.861 3.363 -17.612 1.00 33.31 645 PRO A CA 1
ATOM 4955 C C . PRO A 1 645 ? 53.901 4.011 -16.572 1.00 33.31 645 PRO A C 1
ATOM 4957 O O . PRO A 1 645 ? 53.319 5.045 -16.876 1.00 33.31 645 PRO A O 1
ATOM 4960 N N . ALA A 1 646 ? 53.510 3.424 -15.427 1.00 28.72 646 ALA A N 1
ATOM 4961 C CA . ALA A 1 646 ? 54.264 2.897 -14.265 1.00 28.72 646 ALA A CA 1
ATOM 4962 C C . ALA A 1 646 ? 55.015 4.004 -13.472 1.00 28.72 646 ALA A C 1
ATOM 4964 O O . ALA A 1 646 ? 55.694 4.813 -14.090 1.00 28.72 646 ALA A O 1
ATOM 4965 N N . THR A 1 647 ? 54.975 4.115 -12.129 1.00 33.44 647 THR A N 1
ATOM 4966 C CA . THR A 1 647 ? 54.370 3.282 -11.049 1.00 33.44 647 THR A CA 1
ATOM 4967 C C . THR A 1 647 ? 54.384 4.036 -9.700 1.00 33.44 647 THR A C 1
ATOM 4969 O O . THR A 1 647 ? 55.237 4.903 -9.551 1.00 33.44 647 THR A O 1
ATOM 4972 N N . LEU A 1 648 ? 53.535 3.633 -8.729 1.00 27.33 648 LEU A N 1
ATOM 4973 C CA . LEU A 1 648 ? 53.726 3.553 -7.245 1.00 27.33 648 LEU A CA 1
ATOM 4974 C C . LEU A 1 648 ? 52.326 3.489 -6.577 1.00 27.33 648 LEU A C 1
ATOM 4976 O O . LEU A 1 648 ? 51.535 4.406 -6.749 1.00 27.33 648 LEU A O 1
ATOM 4980 N N . ARG A 1 649 ? 51.867 2.329 -6.075 1.00 30.78 649 ARG A N 1
ATOM 4981 C CA . ARG A 1 649 ? 51.931 1.860 -4.662 1.00 30.78 649 ARG A CA 1
ATOM 4982 C C . ARG A 1 649 ? 51.429 2.903 -3.646 1.00 30.78 649 ARG A C 1
ATOM 4984 O O . ARG A 1 649 ? 52.025 3.969 -3.581 1.00 30.78 649 ARG A O 1
ATOM 4991 N N . LEU A 1 650 ? 50.332 2.721 -2.898 1.00 41.44 650 LEU A N 1
ATOM 4992 C CA . LEU A 1 650 ? 49.731 1.551 -2.206 1.00 41.44 650 LEU A CA 1
ATOM 4993 C C . LEU A 1 650 ? 50.531 1.069 -0.983 1.00 41.44 650 LEU A C 1
ATOM 4995 O O . LEU A 1 650 ? 51.530 0.372 -1.151 1.00 41.44 650 LEU A O 1
ATOM 4999 N N . ASP A 1 651 ? 49.980 1.359 0.198 1.00 29.05 651 ASP A N 1
ATOM 5000 C CA . ASP A 1 651 ? 50.163 0.633 1.463 1.00 29.05 651 ASP A CA 1
ATOM 5001 C C . ASP A 1 651 ? 48.785 0.111 1.936 1.00 29.05 651 ASP A C 1
ATOM 5003 O O . ASP A 1 651 ? 47.742 0.585 1.475 1.00 29.05 651 ASP A O 1
ATOM 5007 N N . SER A 1 652 ? 48.777 -0.904 2.803 1.00 35.59 652 SER A N 1
ATOM 5008 C CA . SER A 1 652 ? 47.589 -1.658 3.247 1.00 35.59 652 SER A CA 1
ATOM 5009 C C . SER A 1 652 ? 46.738 -0.891 4.279 1.00 35.59 652 SER A C 1
ATOM 5011 O O . SER A 1 652 ? 47.285 -0.175 5.111 1.00 35.59 652 SER A O 1
ATOM 5013 N N . LEU A 1 653 ? 45.397 -0.906 4.239 1.00 43.06 653 LEU A N 1
ATOM 5014 C CA . LEU A 1 653 ? 44.476 -2.046 4.439 1.00 43.06 653 LEU A CA 1
ATOM 5015 C C . LEU A 1 653 ? 44.656 -2.761 5.789 1.00 43.06 653 LEU A C 1
ATOM 5017 O O . LEU A 1 653 ? 45.565 -3.570 5.930 1.00 43.06 653 LEU A O 1
ATOM 5021 N N . ASP A 1 654 ? 43.702 -2.558 6.702 1.00 37.72 654 ASP A N 1
ATOM 5022 C CA . ASP A 1 654 ? 43.141 -3.660 7.498 1.00 37.72 654 ASP A CA 1
ATOM 5023 C C . ASP A 1 654 ? 41.678 -3.352 7.884 1.00 37.72 654 ASP A C 1
ATOM 5025 O O . ASP A 1 654 ? 41.387 -2.698 8.884 1.00 37.72 654 ASP A O 1
ATOM 5029 N N . ALA A 1 655 ? 40.753 -3.746 7.006 1.00 37.59 655 ALA A N 1
ATOM 5030 C CA . ALA A 1 655 ? 39.309 -3.720 7.229 1.00 37.59 655 ALA A CA 1
ATOM 5031 C C . ALA A 1 655 ? 38.655 -4.731 6.275 1.00 37.59 655 ALA A C 1
ATOM 5033 O O . ALA A 1 655 ? 38.647 -4.532 5.060 1.00 37.59 655 ALA A O 1
ATOM 5034 N N . SER A 1 656 ? 38.140 -5.838 6.814 1.00 37.84 656 SER A N 1
ATOM 5035 C CA . SER A 1 656 ? 37.440 -6.852 6.014 1.00 37.84 656 SER A CA 1
ATOM 5036 C C . SER A 1 656 ? 36.063 -6.330 5.568 1.00 37.84 656 SER A C 1
ATOM 5038 O O . SER A 1 656 ? 35.357 -5.753 6.401 1.00 37.84 656 SER A O 1
ATOM 5040 N N . PRO A 1 657 ? 35.642 -6.522 4.303 1.00 43.91 657 PRO A N 1
ATOM 5041 C CA . PRO A 1 657 ? 34.322 -6.091 3.850 1.00 43.91 657 PRO A CA 1
ATOM 5042 C C . PRO A 1 657 ? 33.216 -6.879 4.566 1.00 43.91 657 PRO A C 1
ATOM 5044 O O . PRO A 1 657 ? 33.233 -8.111 4.591 1.00 43.91 657 PRO A O 1
ATOM 5047 N N . GLN A 1 658 ? 32.229 -6.176 5.128 1.00 44.75 658 GLN A N 1
ATOM 5048 C CA . GLN A 1 658 ? 31.022 -6.827 5.636 1.00 44.75 658 GLN A CA 1
ATOM 5049 C C . GLN A 1 658 ? 30.129 -7.297 4.472 1.00 44.75 658 GLN A C 1
ATOM 5051 O O . GLN A 1 658 ? 30.022 -6.596 3.463 1.00 44.75 658 GLN A O 1
ATOM 5056 N N . PRO A 1 659 ? 29.471 -8.467 4.590 1.00 56.75 659 PRO A N 1
ATOM 5057 C CA . PRO A 1 659 ? 28.474 -8.898 3.618 1.00 56.75 659 PRO A CA 1
ATOM 5058 C C . PRO A 1 659 ? 27.217 -8.008 3.693 1.00 56.75 659 PRO A C 1
ATOM 5060 O O . PRO A 1 659 ? 26.891 -7.513 4.776 1.00 56.75 659 PRO A O 1
ATOM 5063 N N . PRO A 1 660 ? 26.485 -7.826 2.578 1.00 60.97 660 PRO A N 1
ATOM 5064 C CA . PRO A 1 660 ? 25.282 -6.996 2.542 1.00 60.97 660 PRO A CA 1
ATOM 5065 C C . PRO A 1 660 ? 24.168 -7.532 3.466 1.00 60.97 660 PRO A C 1
ATOM 5067 O O . PRO A 1 660 ? 24.118 -8.737 3.738 1.00 60.97 660 PRO A O 1
ATOM 5070 N N . PRO A 1 661 ? 23.262 -6.657 3.942 1.00 74.81 661 PRO A N 1
ATOM 5071 C CA . PRO A 1 661 ? 22.196 -7.023 4.864 1.00 74.81 661 PRO A CA 1
ATOM 5072 C C . PRO A 1 661 ? 21.113 -7.900 4.203 1.00 74.81 661 PRO A C 1
ATOM 5074 O O . PRO A 1 661 ? 20.896 -7.826 2.988 1.00 74.81 661 PRO A O 1
ATOM 5077 N N . PRO A 1 662 ? 20.395 -8.712 5.002 1.00 83.69 662 PRO A N 1
ATOM 5078 C CA . PRO A 1 662 ? 19.322 -9.565 4.509 1.00 83.69 662 PRO A CA 1
ATOM 5079 C C . PRO A 1 662 ? 18.124 -8.753 3.993 1.00 83.69 662 PRO A C 1
ATOM 5081 O O . PRO A 1 662 ? 17.753 -7.725 4.555 1.00 83.69 662 PRO A O 1
ATOM 5084 N N . THR A 1 663 ? 17.479 -9.239 2.932 1.00 86.56 663 THR A N 1
ATOM 5085 C CA . THR A 1 663 ? 16.286 -8.604 2.347 1.00 86.56 663 THR A CA 1
ATOM 5086 C C . THR A 1 663 ? 15.031 -8.956 3.144 1.00 86.56 663 THR A C 1
ATOM 5088 O O . THR A 1 663 ? 14.698 -10.129 3.285 1.00 86.56 663 THR A O 1
ATOM 5091 N N . THR A 1 664 ? 14.292 -7.967 3.641 1.00 90.75 664 THR A N 1
ATOM 5092 C CA . THR A 1 664 ? 13.040 -8.241 4.360 1.00 90.75 664 THR A CA 1
ATOM 5093 C C . THR A 1 664 ? 11.964 -8.839 3.415 1.00 90.75 664 THR A C 1
ATOM 5095 O O . THR A 1 664 ? 11.979 -8.530 2.230 1.00 90.75 664 THR A O 1
ATOM 5098 N N . PHE A 1 665 ? 11.022 -9.653 3.899 1.00 91.88 665 PHE A N 1
ATOM 5099 C CA . PHE A 1 665 ? 9.904 -10.293 3.170 1.00 91.88 665 PHE A CA 1
ATOM 5100 C C . PHE A 1 665 ? 8.576 -10.134 3.922 1.00 91.88 665 PHE A C 1
ATOM 5102 O O . PHE A 1 665 ? 8.595 -9.795 5.107 1.00 91.88 665 PHE A O 1
ATOM 5109 N N . PHE A 1 666 ? 7.431 -10.321 3.242 1.00 91.19 666 PHE A N 1
ATOM 5110 C CA . PHE A 1 666 ? 6.120 -10.068 3.853 1.00 91.19 666 PHE A CA 1
ATOM 5111 C C . PHE A 1 666 ? 4.856 -10.587 3.170 1.00 91.19 666 PHE A C 1
ATOM 5113 O O . PHE A 1 666 ? 4.823 -10.731 1.957 1.00 91.19 666 PHE A O 1
ATOM 5120 N N . GLU A 1 667 ? 3.764 -10.595 3.948 1.00 91.25 667 GLU A N 1
ATOM 5121 C CA . GLU A 1 667 ? 2.377 -10.523 3.474 1.00 91.25 667 GLU A CA 1
ATOM 5122 C C . GLU A 1 667 ? 1.741 -9.119 3.658 1.00 91.25 667 GLU A C 1
ATOM 5124 O O . GLU A 1 667 ? 2.313 -8.182 4.214 1.00 91.25 667 GLU A O 1
ATOM 5129 N N . VAL A 1 668 ? 0.550 -8.996 3.080 1.00 90.38 668 VAL A N 1
ATOM 5130 C CA . VAL A 1 668 ? -0.347 -7.876 2.960 1.00 90.38 668 VAL A CA 1
ATOM 5131 C C . VAL A 1 668 ? -1.690 -8.035 3.730 1.00 90.38 668 VAL A C 1
ATOM 5133 O O . VAL A 1 668 ? -2.698 -8.422 3.124 1.00 90.38 668 VAL A O 1
ATOM 5136 N N . ASP A 1 669 ? -1.748 -7.663 5.017 1.00 86.50 669 ASP A N 1
ATOM 5137 C CA . ASP A 1 669 ? -2.983 -7.581 5.831 1.00 86.50 669 ASP A CA 1
ATOM 5138 C C . ASP A 1 669 ? -3.150 -6.292 6.696 1.00 86.50 669 ASP A C 1
ATOM 5140 O O . ASP A 1 669 ? -2.358 -5.360 6.599 1.00 86.50 669 ASP A O 1
ATOM 5144 N N . ARG A 1 670 ? -4.217 -6.187 7.515 1.00 87.12 670 ARG A N 1
ATOM 5145 C CA . ARG A 1 670 ? -4.442 -5.130 8.527 1.00 87.12 670 ARG A CA 1
ATOM 5146 C C . ARG A 1 670 ? -3.758 -5.492 9.852 1.00 87.12 670 ARG A C 1
ATOM 5148 O O . ARG A 1 670 ? -4.269 -6.390 10.519 1.00 87.12 670 ARG A O 1
ATOM 5155 N N . PRO A 1 671 ? -2.719 -4.775 10.341 1.00 84.94 671 PRO A N 1
ATOM 5156 C CA . PRO A 1 671 ? -2.046 -5.183 11.556 1.00 84.94 671 PRO A CA 1
ATOM 5157 C C . PRO A 1 671 ? -2.962 -5.066 12.757 1.00 84.94 671 PRO A C 1
ATOM 5159 O O . PRO A 1 671 ? -3.851 -4.206 12.822 1.00 84.94 671 PRO A O 1
ATOM 5162 N N . ILE A 1 672 ? -2.710 -5.962 13.698 1.00 87.31 672 ILE A N 1
ATOM 5163 C CA . ILE A 1 672 ? -3.674 -6.402 14.696 1.00 87.31 672 ILE A CA 1
ATOM 5164 C C . ILE A 1 672 ? -3.671 -5.493 15.926 1.00 87.31 672 ILE A C 1
ATOM 5166 O O . ILE A 1 672 ? -2.648 -4.930 16.302 1.00 87.31 672 ILE A O 1
ATOM 5170 N N . ARG A 1 673 ? -4.875 -5.247 16.455 1.00 84.12 673 ARG A N 1
ATOM 5171 C CA . ARG A 1 673 ? -5.319 -3.879 16.749 1.00 84.12 673 ARG A CA 1
ATOM 5172 C C . ARG A 1 673 ? -6.062 -3.813 18.098 1.00 84.12 673 ARG A C 1
ATOM 5174 O O . ARG A 1 673 ? -7.291 -3.824 18.095 1.00 84.12 673 ARG A O 1
ATOM 5181 N N . PRO A 1 674 ? -5.351 -3.779 19.248 1.00 84.75 674 PRO A N 1
ATOM 5182 C CA . PRO A 1 674 ? -5.955 -3.905 20.565 1.00 84.75 674 PRO A CA 1
ATOM 5183 C C . PRO A 1 674 ? -6.956 -2.782 20.837 1.00 84.75 674 PRO A C 1
ATOM 5185 O O . PRO A 1 674 ? -6.721 -1.633 20.451 1.00 84.75 674 PRO A O 1
ATOM 5188 N N . PRO A 1 675 ? -8.063 -3.088 21.529 1.00 82.19 675 PRO A N 1
ATOM 5189 C CA . PRO A 1 675 ? -9.068 -2.104 21.894 1.00 82.19 675 PRO A CA 1
ATOM 5190 C C . PRO A 1 675 ? -8.508 -0.872 22.616 1.00 82.19 675 PRO A C 1
ATOM 5192 O O . PRO A 1 675 ? -7.451 -0.894 23.250 1.00 82.19 675 PRO A O 1
ATOM 5195 N N . ARG A 1 676 ? -9.279 0.215 22.596 1.00 78.75 676 ARG A N 1
ATOM 5196 C CA . ARG A 1 676 ? -8.967 1.424 23.370 1.00 78.75 676 ARG A CA 1
ATOM 5197 C C . ARG A 1 676 ? -8.903 1.153 24.870 1.00 78.75 676 ARG A C 1
ATOM 5199 O O . ARG A 1 676 ? -9.538 0.230 25.375 1.00 78.75 676 ARG A O 1
ATOM 5206 N N . GLY A 1 677 ? -8.126 1.975 25.569 1.00 77.94 677 GLY A N 1
ATOM 5207 C CA . GLY A 1 677 ? -7.830 1.809 26.987 1.00 77.94 677 GLY A CA 1
ATOM 5208 C C . GLY A 1 677 ? -6.964 0.590 27.324 1.00 77.94 677 GLY A C 1
ATOM 5209 O O . GLY A 1 677 ? -6.625 0.435 28.492 1.00 77.94 677 GLY A O 1
ATOM 5210 N N . SER A 1 678 ? -6.596 -0.262 26.356 1.00 83.88 678 SER A N 1
ATOM 5211 C CA . SER A 1 678 ? -5.808 -1.467 26.637 1.00 83.88 678 SER A CA 1
ATOM 5212 C C . SER A 1 678 ? -4.375 -1.143 27.054 1.00 83.88 678 SER A C 1
ATOM 5214 O O . SER A 1 678 ? -3.699 -0.319 26.434 1.00 83.88 678 SER A O 1
ATOM 5216 N N . VAL A 1 679 ? -3.906 -1.859 28.071 1.00 84.94 679 VAL A N 1
ATOM 5217 C CA . VAL A 1 679 ? -2.570 -1.765 28.663 1.00 84.94 679 VAL A CA 1
ATOM 5218 C C . VAL A 1 679 ? -1.758 -2.999 28.276 1.00 84.94 679 VAL A C 1
ATOM 5220 O O . VAL A 1 679 ? -2.248 -4.125 28.353 1.00 84.94 679 VAL A O 1
ATOM 5223 N N . GLY A 1 680 ? -0.517 -2.787 27.843 1.00 83.00 680 GLY A N 1
ATOM 5224 C CA . GLY A 1 680 ? 0.362 -3.820 27.296 1.00 83.00 680 GLY A CA 1
ATOM 5225 C C . GLY A 1 680 ? 1.324 -3.233 26.250 1.00 83.00 680 GLY A C 1
ATOM 5226 O O . GLY A 1 680 ? 1.443 -2.008 26.172 1.00 83.00 680 GLY A O 1
ATOM 5227 N N . PRO A 1 681 ? 1.990 -4.073 25.438 1.00 88.12 681 PRO A N 1
ATOM 5228 C CA . PRO A 1 681 ? 1.922 -5.530 25.474 1.00 88.12 681 PRO A CA 1
ATOM 5229 C C . PRO A 1 681 ? 2.737 -6.117 26.628 1.00 88.12 681 PRO A C 1
ATOM 5231 O O . PRO A 1 681 ? 3.937 -5.871 26.756 1.00 88.12 681 PRO A O 1
ATOM 5234 N N . CYS A 1 682 ? 2.118 -6.996 27.409 1.00 89.06 682 CYS A N 1
ATOM 5235 C CA . CYS A 1 682 ? 2.882 -8.018 28.105 1.00 89.06 682 CYS A CA 1
ATOM 5236 C C . CYS A 1 682 ? 3.397 -9.005 27.052 1.00 89.06 682 CYS A C 1
ATOM 5238 O O . CYS A 1 682 ? 2.604 -9.709 26.430 1.00 89.06 682 CYS A O 1
ATOM 5240 N N . SER A 1 683 ? 4.704 -8.994 26.803 1.00 93.06 683 SER A N 1
ATOM 5241 C CA . SER A 1 683 ? 5.326 -9.771 25.727 1.00 93.06 683 SER A CA 1
ATOM 5242 C C . SER A 1 683 ? 6.076 -10.970 26.303 1.00 93.06 683 SER A C 1
ATOM 5244 O O . SER A 1 683 ? 6.734 -10.855 27.337 1.00 93.06 683 SER A O 1
ATOM 5246 N N . THR A 1 684 ? 5.987 -12.133 25.664 1.00 93.00 684 THR A N 1
ATOM 5247 C CA . THR A 1 684 ? 6.698 -13.351 26.082 1.00 93.00 684 THR A CA 1
ATOM 5248 C C . THR A 1 684 ? 7.141 -14.132 24.854 1.00 93.00 684 THR A C 1
ATOM 5250 O O . THR A 1 684 ? 6.321 -14.488 24.010 1.00 93.00 684 THR A O 1
ATOM 5253 N N . GLN A 1 685 ? 8.444 -14.393 24.749 1.00 95.06 685 GLN A N 1
ATOM 5254 C CA . GLN A 1 685 ? 8.992 -15.248 23.702 1.00 95.06 685 GLN A CA 1
ATOM 5255 C C . GLN A 1 685 ? 8.639 -16.705 24.020 1.00 95.06 685 GLN A C 1
ATOM 5257 O O . GLN A 1 685 ? 9.037 -17.228 25.057 1.00 95.06 685 GLN A O 1
ATOM 5262 N N . LEU A 1 686 ? 7.868 -17.335 23.136 1.00 95.12 686 LEU A N 1
ATOM 5263 C CA . LEU A 1 686 ? 7.416 -18.720 23.263 1.00 95.12 686 LEU A CA 1
ATOM 5264 C C . LEU A 1 686 ? 8.445 -19.709 22.703 1.00 95.12 686 LEU A C 1
ATOM 5266 O O . LEU A 1 686 ? 8.575 -20.821 23.207 1.00 95.12 686 LEU A O 1
ATOM 5270 N N . LEU A 1 687 ? 9.171 -19.310 21.652 1.00 95.31 687 LEU A N 1
ATOM 5271 C CA . LEU A 1 687 ? 10.210 -20.125 21.027 1.00 95.31 687 LEU A CA 1
ATOM 5272 C C . LEU A 1 687 ? 11.310 -19.250 20.406 1.00 95.31 687 LEU A C 1
ATOM 5274 O O . LEU A 1 687 ? 11.046 -18.166 19.885 1.00 95.31 687 LEU A O 1
ATOM 5278 N N . SER A 1 688 ? 12.536 -19.769 20.410 1.00 96.12 688 SER A N 1
ATOM 5279 C CA . SER A 1 688 ? 13.632 -19.352 19.531 1.00 96.12 688 SER A CA 1
ATOM 5280 C C . SER A 1 688 ? 14.301 -20.618 19.001 1.00 96.12 688 SER A C 1
ATOM 5282 O O . SER A 1 688 ? 14.686 -21.480 19.795 1.00 96.12 688 SER A O 1
ATOM 5284 N N . HIS A 1 689 ? 14.382 -20.793 17.682 1.00 95.75 689 HIS A N 1
ATOM 5285 C CA . HIS A 1 689 ? 14.893 -22.029 17.087 1.00 95.75 689 HIS A CA 1
ATOM 5286 C C . HIS A 1 689 ? 15.546 -21.820 15.714 1.00 95.75 689 HIS A C 1
ATOM 5288 O O . HIS A 1 689 ? 15.289 -20.838 15.028 1.00 95.75 689 HIS A O 1
ATOM 5294 N N . SER A 1 690 ? 16.405 -22.757 15.299 1.00 96.06 690 SER A N 1
ATOM 5295 C CA . SER A 1 690 ? 17.081 -22.752 13.994 1.00 96.06 690 SER A CA 1
ATOM 5296 C C . SER A 1 690 ? 16.711 -23.999 13.191 1.00 96.06 690 SER A C 1
ATOM 5298 O O . SER A 1 690 ? 17.284 -25.071 13.385 1.00 96.06 690 SER A O 1
ATOM 5300 N N . PHE A 1 691 ? 15.748 -23.854 12.284 1.00 93.75 691 PHE A N 1
ATOM 5301 C CA . PHE A 1 691 ? 15.226 -24.909 11.420 1.00 93.75 691 PHE A CA 1
ATOM 5302 C C . PHE A 1 691 ? 16.234 -25.227 10.307 1.00 93.75 691 PHE A C 1
ATOM 5304 O O . PHE A 1 691 ? 16.194 -24.665 9.210 1.00 93.75 691 PHE A O 1
ATOM 5311 N N . GLY A 1 692 ? 17.185 -26.107 10.634 1.00 90.88 692 GLY A N 1
ATOM 5312 C CA . GLY A 1 692 ? 18.127 -26.722 9.696 1.00 90.88 692 GLY A CA 1
ATOM 5313 C C . GLY A 1 692 ? 17.453 -27.820 8.871 1.00 90.88 692 GLY A C 1
ATOM 5314 O O . GLY A 1 692 ? 16.488 -27.557 8.167 1.00 90.88 692 GLY A O 1
ATOM 5315 N N . TYR A 1 693 ? 17.937 -29.062 8.958 1.00 91.38 693 TYR A N 1
ATOM 5316 C CA . TYR A 1 693 ? 17.245 -30.206 8.354 1.00 91.38 693 TYR A CA 1
ATOM 5317 C C . TYR A 1 693 ? 16.071 -30.640 9.248 1.00 91.38 693 TYR A C 1
ATOM 5319 O O . TYR A 1 693 ? 16.254 -31.419 10.187 1.00 91.38 693 TYR A O 1
ATOM 5327 N N . THR A 1 694 ? 14.869 -30.141 8.962 1.00 92.94 694 THR A N 1
ATOM 5328 C CA . THR A 1 694 ? 13.639 -30.407 9.736 1.00 92.94 694 THR A CA 1
ATOM 5329 C C . THR A 1 694 ? 12.516 -31.052 8.919 1.00 92.94 694 THR A C 1
ATOM 5331 O O . THR A 1 694 ? 11.549 -31.542 9.498 1.00 92.94 694 THR A O 1
ATOM 5334 N N . TYR A 1 695 ? 12.653 -31.146 7.595 1.00 90.25 695 TYR A N 1
ATOM 5335 C CA . TYR A 1 695 ? 11.758 -31.925 6.741 1.00 90.25 695 TYR A CA 1
ATOM 5336 C C . TYR A 1 695 ? 11.766 -33.407 7.154 1.00 90.25 695 TYR A C 1
ATOM 5338 O O . TYR A 1 695 ? 12.830 -34.013 7.317 1.00 90.25 695 TYR A O 1
ATOM 5346 N N . GLY A 1 696 ? 10.581 -33.992 7.356 1.00 87.56 696 GLY A N 1
ATOM 5347 C CA . GLY A 1 696 ? 10.445 -35.374 7.829 1.00 87.56 696 GLY A CA 1
ATOM 5348 C C . GLY A 1 696 ? 10.926 -35.595 9.272 1.00 87.56 696 GLY A C 1
ATOM 5349 O O . GLY A 1 696 ? 11.301 -36.715 9.626 1.00 87.56 696 GLY A O 1
ATOM 5350 N N . ARG A 1 697 ? 10.977 -34.538 10.097 1.00 92.25 697 ARG A N 1
ATOM 5351 C CA . ARG A 1 697 ? 11.334 -34.578 11.527 1.00 92.25 697 ARG A CA 1
ATOM 5352 C C . ARG A 1 697 ? 10.162 -34.120 12.388 1.00 92.25 697 ARG A C 1
ATOM 5354 O O . ARG A 1 697 ? 9.221 -33.505 11.897 1.00 92.25 697 ARG A O 1
ATOM 5361 N N . ALA A 1 698 ? 10.222 -34.420 13.681 1.00 92.12 698 ALA A N 1
ATOM 5362 C CA . ALA A 1 698 ? 9.210 -33.966 14.624 1.00 92.12 698 ALA A CA 1
ATOM 5363 C C . ALA A 1 698 ? 9.147 -32.428 14.719 1.00 92.12 698 ALA A C 1
ATOM 5365 O O . ALA A 1 698 ? 10.193 -31.776 14.625 1.00 92.12 698 ALA A O 1
ATOM 5366 N N . PRO A 1 699 ? 7.951 -31.851 14.948 1.00 95.00 699 PRO A N 1
ATOM 5367 C CA . PRO A 1 699 ? 7.807 -30.458 15.353 1.00 95.00 699 PRO A CA 1
ATOM 5368 C C . PRO A 1 699 ? 8.666 -30.135 16.578 1.00 95.00 699 PRO A C 1
ATOM 5370 O O . PRO A 1 699 ? 8.848 -30.962 17.473 1.00 95.00 699 PRO A O 1
ATOM 5373 N N . VAL A 1 700 ? 9.181 -28.911 16.622 1.00 96.31 700 VAL A N 1
ATOM 5374 C CA . VAL A 1 700 ? 9.914 -28.377 17.770 1.00 96.31 700 VAL A CA 1
ATOM 5375 C C . VAL A 1 700 ? 8.892 -27.961 18.817 1.00 96.31 700 VAL A C 1
ATOM 5377 O O . VAL A 1 700 ? 7.990 -27.187 18.493 1.00 96.31 700 VAL A O 1
ATOM 5380 N N . THR A 1 701 ? 9.025 -28.447 20.052 1.00 95.06 701 THR A N 1
ATOM 5381 C CA . THR A 1 701 ? 8.104 -28.088 21.137 1.00 95.06 701 THR A CA 1
ATOM 5382 C C . THR A 1 701 ? 8.762 -27.310 22.270 1.00 95.06 701 THR A C 1
ATOM 5384 O O . THR A 1 701 ? 9.975 -27.380 22.490 1.00 95.06 701 THR A O 1
ATOM 5387 N N . ALA A 1 702 ? 7.941 -26.535 22.975 1.00 95.62 702 ALA A N 1
ATOM 5388 C CA . ALA A 1 702 ? 8.291 -25.812 24.189 1.00 95.62 702 ALA A CA 1
ATOM 5389 C C . ALA A 1 702 ? 7.105 -25.838 25.165 1.00 95.62 702 ALA A C 1
ATOM 5391 O O . ALA A 1 702 ? 5.948 -25.738 24.753 1.00 95.62 702 ALA A O 1
ATOM 5392 N N . ALA A 1 703 ? 7.384 -25.943 26.465 1.00 95.00 703 ALA A N 1
ATOM 5393 C CA . ALA A 1 703 ? 6.349 -25.826 27.487 1.00 95.00 703 ALA A CA 1
ATOM 5394 C C . ALA A 1 703 ? 5.773 -24.400 27.498 1.00 95.00 703 ALA A C 1
ATOM 5396 O O . ALA A 1 703 ? 6.524 -23.424 27.523 1.00 95.00 703 ALA A O 1
ATOM 5397 N N . TYR A 1 704 ? 4.447 -24.291 27.492 1.00 94.56 704 TYR A N 1
ATOM 5398 C CA . TYR A 1 704 ? 3.729 -23.031 27.626 1.00 94.56 704 TYR A CA 1
ATOM 5399 C C . TYR A 1 704 ? 3.219 -22.873 29.054 1.00 94.56 704 TYR A C 1
ATOM 5401 O O . TYR A 1 704 ? 2.445 -23.699 29.533 1.00 94.56 704 TYR A O 1
ATOM 5409 N N . GLU A 1 705 ? 3.601 -21.775 29.695 1.00 93.06 705 GLU A N 1
ATOM 5410 C CA . GLU A 1 705 ? 2.992 -21.297 30.934 1.00 93.06 705 GLU A CA 1
ATOM 5411 C C . GLU A 1 705 ? 2.320 -19.945 30.647 1.00 93.06 705 GLU A C 1
ATOM 5413 O O . GLU A 1 705 ? 2.943 -19.100 29.988 1.00 93.06 705 GLU A O 1
ATOM 5418 N N . PRO A 1 706 ? 1.084 -19.694 31.123 1.00 90.75 706 PRO A N 1
ATOM 5419 C CA . PRO A 1 706 ? 0.415 -18.411 30.941 1.00 90.75 706 PRO A CA 1
ATOM 5420 C C . PRO A 1 706 ? 1.290 -17.271 31.487 1.00 90.75 706 PRO A C 1
ATOM 5422 O O . PRO A 1 706 ? 1.666 -17.310 32.665 1.00 90.75 706 PRO A O 1
ATOM 5425 N N . PRO A 1 707 ? 1.624 -16.241 30.683 1.00 88.81 707 PRO A N 1
ATOM 5426 C CA . PRO A 1 707 ? 2.497 -15.159 31.122 1.00 88.81 707 PRO A CA 1
ATOM 5427 C C . PRO A 1 707 ? 2.033 -14.537 32.443 1.00 88.81 707 PRO A C 1
ATOM 5429 O O . PRO A 1 707 ? 0.839 -14.334 32.654 1.00 88.81 707 PRO A O 1
ATOM 5432 N N . ALA A 1 708 ? 2.968 -14.193 33.335 1.00 83.56 708 ALA A N 1
ATOM 5433 C CA . ALA A 1 708 ? 2.650 -13.805 34.718 1.00 83.56 708 ALA A CA 1
ATOM 5434 C C . ALA A 1 708 ? 1.649 -12.632 34.837 1.00 83.56 708 ALA A C 1
ATOM 5436 O O . ALA A 1 708 ? 0.901 -12.545 35.805 1.00 83.56 708 ALA A O 1
ATOM 5437 N N . CYS A 1 709 ? 1.593 -11.760 33.830 1.00 83.25 709 CYS A N 1
ATOM 5438 C CA . CYS A 1 709 ? 0.588 -10.707 33.667 1.00 83.25 709 CYS A CA 1
ATOM 5439 C C . CYS A 1 709 ? -0.843 -11.234 33.427 1.00 83.25 709 CYS A C 1
ATOM 5441 O O . CYS A 1 709 ? -1.789 -10.699 33.995 1.00 83.25 709 CYS A O 1
ATOM 5443 N N . LEU A 1 710 ? -1.006 -12.291 32.624 1.00 81.94 710 LEU A N 1
ATOM 5444 C CA . LEU A 1 710 ? -2.280 -12.960 32.354 1.00 81.94 710 LEU A CA 1
ATOM 5445 C C . LEU A 1 710 ? -2.743 -13.740 33.588 1.00 81.94 710 LEU A C 1
ATOM 5447 O O . LEU A 1 710 ? -3.906 -13.638 33.971 1.00 81.94 710 LEU A O 1
ATOM 5451 N N . ALA A 1 711 ? -1.818 -14.421 34.271 1.00 74.81 711 ALA A N 1
ATOM 5452 C CA . ALA A 1 711 ? -2.088 -15.056 35.560 1.00 74.81 711 ALA A CA 1
ATOM 5453 C C . ALA A 1 711 ? -2.490 -14.028 36.643 1.00 74.81 711 ALA A C 1
ATOM 5455 O O . ALA A 1 711 ? -3.438 -14.255 37.393 1.00 74.81 711 ALA A O 1
ATOM 5456 N N . ALA A 1 712 ? -1.828 -12.865 36.696 1.00 69.06 712 ALA A N 1
ATOM 5457 C CA . ALA A 1 712 ? -2.184 -11.780 37.612 1.00 69.06 712 ALA A CA 1
ATOM 5458 C C . ALA A 1 712 ? -3.543 -11.136 37.280 1.00 69.06 712 ALA A C 1
ATOM 5460 O O . ALA A 1 712 ? -4.301 -10.822 38.197 1.00 69.06 712 ALA A O 1
ATOM 5461 N N . ALA A 1 713 ? -3.882 -10.984 35.994 1.00 66.81 713 ALA A N 1
ATOM 5462 C CA . ALA A 1 713 ? -5.200 -10.521 35.559 1.00 66.81 713 ALA A CA 1
ATOM 5463 C C . ALA A 1 713 ? -6.309 -11.524 35.925 1.00 66.81 713 ALA A C 1
ATOM 5465 O O . ALA A 1 713 ? -7.352 -11.125 36.432 1.00 66.81 713 ALA A O 1
ATOM 5466 N N . ALA A 1 714 ? -6.066 -12.829 35.758 1.00 63.00 714 ALA A N 1
ATOM 5467 C CA . ALA A 1 714 ? -6.991 -13.878 36.193 1.00 63.00 714 ALA A CA 1
ATOM 5468 C C . ALA A 1 714 ? -7.150 -13.945 37.728 1.00 63.00 714 ALA A C 1
ATOM 5470 O O . ALA A 1 714 ? -8.209 -14.325 38.226 1.00 63.00 714 ALA A O 1
ATOM 5471 N N . GLY A 1 715 ? -6.115 -13.562 38.485 1.00 56.31 715 GLY A N 1
ATOM 5472 C CA . GLY A 1 715 ? -6.102 -13.568 39.951 1.00 56.31 715 GLY A CA 1
ATOM 5473 C C . GLY A 1 715 ? -6.643 -12.306 40.639 1.00 56.31 715 GLY A C 1
ATOM 5474 O O . GLY A 1 715 ? -6.727 -12.290 41.867 1.00 56.31 715 GLY A O 1
ATOM 5475 N N . GLY A 1 716 ? -6.997 -11.246 39.900 1.00 54.78 716 GLY A N 1
ATOM 5476 C CA . GLY A 1 716 ? -7.397 -9.956 40.475 1.00 54.78 716 GLY A CA 1
ATOM 5477 C C . GLY A 1 716 ? -8.482 -9.240 39.671 1.00 54.78 716 GLY A C 1
ATOM 5478 O O . GLY A 1 716 ? -8.315 -8.963 38.488 1.00 54.78 716 GLY A O 1
ATOM 5479 N N . SER A 1 717 ? -9.582 -8.872 40.337 1.00 54.66 717 SER A N 1
ATOM 5480 C CA . SER A 1 717 ? -10.843 -8.373 39.753 1.00 54.66 717 SER A CA 1
ATOM 5481 C C . SER A 1 717 ? -10.796 -6.947 39.163 1.00 54.66 717 SER A C 1
ATOM 5483 O O . SER A 1 717 ? -11.697 -6.144 39.404 1.00 54.66 717 SER A O 1
ATOM 5485 N N . SER A 1 718 ? -9.733 -6.600 38.438 1.00 58.72 718 SER A N 1
ATOM 5486 C CA . SER A 1 718 ? -9.492 -5.257 37.890 1.00 58.72 718 SER A CA 1
ATOM 5487 C C . SER A 1 718 ? -9.028 -5.262 36.430 1.00 58.72 718 SER A C 1
ATOM 5489 O O . SER A 1 718 ? -8.872 -4.184 35.860 1.00 58.72 718 SER A O 1
ATOM 5491 N N . TRP A 1 719 ? -8.802 -6.437 35.830 1.00 67.38 719 TRP A N 1
ATOM 5492 C CA . TRP A 1 719 ? -8.255 -6.567 34.480 1.00 67.38 719 TRP A CA 1
ATOM 5493 C C . TRP A 1 719 ? -8.940 -7.691 33.696 1.00 67.38 719 TRP A C 1
ATOM 5495 O O . TRP A 1 719 ? -9.335 -8.701 34.274 1.00 67.38 719 TRP A O 1
ATOM 5505 N N . SER A 1 720 ? -9.053 -7.545 32.376 1.00 75.62 720 SER A N 1
ATOM 5506 C CA . SER A 1 720 ? -9.519 -8.606 31.468 1.00 75.62 720 SER A CA 1
ATOM 5507 C C . SER A 1 720 ? -8.751 -8.577 30.145 1.00 75.62 720 SER A C 1
ATOM 5509 O O . SER A 1 720 ? -8.176 -7.550 29.788 1.00 75.62 720 SER A O 1
ATOM 5511 N N . LEU A 1 721 ? -8.701 -9.700 29.420 1.00 84.38 721 LEU A N 1
ATOM 5512 C CA . LEU A 1 721 ? -8.048 -9.767 28.108 1.00 84.38 721 LEU A CA 1
ATOM 5513 C C . LEU A 1 721 ? -8.752 -8.834 27.107 1.00 84.38 721 LEU A C 1
ATOM 5515 O O . LEU A 1 721 ? -9.976 -8.853 27.002 1.00 84.38 721 LEU A O 1
ATOM 5519 N N . ALA A 1 722 ? -7.967 -8.051 26.369 1.00 85.94 722 ALA A N 1
ATOM 5520 C CA . ALA A 1 722 ? -8.440 -7.147 25.319 1.00 85.94 722 ALA A CA 1
ATOM 5521 C C . ALA A 1 722 ? -7.946 -7.561 23.922 1.00 85.94 722 ALA A C 1
ATOM 5523 O O . ALA A 1 722 ? -8.667 -7.403 22.940 1.00 85.94 722 ALA A O 1
ATOM 5524 N N . LEU A 1 723 ? -6.720 -8.090 23.834 1.00 91.81 723 LEU A N 1
ATOM 5525 C CA . LEU A 1 723 ? -6.151 -8.684 22.623 1.00 91.81 723 LEU A CA 1
ATOM 5526 C C . LEU A 1 723 ? -5.008 -9.639 22.982 1.00 91.81 723 LEU A C 1
ATOM 5528 O O . LEU A 1 723 ? -4.240 -9.365 23.908 1.00 91.81 723 LEU A O 1
ATOM 5532 N N . ALA A 1 724 ? -4.829 -10.687 22.184 1.00 93.75 724 ALA A N 1
ATOM 5533 C CA . ALA A 1 724 ? -3.564 -11.400 22.062 1.00 93.75 724 ALA A CA 1
ATOM 5534 C C . ALA A 1 724 ? -3.087 -11.422 20.596 1.00 93.75 724 ALA A C 1
ATOM 5536 O O . ALA A 1 724 ? -3.859 -11.745 19.693 1.00 93.75 724 ALA A O 1
ATOM 5537 N N . VAL A 1 725 ? -1.812 -11.096 20.361 1.00 96.81 725 VAL A N 1
ATOM 5538 C CA . VAL A 1 725 ? -1.148 -11.187 19.048 1.00 96.81 725 VAL A CA 1
ATOM 5539 C C . VAL A 1 725 ? -0.045 -12.225 19.116 1.00 96.81 725 VAL A C 1
ATOM 5541 O O . VAL A 1 725 ? 0.795 -12.175 20.016 1.00 96.81 725 VAL A O 1
ATOM 5544 N N . LEU A 1 726 ? -0.030 -13.133 18.148 1.00 97.06 726 LEU A N 1
ATOM 5545 C CA . LEU A 1 726 ? 1.076 -14.050 17.920 1.00 97.06 726 LEU A CA 1
ATOM 5546 C C . LEU A 1 726 ? 1.939 -13.484 16.789 1.00 97.06 726 LEU A C 1
ATOM 5548 O O . LEU A 1 726 ? 1.463 -13.397 15.658 1.00 97.06 726 LEU A O 1
ATOM 5552 N N . GLU A 1 727 ? 3.172 -13.083 17.095 1.00 97.00 727 GLU A N 1
ATOM 5553 C CA . GLU A 1 727 ? 4.176 -12.692 16.102 1.00 97.00 727 GLU A CA 1
ATOM 5554 C C . GLU A 1 727 ? 5.128 -13.862 15.841 1.00 97.00 727 GLU A C 1
ATOM 5556 O O . GLU A 1 727 ? 5.768 -14.395 16.751 1.00 97.00 727 GLU A O 1
ATOM 5561 N N . TRP A 1 728 ? 5.254 -14.230 14.572 1.00 95.88 728 TRP A N 1
ATOM 5562 C CA . TRP A 1 728 ? 6.369 -15.007 14.051 1.00 95.88 728 TRP A CA 1
ATOM 5563 C C . TRP A 1 728 ? 7.367 -14.050 13.402 1.00 95.88 728 TRP A C 1
ATOM 5565 O O . TRP A 1 728 ? 6.970 -13.229 12.580 1.00 95.88 728 TRP A O 1
ATOM 5575 N N . SER A 1 729 ? 8.660 -14.194 13.686 1.00 95.88 729 SER A N 1
ATOM 5576 C CA . SER A 1 729 ? 9.739 -13.509 12.960 1.00 95.88 729 SER A CA 1
ATOM 5577 C C . SER A 1 729 ? 10.863 -14.487 12.621 1.00 95.88 729 SER A C 1
ATOM 5579 O O . SER A 1 729 ? 11.175 -15.361 13.425 1.00 95.88 729 SER A O 1
ATOM 5581 N N . ALA A 1 730 ? 11.472 -14.379 11.438 1.00 94.38 730 ALA A N 1
ATOM 5582 C CA . ALA A 1 730 ? 12.546 -15.275 11.014 1.00 94.38 730 ALA A CA 1
ATOM 5583 C C . ALA A 1 730 ? 13.568 -14.628 10.067 1.00 94.38 730 ALA A C 1
ATOM 5585 O O . ALA A 1 730 ? 13.220 -13.757 9.274 1.00 94.38 730 ALA A O 1
ATOM 5586 N N . ASP A 1 731 ? 14.812 -15.110 10.099 1.00 94.31 731 ASP A N 1
ATOM 5587 C CA . ASP A 1 731 ? 15.865 -14.842 9.113 1.00 94.31 731 ASP A CA 1
ATOM 5588 C C . ASP A 1 731 ? 16.361 -16.133 8.449 1.00 94.31 731 ASP A C 1
ATOM 5590 O O . ASP A 1 731 ? 16.190 -17.229 8.982 1.00 94.31 731 ASP A O 1
ATOM 5594 N N . CYS A 1 732 ? 16.927 -16.026 7.248 1.00 92.31 732 CYS A N 1
ATOM 5595 C CA . CYS A 1 732 ? 17.527 -17.160 6.548 1.00 92.31 732 CYS A CA 1
ATOM 5596 C C . CYS A 1 732 ? 18.614 -16.698 5.579 1.00 92.31 732 CYS A C 1
ATOM 5598 O O . CYS A 1 732 ? 18.449 -15.684 4.901 1.00 92.31 732 CYS A O 1
ATOM 5600 N N . ARG A 1 733 ? 19.713 -17.454 5.466 1.00 89.56 733 ARG A N 1
ATOM 5601 C CA . ARG A 1 733 ? 20.822 -17.175 4.536 1.00 89.56 733 ARG A CA 1
ATOM 5602 C C . ARG A 1 733 ? 21.200 -18.415 3.742 1.00 89.56 733 ARG A C 1
ATOM 5604 O O . ARG A 1 733 ? 21.364 -19.478 4.328 1.00 89.56 733 ARG A O 1
ATOM 5611 N N . GLY A 1 734 ? 21.391 -18.259 2.434 1.00 84.88 734 GLY A N 1
ATOM 5612 C CA . GLY A 1 734 ? 21.697 -19.359 1.517 1.00 84.88 734 GLY A CA 1
ATOM 5613 C C . GLY A 1 734 ? 20.585 -19.557 0.491 1.00 84.88 734 GLY A C 1
ATOM 5614 O O . GLY A 1 734 ? 19.841 -18.628 0.187 1.00 84.88 734 GLY A O 1
ATOM 5615 N N . ARG A 1 735 ? 20.485 -20.766 -0.063 1.00 85.38 735 ARG A N 1
ATOM 5616 C CA . ARG A 1 735 ? 19.471 -21.130 -1.060 1.00 85.38 735 ARG A CA 1
ATOM 5617 C C . ARG A 1 735 ? 18.401 -22.029 -0.444 1.00 85.38 735 ARG A C 1
ATOM 5619 O O . ARG A 1 735 ? 18.728 -23.050 0.147 1.00 85.38 735 ARG A O 1
ATOM 5626 N N . GLN A 1 736 ? 17.137 -21.678 -0.627 1.00 87.75 736 GLN A N 1
ATOM 5627 C CA . GLN A 1 736 ? 15.971 -22.482 -0.262 1.00 87.75 736 GLN A CA 1
ATOM 5628 C C . GLN A 1 736 ? 14.835 -22.117 -1.224 1.00 87.75 736 GLN A C 1
ATOM 5630 O O . GLN A 1 736 ? 14.889 -21.051 -1.835 1.00 87.75 736 GLN A O 1
ATOM 5635 N N . PHE A 1 737 ? 13.846 -22.994 -1.365 1.00 87.69 737 PHE A N 1
ATOM 5636 C CA . PHE A 1 737 ? 12.554 -22.636 -1.958 1.00 87.69 737 PHE A CA 1
ATOM 5637 C C . PHE A 1 737 ? 11.538 -22.362 -0.843 1.00 87.69 737 PHE A C 1
ATOM 5639 O O . PHE A 1 737 ? 11.881 -22.382 0.340 1.00 87.69 737 PHE A O 1
ATOM 5646 N N . ASP A 1 738 ? 10.300 -22.073 -1.200 1.00 89.00 738 ASP A N 1
ATOM 5647 C CA . ASP A 1 738 ? 9.231 -21.827 -0.252 1.00 89.00 738 ASP A CA 1
ATOM 5648 C C . ASP A 1 738 ? 8.768 -23.114 0.452 1.00 89.00 738 ASP A C 1
ATOM 5650 O O . ASP A 1 738 ? 8.848 -24.230 -0.068 1.00 89.00 738 ASP A O 1
ATOM 5654 N N . ARG A 1 739 ? 8.395 -22.967 1.726 1.00 90.81 739 ARG A N 1
ATOM 5655 C CA . ARG A 1 739 ? 8.082 -24.060 2.655 1.00 90.81 739 ARG A CA 1
ATOM 5656 C C . ARG A 1 739 ? 6.873 -23.675 3.496 1.00 90.81 739 ARG A C 1
ATOM 5658 O O . ARG A 1 739 ? 6.866 -22.607 4.100 1.00 90.81 739 ARG A O 1
ATOM 5665 N N . ILE A 1 740 ? 5.887 -24.559 3.622 1.00 93.56 740 ILE A N 1
ATOM 5666 C CA . ILE A 1 740 ? 4.803 -24.348 4.588 1.00 93.56 740 ILE A CA 1
ATOM 5667 C C . ILE A 1 740 ? 5.330 -24.485 6.031 1.00 93.56 740 ILE A C 1
ATOM 5669 O O . ILE A 1 740 ? 6.179 -25.334 6.332 1.00 93.56 740 ILE A O 1
ATOM 5673 N N . PHE A 1 741 ? 4.799 -23.662 6.931 1.00 95.69 741 PHE A N 1
ATOM 5674 C CA . PHE A 1 741 ? 4.991 -23.754 8.372 1.00 95.69 741 PHE A CA 1
ATOM 5675 C C . PHE A 1 741 ? 3.653 -23.621 9.113 1.00 95.69 741 PHE A C 1
ATOM 5677 O O . PHE A 1 741 ? 2.689 -23.041 8.603 1.00 95.69 741 PHE A O 1
ATOM 5684 N N . GLY A 1 742 ? 3.611 -24.158 10.329 1.00 96.75 742 GLY A N 1
ATOM 5685 C CA . GLY A 1 742 ? 2.464 -24.087 11.228 1.00 96.75 742 GLY A CA 1
ATOM 5686 C C . GLY A 1 742 ? 2.899 -23.925 12.681 1.00 96.75 742 GLY A C 1
ATOM 5687 O O . GLY A 1 742 ? 3.982 -24.371 13.081 1.00 96.75 742 GLY A O 1
ATOM 5688 N N . VAL A 1 743 ? 2.046 -23.266 13.461 1.00 98.31 743 VAL A N 1
ATOM 5689 C CA . VAL A 1 743 ? 2.226 -23.032 14.896 1.00 98.31 743 VAL A CA 1
ATOM 5690 C C . VAL A 1 743 ? 0.969 -23.482 15.625 1.00 98.31 743 VAL A C 1
ATOM 5692 O O . VAL A 1 743 ? -0.118 -22.983 15.336 1.00 98.31 743 VAL A O 1
ATOM 5695 N N . TRP A 1 744 ? 1.121 -24.366 16.608 1.00 98.06 744 TRP A N 1
ATOM 5696 C CA . TRP A 1 744 ? 0.034 -24.874 17.441 1.00 98.06 744 TRP A CA 1
ATOM 5697 C C . TRP A 1 744 ? 0.280 -24.578 18.925 1.00 98.06 744 TRP A C 1
ATOM 5699 O O . TRP A 1 744 ? 1.423 -24.578 19.385 1.00 98.06 744 TRP A O 1
ATOM 5709 N N . LEU A 1 745 ? -0.798 -24.387 19.689 1.00 97.69 745 LEU A N 1
ATOM 5710 C CA . LEU A 1 745 ? -0.783 -24.380 21.157 1.00 97.69 745 LEU A CA 1
ATOM 5711 C C . LEU A 1 745 ? -1.715 -25.483 21.666 1.00 97.69 745 LEU A C 1
ATOM 5713 O O . LEU A 1 745 ? -2.896 -25.510 21.325 1.00 97.69 745 LEU A O 1
ATOM 5717 N N . SER A 1 746 ? -1.173 -26.433 22.428 1.00 95.31 746 SER A N 1
ATOM 5718 C CA . SER A 1 746 ? -1.854 -27.662 22.871 1.00 95.31 746 SER A CA 1
ATOM 5719 C C . SER A 1 746 ? -2.573 -28.395 21.723 1.00 95.31 746 SER A C 1
ATOM 5721 O O . SER A 1 746 ? -3.633 -28.995 21.899 1.00 95.31 746 SER A O 1
ATOM 5723 N N . GLY A 1 747 ? -1.989 -28.322 20.522 1.00 95.00 747 GLY A N 1
ATOM 5724 C CA . GLY A 1 747 ? -2.504 -28.892 19.278 1.00 95.00 747 GLY A CA 1
ATOM 5725 C C . GLY A 1 747 ? -3.504 -28.038 18.491 1.00 95.00 747 GLY A C 1
ATOM 5726 O O . GLY A 1 747 ? -3.899 -28.481 17.419 1.00 95.00 747 GLY A O 1
ATOM 5727 N N . ALA A 1 748 ? -3.926 -26.857 18.952 1.00 97.75 748 ALA A N 1
ATOM 5728 C CA . ALA A 1 748 ? -4.806 -25.961 18.185 1.00 97.75 748 ALA A CA 1
ATOM 5729 C C . ALA A 1 748 ? -3.977 -25.048 17.273 1.00 97.75 748 ALA A C 1
ATOM 5731 O O . ALA A 1 748 ? -3.097 -24.350 17.778 1.00 97.75 748 ALA A O 1
ATOM 5732 N N . GLU A 1 749 ? -4.223 -25.055 15.956 1.00 97.81 749 GLU A N 1
ATOM 5733 C CA . GLU A 1 749 ? -3.417 -24.271 15.004 1.00 97.81 749 GLU A CA 1
ATOM 5734 C C . GLU A 1 749 ? -3.709 -22.781 15.195 1.00 97.81 749 GLU A C 1
ATOM 5736 O O . GLU A 1 749 ? -4.842 -22.340 15.046 1.00 97.81 749 GLU A O 1
ATOM 5741 N N . LEU A 1 750 ? -2.705 -21.991 15.561 1.00 97.56 750 LEU A N 1
ATOM 5742 C CA . LEU A 1 750 ? -2.863 -20.555 15.786 1.00 97.56 750 LEU A CA 1
ATOM 5743 C C . LEU A 1 750 ? -2.513 -19.742 14.541 1.00 97.56 750 LEU A C 1
ATOM 5745 O O . LEU A 1 750 ? -3.117 -18.695 14.316 1.00 97.56 750 LEU A O 1
ATOM 5749 N N . LEU A 1 751 ? -1.551 -20.218 13.747 1.00 97.19 751 LEU A N 1
ATOM 5750 C CA . LEU A 1 751 ? -1.000 -19.561 12.562 1.00 97.19 751 LEU A CA 1
ATOM 5751 C C . LEU A 1 751 ? -0.512 -20.617 11.562 1.00 97.19 751 LEU A C 1
ATOM 5753 O O . LEU A 1 751 ? 0.193 -21.549 11.947 1.00 97.19 751 LEU A O 1
ATOM 5757 N N . ARG A 1 752 ? -0.819 -20.399 10.279 1.00 96.19 752 ARG A N 1
ATOM 5758 C CA . ARG A 1 752 ? -0.248 -21.125 9.140 1.00 96.19 752 ARG A CA 1
ATOM 5759 C C . ARG A 1 752 ? 0.246 -20.136 8.090 1.00 96.19 752 ARG A C 1
ATOM 5761 O O . ARG A 1 752 ? -0.469 -19.184 7.772 1.00 96.19 752 ARG A O 1
ATOM 5768 N N . GLY A 1 753 ? 1.415 -20.404 7.520 1.00 95.25 753 GLY A N 1
ATOM 5769 C CA . GLY A 1 753 ? 2.032 -19.577 6.487 1.00 95.25 753 GLY A CA 1
ATOM 5770 C C . GLY A 1 753 ? 2.985 -20.367 5.597 1.00 95.25 753 GLY A C 1
ATOM 5771 O O . GLY A 1 753 ? 3.297 -21.524 5.868 1.00 95.25 753 GLY A O 1
ATOM 5772 N N . CYS A 1 754 ? 3.470 -19.726 4.544 1.00 94.56 754 CYS A N 1
ATOM 5773 C CA . CYS A 1 754 ? 4.587 -20.162 3.719 1.00 94.56 754 CYS A CA 1
ATOM 5774 C C . CYS A 1 754 ? 5.828 -19.315 4.033 1.00 94.56 754 CYS A C 1
ATOM 5776 O O . CYS A 1 754 ? 5.707 -18.187 4.507 1.00 94.56 754 CYS A O 1
ATOM 5778 N N . THR A 1 755 ? 7.029 -19.831 3.791 1.00 93.50 755 THR A N 1
ATOM 5779 C CA . THR A 1 755 ? 8.267 -19.070 3.977 1.00 93.50 755 THR A CA 1
ATOM 5780 C C . THR A 1 755 ? 8.585 -18.177 2.781 1.00 93.50 755 THR A C 1
ATOM 5782 O O . THR A 1 755 ? 8.325 -18.492 1.619 1.00 93.50 755 THR A O 1
ATOM 5785 N N . ALA A 1 756 ? 9.257 -17.069 3.075 1.00 89.81 756 ALA A N 1
ATOM 5786 C CA . ALA A 1 756 ? 10.061 -16.339 2.108 1.00 89.81 756 ALA A CA 1
ATOM 5787 C C . ALA A 1 756 ? 11.127 -17.231 1.441 1.00 89.81 756 ALA A C 1
ATOM 5789 O O . ALA A 1 756 ? 11.818 -17.989 2.132 1.00 89.81 756 ALA A O 1
ATOM 5790 N N . GLU A 1 757 ? 11.340 -17.059 0.134 1.00 87.94 757 GLU A N 1
ATOM 5791 C CA . GLU A 1 757 ? 12.483 -17.648 -0.572 1.00 87.94 757 GLU A CA 1
ATOM 5792 C C . GLU A 1 757 ? 13.778 -16.843 -0.324 1.00 87.94 757 GLU A C 1
ATOM 5794 O O . GLU A 1 757 ? 13.861 -15.670 -0.703 1.00 87.94 757 GLU A O 1
ATOM 5799 N N . PRO A 1 758 ? 14.814 -17.430 0.306 1.00 82.50 758 PRO A N 1
ATOM 5800 C CA . PRO A 1 758 ? 16.042 -16.732 0.650 1.00 82.50 758 PRO A CA 1
ATOM 5801 C C . PRO A 1 758 ? 16.961 -16.475 -0.545 1.00 82.50 758 PRO A C 1
ATOM 5803 O O . PRO A 1 758 ? 17.003 -17.202 -1.537 1.00 82.50 758 PRO A O 1
ATOM 5806 N N . ARG A 1 759 ? 17.784 -15.438 -0.381 1.00 74.69 759 ARG A N 1
ATOM 5807 C CA . ARG A 1 759 ? 18.896 -15.090 -1.270 1.00 74.69 759 ARG A CA 1
ATOM 5808 C C . ARG A 1 759 ? 20.223 -15.554 -0.669 1.00 74.69 759 ARG A C 1
ATOM 5810 O O . ARG A 1 759 ? 20.358 -15.679 0.549 1.00 74.69 759 ARG A O 1
ATOM 5817 N N . ALA A 1 760 ? 21.263 -15.606 -1.500 1.00 75.00 760 ALA A N 1
ATOM 5818 C CA . ALA A 1 760 ? 22.651 -15.728 -1.041 1.00 75.00 760 ALA A CA 1
ATOM 5819 C C . ALA A 1 760 ? 23.064 -14.623 -0.036 1.00 75.00 760 ALA A C 1
ATOM 5821 O O . ALA A 1 760 ? 23.855 -14.879 0.866 1.00 75.00 760 ALA A O 1
ATOM 5822 N N . THR A 1 761 ? 22.491 -13.417 -0.147 1.00 79.69 761 THR A N 1
ATOM 5823 C CA . THR A 1 761 ? 22.671 -12.294 0.800 1.00 79.69 761 THR A CA 1
ATOM 5824 C C . THR A 1 761 ? 21.823 -12.414 2.073 1.00 79.69 761 THR A C 1
ATOM 5826 O O . THR A 1 761 ? 21.985 -11.637 3.007 1.00 79.69 761 THR A O 1
ATOM 5829 N N . GLY A 1 762 ? 20.906 -13.378 2.113 1.00 87.19 762 GLY A N 1
ATOM 5830 C CA . GLY A 1 762 ? 19.953 -13.588 3.190 1.00 87.19 762 GLY A CA 1
ATOM 5831 C C . GLY A 1 762 ? 18.663 -12.781 3.092 1.00 87.19 762 GLY A C 1
ATOM 5832 O O . GLY A 1 762 ? 18.511 -11.885 2.255 1.00 87.19 762 GLY A O 1
ATOM 5833 N N . ILE A 1 763 ? 17.732 -13.138 3.973 1.00 91.69 763 ILE A N 1
ATOM 5834 C CA . ILE A 1 763 ? 16.394 -12.566 4.127 1.00 91.69 763 ILE A CA 1
ATOM 5835 C C . ILE A 1 763 ? 15.989 -12.467 5.601 1.00 91.69 763 ILE A C 1
ATOM 5837 O O . ILE A 1 763 ? 16.537 -13.182 6.435 1.00 91.69 763 ILE A O 1
ATOM 5841 N N . VAL A 1 764 ? 15.013 -11.611 5.900 1.00 93.94 764 VAL A N 1
ATOM 5842 C CA . VAL A 1 764 ? 14.290 -11.532 7.186 1.00 93.94 764 VAL A CA 1
ATOM 5843 C C . VAL A 1 764 ? 12.791 -11.387 6.907 1.00 93.94 764 VAL A C 1
ATOM 5845 O O . VAL A 1 764 ? 12.432 -10.875 5.859 1.00 93.94 764 VAL A O 1
ATOM 5848 N N . TRP A 1 765 ? 11.887 -11.805 7.782 1.00 94.44 765 TRP A N 1
ATOM 5849 C CA . TRP A 1 765 ? 10.450 -11.513 7.664 1.00 94.44 765 TRP A CA 1
ATOM 5850 C C . TRP A 1 765 ? 9.731 -11.701 8.992 1.00 94.44 765 TRP A C 1
ATOM 5852 O O . TRP A 1 765 ? 10.231 -12.391 9.878 1.00 94.44 765 TRP A O 1
ATOM 5862 N N . SER A 1 766 ? 8.543 -11.118 9.111 1.00 93.50 766 SER A N 1
ATOM 5863 C CA . SER A 1 766 ? 7.609 -11.440 10.182 1.00 93.50 766 SER A CA 1
ATOM 5864 C C . SER A 1 766 ? 6.174 -11.521 9.672 1.00 93.50 766 SER A C 1
ATOM 5866 O O . SER A 1 766 ? 5.850 -11.067 8.571 1.00 93.50 766 SER A O 1
ATOM 5868 N N . VAL A 1 767 ? 5.325 -12.157 10.473 1.00 94.31 767 VAL A N 1
ATOM 5869 C CA . VAL A 1 767 ? 3.877 -12.179 10.305 1.00 94.31 767 VAL A CA 1
ATOM 5870 C C . VAL A 1 767 ? 3.228 -12.190 11.684 1.00 94.31 767 VAL A C 1
ATOM 5872 O O . VAL A 1 767 ? 3.634 -12.937 12.574 1.00 94.31 767 VAL A O 1
ATOM 5875 N N . SER A 1 768 ? 2.214 -11.349 11.853 1.00 94.50 768 SER A N 1
ATOM 5876 C CA . SER A 1 768 ? 1.455 -11.216 13.094 1.00 94.50 768 SER A CA 1
ATOM 5877 C C . SER A 1 768 ? 0.025 -11.680 12.866 1.00 94.50 768 SER A C 1
ATOM 5879 O O . SER A 1 768 ? -0.547 -11.404 11.813 1.00 94.50 768 SER A O 1
ATOM 5881 N N . ARG A 1 769 ? -0.576 -12.354 13.851 1.00 94.56 769 ARG A N 1
ATOM 5882 C CA . ARG A 1 769 ? -1.957 -12.850 13.766 1.00 94.56 769 ARG A CA 1
ATOM 5883 C C . ARG A 1 769 ? -2.743 -12.574 15.044 1.00 94.56 769 ARG A C 1
ATOM 5885 O O . ARG A 1 769 ? -2.216 -12.714 16.148 1.00 94.56 769 ARG A O 1
ATOM 5892 N N . ASP A 1 770 ? -4.010 -12.192 14.884 1.00 94.44 770 ASP A N 1
ATOM 5893 C CA . ASP A 1 770 ? -4.951 -12.055 15.999 1.00 94.44 770 ASP A CA 1
ATOM 5894 C C . ASP A 1 770 ? -5.283 -13.435 16.560 1.00 94.44 770 ASP A C 1
ATOM 5896 O O . ASP A 1 770 ? -5.906 -14.264 15.891 1.00 94.44 770 ASP A O 1
ATOM 5900 N N . VAL A 1 771 ? -4.857 -13.676 17.797 1.00 95.25 771 VAL A N 1
ATOM 5901 C CA . VAL A 1 771 ? -5.144 -14.905 18.534 1.00 95.25 771 VAL A CA 1
ATOM 5902 C C . VAL A 1 771 ? -6.035 -14.649 19.754 1.00 95.25 771 VAL A C 1
ATOM 5904 O O . VAL A 1 771 ? -6.194 -15.516 20.605 1.00 95.25 771 VAL A O 1
ATOM 5907 N N . SER A 1 772 ? -6.707 -13.497 19.826 1.00 93.50 772 SER A N 1
ATOM 5908 C CA . SER A 1 772 ? -7.634 -13.149 20.918 1.00 93.50 772 SER A CA 1
ATOM 5909 C C . SER A 1 772 ? -8.832 -14.091 20.982 1.00 93.50 772 SER A C 1
ATOM 5911 O O . SER A 1 772 ? -9.315 -14.417 22.065 1.00 93.50 772 SER A O 1
ATOM 5913 N N . ARG A 1 773 ? -9.266 -14.622 19.827 1.00 92.56 773 ARG A N 1
ATOM 5914 C CA . ARG A 1 773 ? -10.286 -15.684 19.771 1.00 92.56 773 ARG A CA 1
ATOM 5915 C C . ARG A 1 773 ? -9.866 -16.962 20.516 1.00 92.56 773 ARG A C 1
ATOM 5917 O O . ARG A 1 773 ? -10.740 -17.749 20.849 1.00 92.56 773 ARG A O 1
ATOM 5924 N N . TYR A 1 774 ? -8.576 -17.119 20.833 1.00 95.06 774 TYR A N 1
ATOM 5925 C CA . TYR A 1 774 ? -7.998 -18.223 21.604 1.00 95.06 774 TYR A CA 1
ATOM 5926 C C . TYR A 1 774 ? -7.842 -17.936 23.110 1.00 95.06 774 TYR A C 1
ATOM 5928 O O . TYR A 1 774 ? -7.125 -18.658 23.799 1.00 95.06 774 TYR A O 1
ATOM 5936 N N . ALA A 1 775 ? -8.533 -16.922 23.647 1.00 91.19 775 ALA A N 1
ATOM 5937 C CA . ALA A 1 775 ? -8.478 -16.497 25.052 1.00 91.19 775 ALA A CA 1
ATOM 5938 C C . ALA A 1 775 ? -8.434 -17.641 26.090 1.00 91.19 775 ALA A C 1
ATOM 5940 O O . ALA A 1 775 ? -7.544 -17.663 26.938 1.00 91.19 775 ALA A O 1
ATOM 5941 N N . ALA A 1 776 ? -9.361 -18.604 26.010 1.00 90.81 776 ALA A N 1
ATOM 5942 C CA . ALA A 1 776 ? -9.443 -19.725 26.954 1.00 90.81 776 ALA A CA 1
ATOM 5943 C C . ALA A 1 776 ? -8.242 -20.687 26.876 1.00 90.81 776 ALA A C 1
ATOM 5945 O O . ALA A 1 776 ? -7.854 -21.273 27.882 1.00 90.81 776 ALA A O 1
ATOM 5946 N N . LEU A 1 777 ? -7.636 -20.824 25.694 1.00 92.75 777 LEU A N 1
ATOM 5947 C CA . LEU A 1 777 ? -6.458 -21.658 25.459 1.00 92.75 777 LEU A CA 1
ATOM 5948 C C . LEU A 1 777 ? -5.181 -20.984 25.988 1.00 92.75 777 LEU A C 1
ATOM 5950 O O . LEU A 1 777 ? -4.352 -21.636 26.610 1.00 92.75 777 LEU A O 1
ATOM 5954 N N . LEU A 1 778 ? -5.055 -19.667 25.791 1.00 93.62 778 LEU A N 1
ATOM 5955 C CA . LEU A 1 778 ? -3.934 -18.857 26.290 1.00 93.62 778 LEU A CA 1
ATOM 5956 C C . LEU A 1 778 ? -3.919 -18.745 27.827 1.00 93.62 778 LEU A C 1
ATOM 5958 O O . LEU A 1 778 ? -2.880 -18.489 28.426 1.00 93.62 778 LEU A O 1
ATOM 5962 N N . ALA A 1 779 ? -5.068 -18.926 28.482 1.00 89.50 779 ALA A N 1
ATOM 5963 C CA . ALA A 1 779 ? -5.195 -18.851 29.937 1.00 89.50 779 ALA A CA 1
ATOM 5964 C C . ALA A 1 779 ? -4.721 -20.115 30.687 1.00 89.50 779 ALA A C 1
ATOM 5966 O O . ALA A 1 779 ? -4.678 -20.097 31.918 1.00 89.50 779 ALA A O 1
ATOM 5967 N N . ALA A 1 780 ? -4.371 -21.199 29.983 1.00 90.38 780 ALA A N 1
ATOM 5968 C CA . ALA A 1 780 ? -3.997 -22.485 30.572 1.00 90.38 780 ALA A CA 1
ATOM 5969 C C . ALA A 1 780 ? -2.556 -22.904 30.205 1.00 90.38 780 ALA A C 1
ATOM 5971 O O . ALA A 1 780 ? -2.120 -22.636 29.085 1.00 90.38 780 ALA A O 1
ATOM 5972 N N . PRO A 1 781 ? -1.818 -23.593 31.099 1.00 93.94 781 PRO A N 1
ATOM 5973 C CA . PRO A 1 781 ? -0.557 -24.244 30.744 1.00 93.94 781 PRO A CA 1
ATOM 5974 C C . PRO A 1 781 ? -0.736 -25.297 29.643 1.00 93.94 781 PRO A C 1
ATOM 5976 O O . PRO A 1 781 ? -1.794 -25.921 29.527 1.00 93.94 781 PRO A O 1
ATOM 5979 N N . GLY A 1 782 ? 0.303 -25.514 28.839 1.00 93.69 782 GLY A N 1
ATOM 5980 C CA . GLY A 1 782 ? 0.227 -26.371 27.657 1.00 93.69 782 GLY A CA 1
ATOM 5981 C C . GLY A 1 782 ? 1.569 -26.616 26.972 1.00 93.69 782 GLY A C 1
ATOM 5982 O O . GLY A 1 782 ? 2.632 -26.478 27.574 1.00 93.69 782 GLY A O 1
ATOM 5983 N N . GLU A 1 783 ? 1.521 -26.961 25.688 1.00 94.81 783 GLU A N 1
ATOM 5984 C CA . GLU A 1 783 ? 2.706 -27.148 24.842 1.00 94.81 783 GLU A CA 1
ATOM 5985 C C . GLU A 1 783 ? 2.561 -26.323 23.558 1.00 94.81 783 GLU A C 1
ATOM 5987 O O . GLU A 1 783 ? 1.578 -26.461 22.831 1.00 94.81 783 GLU A O 1
ATOM 5992 N N . VAL A 1 784 ? 3.535 -25.461 23.272 1.00 97.38 784 VAL A N 1
ATOM 5993 C CA . VAL A 1 784 ? 3.697 -24.842 21.951 1.00 97.38 784 VAL A CA 1
ATOM 5994 C C . VAL A 1 784 ? 4.410 -25.843 21.057 1.00 97.38 784 VAL A C 1
ATOM 5996 O O . VAL A 1 784 ? 5.469 -26.344 21.428 1.00 97.38 784 VAL A O 1
ATOM 5999 N N . ALA A 1 785 ? 3.866 -26.087 19.869 1.00 97.12 785 ALA A N 1
ATOM 6000 C CA . ALA A 1 785 ? 4.495 -26.894 18.833 1.00 97.12 785 ALA A CA 1
ATOM 6001 C C . ALA A 1 785 ? 4.661 -26.067 17.554 1.00 97.12 785 ALA A C 1
ATOM 6003 O O . ALA A 1 785 ? 3.746 -25.364 17.127 1.00 97.12 785 ALA A O 1
ATOM 6004 N N . VAL A 1 786 ? 5.832 -26.160 16.928 1.00 97.88 786 VAL A N 1
ATOM 6005 C CA . VAL A 1 786 ? 6.161 -25.456 15.686 1.00 97.88 786 VAL A CA 1
ATOM 6006 C C . VAL A 1 786 ? 6.739 -26.434 14.676 1.00 97.88 786 VAL A C 1
ATOM 6008 O O . VAL A 1 786 ? 7.718 -27.127 14.956 1.00 97.88 786 VAL A O 1
ATOM 6011 N N . TYR A 1 787 ? 6.178 -26.442 13.468 1.00 96.94 787 TYR A N 1
ATOM 6012 C CA . TYR A 1 787 ? 6.734 -27.178 12.338 1.00 96.94 787 TYR A CA 1
ATOM 6013 C C . TYR A 1 787 ? 7.020 -26.240 11.172 1.00 96.94 787 TYR A C 1
ATOM 6015 O O . TYR A 1 787 ? 6.160 -25.470 10.757 1.00 96.94 787 TYR A O 1
ATOM 6023 N N . LEU A 1 788 ? 8.224 -26.358 10.621 1.00 96.31 788 LEU A N 1
ATOM 6024 C CA . LEU A 1 788 ? 8.648 -25.754 9.364 1.00 96.31 788 LEU A CA 1
ATOM 6025 C C . LEU A 1 788 ? 9.498 -26.820 8.669 1.00 96.31 788 LEU A C 1
ATOM 6027 O O . LEU A 1 788 ? 10.550 -27.208 9.184 1.00 96.31 788 LEU A O 1
ATOM 6031 N N . GLY A 1 789 ? 9.011 -27.354 7.549 1.00 89.56 789 GLY A N 1
ATOM 6032 C CA . GLY A 1 789 ? 9.599 -28.518 6.878 1.00 89.56 789 GLY A CA 1
ATOM 6033 C C . GLY A 1 789 ? 10.806 -28.163 6.011 1.00 89.56 789 GLY A C 1
ATOM 6034 O O . GLY A 1 789 ? 10.705 -28.199 4.788 1.00 89.56 789 GLY A O 1
ATOM 6035 N N . ASN A 1 790 ? 11.937 -27.797 6.618 1.00 93.38 790 ASN A N 1
ATOM 6036 C CA . ASN A 1 790 ? 13.105 -27.305 5.890 1.00 93.38 790 ASN A CA 1
ATOM 6037 C C . ASN A 1 790 ? 14.086 -28.417 5.479 1.00 93.38 790 ASN A C 1
ATOM 6039 O O . ASN A 1 790 ? 14.346 -29.353 6.238 1.00 93.38 790 ASN A O 1
ATOM 6043 N N . LEU A 1 791 ? 14.657 -28.299 4.280 1.00 90.31 791 LEU A N 1
ATOM 6044 C CA . LEU A 1 791 ? 15.565 -29.281 3.682 1.00 90.31 791 LEU A CA 1
ATOM 6045 C C . LEU A 1 791 ? 16.973 -28.686 3.582 1.00 90.31 791 LEU A C 1
ATOM 6047 O O . LEU A 1 791 ? 17.111 -27.581 3.068 1.00 90.31 791 LEU A O 1
ATOM 6051 N N . ILE A 1 792 ? 18.004 -29.406 4.038 1.00 89.69 792 ILE A N 1
ATOM 6052 C CA . ILE A 1 792 ? 19.404 -28.960 3.930 1.00 89.69 792 ILE A CA 1
ATOM 6053 C C . ILE A 1 792 ? 20.262 -30.010 3.214 1.00 89.69 792 ILE A C 1
ATOM 6055 O O . ILE A 1 792 ? 20.372 -31.140 3.688 1.00 89.69 792 ILE A O 1
ATOM 6059 N N . ASP A 1 793 ? 20.889 -29.625 2.105 1.00 87.19 793 ASP A N 1
ATOM 6060 C CA . ASP A 1 793 ? 21.831 -30.430 1.319 1.00 87.19 793 ASP A CA 1
ATOM 6061 C C . ASP A 1 793 ? 22.761 -29.528 0.470 1.00 87.19 793 ASP A C 1
ATOM 6063 O O . ASP A 1 793 ? 22.809 -28.312 0.661 1.00 87.19 793 ASP A O 1
ATOM 6067 N N . ASP A 1 794 ? 23.518 -30.111 -0.466 1.00 85.81 794 ASP A N 1
ATOM 6068 C CA . ASP A 1 794 ? 24.453 -29.385 -1.345 1.00 85.81 794 ASP A CA 1
ATOM 6069 C C . ASP A 1 794 ? 23.766 -28.357 -2.278 1.00 85.81 794 ASP A C 1
ATOM 6071 O O . ASP A 1 794 ? 24.427 -27.479 -2.835 1.00 85.81 794 ASP A O 1
ATOM 6075 N N . THR A 1 795 ? 22.445 -28.456 -2.469 1.00 83.06 795 THR A N 1
ATOM 6076 C CA . THR A 1 795 ? 21.622 -27.534 -3.272 1.00 83.06 795 THR A CA 1
ATOM 6077 C C . THR A 1 795 ? 20.851 -26.551 -2.393 1.00 83.06 795 THR A C 1
ATOM 6079 O O . THR A 1 795 ? 20.771 -25.361 -2.718 1.00 83.06 795 THR A O 1
ATOM 6082 N N . TYR A 1 796 ? 20.281 -27.039 -1.293 1.00 87.69 796 TYR A N 1
ATOM 6083 C CA . TYR A 1 796 ? 19.468 -26.271 -0.357 1.00 87.69 796 TYR A CA 1
ATOM 6084 C C . TYR A 1 796 ? 20.282 -25.951 0.901 1.00 87.69 796 TYR A C 1
ATOM 6086 O O . TYR A 1 796 ? 20.437 -26.774 1.792 1.00 87.69 796 TYR A O 1
ATOM 6094 N N . THR A 1 797 ? 20.823 -24.738 0.983 1.00 89.44 797 THR A N 1
ATOM 6095 C CA . THR A 1 797 ? 21.712 -24.298 2.073 1.00 89.44 797 THR A CA 1
ATOM 6096 C C . THR A 1 797 ? 21.046 -23.351 3.074 1.00 89.44 797 THR A C 1
ATOM 6098 O O . THR A 1 797 ? 21.651 -23.006 4.087 1.00 89.44 797 THR A O 1
ATOM 6101 N N . GLY A 1 798 ? 19.808 -22.919 2.809 1.00 90.56 798 GLY A N 1
ATOM 6102 C CA . GLY A 1 798 ? 19.083 -21.947 3.624 1.00 90.56 798 GLY A CA 1
ATOM 6103 C C . GLY A 1 798 ? 18.507 -22.534 4.912 1.00 90.56 798 GLY A C 1
ATOM 6104 O O . GLY A 1 798 ? 17.511 -23.254 4.864 1.00 90.56 798 GLY A O 1
ATOM 6105 N N . VAL A 1 799 ? 19.100 -22.178 6.056 1.00 93.31 799 VAL A N 1
ATOM 6106 C CA . VAL A 1 799 ? 18.597 -22.454 7.418 1.00 93.31 799 VAL A CA 1
ATOM 6107 C C . VAL A 1 799 ? 17.697 -21.302 7.870 1.00 93.31 799 VAL A C 1
ATOM 6109 O O . VAL A 1 799 ? 18.122 -20.154 7.772 1.00 93.31 799 VAL A O 1
ATOM 6112 N N . TYR A 1 800 ? 16.487 -21.580 8.370 1.00 94.00 800 TYR A N 1
ATOM 6113 C CA . TYR A 1 800 ? 15.607 -20.542 8.933 1.00 94.00 800 TYR A CA 1
ATOM 6114 C C . TYR A 1 800 ? 15.817 -20.411 10.448 1.00 94.00 800 TYR A C 1
ATOM 6116 O O . TYR A 1 800 ? 15.498 -21.329 11.203 1.00 94.00 800 TYR A O 1
ATOM 6124 N N . HIS A 1 801 ? 16.312 -19.268 10.909 1.00 95.88 801 HIS A N 1
ATOM 6125 C CA . HIS A 1 801 ? 16.362 -18.900 12.324 1.00 95.88 801 HIS A CA 1
ATOM 6126 C C . HIS A 1 801 ? 15.071 -18.152 12.665 1.00 95.88 801 HIS A C 1
ATOM 6128 O O . HIS A 1 801 ? 14.805 -17.123 12.059 1.00 95.88 801 HIS A O 1
ATOM 6134 N N . ALA A 1 802 ? 14.246 -18.658 13.583 1.00 96.12 802 ALA A N 1
ATOM 6135 C CA . ALA A 1 802 ? 12.915 -18.113 13.853 1.00 96.12 802 ALA A CA 1
ATOM 6136 C C . ALA A 1 802 ? 12.626 -17.926 15.348 1.00 96.12 802 ALA A C 1
ATOM 6138 O O . ALA A 1 802 ? 13.000 -18.750 16.186 1.00 96.12 802 ALA A O 1
ATOM 6139 N N . ASN A 1 803 ? 11.906 -16.850 15.659 1.00 97.50 803 ASN A N 1
ATOM 6140 C CA . ASN A 1 803 ? 11.403 -16.490 16.975 1.00 97.50 803 ASN A CA 1
ATOM 6141 C C . ASN A 1 803 ? 9.874 -16.403 16.934 1.00 97.50 803 ASN A C 1
ATOM 6143 O O . ASN A 1 803 ? 9.303 -15.797 16.027 1.00 97.50 803 ASN A O 1
ATOM 6147 N N . LEU A 1 804 ? 9.226 -16.965 17.951 1.00 97.44 804 LEU A N 1
ATOM 6148 C CA . LEU A 1 804 ? 7.785 -16.878 18.161 1.00 97.44 804 LEU A CA 1
ATOM 6149 C C . LEU A 1 804 ? 7.523 -16.088 19.444 1.00 97.44 804 LEU A C 1
ATOM 6151 O O . LEU A 1 804 ? 8.006 -16.482 20.508 1.00 97.44 804 LEU A O 1
ATOM 6155 N N . THR A 1 805 ? 6.745 -15.012 19.360 1.00 97.44 805 THR A N 1
ATOM 6156 C CA . THR A 1 805 ? 6.455 -14.116 20.488 1.00 97.44 805 THR A CA 1
ATOM 6157 C C . THR A 1 805 ? 4.951 -13.913 20.638 1.00 97.44 805 THR A C 1
ATOM 6159 O O . THR A 1 805 ? 4.226 -13.734 19.662 1.00 97.44 805 THR A O 1
ATOM 6162 N N . LEU A 1 806 ? 4.469 -13.947 21.878 1.00 95.62 806 LEU A N 1
ATOM 6163 C CA . LEU A 1 806 ? 3.084 -13.663 22.238 1.00 95.62 806 LEU A CA 1
ATOM 6164 C C . LEU A 1 806 ? 3.004 -12.300 22.927 1.00 95.62 806 LEU A C 1
ATOM 6166 O O . LEU A 1 806 ? 3.716 -12.057 23.902 1.00 95.62 806 LEU A O 1
ATOM 6170 N N . HIS A 1 807 ? 2.113 -11.438 22.445 1.00 95.06 807 HIS A N 1
ATOM 6171 C CA . HIS A 1 807 ? 1.888 -10.088 22.959 1.00 95.06 807 HIS A CA 1
ATOM 6172 C C . HIS A 1 807 ? 0.453 -9.964 23.471 1.00 95.06 807 HIS A C 1
ATOM 6174 O O . HIS A 1 807 ? -0.498 -10.101 22.702 1.00 95.06 807 HIS A O 1
ATOM 6180 N N . ILE A 1 808 ? 0.291 -9.716 24.770 1.00 92.00 808 ILE A N 1
ATOM 6181 C CA . ILE A 1 808 ? -1.007 -9.721 25.456 1.00 92.00 808 ILE A CA 1
ATOM 6182 C C . ILE A 1 808 ? -1.341 -8.321 25.977 1.00 92.00 808 ILE A C 1
ATOM 6184 O O . ILE A 1 808 ? -0.516 -7.675 26.628 1.00 92.00 808 ILE A O 1
ATOM 6188 N N . TYR A 1 809 ? -2.564 -7.867 25.711 1.00 90.88 809 TYR A N 1
ATOM 6189 C CA . TYR A 1 809 ? -3.083 -6.557 26.094 1.00 90.88 809 TYR A CA 1
ATOM 6190 C C . TYR A 1 809 ? -4.352 -6.709 26.942 1.00 90.88 809 TYR A C 1
ATOM 6192 O O . TYR A 1 809 ? -5.180 -7.582 26.673 1.00 90.88 809 TYR A O 1
ATOM 6200 N N . PHE A 1 810 ? -4.525 -5.838 27.941 1.00 87.44 810 PHE A N 1
ATOM 6201 C CA . PHE A 1 810 ? -5.568 -5.957 28.966 1.00 87.44 810 PHE A CA 1
ATOM 6202 C C . PHE A 1 810 ? -6.392 -4.678 29.141 1.00 87.44 810 PHE A C 1
ATOM 6204 O O . PHE A 1 810 ? -5.835 -3.582 29.167 1.00 87.44 810 PHE A O 1
ATOM 6211 N N . HIS A 1 811 ? -7.700 -4.805 29.356 1.00 83.50 811 HIS A N 1
ATOM 6212 C CA . HIS A 1 811 ? -8.547 -3.701 29.811 1.00 83.50 811 HIS A CA 1
ATOM 6213 C C . HIS A 1 811 ? -8.317 -3.415 31.312 1.00 83.50 811 HIS A C 1
ATOM 6215 O O . HIS A 1 811 ? -8.227 -4.371 32.078 1.00 83.50 811 HIS A O 1
ATOM 6221 N N . PRO A 1 812 ? -8.255 -2.142 31.759 1.00 69.44 812 PRO A N 1
ATOM 6222 C CA . PRO A 1 812 ? -7.890 -1.754 33.133 1.00 69.44 812 PRO A CA 1
ATOM 6223 C C . PRO A 1 812 ? -9.080 -1.537 34.093 1.00 69.44 812 PRO A C 1
ATOM 6225 O O . PRO A 1 812 ? -8.939 -0.855 35.109 1.00 69.44 812 PRO A O 1
ATOM 6228 N N . ALA A 1 813 ? -10.273 -2.028 33.753 1.00 60.19 813 ALA A N 1
ATOM 6229 C CA . ALA A 1 813 ? -11.499 -1.849 34.533 1.00 60.19 813 ALA A CA 1
ATOM 6230 C C . ALA A 1 813 ? -12.467 -3.026 34.298 1.00 60.19 813 ALA A C 1
ATOM 6232 O O . ALA A 1 813 ? -12.381 -3.664 33.244 1.00 60.19 813 ALA A O 1
ATOM 6233 N N . PRO A 1 814 ? -13.403 -3.319 35.226 1.00 56.12 814 PRO A N 1
ATOM 6234 C CA . PRO A 1 814 ? -14.445 -4.314 34.983 1.00 56.12 814 PRO A CA 1
ATOM 6235 C C . PRO A 1 814 ? -15.295 -3.934 33.751 1.00 56.12 814 PRO A C 1
ATOM 6237 O O . PRO A 1 814 ? -15.578 -2.748 33.551 1.00 56.12 814 PRO A O 1
ATOM 6240 N N . PRO A 1 815 ? -15.692 -4.912 32.916 1.00 52.78 815 PRO A N 1
ATOM 6241 C CA . PRO A 1 815 ? -16.380 -4.652 31.654 1.00 52.78 815 PRO A CA 1
ATOM 6242 C C . PRO A 1 815 ? -17.798 -4.075 31.842 1.00 52.78 815 PRO A C 1
ATOM 6244 O O . PRO A 1 815 ? -18.382 -4.194 32.924 1.00 52.78 815 PRO A O 1
ATOM 6247 N N . PRO A 1 816 ? -18.388 -3.480 30.781 1.00 47.84 816 PRO A N 1
ATOM 6248 C CA . PRO A 1 816 ? -19.816 -3.157 30.749 1.00 47.84 816 PRO A CA 1
ATOM 6249 C C . PRO A 1 816 ? -20.690 -4.417 30.943 1.00 47.84 816 PRO A C 1
ATOM 6251 O O . PRO A 1 816 ? -20.182 -5.537 30.839 1.00 47.84 816 PRO A O 1
ATOM 6254 N N . PRO A 1 817 ? -22.002 -4.265 31.226 1.00 40.22 817 PRO A N 1
ATOM 6255 C CA . PRO A 1 817 ? -22.877 -5.385 31.572 1.00 40.22 817 PRO A CA 1
ATOM 6256 C C . PRO A 1 817 ? -22.832 -6.552 30.563 1.00 40.22 817 PRO A C 1
ATOM 6258 O O . PRO A 1 817 ? -22.717 -6.299 29.359 1.00 40.22 817 PRO A O 1
ATOM 6261 N N . PRO A 1 818 ? -22.994 -7.820 31.008 1.00 42.09 818 PRO A N 1
ATOM 6262 C CA . PRO A 1 818 ? -22.786 -9.014 30.170 1.00 42.09 818 PRO A CA 1
ATOM 6263 C C . PRO A 1 818 ? -23.587 -9.068 28.859 1.00 42.09 818 PRO A C 1
ATOM 6265 O O . PRO A 1 818 ? -23.212 -9.774 27.927 1.00 42.09 818 PRO A O 1
ATOM 6268 N N . GLU A 1 819 ? -24.681 -8.315 28.764 1.00 39.47 819 GLU A N 1
ATOM 6269 C CA . GLU A 1 819 ? -25.529 -8.229 27.573 1.00 39.47 819 GLU A CA 1
ATOM 6270 C C . GLU A 1 819 ? -24.821 -7.554 26.375 1.00 39.47 819 GLU A C 1
ATOM 6272 O O . GLU A 1 819 ? -25.177 -7.831 25.225 1.00 39.47 819 GLU A O 1
ATOM 6277 N N . GLN A 1 820 ? -23.790 -6.729 26.622 1.00 38.12 820 GLN A N 1
ATOM 6278 C CA . GLN A 1 820 ? -23.112 -5.904 25.608 1.00 38.12 820 GLN A CA 1
ATOM 6279 C C . GLN A 1 820 ? -21.802 -6.480 25.038 1.00 38.12 820 GLN A C 1
ATOM 6281 O O . GLN A 1 820 ? -21.297 -5.937 24.058 1.00 38.12 820 GLN A O 1
ATOM 6286 N N . GLN A 1 821 ? -21.229 -7.559 25.590 1.00 44.88 821 GLN A N 1
ATOM 6287 C CA . GLN A 1 821 ? -19.978 -8.132 25.063 1.00 44.88 821 GLN A CA 1
ATOM 6288 C C . GLN A 1 821 ? -20.186 -9.375 24.182 1.00 44.88 821 GLN A C 1
ATOM 6290 O O . GLN A 1 821 ? -20.981 -10.275 24.469 1.00 44.88 821 GLN A O 1
ATOM 6295 N N . GLN A 1 822 ? -19.401 -9.449 23.104 1.00 50.75 822 GLN A N 1
ATOM 6296 C CA . GLN A 1 822 ? -19.220 -10.656 22.301 1.00 50.75 822 GLN A CA 1
ATOM 6297 C C . GLN A 1 822 ? -18.147 -11.536 22.960 1.00 50.75 822 GLN A C 1
ATOM 6299 O O . GLN A 1 822 ? -16.982 -11.506 22.578 1.00 50.75 822 GLN A O 1
ATOM 6304 N N . GLN A 1 823 ? -18.559 -12.291 23.983 1.00 65.75 823 GLN A N 1
ATOM 6305 C CA . GLN A 1 823 ? -17.724 -13.244 24.725 1.00 65.75 823 GLN A CA 1
ATOM 6306 C C . GLN A 1 823 ? -16.928 -14.159 23.771 1.00 65.75 823 GLN A C 1
ATOM 6308 O O . GLN A 1 823 ? -17.487 -14.684 22.801 1.00 65.75 823 GLN A O 1
ATOM 6313 N N . HIS A 1 824 ? -15.636 -14.364 24.044 1.00 84.75 824 HIS A N 1
ATOM 6314 C CA . HIS A 1 824 ? -14.823 -15.387 23.371 1.00 84.75 824 HIS A CA 1
ATOM 6315 C C . HIS A 1 824 ? -15.305 -16.802 23.737 1.00 84.75 824 HIS A C 1
ATOM 6317 O O . HIS A 1 824 ? -16.118 -16.966 24.642 1.00 84.75 824 HIS A O 1
ATOM 6323 N N . ALA A 1 825 ? -14.830 -17.825 23.027 1.00 90.56 825 ALA A N 1
ATOM 6324 C CA . ALA A 1 825 ? -15.159 -19.209 23.357 1.00 90.56 825 ALA A CA 1
ATOM 6325 C C . ALA A 1 825 ? -14.596 -19.599 24.737 1.00 90.56 825 ALA A C 1
ATOM 6327 O O . ALA A 1 825 ? -13.442 -19.300 25.042 1.00 90.56 825 ALA A O 1
ATOM 6328 N N . ASP A 1 826 ? -15.409 -20.276 25.550 1.00 92.44 826 ASP A N 1
ATOM 6329 C CA . ASP A 1 826 ? -15.029 -20.782 26.876 1.00 92.44 826 ASP A CA 1
ATOM 6330 C C . ASP A 1 826 ? -14.128 -22.027 26.783 1.00 92.44 826 ASP A C 1
ATOM 6332 O O . ASP A 1 826 ? -13.351 -22.299 27.694 1.00 92.44 826 ASP A O 1
ATOM 6336 N N . LEU A 1 827 ? -14.224 -22.783 25.682 1.00 94.06 827 LEU A N 1
ATOM 6337 C CA . LEU A 1 827 ? -13.340 -23.901 25.346 1.00 94.06 827 LEU A CA 1
ATOM 6338 C C . LEU A 1 827 ? -13.013 -23.908 23.853 1.00 94.06 827 LEU A C 1
ATOM 6340 O O . LEU A 1 827 ? -13.828 -23.516 23.016 1.00 94.06 827 LEU A O 1
ATOM 6344 N N . ILE A 1 828 ? -11.833 -24.427 23.517 1.00 96.62 828 ILE A N 1
ATOM 6345 C CA . ILE A 1 828 ? -11.400 -24.645 22.135 1.00 96.62 828 ILE A CA 1
ATOM 6346 C C . ILE A 1 828 ? -10.855 -26.061 22.026 1.00 96.62 828 ILE A C 1
ATOM 6348 O O . ILE A 1 828 ? -9.934 -26.428 22.754 1.00 96.62 828 ILE A O 1
ATOM 6352 N N . PHE A 1 829 ? -11.423 -26.856 21.121 1.00 95.62 829 PHE A N 1
ATOM 6353 C CA . PHE A 1 829 ? -10.919 -28.192 20.823 1.00 95.62 829 PHE A CA 1
ATOM 6354 C C . PHE A 1 829 ? -10.144 -28.208 19.500 1.00 95.62 829 PHE A C 1
ATOM 6356 O O . PHE A 1 829 ? -10.691 -27.796 18.473 1.00 95.62 829 PHE A O 1
ATOM 6363 N N . PRO A 1 830 ? -8.899 -28.717 19.496 1.00 96.56 830 PRO A N 1
ATOM 6364 C CA . PRO A 1 830 ? -8.117 -28.863 18.278 1.00 96.56 830 PRO A CA 1
ATOM 6365 C C . PRO A 1 830 ? -8.589 -30.064 17.457 1.00 96.56 830 PRO A C 1
ATOM 6367 O O . PRO A 1 830 ? -8.608 -31.193 17.961 1.00 96.56 830 PRO A O 1
ATOM 6370 N N . ILE A 1 831 ? -8.884 -29.860 16.175 1.00 95.94 831 ILE A N 1
ATOM 6371 C CA . ILE A 1 831 ? -9.200 -30.915 15.200 1.00 95.94 831 ILE A CA 1
ATOM 6372 C C . ILE A 1 831 ? -7.954 -31.243 14.353 1.00 95.94 831 ILE A C 1
ATOM 6374 O O . ILE A 1 831 ? -8.004 -31.325 13.133 1.00 95.94 831 ILE A O 1
ATOM 6378 N N . SER A 1 832 ? -6.839 -31.460 15.053 1.00 94.88 832 SER A N 1
ATOM 6379 C CA . SER A 1 832 ? -5.506 -31.786 14.529 1.00 94.88 832 SER A CA 1
ATOM 6380 C C . SER A 1 832 ? -5.029 -33.188 14.949 1.00 94.88 832 SER A C 1
ATOM 6382 O O . SER A 1 832 ? -5.615 -33.829 15.831 1.00 94.88 832 SER A O 1
ATOM 6384 N N . ARG A 1 833 ? -3.920 -33.669 14.381 1.00 94.62 833 ARG A N 1
ATOM 6385 C CA . ARG A 1 833 ? -3.196 -34.878 14.821 1.00 94.62 833 ARG A CA 1
ATOM 6386 C C . ARG A 1 833 ? -2.422 -34.618 16.117 1.00 94.62 833 ARG A C 1
ATOM 6388 O O . ARG A 1 833 ? -1.877 -33.538 16.328 1.00 94.62 833 ARG A O 1
ATOM 6395 N N . SER A 1 834 ? -2.309 -35.632 16.969 1.00 90.88 834 SER A N 1
ATOM 6396 C CA . SER A 1 834 ? -1.503 -35.563 18.198 1.00 90.88 834 SER A CA 1
ATOM 6397 C C . SER A 1 834 ? -0.025 -35.876 17.941 1.00 90.88 834 SER A C 1
ATOM 6399 O O . SER A 1 834 ? 0.296 -36.701 17.088 1.00 90.88 834 SER A O 1
ATOM 6401 N N . LEU A 1 835 ? 0.864 -35.258 18.722 1.00 88.75 835 LEU A N 1
ATOM 6402 C CA . LEU A 1 835 ? 2.293 -35.589 18.773 1.00 88.75 835 LEU A CA 1
ATOM 6403 C C . LEU A 1 835 ? 2.543 -36.962 19.444 1.00 88.75 835 LEU A C 1
ATOM 6405 O O . LEU A 1 835 ? 1.708 -37.407 20.237 1.00 88.75 835 LEU A O 1
ATOM 6409 N N . PRO A 1 836 ? 3.689 -37.629 19.183 1.00 88.06 836 PRO A N 1
ATOM 6410 C CA . PRO A 1 836 ? 4.761 -37.239 18.263 1.00 88.06 836 PRO A CA 1
ATOM 6411 C C . PRO A 1 836 ? 4.431 -37.540 16.792 1.00 88.06 836 PRO A C 1
ATOM 6413 O O . PRO A 1 836 ? 3.837 -38.564 16.461 1.00 88.06 836 PRO A O 1
ATOM 6416 N N . LEU A 1 837 ? 4.888 -36.657 15.905 1.00 91.31 837 LEU A N 1
ATOM 6417 C CA . LEU A 1 837 ? 4.789 -36.773 14.445 1.00 91.31 837 LEU A CA 1
ATOM 6418 C C . LEU A 1 837 ? 6.187 -36.609 13.821 1.00 91.31 837 LEU A C 1
ATOM 6420 O O . LEU A 1 837 ? 7.149 -36.350 14.536 1.00 91.31 837 LEU A O 1
ATOM 6424 N N . ASN A 1 838 ? 6.298 -36.740 12.496 1.00 90.75 838 ASN A N 1
ATOM 6425 C CA . ASN A 1 838 ? 7.480 -36.347 11.703 1.00 90.75 838 ASN A CA 1
ATOM 6426 C C . ASN A 1 838 ? 7.100 -35.291 10.637 1.00 90.75 838 ASN A C 1
ATOM 6428 O O . ASN A 1 838 ? 7.615 -35.292 9.522 1.00 90.75 838 ASN A O 1
ATOM 6432 N N . ASP A 1 839 ? 6.101 -34.478 10.975 1.00 90.12 839 ASP A N 1
ATOM 6433 C CA . ASP A 1 839 ? 5.339 -33.560 10.126 1.00 90.12 839 ASP A CA 1
ATOM 6434 C C . ASP A 1 839 ? 4.547 -32.614 11.057 1.00 90.12 839 ASP A C 1
ATOM 6436 O O . ASP A 1 839 ? 4.489 -32.854 12.269 1.00 90.12 839 ASP A O 1
ATOM 6440 N N . GLY A 1 840 ? 3.919 -31.569 10.516 1.00 92.88 840 GLY A N 1
ATOM 6441 C CA . GLY A 1 840 ? 2.984 -30.712 11.247 1.00 92.88 840 GLY A CA 1
ATOM 6442 C C . GLY A 1 840 ? 1.741 -31.460 11.749 1.00 92.88 840 GLY A C 1
ATOM 6443 O O . GLY A 1 840 ? 1.455 -32.588 11.343 1.00 92.88 840 GLY A O 1
ATOM 6444 N N . GLN A 1 841 ? 0.979 -30.830 12.650 1.00 95.81 841 GLN A N 1
ATOM 6445 C CA . GLN A 1 841 ? -0.209 -31.458 13.248 1.00 95.81 841 GLN A CA 1
ATOM 6446 C C . GLN A 1 841 ? -1.448 -31.446 12.330 1.00 95.81 841 GLN A C 1
ATOM 6448 O O . GLN A 1 841 ? -2.423 -32.136 12.625 1.00 95.81 841 GLN A O 1
ATOM 6453 N N . TRP A 1 842 ? -1.400 -30.759 11.188 1.00 95.75 842 TRP A N 1
ATOM 6454 C CA . TRP A 1 842 ? -2.440 -30.797 10.154 1.00 95.75 842 TRP A CA 1
ATOM 6455 C C . TRP A 1 842 ? -2.690 -32.213 9.614 1.00 95.75 842 TRP A C 1
ATOM 6457 O O . TRP A 1 842 ? -1.777 -33.032 9.502 1.00 95.75 842 TRP A O 1
ATOM 6467 N N . PHE A 1 843 ? -3.916 -32.513 9.198 1.00 95.88 843 PHE A N 1
ATOM 6468 C CA . PHE A 1 843 ? -4.183 -33.641 8.307 1.00 95.88 843 PHE A CA 1
ATOM 6469 C C . PHE A 1 843 ? -3.606 -33.381 6.917 1.00 95.88 843 PHE A C 1
ATOM 6471 O O . PHE A 1 843 ? -3.562 -32.236 6.480 1.00 95.88 843 PHE A O 1
ATOM 6478 N N . ALA A 1 844 ? -3.209 -34.437 6.207 1.00 94.69 844 ALA A N 1
ATOM 6479 C CA . ALA A 1 844 ? -2.670 -34.357 4.853 1.00 94.69 844 ALA A CA 1
ATOM 6480 C C . ALA A 1 844 ? -3.515 -35.230 3.916 1.00 94.69 844 ALA A C 1
ATOM 6482 O O . ALA A 1 844 ? -3.266 -36.428 3.806 1.00 94.69 844 ALA A O 1
ATOM 6483 N N . ILE A 1 845 ? -4.522 -34.638 3.273 1.00 95.62 845 ILE A N 1
ATOM 6484 C CA . ILE A 1 845 ? -5.450 -35.327 2.367 1.00 95.62 845 ILE A CA 1
ATOM 6485 C C . ILE A 1 845 ? -4.721 -35.636 1.053 1.00 95.62 845 ILE A C 1
ATOM 6487 O O . ILE A 1 845 ? -4.228 -34.732 0.377 1.00 95.62 845 ILE A O 1
ATOM 6491 N N . GLN A 1 846 ? -4.631 -36.921 0.709 1.00 93.12 846 GLN A N 1
ATOM 6492 C CA . GLN A 1 846 ? -3.762 -37.442 -0.352 1.00 93.12 846 GLN A CA 1
ATOM 6493 C C . GLN A 1 846 ? -4.415 -37.556 -1.734 1.00 93.12 846 GLN A C 1
ATOM 6495 O O . GLN A 1 846 ? -3.713 -37.902 -2.674 1.00 93.12 846 GLN A O 1
ATOM 6500 N N . ASN A 1 847 ? -5.734 -37.372 -1.855 1.00 93.31 847 ASN A N 1
ATOM 6501 C CA . ASN A 1 847 ? -6.505 -37.327 -3.110 1.00 93.31 847 ASN A CA 1
ATOM 6502 C C . ASN A 1 847 ? -7.999 -37.100 -2.799 1.00 93.31 847 ASN A C 1
ATOM 6504 O O . ASN A 1 847 ? -8.419 -37.134 -1.644 1.00 93.31 847 ASN A O 1
ATOM 6508 N N . SER A 1 848 ? -8.826 -36.955 -3.836 1.00 91.31 848 SER A N 1
ATOM 6509 C CA . SER A 1 848 ? -10.279 -36.739 -3.714 1.00 91.31 848 SER A CA 1
ATOM 6510 C C . SER A 1 848 ? -11.124 -37.847 -3.058 1.00 91.31 848 SER A C 1
ATOM 6512 O O . SER A 1 848 ? -12.303 -37.610 -2.790 1.00 91.31 848 SER A O 1
ATOM 6514 N N . THR A 1 849 ? -10.564 -39.029 -2.773 1.00 92.69 849 THR A N 1
ATOM 6515 C CA . THR A 1 849 ? -11.246 -40.098 -2.010 1.00 92.69 849 THR A CA 1
ATOM 6516 C C . THR A 1 849 ? -10.776 -40.214 -0.560 1.00 92.69 849 THR A C 1
ATOM 6518 O O . THR A 1 849 ? -11.397 -40.933 0.222 1.00 92.69 849 THR A O 1
ATOM 6521 N N . ASP A 1 850 ? -9.710 -39.503 -0.191 1.00 94.50 850 ASP A N 1
ATOM 6522 C CA . ASP A 1 850 ? -9.186 -39.477 1.170 1.00 94.50 850 ASP A CA 1
ATOM 6523 C C . ASP A 1 850 ? -10.048 -38.565 2.063 1.00 94.50 850 ASP A C 1
ATOM 6525 O O . ASP A 1 850 ? -10.455 -37.463 1.674 1.00 94.50 850 ASP A O 1
ATOM 6529 N N . VAL A 1 851 ? -10.360 -39.061 3.260 1.00 94.25 851 VAL A N 1
ATOM 6530 C CA . VAL A 1 851 ? -11.188 -38.388 4.262 1.00 94.25 851 VAL A CA 1
ATOM 6531 C C . VAL A 1 851 ? -10.465 -38.480 5.595 1.00 94.25 851 VAL A C 1
ATOM 6533 O O . VAL A 1 851 ? -10.273 -39.567 6.139 1.00 94.25 851 VAL A O 1
ATOM 6536 N N . GLN A 1 852 ? -10.075 -37.329 6.125 1.00 96.06 852 GLN A N 1
ATOM 6537 C CA . GLN A 1 852 ? -9.308 -37.218 7.361 1.00 96.06 852 GLN A CA 1
ATOM 6538 C C . GLN A 1 852 ? -10.212 -36.657 8.460 1.00 96.06 852 GLN A C 1
ATOM 6540 O O . GLN A 1 852 ? -10.921 -35.679 8.219 1.00 96.06 852 GLN A O 1
ATOM 6545 N N . SER A 1 853 ? -10.233 -37.272 9.647 1.00 95.50 853 SER A N 1
ATOM 6546 C CA . SER A 1 853 ? -11.155 -36.880 10.720 1.00 95.50 853 SER A CA 1
ATOM 6547 C C . SER A 1 853 ? -10.561 -36.956 12.125 1.00 95.50 853 SER A C 1
ATOM 6549 O O . SER A 1 853 ? -9.538 -37.603 12.370 1.00 95.50 853 SER A O 1
ATOM 6551 N N . LYS A 1 854 ? -11.234 -36.295 13.075 1.00 96.25 854 LYS A N 1
ATOM 6552 C CA . LYS A 1 854 ? -11.000 -36.457 14.515 1.00 96.25 854 LYS A CA 1
ATOM 6553 C C . LYS A 1 854 ? -12.314 -36.660 15.254 1.00 96.25 854 LYS A C 1
ATOM 6555 O O . LYS A 1 854 ? -13.317 -36.016 14.947 1.00 96.25 854 LYS A O 1
ATOM 6560 N N . LYS A 1 855 ? -12.270 -37.482 16.301 1.00 95.75 855 LYS A N 1
ATOM 6561 C CA . LYS A 1 855 ? -13.386 -37.672 17.227 1.00 95.75 855 LYS A CA 1
ATOM 6562 C C . LYS A 1 855 ? -13.264 -36.779 18.449 1.00 95.75 855 LYS A C 1
ATOM 6564 O O . LYS A 1 855 ? -12.186 -36.672 19.031 1.00 95.75 855 LYS A O 1
ATOM 6569 N N . LEU A 1 856 ? -14.374 -36.153 18.835 1.00 95.62 856 LEU A N 1
ATOM 6570 C CA . LEU A 1 856 ? -14.472 -35.253 19.985 1.00 95.62 856 LEU A CA 1
ATOM 6571 C C . LEU A 1 856 ? -15.773 -35.503 20.756 1.00 95.62 856 LEU A C 1
ATOM 6573 O O . LEU A 1 856 ? -16.825 -35.701 20.152 1.00 95.62 856 LEU A O 1
ATOM 6577 N N . VAL A 1 857 ? -15.717 -35.447 22.089 1.00 96.00 857 VAL A N 1
ATOM 6578 C CA . VAL A 1 857 ? -16.910 -35.438 22.954 1.00 96.00 857 VAL A CA 1
ATOM 6579 C C . VAL A 1 857 ? -17.262 -33.989 23.273 1.00 96.00 857 VAL A C 1
ATOM 6581 O O . VAL A 1 857 ? -16.471 -33.295 23.907 1.00 96.00 857 VAL A O 1
ATOM 6584 N N . ILE A 1 858 ? -18.435 -33.519 22.849 1.00 96.06 858 ILE A N 1
ATOM 6585 C CA . ILE A 1 858 ? -18.856 -32.129 23.085 1.00 96.06 858 ILE A CA 1
ATOM 6586 C C . ILE A 1 858 ? -19.455 -31.993 24.501 1.00 96.06 858 ILE A C 1
ATOM 6588 O O . ILE A 1 858 ? -20.332 -32.788 24.855 1.00 96.06 858 ILE A O 1
ATOM 6592 N N . PRO A 1 859 ? -19.018 -31.016 25.327 1.00 96.44 859 PRO A N 1
ATOM 6593 C CA . PRO A 1 859 ? -19.546 -30.809 26.675 1.00 96.44 859 PRO A CA 1
ATOM 6594 C C . PRO A 1 859 ? -21.061 -30.603 26.675 1.00 96.44 859 PRO A C 1
ATOM 6596 O O . PRO A 1 859 ? -21.599 -29.814 25.899 1.00 96.44 859 PRO A O 1
ATOM 6599 N N . SER A 1 860 ? -21.771 -31.283 27.577 1.00 94.19 860 SER A N 1
ATOM 6600 C CA . SER A 1 860 ? -23.240 -31.306 27.566 1.00 94.19 860 SER A CA 1
ATOM 6601 C C . SER A 1 860 ? -23.908 -29.967 27.885 1.00 94.19 860 SER A C 1
ATOM 6603 O O . SER A 1 860 ? -25.124 -29.882 27.759 1.00 94.19 860 SER A O 1
ATOM 6605 N N . ASN A 1 861 ? -23.154 -28.940 28.287 1.00 95.00 861 ASN A N 1
ATOM 6606 C CA . ASN A 1 861 ? -23.620 -27.573 28.515 1.00 95.00 861 ASN A CA 1
ATOM 6607 C C . ASN A 1 861 ? -23.209 -26.571 27.416 1.00 95.00 861 ASN A C 1
ATOM 6609 O O . ASN A 1 861 ? -23.380 -25.366 27.596 1.00 95.00 861 ASN A O 1
ATOM 6613 N N . THR A 1 862 ? -22.681 -27.016 26.271 1.00 94.81 862 THR A N 1
ATOM 6614 C CA . THR A 1 862 ? -22.371 -26.110 25.151 1.00 94.81 862 THR A CA 1
ATOM 6615 C C . THR A 1 862 ? -23.646 -25.468 24.578 1.00 94.81 862 THR A C 1
ATOM 6617 O O . THR A 1 862 ? -24.616 -26.165 24.273 1.00 94.81 862 THR A O 1
ATOM 6620 N N . TYR A 1 863 ? -23.666 -24.141 24.393 1.00 92.75 863 TYR A N 1
ATOM 6621 C CA . TYR A 1 863 ? -24.799 -23.417 23.786 1.00 92.75 863 TYR A CA 1
ATOM 6622 C C . TYR A 1 863 ? -24.507 -22.796 22.411 1.00 92.75 863 TYR A C 1
ATOM 6624 O O . TYR A 1 863 ? -25.450 -22.497 21.676 1.00 92.75 863 TYR A O 1
ATOM 6632 N N . ARG A 1 864 ? -23.230 -22.637 22.037 1.00 93.38 864 ARG A N 1
ATOM 6633 C CA . ARG A 1 864 ? -22.789 -22.218 20.695 1.00 93.38 864 ARG A CA 1
ATOM 6634 C C . ARG A 1 864 ? -21.547 -23.006 20.283 1.00 93.38 864 ARG A C 1
ATOM 6636 O O . ARG A 1 864 ? -20.707 -23.294 21.132 1.00 93.38 864 ARG A O 1
ATOM 6643 N N . ALA A 1 865 ? -21.426 -23.323 18.996 1.00 95.69 865 ALA A N 1
ATOM 6644 C CA . ALA A 1 865 ? -20.261 -23.990 18.424 1.00 95.69 865 ALA A CA 1
ATOM 6645 C C . ALA A 1 865 ? -19.930 -23.425 17.031 1.00 95.69 865 ALA A C 1
ATOM 6647 O O . ALA A 1 865 ? -20.792 -23.391 16.153 1.00 95.69 865 ALA A O 1
ATOM 6648 N N . VAL A 1 866 ? -18.681 -23.001 16.824 1.00 97.12 866 VAL A N 1
ATOM 6649 C CA . VAL A 1 866 ? -18.168 -22.495 15.539 1.00 97.12 866 VAL A CA 1
ATOM 6650 C C . VAL A 1 866 ? -16.883 -23.236 15.196 1.00 97.12 866 VAL A C 1
ATOM 6652 O O . VAL A 1 866 ? -15.956 -23.272 16.000 1.00 97.12 866 VAL A O 1
ATOM 6655 N N . LEU A 1 867 ? -16.819 -23.809 13.999 1.00 97.81 867 LEU A N 1
ATOM 6656 C CA . LEU A 1 867 ? -15.611 -24.429 13.473 1.00 97.81 867 LEU A CA 1
ATOM 6657 C C . LEU A 1 867 ? -14.837 -23.413 12.627 1.00 97.81 867 LEU A C 1
ATOM 6659 O O . LEU A 1 867 ? -15.398 -22.818 11.711 1.00 97.81 867 LEU A O 1
ATOM 6663 N N . GLU A 1 868 ? -13.556 -23.228 12.920 1.00 98.06 868 GLU A N 1
ATOM 6664 C CA . GLU A 1 868 ? -12.619 -22.439 12.120 1.00 98.06 868 GLU A CA 1
ATOM 6665 C C . GLU A 1 868 ? -11.702 -23.391 11.348 1.00 98.06 868 GLU A C 1
ATOM 6667 O O . GLU A 1 868 ? -10.943 -24.126 11.971 1.00 98.06 868 GLU A O 1
ATOM 6672 N N . VAL A 1 869 ? -11.766 -23.389 10.013 1.00 98.12 869 VAL A N 1
ATOM 6673 C CA . VAL A 1 869 ? -11.002 -24.323 9.161 1.00 98.12 869 VAL A CA 1
ATOM 6674 C C . VAL A 1 869 ? -9.799 -23.635 8.513 1.00 98.12 869 VAL A C 1
ATOM 6676 O O . VAL A 1 869 ? -9.935 -22.537 7.966 1.00 98.12 869 VAL A O 1
ATOM 6679 N N . PHE A 1 870 ? -8.649 -24.312 8.537 1.00 98.00 870 PHE A N 1
ATOM 6680 C CA . PHE A 1 870 ? -7.373 -23.934 7.924 1.00 98.00 870 PHE A CA 1
ATOM 6681 C C . PHE A 1 870 ? -7.094 -24.846 6.723 1.00 98.00 870 PHE A C 1
ATOM 6683 O O . PHE A 1 870 ? -7.231 -26.066 6.824 1.00 98.00 870 PHE A O 1
ATOM 6690 N N . VAL A 1 871 ? -6.684 -24.276 5.586 1.00 96.38 871 VAL A N 1
ATOM 6691 C CA . VAL A 1 871 ? -6.464 -25.019 4.332 1.00 96.38 871 VAL A CA 1
ATOM 6692 C C . VAL A 1 871 ? -5.208 -24.518 3.625 1.00 96.38 871 VAL A C 1
ATOM 6694 O O . VAL A 1 871 ? -5.035 -23.312 3.476 1.00 96.38 871 VAL A O 1
ATOM 6697 N N . SER A 1 872 ? -4.378 -25.437 3.130 1.00 96.25 872 SER A N 1
ATOM 6698 C CA . SER A 1 872 ? -3.349 -25.166 2.117 1.00 96.25 872 SER A CA 1
ATOM 6699 C C . SER A 1 872 ? -3.202 -26.347 1.150 1.00 96.25 872 SER A C 1
ATOM 6701 O O . SER A 1 872 ? -3.553 -27.477 1.487 1.00 96.25 872 SER A O 1
ATOM 6703 N N . PHE A 1 873 ? -2.720 -26.072 -0.058 1.00 94.69 873 PHE A N 1
ATOM 6704 C CA . PHE A 1 873 ? -2.644 -26.990 -1.202 1.00 94.69 873 PHE A CA 1
ATOM 6705 C C . PHE A 1 873 ? -1.226 -26.984 -1.774 1.00 94.69 873 PHE A C 1
ATOM 6707 O O . PHE A 1 873 ? -0.615 -25.922 -1.829 1.00 94.69 873 PHE A O 1
ATOM 6714 N N . HIS A 1 874 ? -0.700 -28.159 -2.126 1.00 93.19 874 HIS A N 1
ATOM 6715 C CA . HIS A 1 874 ? 0.728 -28.390 -2.386 1.00 93.19 874 HIS A CA 1
ATOM 6716 C C . HIS A 1 874 ? 0.915 -29.407 -3.516 1.00 93.19 874 HIS A C 1
ATOM 6718 O O . HIS A 1 874 ? -0.053 -29.988 -4.006 1.00 93.19 874 HIS A O 1
ATOM 6724 N N . SER A 1 875 ? 2.172 -29.696 -3.867 1.00 91.88 875 SER A N 1
ATOM 6725 C CA . SER A 1 875 ? 2.521 -30.743 -4.838 1.00 91.88 875 SER A CA 1
ATOM 6726 C C . SER A 1 875 ? 1.834 -30.484 -6.188 1.00 91.88 875 SER A C 1
ATOM 6728 O O . SER A 1 875 ? 1.875 -29.356 -6.677 1.00 91.88 875 SER A O 1
ATOM 6730 N N . ASN A 1 876 ? 1.184 -31.473 -6.807 1.00 92.56 876 ASN A N 1
ATOM 6731 C CA . ASN A 1 876 ? 0.526 -31.260 -8.096 1.00 92.56 876 ASN A CA 1
ATOM 6732 C C . ASN A 1 876 ? -0.672 -30.310 -8.002 1.00 92.56 876 ASN A C 1
ATOM 6734 O O . ASN A 1 876 ? -1.072 -29.780 -9.029 1.00 92.56 876 ASN A O 1
ATOM 6738 N N . ASP A 1 877 ? -1.252 -30.098 -6.817 1.00 94.06 877 ASP A N 1
ATOM 6739 C CA . ASP A 1 877 ? -2.377 -29.184 -6.607 1.00 94.06 877 ASP A CA 1
ATOM 6740 C C . ASP A 1 877 ? -1.962 -27.758 -6.219 1.00 94.06 877 ASP A C 1
ATOM 6742 O O . ASP A 1 877 ? -2.837 -26.941 -5.945 1.00 94.06 877 ASP A O 1
ATOM 6746 N N . GLU A 1 878 ? -0.672 -27.413 -6.224 1.00 92.69 878 GLU A N 1
ATOM 6747 C CA . GLU A 1 878 ? -0.214 -26.053 -5.900 1.00 92.69 878 GLU A CA 1
ATOM 6748 C C . GLU A 1 878 ? -0.833 -24.989 -6.835 1.00 92.69 878 GLU A C 1
ATOM 6750 O O . GLU A 1 878 ? -1.379 -23.985 -6.373 1.00 92.69 878 GLU A O 1
ATOM 6755 N N . ASP A 1 879 ? -0.867 -25.272 -8.142 1.00 92.00 879 ASP A N 1
ATOM 6756 C CA . ASP A 1 879 ? -1.410 -24.401 -9.195 1.00 92.00 879 ASP A CA 1
ATOM 6757 C C . ASP A 1 879 ? -2.805 -24.848 -9.700 1.00 92.00 879 ASP A C 1
ATOM 6759 O O . ASP A 1 879 ? -3.174 -24.585 -10.849 1.00 92.00 879 ASP A O 1
ATOM 6763 N N . TRP A 1 880 ? -3.624 -25.496 -8.850 1.00 92.94 880 TRP A N 1
ATOM 6764 C CA . TRP A 1 880 ? -4.907 -26.142 -9.223 1.00 92.94 880 TRP A CA 1
ATOM 6765 C C . TRP A 1 880 ? -5.836 -25.304 -10.114 1.00 92.94 880 TRP A C 1
ATOM 6767 O O . TRP A 1 880 ? -6.536 -25.833 -10.977 1.00 92.94 880 TRP A O 1
ATOM 6777 N N . TYR A 1 881 ? -5.834 -23.987 -9.933 1.00 93.62 881 TYR A N 1
ATOM 6778 C CA . TYR A 1 881 ? -6.630 -22.998 -10.664 1.00 93.62 881 TYR A CA 1
ATOM 6779 C C . TYR A 1 881 ? -6.206 -22.807 -12.139 1.00 93.62 881 TYR A C 1
ATOM 6781 O O . TYR A 1 881 ? -6.950 -22.199 -12.917 1.00 93.62 881 TYR A O 1
ATOM 6789 N N . MET A 1 882 ? -5.043 -23.332 -12.542 1.00 91.75 882 MET A N 1
ATOM 6790 C CA . MET A 1 882 ? -4.518 -23.331 -13.915 1.00 91.75 882 MET A CA 1
ATOM 6791 C C . MET A 1 882 ? -4.735 -24.654 -14.665 1.00 91.75 882 MET A C 1
ATOM 6793 O O . MET A 1 882 ? -4.404 -24.730 -15.849 1.00 91.75 882 MET A O 1
ATOM 6797 N N . HIS A 1 883 ? -5.270 -25.698 -14.026 1.00 93.88 883 HIS A N 1
ATOM 6798 C CA . HIS A 1 883 ? -5.275 -27.041 -14.616 1.00 93.88 883 HIS A CA 1
ATOM 6799 C C . HIS A 1 883 ? -6.293 -27.206 -15.760 1.00 93.88 883 HIS A C 1
ATOM 6801 O O . HIS A 1 883 ? -7.419 -26.690 -15.679 1.00 93.88 883 HIS A O 1
ATOM 6807 N N . PRO A 1 884 ? -5.955 -27.981 -16.807 1.00 93.06 884 PRO A N 1
ATOM 6808 C CA . PRO A 1 884 ? -6.918 -28.457 -17.788 1.00 93.06 884 PRO A CA 1
ATOM 6809 C C . PRO A 1 884 ? -7.691 -29.695 -17.271 1.00 93.06 884 PRO A C 1
ATOM 6811 O O . PRO A 1 884 ? -7.283 -30.339 -16.298 1.00 93.06 884 PRO A O 1
ATOM 6814 N N . PRO A 1 885 ? -8.818 -30.062 -17.904 1.00 93.44 885 PRO A N 1
ATOM 6815 C CA . PRO A 1 885 ? -9.508 -31.327 -17.644 1.00 93.44 885 PRO A CA 1
ATOM 6816 C C . PRO A 1 885 ? -8.700 -32.550 -18.124 1.00 93.44 885 PRO A C 1
ATOM 6818 O O . PRO A 1 885 ? -7.896 -32.448 -19.052 1.00 93.44 885 PRO A O 1
ATOM 6821 N N . ASN A 1 886 ? -8.950 -33.728 -17.537 1.00 93.38 886 ASN A N 1
ATOM 6822 C CA . ASN A 1 886 ? -8.203 -34.963 -17.848 1.00 93.38 886 ASN A CA 1
ATOM 6823 C C . ASN A 1 886 ? -8.303 -35.368 -19.329 1.00 93.38 886 ASN A C 1
ATOM 6825 O O . ASN A 1 886 ? -7.309 -35.775 -19.918 1.00 93.38 886 ASN A O 1
ATOM 6829 N N . GLU A 1 887 ? -9.459 -35.155 -19.962 1.00 93.56 887 GLU A N 1
ATOM 6830 C CA . GLU A 1 887 ? -9.683 -35.441 -21.388 1.00 93.56 887 GLU A CA 1
ATOM 6831 C C . GLU A 1 887 ? -8.707 -34.700 -22.327 1.00 93.56 887 GLU A C 1
ATOM 6833 O O . GLU A 1 887 ? -8.314 -35.248 -23.355 1.00 93.56 887 GLU A O 1
ATOM 6838 N N . TYR A 1 888 ? -8.250 -33.492 -21.968 1.00 93.62 888 TYR A N 1
ATOM 6839 C CA . TYR A 1 888 ? -7.243 -32.747 -22.736 1.00 93.62 888 TYR A CA 1
ATOM 6840 C C . TYR A 1 888 ? -5.841 -33.350 -22.584 1.00 93.62 888 TYR A C 1
ATOM 6842 O O . TYR A 1 888 ? -5.080 -33.407 -23.552 1.00 93.62 888 TYR A O 1
ATOM 6850 N N . ILE A 1 889 ? -5.512 -33.812 -21.375 1.00 92.69 889 ILE A N 1
ATOM 6851 C CA . ILE A 1 889 ? -4.239 -34.462 -21.040 1.00 92.69 889 ILE A CA 1
ATOM 6852 C C . ILE A 1 889 ? -4.146 -35.818 -21.752 1.00 92.69 889 ILE A C 1
ATOM 6854 O O . ILE A 1 889 ? -3.134 -36.109 -22.391 1.00 92.69 889 ILE A O 1
ATOM 6858 N N . GLU A 1 890 ? -5.222 -36.606 -21.702 1.00 93.69 890 GLU A N 1
ATOM 6859 C CA . GLU A 1 890 ? -5.358 -37.900 -22.378 1.00 93.69 890 GLU A CA 1
ATOM 6860 C C . GLU A 1 890 ? -5.291 -37.750 -23.906 1.00 93.69 890 GLU A C 1
ATOM 6862 O O . GLU A 1 890 ? -4.479 -38.411 -24.553 1.00 93.69 890 GLU A O 1
ATOM 6867 N N . ALA A 1 891 ? -6.076 -36.837 -24.491 1.00 93.00 891 ALA A N 1
ATOM 6868 C CA . ALA A 1 891 ? -6.124 -36.629 -25.941 1.00 93.00 891 ALA A CA 1
ATOM 6869 C C . ALA A 1 891 ? -4.804 -36.106 -26.541 1.00 93.00 891 ALA A C 1
ATOM 6871 O O . ALA A 1 891 ? -4.526 -36.361 -27.714 1.00 93.00 891 ALA A O 1
ATOM 6872 N N . ASN A 1 892 ? -3.987 -35.400 -25.752 1.00 91.38 892 ASN A N 1
ATOM 6873 C CA . ASN A 1 892 ? -2.665 -34.916 -26.161 1.00 91.38 892 ASN A CA 1
ATOM 6874 C C . ASN A 1 892 ? -1.497 -35.785 -25.648 1.00 91.38 892 ASN A C 1
ATOM 6876 O O . ASN A 1 892 ? -0.343 -35.473 -25.941 1.00 91.38 892 ASN A O 1
ATOM 6880 N N . ASN A 1 893 ? -1.772 -36.866 -24.905 1.00 90.75 893 ASN A N 1
ATOM 6881 C CA . ASN A 1 893 ? -0.772 -37.761 -24.308 1.00 90.75 893 ASN A CA 1
ATOM 6882 C C . ASN A 1 893 ? 0.307 -37.010 -23.484 1.00 90.75 893 ASN A C 1
ATOM 6884 O O . ASN A 1 893 ? 1.508 -37.261 -23.615 1.00 90.75 893 ASN A O 1
ATOM 6888 N N . ILE A 1 894 ? -0.118 -36.056 -22.649 1.00 86.69 894 ILE A N 1
ATOM 6889 C CA . ILE A 1 894 ? 0.781 -35.207 -21.849 1.00 86.69 894 ILE A CA 1
ATOM 6890 C C . ILE A 1 894 ? 1.051 -35.875 -20.495 1.00 86.69 894 ILE A C 1
ATOM 6892 O O . ILE A 1 894 ? 0.161 -35.971 -19.663 1.00 86.69 894 ILE A O 1
ATOM 6896 N N . SER A 1 895 ? 2.289 -36.293 -20.223 1.00 78.50 895 SER A N 1
ATOM 6897 C CA . SER A 1 895 ? 2.654 -36.907 -18.931 1.00 78.50 895 SER A CA 1
ATOM 6898 C C . SER A 1 895 ? 3.156 -35.915 -17.871 1.00 78.50 895 SER A C 1
ATOM 6900 O O . SER A 1 895 ? 3.611 -36.340 -16.814 1.00 78.50 895 SER A O 1
ATOM 6902 N N . SER A 1 896 ? 3.162 -34.613 -18.174 1.00 77.12 896 SER A N 1
ATOM 6903 C CA . SER A 1 896 ? 3.838 -33.567 -17.386 1.00 77.12 896 SER A CA 1
ATOM 6904 C C . SER A 1 896 ? 2.933 -32.417 -16.932 1.00 77.12 896 SER A C 1
ATOM 6906 O O . SER A 1 896 ? 3.446 -31.425 -16.424 1.00 77.12 896 SER A O 1
ATOM 6908 N N . LEU A 1 897 ? 1.617 -32.507 -17.151 1.00 84.50 897 LEU A N 1
ATOM 6909 C CA . LEU A 1 897 ? 0.646 -31.531 -16.650 1.00 84.50 897 LEU A CA 1
ATOM 6910 C C . LEU A 1 897 ? -0.305 -32.207 -15.655 1.00 84.50 897 LEU A C 1
ATOM 6912 O O . LEU A 1 897 ? -0.849 -33.265 -15.979 1.00 84.50 897 LEU A O 1
ATOM 6916 N N . PRO A 1 898 ? -0.535 -31.610 -14.475 1.00 88.06 898 PRO A N 1
ATOM 6917 C CA . PRO A 1 898 ? -1.531 -32.088 -13.528 1.00 88.06 898 PRO A CA 1
ATOM 6918 C C . PRO A 1 898 ? -2.956 -31.772 -14.008 1.00 88.06 898 PRO A C 1
ATOM 6920 O O . PRO A 1 898 ? -3.198 -30.801 -14.726 1.00 88.06 898 PRO A O 1
ATOM 6923 N N . GLY A 1 899 ? -3.905 -32.628 -13.624 1.00 88.62 899 GLY A N 1
ATOM 6924 C CA . GLY A 1 899 ? -5.271 -32.623 -14.151 1.00 88.62 899 GLY A CA 1
ATOM 6925 C C . GLY A 1 899 ? -6.357 -32.263 -13.137 1.00 88.62 899 GLY A C 1
ATOM 6926 O O . GLY A 1 899 ? -6.230 -31.350 -12.319 1.00 88.62 899 GLY A O 1
ATOM 6927 N N . ASN A 1 900 ? -7.468 -32.990 -13.226 1.00 92.44 900 ASN A N 1
ATOM 6928 C CA . ASN A 1 900 ? -8.729 -32.805 -12.504 1.00 92.44 900 ASN A CA 1
ATOM 6929 C C . ASN A 1 900 ? -9.410 -31.433 -12.703 1.00 92.44 900 ASN A C 1
ATOM 6931 O O . ASN A 1 900 ? -10.387 -31.121 -12.018 1.00 92.44 900 ASN A O 1
ATOM 6935 N N . GLY A 1 901 ? -8.950 -30.633 -13.674 1.00 93.31 901 GLY A N 1
ATOM 6936 C CA . GLY A 1 901 ? -9.533 -29.340 -14.026 1.00 93.31 901 GLY A CA 1
ATOM 6937 C C . GLY A 1 901 ? -9.427 -28.280 -12.927 1.00 93.31 901 GLY A C 1
ATOM 6938 O O . GLY A 1 901 ? -9.001 -28.537 -11.803 1.00 93.31 901 GLY A O 1
ATOM 6939 N N . ALA A 1 902 ? -9.854 -27.063 -13.255 1.00 94.12 902 ALA A N 1
ATOM 6940 C CA . ALA A 1 902 ? -9.521 -25.873 -12.476 1.00 94.12 902 ALA A CA 1
ATOM 6941 C C . ALA A 1 902 ? -10.269 -25.664 -11.134 1.00 94.12 902 ALA A C 1
ATOM 6943 O O . ALA A 1 902 ? -10.201 -24.570 -10.592 1.00 94.12 902 ALA A O 1
ATOM 6944 N N . PHE A 1 903 ? -11.017 -26.638 -10.592 1.00 96.12 903 PHE A N 1
ATOM 6945 C CA . PHE A 1 903 ? -11.901 -26.431 -9.423 1.00 96.12 903 PHE A CA 1
ATOM 6946 C C . PHE A 1 903 ? -11.640 -27.401 -8.261 1.00 96.12 903 PHE A C 1
ATOM 6948 O O . PHE A 1 903 ? -11.471 -28.600 -8.491 1.00 96.12 903 PHE A O 1
ATOM 6955 N N . ARG A 1 904 ? -11.687 -26.894 -7.019 1.00 95.31 904 ARG A N 1
ATOM 6956 C CA . ARG A 1 904 ? -11.519 -27.641 -5.758 1.00 95.31 904 ARG A CA 1
ATOM 6957 C C . ARG A 1 904 ? -12.540 -27.160 -4.708 1.00 95.31 904 ARG A C 1
ATOM 6959 O O . ARG A 1 904 ? -12.779 -25.962 -4.584 1.00 95.31 904 ARG A O 1
ATOM 6966 N N . GLU A 1 905 ? -13.119 -28.083 -3.935 1.00 96.06 905 GLU A N 1
ATOM 6967 C CA . GLU A 1 905 ? -14.029 -27.796 -2.805 1.00 96.06 905 GLU A CA 1
ATOM 6968 C C . GLU A 1 905 ? -13.636 -28.648 -1.595 1.00 96.06 905 GLU A C 1
ATOM 6970 O O . GLU A 1 905 ? -13.699 -29.876 -1.669 1.00 96.06 905 GLU A O 1
ATOM 6975 N N . ILE A 1 906 ? -13.300 -28.016 -0.468 1.00 97.38 906 ILE A N 1
ATOM 6976 C CA . ILE A 1 906 ? -13.087 -28.713 0.802 1.00 97.38 906 ILE A CA 1
ATOM 6977 C C . ILE A 1 906 ? -14.454 -28.871 1.467 1.00 97.38 906 ILE A C 1
ATOM 6979 O O . ILE A 1 906 ? -15.137 -27.888 1.754 1.00 97.38 906 ILE A O 1
ATOM 6983 N N . THR A 1 907 ? -14.867 -30.111 1.693 1.00 96.62 907 THR A N 1
ATOM 6984 C CA . THR A 1 907 ? -16.136 -30.468 2.331 1.00 96.62 907 THR A CA 1
ATOM 6985 C C . THR A 1 907 ? -15.902 -30.758 3.809 1.00 96.62 907 THR A C 1
ATOM 6987 O O . THR A 1 907 ? -15.036 -31.562 4.149 1.00 96.62 907 THR A O 1
ATOM 6990 N N . VAL A 1 908 ? -16.698 -30.131 4.678 1.00 97.88 908 VAL A N 1
ATOM 6991 C CA . VAL A 1 908 ? -16.670 -30.343 6.131 1.00 97.88 908 VAL A CA 1
ATOM 6992 C C . VAL A 1 908 ? -17.838 -31.234 6.530 1.00 97.88 908 VAL A C 1
ATOM 6994 O O . VAL A 1 908 ? -18.997 -30.935 6.227 1.00 97.88 908 VAL A O 1
ATOM 6997 N N . GLN A 1 909 ? -17.523 -32.327 7.216 1.00 96.44 909 GLN A N 1
ATOM 6998 C CA . GLN A 1 909 ? -18.444 -33.400 7.569 1.00 96.44 909 GLN A CA 1
ATOM 6999 C C . GLN A 1 909 ? -18.564 -33.534 9.093 1.00 96.44 909 GLN A C 1
ATOM 7001 O O . GLN A 1 909 ? -17.578 -33.381 9.811 1.00 96.44 909 GLN A O 1
ATOM 7006 N N . LEU A 1 910 ? -19.764 -33.851 9.578 1.00 96.56 910 LEU A N 1
ATOM 7007 C CA . LEU A 1 910 ? -20.042 -34.191 10.973 1.00 96.56 910 LEU A CA 1
ATOM 7008 C C . LEU A 1 910 ? -20.858 -35.484 11.022 1.00 96.56 910 LEU A C 1
ATOM 7010 O O . LEU A 1 910 ? -21.986 -35.514 10.533 1.00 96.56 910 LEU A O 1
ATOM 7014 N N . ASP A 1 911 ? -20.287 -36.552 11.575 1.00 94.88 911 ASP A N 1
ATOM 7015 C CA . ASP A 1 911 ? -20.854 -37.912 11.550 1.00 94.88 911 ASP A CA 1
ATOM 7016 C C . ASP A 1 911 ? -21.264 -38.384 10.127 1.00 94.88 911 ASP A C 1
ATOM 7018 O O . ASP A 1 911 ? -22.152 -39.222 9.964 1.00 94.88 911 ASP A O 1
ATOM 7022 N N . GLY A 1 912 ? -20.629 -37.824 9.087 1.00 91.00 912 GLY A N 1
ATOM 7023 C CA . GLY A 1 912 ? -20.933 -38.049 7.665 1.00 91.00 912 GLY A CA 1
ATOM 7024 C C . GLY A 1 912 ? -21.915 -37.057 7.013 1.00 91.00 912 GLY A C 1
ATOM 7025 O O . GLY A 1 912 ? -22.005 -37.030 5.786 1.00 91.00 912 GLY A O 1
ATOM 7026 N N . ASP A 1 913 ? -22.615 -36.206 7.773 1.00 93.88 913 ASP A N 1
ATOM 7027 C CA . ASP A 1 913 ? -23.425 -35.112 7.208 1.00 93.88 913 ASP A CA 1
ATOM 7028 C C . ASP A 1 913 ? -22.528 -33.942 6.779 1.00 93.88 913 ASP A C 1
ATOM 7030 O O . ASP A 1 913 ? -21.691 -33.482 7.553 1.00 93.88 913 ASP A O 1
ATOM 7034 N N . VAL A 1 914 ? -22.736 -33.377 5.586 1.00 95.88 914 VAL A N 1
ATOM 7035 C CA . VAL A 1 914 ? -22.006 -32.174 5.140 1.00 95.88 914 VAL A CA 1
ATOM 7036 C C . VAL A 1 914 ? -22.545 -30.931 5.850 1.00 95.88 914 VAL A C 1
ATOM 7038 O O . VAL A 1 914 ? -23.599 -30.414 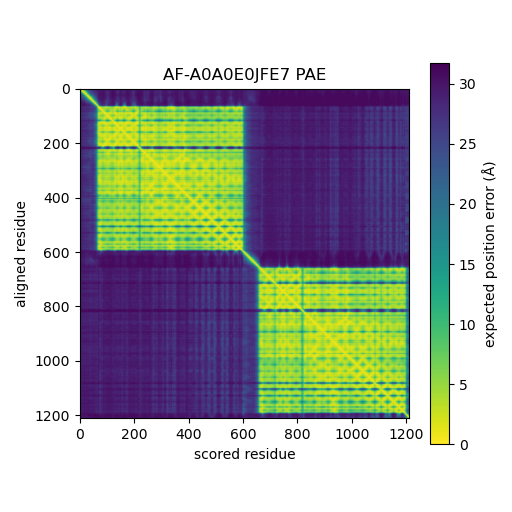5.477 1.00 95.88 914 VAL A O 1
ATOM 7041 N N . VAL A 1 915 ? -21.830 -30.435 6.859 1.00 95.69 915 VAL A N 1
ATOM 7042 C CA . VAL A 1 915 ? -22.238 -29.265 7.664 1.00 95.69 915 VAL A CA 1
ATOM 7043 C C . VAL A 1 915 ? -21.759 -27.930 7.091 1.00 95.69 915 VAL A C 1
ATOM 7045 O O . VAL A 1 915 ? -22.298 -26.882 7.444 1.00 95.69 915 VAL A O 1
ATOM 7048 N N . GLY A 1 916 ? -20.790 -27.958 6.175 1.00 96.50 916 GLY A N 1
ATOM 7049 C CA . GLY A 1 916 ? -20.305 -26.781 5.462 1.00 96.50 916 GLY A CA 1
ATOM 7050 C C . GLY A 1 916 ? -19.286 -27.125 4.378 1.00 96.50 916 GLY A C 1
ATOM 7051 O O . GLY A 1 916 ? -18.897 -28.280 4.201 1.00 96.50 916 GLY A O 1
ATOM 7052 N N . ALA A 1 917 ? -18.852 -26.104 3.650 1.00 96.81 917 ALA A N 1
ATOM 7053 C CA . ALA A 1 917 ? -17.809 -26.184 2.639 1.00 96.81 917 ALA A CA 1
ATOM 7054 C C . ALA A 1 917 ? -16.870 -24.971 2.718 1.00 96.81 917 ALA A C 1
ATOM 7056 O O . ALA A 1 917 ? -17.240 -23.899 3.206 1.00 96.81 917 ALA A O 1
ATOM 7057 N N . VAL A 1 918 ? -15.658 -25.141 2.196 1.00 97.62 918 VAL A N 1
ATOM 7058 C CA . VAL A 1 918 ? -14.674 -24.080 1.979 1.00 97.62 918 VAL A CA 1
ATOM 7059 C C . VAL A 1 918 ? -14.252 -24.112 0.518 1.00 97.62 918 VAL A C 1
ATOM 7061 O O . VAL A 1 918 ? -13.741 -25.116 0.021 1.00 97.62 918 VAL A O 1
ATOM 7064 N N . TRP A 1 919 ? -14.474 -22.997 -0.172 1.00 96.81 919 TRP A N 1
ATOM 7065 C CA . TRP A 1 919 ? -13.893 -22.719 -1.483 1.00 96.81 919 TRP A CA 1
ATOM 7066 C C . TRP A 1 919 ? -12.767 -21.717 -1.227 1.00 96.81 919 TRP A C 1
ATOM 7068 O O . TRP A 1 919 ? -13.062 -20.570 -0.866 1.00 96.81 919 TRP A O 1
ATOM 7078 N N . PRO A 1 920 ? -11.500 -22.156 -1.268 1.00 93.38 920 PRO A N 1
ATOM 7079 C CA . PRO A 1 920 ? -10.402 -21.371 -0.738 1.00 93.38 920 PRO A CA 1
ATOM 7080 C C . PRO A 1 920 ? -10.122 -20.166 -1.633 1.00 93.38 920 PRO A C 1
ATOM 7082 O O . PRO A 1 920 ? -10.348 -20.191 -2.845 1.00 93.38 920 PRO A O 1
ATOM 7085 N N . PHE A 1 921 ? -9.580 -19.110 -1.033 1.00 96.62 921 PHE A N 1
ATOM 7086 C CA . PHE A 1 921 ? -8.867 -18.109 -1.808 1.00 96.62 921 PHE A CA 1
ATOM 7087 C C . PHE A 1 921 ? -7.697 -18.777 -2.547 1.00 96.62 921 PHE A C 1
ATOM 7089 O O . PHE A 1 921 ? -6.973 -19.579 -1.956 1.00 96.62 921 PHE A O 1
ATOM 7096 N N . THR A 1 922 ? -7.494 -18.436 -3.822 1.00 94.69 922 THR A N 1
ATOM 7097 C CA . THR A 1 922 ? -6.293 -18.821 -4.575 1.00 94.69 922 THR A CA 1
ATOM 7098 C C . THR A 1 922 ? -5.102 -17.997 -4.104 1.00 94.69 922 THR A C 1
ATOM 7100 O O . THR A 1 922 ? -4.710 -17.022 -4.750 1.00 94.69 922 THR A O 1
ATOM 7103 N N . VAL A 1 923 ? -4.564 -18.394 -2.953 1.00 95.19 923 VAL A N 1
ATOM 7104 C CA . VAL A 1 923 ? -3.191 -18.091 -2.552 1.00 95.19 923 VAL A CA 1
ATOM 7105 C C . VAL A 1 923 ? -2.277 -18.569 -3.678 1.00 95.19 923 VAL A C 1
ATOM 7107 O O . VAL A 1 923 ? -2.453 -19.680 -4.172 1.00 95.19 923 VAL A O 1
ATOM 7110 N N . ILE A 1 924 ? -1.321 -17.736 -4.077 1.00 94.69 924 ILE A N 1
ATOM 7111 C CA . ILE A 1 924 ? -0.172 -18.181 -4.867 1.00 94.69 924 ILE A CA 1
ATOM 7112 C C . ILE A 1 924 ? 1.017 -18.099 -3.921 1.00 94.69 924 ILE A C 1
ATOM 7114 O O . ILE A 1 924 ? 1.248 -17.047 -3.315 1.00 94.69 924 ILE A O 1
ATOM 7118 N N . TYR A 1 925 ? 1.692 -19.228 -3.724 1.00 93.75 925 TYR A N 1
ATOM 7119 C CA . TYR A 1 925 ? 2.837 -19.320 -2.823 1.00 93.75 925 TYR A CA 1
ATOM 7120 C C . TYR A 1 925 ? 4.054 -18.623 -3.414 1.00 93.75 925 TYR A C 1
ATOM 7122 O O . TYR A 1 925 ? 4.046 -18.176 -4.561 1.00 93.75 925 TYR A O 1
ATOM 7130 N N . THR A 1 926 ? 5.099 -18.495 -2.608 1.00 90.00 926 THR A N 1
ATOM 7131 C CA . THR A 1 926 ? 6.277 -17.704 -2.941 1.00 90.00 926 THR A CA 1
ATOM 7132 C C . THR A 1 926 ? 7.020 -18.219 -4.179 1.00 90.00 926 THR A C 1
ATOM 7134 O O . THR A 1 926 ? 7.689 -17.418 -4.824 1.00 90.00 926 THR A O 1
ATOM 7137 N N . GLY A 1 927 ? 6.829 -19.488 -4.561 1.00 85.56 927 GLY A N 1
ATOM 7138 C CA . GLY A 1 927 ? 7.338 -20.095 -5.791 1.00 85.56 927 GLY A CA 1
ATOM 7139 C C . GLY A 1 927 ? 6.395 -20.088 -7.019 1.00 85.56 927 GLY A C 1
ATOM 7140 O O . GLY A 1 927 ? 6.852 -20.317 -8.140 1.00 85.56 927 GLY A O 1
ATOM 7141 N N . GLY A 1 928 ? 5.092 -19.826 -6.862 1.00 87.19 928 GLY A N 1
ATOM 7142 C CA . GLY A 1 928 ? 4.079 -20.180 -7.879 1.00 87.19 928 GLY A CA 1
ATOM 7143 C C . GLY A 1 928 ? 4.003 -19.270 -9.120 1.00 87.19 928 GLY A C 1
ATOM 7144 O O . GLY A 1 928 ? 4.241 -18.066 -9.035 1.00 87.19 928 GLY A O 1
ATOM 7145 N N . VAL A 1 929 ? 3.582 -19.812 -10.275 1.00 86.62 929 VAL A N 1
ATOM 7146 C CA . VAL A 1 929 ? 3.370 -19.146 -11.596 1.00 86.62 929 VAL A CA 1
ATOM 7147 C C . VAL A 1 929 ? 4.596 -18.463 -12.226 1.00 86.62 929 VAL A C 1
ATOM 7149 O O . VAL A 1 929 ? 4.984 -18.765 -13.354 1.00 86.62 929 VAL A O 1
ATOM 7152 N N . ASN A 1 930 ? 5.168 -17.492 -11.530 1.00 87.19 930 ASN A N 1
ATOM 7153 C CA . ASN A 1 930 ? 6.519 -17.000 -11.716 1.00 87.19 930 ASN A CA 1
ATOM 7154 C C . ASN A 1 930 ? 7.023 -16.701 -10.290 1.00 87.19 930 ASN A C 1
ATOM 7156 O O . ASN A 1 930 ? 6.551 -15.730 -9.690 1.00 87.19 930 ASN A O 1
ATOM 7160 N N . PRO A 1 931 ? 7.960 -17.504 -9.746 1.00 86.44 931 PRO A N 1
ATOM 7161 C CA . PRO A 1 931 ? 8.386 -17.444 -8.346 1.00 86.44 931 PRO A CA 1
ATOM 7162 C C . PRO A 1 931 ? 8.958 -16.087 -7.973 1.00 86.44 931 PRO A C 1
ATOM 7164 O O . PRO A 1 931 ? 9.075 -15.738 -6.806 1.00 86.44 931 PRO A O 1
ATOM 7167 N N . LEU A 1 932 ? 9.387 -15.320 -8.967 1.00 86.44 932 LEU A N 1
ATOM 7168 C CA . LEU A 1 932 ? 10.021 -14.051 -8.741 1.00 86.44 932 LEU A CA 1
ATOM 7169 C C . LEU A 1 932 ? 8.975 -13.030 -8.324 1.00 86.44 932 LEU A C 1
ATOM 7171 O O . LEU A 1 932 ? 9.258 -12.315 -7.380 1.00 86.44 932 LEU A O 1
ATOM 7175 N N . PHE A 1 933 ? 7.763 -13.035 -8.903 1.00 89.12 933 PHE A N 1
ATOM 7176 C CA . PHE A 1 933 ? 6.661 -12.098 -8.604 1.00 89.12 933 PHE A CA 1
ATOM 7177 C C . PHE A 1 933 ? 6.491 -11.842 -7.104 1.00 89.12 933 PHE A C 1
ATOM 7179 O O . PHE A 1 933 ? 6.316 -10.694 -6.677 1.00 89.12 933 PHE A O 1
ATOM 7186 N N . TRP A 1 934 ? 6.588 -12.922 -6.328 1.00 89.88 934 TRP A N 1
ATOM 7187 C CA . TRP A 1 934 ? 6.298 -12.973 -4.901 1.00 89.88 934 TRP A CA 1
ATOM 7188 C C . TRP A 1 934 ? 7.470 -12.580 -4.006 1.00 89.88 934 TRP A C 1
ATOM 7190 O O . TRP A 1 934 ? 7.479 -12.798 -2.790 1.00 89.88 934 TRP A O 1
ATOM 7200 N N . ARG A 1 935 ? 8.512 -12.020 -4.611 1.00 85.75 935 ARG A N 1
ATOM 7201 C CA . ARG A 1 935 ? 9.752 -11.736 -3.925 1.00 85.75 935 ARG A CA 1
ATOM 7202 C C . ARG A 1 935 ? 9.894 -10.255 -3.745 1.00 85.75 935 ARG A C 1
ATOM 7204 O O . ARG A 1 935 ? 9.941 -9.468 -4.679 1.00 85.75 935 ARG A O 1
ATOM 7211 N N . PRO A 1 936 ? 10.188 -9.838 -2.530 1.00 85.19 936 PRO A N 1
ATOM 7212 C CA . PRO A 1 936 ? 9.567 -10.206 -1.253 1.00 85.19 936 PRO A CA 1
ATOM 7213 C C . PRO A 1 936 ? 8.045 -10.013 -0.854 1.00 85.19 936 PRO A C 1
ATOM 7215 O O . PRO A 1 936 ? 7.801 -10.163 0.343 1.00 85.19 936 PRO A O 1
ATOM 7218 N N . ILE A 1 937 ? 7.034 -9.659 -1.696 1.00 91.62 937 ILE A N 1
ATOM 7219 C CA . ILE A 1 937 ? 5.584 -9.661 -1.307 1.00 91.62 937 ILE A CA 1
ATOM 7220 C C . ILE A 1 937 ? 5.168 -11.075 -1.602 1.00 91.62 937 ILE A C 1
ATOM 7222 O O . ILE A 1 937 ? 5.007 -11.437 -2.763 1.00 91.62 937 ILE A O 1
ATOM 7226 N N . THR A 1 938 ? 4.855 -11.834 -0.591 1.00 93.19 938 THR A N 1
ATOM 7227 C CA . THR A 1 938 ? 4.282 -13.144 -0.800 1.00 93.19 938 THR A CA 1
ATOM 7228 C C . THR A 1 938 ? 2.814 -12.964 -1.219 1.00 93.19 938 THR A C 1
ATOM 7230 O O . THR A 1 938 ? 2.144 -12.021 -0.778 1.00 93.19 938 THR A O 1
ATOM 7233 N N . GLY A 1 939 ? 2.322 -13.768 -2.175 1.00 92.19 939 GLY A N 1
ATOM 7234 C CA . GLY A 1 939 ? 0.979 -13.606 -2.763 1.00 92.19 939 GLY A CA 1
ATOM 7235 C C . GLY A 1 939 ? -0.113 -13.454 -1.694 1.00 92.19 939 GLY A C 1
ATOM 7236 O O . GLY A 1 939 ? 0.085 -13.894 -0.563 1.00 92.19 939 GLY A O 1
ATOM 7237 N N . ILE A 1 940 ? -1.246 -12.798 -2.000 1.00 95.31 940 ILE A N 1
ATOM 7238 C CA . ILE A 1 940 ? -2.275 -12.497 -0.974 1.00 95.31 940 ILE A CA 1
ATOM 7239 C C . ILE A 1 940 ? -2.539 -13.719 -0.075 1.00 95.31 940 ILE A C 1
ATOM 7241 O O . ILE A 1 940 ? -2.874 -14.791 -0.574 1.00 95.31 940 ILE A O 1
ATOM 7245 N N . ALA A 1 941 ? -2.438 -13.531 1.243 1.00 94.25 941 ALA A N 1
ATOM 7246 C CA . ALA A 1 941 ? -2.688 -14.573 2.234 1.00 94.25 941 ALA A CA 1
ATOM 7247 C C . ALA A 1 941 ? -1.765 -15.812 2.148 1.00 94.25 941 ALA A C 1
ATOM 7249 O O . ALA A 1 941 ? -2.226 -16.932 2.357 1.00 94.25 941 ALA A O 1
ATOM 7250 N N . SER A 1 942 ? -0.476 -15.633 1.826 1.00 93.81 942 SER A N 1
ATOM 7251 C CA . SER A 1 942 ? 0.534 -16.707 1.792 1.00 93.81 942 SER A CA 1
ATOM 7252 C C . SER A 1 942 ? 1.479 -16.776 3.005 1.00 93.81 942 SER A C 1
ATOM 7254 O O . SER A 1 942 ? 2.086 -17.823 3.190 1.00 93.81 942 SER A O 1
ATOM 7256 N N . PHE A 1 943 ? 1.591 -15.766 3.877 1.00 94.31 943 PHE A N 1
ATOM 7257 C CA . PHE A 1 943 ? 2.222 -15.876 5.215 1.00 94.31 943 PHE A CA 1
ATOM 7258 C C . PHE A 1 943 ? 1.209 -16.055 6.354 1.00 94.31 943 PHE A C 1
ATOM 7260 O O . PHE A 1 943 ? 1.550 -16.617 7.392 1.00 94.31 943 PHE A O 1
ATOM 7267 N N . ASN A 1 944 ? -0.017 -15.573 6.178 1.00 94.12 944 ASN A N 1
ATOM 7268 C CA . ASN A 1 944 ? -1.133 -15.677 7.105 1.00 94.12 944 ASN A CA 1
ATOM 7269 C C . ASN A 1 944 ? -2.328 -16.258 6.341 1.00 94.12 944 ASN A C 1
ATOM 7271 O O . ASN A 1 944 ? -3.214 -15.539 5.878 1.00 94.12 944 ASN A O 1
ATOM 7275 N N . LEU A 1 945 ? -2.339 -17.582 6.170 1.00 95.25 945 LEU A N 1
ATOM 7276 C CA . LEU A 1 945 ? -3.348 -18.218 5.327 1.00 95.25 945 LEU A CA 1
ATOM 7277 C C . LEU A 1 945 ? -4.767 -18.009 5.892 1.00 95.25 945 LEU A C 1
ATOM 7279 O O . LEU A 1 945 ? -4.968 -18.092 7.117 1.00 95.25 945 LEU A O 1
ATOM 7283 N N . PRO A 1 946 ? -5.776 -17.749 5.030 1.00 94.50 946 PRO A N 1
ATOM 7284 C CA . PRO A 1 946 ? -7.103 -17.385 5.499 1.00 94.50 946 PRO A CA 1
ATOM 7285 C C . PRO A 1 946 ? -7.777 -18.566 6.183 1.00 94.50 946 PRO A C 1
ATOM 7287 O O . PRO A 1 946 ? -7.700 -19.697 5.701 1.00 94.50 946 PRO A O 1
ATOM 7290 N N . THR A 1 947 ? -8.528 -18.281 7.242 1.00 94.81 947 THR A N 1
ATOM 7291 C CA . THR A 1 947 ? -9.451 -19.246 7.839 1.00 94.81 947 THR A CA 1
ATOM 7292 C C . THR A 1 947 ? -10.907 -18.959 7.484 1.00 94.81 947 THR A C 1
ATOM 7294 O O . THR A 1 947 ? -11.299 -17.876 7.016 1.00 94.81 947 THR A O 1
ATOM 7297 N N . TYR A 1 948 ? -11.723 -19.997 7.652 1.00 96.50 948 TYR A N 1
ATOM 7298 C CA . TYR A 1 948 ? -13.109 -20.030 7.210 1.00 96.50 948 TYR A CA 1
ATOM 7299 C C . TYR A 1 948 ? -13.990 -20.487 8.374 1.00 96.50 948 TYR A C 1
ATOM 7301 O O . TYR A 1 948 ? -13.902 -21.634 8.811 1.00 96.50 948 TYR A O 1
ATOM 7309 N N . ASP A 1 949 ? -14.812 -19.568 8.889 1.00 95.56 949 ASP A N 1
ATOM 7310 C CA . ASP A 1 949 ? -15.751 -19.831 9.981 1.00 95.56 949 ASP A CA 1
ATOM 7311 C C . ASP A 1 949 ? -17.012 -20.557 9.459 1.00 95.56 949 ASP A C 1
ATOM 7313 O O . ASP A 1 949 ? -17.632 -20.137 8.476 1.00 95.56 949 ASP A O 1
ATOM 7317 N N . ILE A 1 950 ? -17.422 -21.623 10.149 1.00 96.94 950 ILE A N 1
ATOM 7318 C CA . ILE A 1 950 ? -18.634 -22.414 9.892 1.00 96.94 950 ILE A CA 1
ATOM 7319 C C . ILE A 1 950 ? -19.387 -22.546 11.226 1.00 96.94 950 ILE A C 1
ATOM 7321 O O . ILE A 1 950 ? -18.915 -23.211 12.149 1.00 96.94 950 ILE A O 1
ATOM 7325 N N . ASP A 1 951 ? -20.550 -21.899 11.367 1.00 95.88 951 ASP A N 1
ATOM 7326 C CA . ASP A 1 951 ? -21.324 -21.934 12.619 1.00 95.88 951 ASP A CA 1
ATOM 7327 C C . ASP A 1 951 ? -22.188 -23.207 12.670 1.00 95.88 951 ASP A C 1
ATOM 7329 O O . ASP A 1 951 ? -23.232 -23.314 12.022 1.00 95.88 951 ASP A O 1
ATOM 7333 N N . ILE A 1 952 ? -21.725 -24.194 13.440 1.00 96.00 952 ILE A N 1
ATOM 7334 C CA . ILE A 1 952 ? -22.363 -25.509 13.588 1.00 96.00 952 ILE A CA 1
ATOM 7335 C C . ILE A 1 952 ? -23.340 -25.572 14.774 1.00 96.00 952 ILE A C 1
ATOM 7337 O O . ILE A 1 952 ? -23.885 -26.636 15.067 1.00 96.00 952 ILE A O 1
ATOM 7341 N N . THR A 1 953 ? -23.639 -24.439 15.422 1.00 95.69 953 THR A N 1
ATOM 7342 C CA . THR A 1 953 ? -24.664 -24.319 16.477 1.00 95.69 953 THR A CA 1
ATOM 7343 C C . THR A 1 953 ? -26.012 -24.975 16.119 1.00 95.69 953 THR A C 1
ATOM 7345 O O . THR A 1 953 ? -26.588 -25.613 17.004 1.00 95.69 953 THR A O 1
ATOM 7348 N N . PRO A 1 954 ? -26.524 -24.929 14.863 1.00 96.50 954 PRO A N 1
ATOM 7349 C CA . PRO A 1 954 ? -27.728 -25.673 14.466 1.00 96.50 954 PRO A CA 1
ATOM 7350 C C . PRO A 1 954 ? -27.686 -27.184 14.759 1.00 96.50 954 PRO A C 1
ATOM 7352 O O . PRO A 1 954 ? -28.729 -27.792 15.004 1.00 96.50 954 PRO A O 1
ATOM 7355 N N . PHE A 1 955 ? -26.495 -27.790 14.762 1.00 96.31 955 PHE A N 1
ATOM 7356 C CA . PHE A 1 955 ? -26.281 -29.226 14.955 1.00 96.31 955 PHE A CA 1
ATOM 7357 C C . PHE A 1 955 ? -26.050 -29.630 16.418 1.00 96.31 955 PHE A C 1
ATOM 7359 O O . PHE A 1 955 ? -26.019 -30.827 16.705 1.00 96.31 955 PHE A O 1
ATOM 7366 N N . LEU A 1 956 ? -25.960 -28.687 17.370 1.00 95.81 956 LEU A N 1
ATOM 7367 C CA . LEU A 1 956 ? -25.698 -29.006 18.784 1.00 95.81 956 LEU A CA 1
ATOM 7368 C C . LEU A 1 956 ? -26.715 -29.989 19.390 1.00 95.81 956 LEU A C 1
ATOM 7370 O O . LEU A 1 956 ? -26.355 -30.808 20.229 1.00 95.81 956 LEU A O 1
ATOM 7374 N N . GLY A 1 957 ? -27.958 -30.008 18.900 1.00 90.62 957 GLY A N 1
ATOM 7375 C CA . GLY A 1 957 ? -28.951 -31.015 19.293 1.00 90.62 957 GLY A CA 1
ATOM 7376 C C . GLY A 1 957 ? -28.576 -32.474 18.990 1.00 90.62 957 GLY A C 1
ATOM 7377 O O . GLY A 1 957 ? -29.100 -33.371 19.645 1.00 90.62 957 GLY A O 1
ATOM 7378 N N . LYS A 1 958 ? -27.671 -32.724 18.033 1.00 92.50 958 LYS A N 1
ATOM 7379 C CA . LYS A 1 958 ? -27.045 -34.040 17.821 1.00 92.50 958 LYS A CA 1
ATOM 7380 C C . LYS A 1 958 ? -25.867 -34.257 18.776 1.00 92.50 958 LYS A C 1
ATOM 7382 O O . LYS A 1 958 ? -25.755 -35.336 19.349 1.00 92.50 958 LYS A O 1
ATOM 7387 N N . LEU A 1 959 ? -25.033 -33.227 18.943 1.00 95.00 959 LEU A N 1
ATOM 7388 C CA . LEU A 1 959 ? -23.723 -33.256 19.610 1.00 95.00 959 LEU A CA 1
ATOM 7389 C C . LEU A 1 959 ? -23.772 -33.381 21.143 1.00 95.00 959 LEU A C 1
ATOM 7391 O O . LEU A 1 959 ? -22.898 -33.997 21.746 1.00 95.00 959 LEU A O 1
ATOM 7395 N N . LEU A 1 960 ? -24.787 -32.806 21.796 1.00 94.38 960 LEU A N 1
ATOM 7396 C CA . LEU A 1 960 ? -24.885 -32.676 23.263 1.00 94.38 960 LEU A CA 1
ATOM 7397 C C . LEU A 1 960 ? -25.212 -33.992 24.009 1.00 94.38 960 LEU A C 1
ATOM 7399 O O . LEU A 1 960 ? -25.748 -33.978 25.118 1.00 94.38 960 LEU A O 1
ATOM 7403 N N . ASN A 1 961 ? -24.933 -35.150 23.407 1.00 91.25 961 ASN A N 1
ATOM 7404 C CA . ASN A 1 961 ? -25.351 -36.459 23.917 1.00 91.25 961 ASN A CA 1
ATOM 7405 C C . ASN A 1 961 ? -24.303 -37.167 24.808 1.00 91.25 961 ASN A C 1
ATOM 7407 O O . ASN A 1 961 ? -24.616 -38.205 25.393 1.00 91.25 961 ASN A O 1
ATOM 7411 N N . GLY A 1 962 ? -23.090 -36.611 24.932 1.00 91.19 962 GLY A N 1
ATOM 7412 C CA . GLY A 1 962 ? -22.010 -37.148 25.772 1.00 91.19 962 GLY A CA 1
ATOM 7413 C C . GLY A 1 962 ? -21.199 -38.299 25.159 1.00 91.19 962 GLY A C 1
ATOM 7414 O O . GLY A 1 962 ? -20.475 -38.975 25.887 1.00 91.19 962 GLY A O 1
ATOM 7415 N N . LYS A 1 963 ? -21.318 -38.541 23.849 1.00 94.50 963 LYS A N 1
ATOM 7416 C CA . LYS A 1 963 ? -20.492 -39.486 23.078 1.00 94.50 963 LYS A CA 1
ATOM 7417 C C . LYS A 1 963 ? -19.483 -38.745 22.201 1.00 94.50 963 LYS A C 1
ATOM 7419 O O . LYS A 1 963 ? -19.542 -37.528 22.048 1.00 94.50 963 LYS A O 1
ATOM 7424 N N . GLU A 1 964 ? -18.581 -39.511 21.598 1.00 96.38 964 GLU A N 1
ATOM 7425 C CA . GLU A 1 964 ? -17.733 -39.046 20.503 1.00 96.38 964 GLU A CA 1
ATOM 7426 C C . GLU A 1 964 ? -18.553 -38.757 19.239 1.00 96.38 964 GLU A C 1
ATOM 7428 O O . GLU A 1 964 ? -19.408 -39.557 18.853 1.00 96.38 964 GLU A O 1
ATOM 7433 N N . HIS A 1 965 ? -18.221 -37.647 18.583 1.00 97.25 965 HIS A N 1
ATOM 7434 C CA . HIS A 1 965 ? -18.694 -37.233 17.265 1.00 97.25 965 HIS A CA 1
ATOM 7435 C C . HIS A 1 965 ? -17.512 -37.055 16.315 1.00 97.25 965 HIS A C 1
ATOM 7437 O O . HIS A 1 965 ? -16.456 -36.584 16.742 1.00 97.25 965 HIS A O 1
ATOM 7443 N N . ASP A 1 966 ? -17.683 -37.438 15.051 1.00 96.75 966 ASP A N 1
ATOM 7444 C CA . ASP A 1 966 ? -16.607 -37.468 14.054 1.00 96.75 966 ASP A CA 1
ATOM 7445 C C . ASP A 1 966 ? -16.631 -36.214 13.169 1.00 96.75 966 ASP A C 1
ATOM 7447 O O . ASP A 1 966 ? -17.601 -35.969 12.451 1.00 96.75 966 ASP A O 1
ATOM 7451 N N . PHE A 1 967 ? -15.567 -35.413 13.235 1.00 97.81 967 PHE A N 1
ATOM 7452 C CA . PHE A 1 967 ? -15.377 -34.196 12.445 1.00 97.81 967 PHE A CA 1
ATOM 7453 C C . PHE A 1 967 ? -14.417 -34.497 11.295 1.00 97.81 967 PHE A C 1
ATOM 7455 O O . PHE A 1 967 ? -13.221 -34.669 11.534 1.00 97.81 967 PHE A O 1
ATOM 7462 N N . GLY A 1 968 ? -14.942 -34.589 10.072 1.00 97.25 968 GLY A N 1
ATOM 7463 C CA . GLY A 1 968 ? -14.213 -35.052 8.889 1.00 97.25 968 GLY A CA 1
ATOM 7464 C C . GLY A 1 968 ? -14.027 -33.992 7.803 1.00 97.25 968 GLY A C 1
ATOM 7465 O O . GLY A 1 968 ? -14.862 -33.105 7.622 1.00 97.25 968 GLY A O 1
ATOM 7466 N N . PHE A 1 969 ? -12.948 -34.129 7.036 1.00 97.88 969 PHE A N 1
ATOM 7467 C CA . PHE A 1 969 ? -12.569 -33.246 5.935 1.00 97.88 969 PHE A CA 1
ATOM 7468 C C . PHE A 1 969 ? -12.203 -34.061 4.694 1.00 97.88 969 PHE A C 1
ATOM 7470 O O . PHE A 1 969 ? -11.484 -35.055 4.788 1.00 97.88 969 PHE A O 1
ATOM 7477 N N . SER A 1 970 ? -12.667 -33.624 3.524 1.00 96.19 970 SER A N 1
ATOM 7478 C CA . SER A 1 970 ? -12.294 -34.188 2.219 1.00 96.19 970 SER A CA 1
ATOM 7479 C C . SER A 1 970 ? -12.233 -33.093 1.153 1.00 96.19 970 SER A C 1
ATOM 7481 O O . SER A 1 970 ? -12.879 -32.054 1.308 1.00 96.19 970 SER A O 1
ATOM 7483 N N . VAL A 1 971 ? -11.470 -33.291 0.072 1.00 97.44 971 VAL A N 1
ATOM 7484 C CA . VAL A 1 971 ? -11.292 -32.269 -0.979 1.00 97.44 971 VAL A CA 1
ATOM 7485 C C . VAL A 1 971 ? -11.707 -32.790 -2.351 1.00 97.44 971 VAL A C 1
ATOM 7487 O O . VAL A 1 971 ? -11.081 -33.673 -2.928 1.00 97.44 971 VAL A O 1
ATOM 7490 N N . THR A 1 972 ? -12.759 -32.203 -2.912 1.00 95.06 972 THR A N 1
ATOM 7491 C CA . THR A 1 972 ? -13.254 -32.534 -4.252 1.00 95.06 972 THR A CA 1
ATOM 7492 C C . THR A 1 972 ? -12.196 -32.207 -5.303 1.00 95.06 972 THR A C 1
ATOM 7494 O O . THR A 1 972 ? -11.601 -31.130 -5.261 1.00 95.06 972 THR A O 1
ATOM 7497 N N . ASN A 1 973 ? -12.001 -33.125 -6.255 1.00 94.69 973 ASN A N 1
ATOM 7498 C CA . ASN A 1 973 ? -11.022 -33.061 -7.349 1.00 94.69 973 ASN A CA 1
ATOM 7499 C C . ASN A 1 973 ? -9.536 -33.036 -6.935 1.00 94.69 973 ASN A C 1
ATOM 7501 O O . ASN A 1 973 ? -8.688 -32.935 -7.819 1.00 94.69 973 ASN A O 1
ATOM 7505 N N . ALA A 1 974 ? -9.198 -33.173 -5.647 1.00 94.12 974 ALA A N 1
ATOM 7506 C CA . ALA A 1 974 ? -7.803 -33.200 -5.214 1.00 94.12 974 ALA A CA 1
ATOM 7507 C C . ALA A 1 974 ? -6.985 -34.327 -5.872 1.00 94.12 974 ALA A C 1
ATOM 7509 O O . ALA A 1 974 ? -7.452 -35.469 -5.987 1.00 94.12 974 ALA A O 1
ATOM 7510 N N . LEU A 1 975 ? -5.767 -33.968 -6.277 1.00 91.06 975 LEU A N 1
ATOM 7511 C CA . LEU A 1 975 ? -4.717 -34.831 -6.805 1.00 91.06 975 LEU A CA 1
ATOM 7512 C C . LEU A 1 975 ? -3.894 -35.402 -5.649 1.00 91.06 975 LEU A C 1
ATOM 7514 O O . LEU A 1 975 ? -4.040 -36.585 -5.357 1.00 91.06 975 LEU A O 1
ATOM 7518 N N . ASP A 1 976 ? -3.104 -34.565 -4.969 1.00 81.50 976 ASP A N 1
ATOM 7519 C CA . ASP A 1 976 ? -2.298 -34.928 -3.801 1.00 81.50 976 ASP A CA 1
ATOM 7520 C C . ASP A 1 976 ? -2.009 -33.733 -2.865 1.00 81.50 976 ASP A C 1
ATOM 7522 O O . ASP A 1 976 ? -2.088 -32.575 -3.255 1.00 81.50 976 ASP A O 1
ATOM 7526 N N . VAL A 1 977 ? -1.713 -34.046 -1.598 1.00 90.12 977 VAL A N 1
ATOM 7527 C CA . VAL A 1 977 ? -1.262 -33.143 -0.515 1.00 90.12 977 VAL A CA 1
ATOM 7528 C C . VAL A 1 977 ? -2.064 -31.836 -0.327 1.00 90.12 977 VAL A C 1
ATOM 7530 O O . VAL A 1 977 ? -1.586 -30.726 -0.564 1.00 90.12 977 VAL A O 1
ATOM 7533 N N . TRP A 1 978 ? -3.259 -31.957 0.259 1.00 96.50 978 TRP A N 1
ATOM 7534 C CA . TRP A 1 978 ? -3.956 -30.832 0.904 1.00 96.50 978 TRP A CA 1
ATOM 7535 C C . TRP A 1 978 ? -3.770 -30.889 2.417 1.00 96.50 978 TRP A C 1
ATOM 7537 O O . TRP A 1 978 ? -4.225 -31.840 3.057 1.00 96.50 978 TRP A O 1
ATOM 7547 N N . PHE A 1 979 ? -3.157 -29.863 3.012 1.00 96.81 979 PHE A N 1
ATOM 7548 C CA . PHE A 1 979 ? -3.089 -29.756 4.467 1.00 96.81 979 PHE A CA 1
ATOM 7549 C C . PHE A 1 979 ? -4.364 -29.110 5.011 1.00 96.81 979 PHE A C 1
ATOM 7551 O O . PHE A 1 979 ? -4.710 -27.984 4.643 1.00 96.81 979 PHE A O 1
ATOM 7558 N N . VAL A 1 980 ? -5.052 -29.795 5.924 1.00 97.56 980 VAL A N 1
ATOM 7559 C CA . VAL A 1 980 ? -6.285 -29.315 6.567 1.00 97.56 980 VAL A CA 1
ATOM 7560 C C . VAL A 1 980 ? -6.174 -29.475 8.079 1.00 97.56 980 VAL A C 1
ATOM 7562 O O . VAL A 1 980 ? -5.748 -30.511 8.574 1.00 97.56 980 VAL A O 1
ATOM 7565 N N . ASP A 1 981 ? -6.549 -28.436 8.813 1.00 96.88 981 ASP A N 1
ATOM 7566 C CA . ASP A 1 981 ? -6.667 -28.444 10.276 1.00 96.88 981 ASP A CA 1
ATOM 7567 C C . ASP A 1 981 ? -7.898 -27.597 10.644 1.00 96.88 981 ASP A C 1
ATOM 7569 O O . ASP A 1 981 ? -8.406 -26.841 9.805 1.00 96.88 981 ASP A O 1
ATOM 7573 N N . ALA A 1 982 ? -8.412 -27.715 11.864 1.00 97.94 982 ALA A N 1
ATOM 7574 C CA . ALA A 1 982 ? -9.497 -26.860 12.323 1.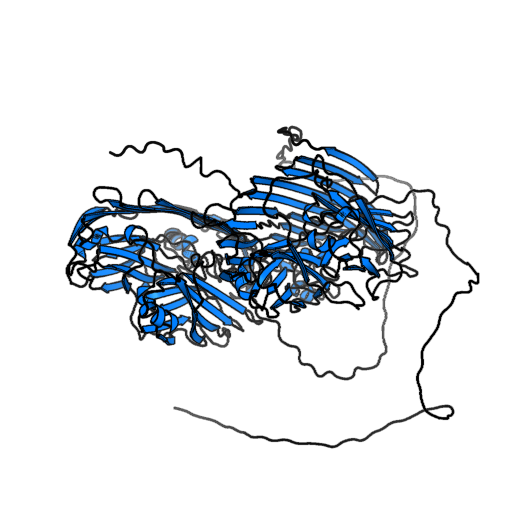00 97.94 982 ALA A CA 1
ATOM 7575 C C . ALA A 1 982 ? -9.535 -26.700 13.844 1.00 97.94 982 ALA A C 1
ATOM 7577 O O . ALA A 1 982 ? -9.204 -27.612 14.596 1.00 97.94 982 ALA A O 1
ATOM 7578 N N . ASN A 1 983 ? -10.054 -25.563 14.302 1.00 98.31 983 ASN A N 1
ATOM 7579 C CA . ASN A 1 983 ? -10.310 -25.300 15.714 1.00 98.31 983 ASN A CA 1
ATOM 7580 C C . ASN A 1 983 ? -11.812 -25.188 15.965 1.00 98.31 983 ASN A C 1
ATOM 7582 O O . ASN A 1 983 ? -12.513 -24.407 15.317 1.00 98.31 983 ASN A O 1
ATOM 7586 N N . LEU A 1 984 ? -12.313 -25.967 16.920 1.00 97.75 984 LEU A N 1
ATOM 7587 C CA . LEU A 1 984 ? -13.709 -25.941 17.332 1.00 97.75 984 LEU A CA 1
ATOM 7588 C C . LEU A 1 984 ? -13.876 -25.037 18.553 1.00 97.75 984 LEU A C 1
ATOM 7590 O O . LEU A 1 984 ? -13.554 -25.421 19.676 1.00 97.75 984 LEU A O 1
ATOM 7594 N N . HIS A 1 985 ? -14.396 -23.838 18.308 1.00 97.81 985 HIS A N 1
ATOM 7595 C CA . HIS A 1 985 ? -14.696 -22.809 19.301 1.00 97.81 985 HIS A CA 1
ATOM 7596 C C . HIS A 1 985 ? -16.058 -23.096 19.948 1.00 97.81 985 HIS A C 1
ATOM 7598 O O . HIS A 1 985 ? -17.078 -23.122 19.252 1.00 97.81 985 HIS A O 1
ATOM 7604 N N . LEU A 1 986 ? -16.087 -23.319 21.264 1.00 95.75 986 LEU A N 1
ATOM 7605 C CA . LEU A 1 986 ? -17.277 -23.699 22.035 1.00 95.75 986 LEU A CA 1
ATOM 7606 C C . LEU A 1 986 ? -17.592 -22.675 23.133 1.00 95.75 986 LEU A C 1
ATOM 7608 O O . LEU A 1 986 ? -16.709 -22.267 23.883 1.00 95.75 986 LEU A O 1
ATOM 7612 N N . TRP A 1 987 ? -18.871 -22.326 23.281 1.00 94.06 987 TRP A N 1
ATOM 7613 C CA . TRP A 1 987 ? -19.365 -21.496 24.385 1.00 94.06 987 TRP A CA 1
ATOM 7614 C C . TRP A 1 987 ? -20.217 -22.328 25.342 1.00 94.06 987 TRP A C 1
ATOM 7616 O O . TRP A 1 987 ? -21.084 -23.084 24.888 1.00 94.06 987 TRP A O 1
ATOM 7626 N N . LEU A 1 988 ? -19.989 -22.190 26.648 1.00 93.44 988 LEU A N 1
ATOM 7627 C CA . LEU A 1 988 ? -20.582 -23.023 27.695 1.00 93.44 988 LEU A CA 1
ATOM 7628 C C . LEU A 1 988 ? -21.589 -22.262 28.561 1.00 93.44 988 LEU A C 1
ATOM 7630 O O . LEU A 1 988 ? -21.399 -21.106 28.926 1.00 93.44 988 LEU A O 1
ATOM 7634 N N . ASP A 1 989 ? -22.670 -22.942 28.931 1.00 91.19 989 ASP A N 1
ATOM 7635 C CA . ASP A 1 989 ? -23.618 -22.456 29.925 1.00 91.19 989 ASP A CA 1
ATOM 7636 C C . ASP A 1 989 ? -23.078 -22.740 31.330 1.00 91.19 989 ASP A C 1
ATOM 7638 O O . ASP A 1 989 ? -23.156 -23.863 31.830 1.00 91.19 989 ASP A O 1
ATOM 7642 N N . HIS A 1 990 ? -22.523 -21.715 31.975 1.00 89.06 990 HIS A N 1
ATOM 7643 C CA . HIS A 1 990 ? -21.985 -21.815 33.338 1.00 89.06 990 HIS A CA 1
ATOM 7644 C C . HIS A 1 990 ? -23.075 -21.922 34.421 1.00 89.06 990 HIS A C 1
ATOM 7646 O O . HIS A 1 990 ? -22.762 -22.216 35.571 1.00 89.06 990 HIS A O 1
ATOM 7652 N N . ASN A 1 991 ? -24.352 -21.718 34.070 1.00 89.94 991 ASN A N 1
ATOM 7653 C CA . ASN A 1 991 ? -25.491 -21.826 34.991 1.00 89.94 991 ASN A CA 1
ATOM 7654 C C . ASN A 1 991 ? -26.312 -23.118 34.788 1.00 89.94 991 ASN A C 1
ATOM 7656 O O . ASN A 1 991 ? -27.375 -23.264 35.396 1.00 89.94 991 ASN A O 1
ATOM 7660 N N . SER A 1 992 ? -25.865 -24.050 33.937 1.00 88.31 992 SER A N 1
ATOM 7661 C CA . SER A 1 992 ? -26.522 -25.348 33.739 1.00 88.31 992 SER A CA 1
ATOM 7662 C C . SER A 1 992 ? -25.517 -26.453 33.435 1.00 88.31 992 SER A C 1
ATOM 7664 O O . SER A 1 992 ? -24.690 -26.324 32.542 1.00 88.31 992 SER A O 1
ATOM 7666 N N . GLU A 1 993 ? -25.653 -27.606 34.092 1.00 89.44 993 GLU A N 1
ATOM 7667 C CA . GLU A 1 993 ? -24.874 -28.810 33.757 1.00 89.44 993 GLU A CA 1
ATOM 7668 C C . GLU A 1 993 ? -25.192 -29.345 32.347 1.00 89.44 993 GLU A C 1
ATOM 7670 O O . GLU A 1 993 ? -24.382 -30.063 31.748 1.00 89.44 993 GLU A O 1
ATOM 7675 N N . LYS A 1 994 ? -26.390 -29.031 31.821 1.00 91.50 994 LYS A N 1
ATOM 7676 C CA . LYS A 1 994 ? -26.855 -29.480 30.502 1.00 91.50 994 LYS A CA 1
ATOM 7677 C C . LYS A 1 994 ? -27.663 -28.428 29.750 1.00 91.50 994 LYS A C 1
ATOM 7679 O O . LYS A 1 994 ? -28.633 -27.870 30.267 1.00 91.50 994 LYS A O 1
ATOM 7684 N N . THR A 1 995 ? -27.304 -28.230 28.491 1.00 92.75 995 THR A N 1
ATOM 7685 C CA . THR A 1 995 ? -28.111 -27.570 27.468 1.00 92.75 995 THR A CA 1
ATOM 7686 C C . THR A 1 995 ? -28.869 -28.629 26.665 1.00 92.75 995 THR A C 1
ATOM 7688 O O . THR A 1 995 ? -28.546 -29.817 26.681 1.00 92.75 995 THR A O 1
ATOM 7691 N N . PHE A 1 996 ? -29.925 -28.216 25.967 1.00 91.94 996 PHE A N 1
ATOM 7692 C CA . PHE A 1 996 ? -30.734 -29.111 25.134 1.00 91.94 996 PHE A CA 1
ATOM 7693 C C . PHE A 1 996 ? -30.940 -28.481 23.769 1.00 91.94 996 PHE A C 1
ATOM 7695 O O . PHE A 1 996 ? -31.337 -27.322 23.703 1.00 91.94 996 PHE A O 1
ATOM 7702 N N . GLY A 1 997 ? -30.740 -29.222 22.683 1.00 93.44 997 GLY A N 1
ATOM 7703 C CA . GLY A 1 997 ? -30.959 -28.695 21.339 1.00 93.44 997 GLY A CA 1
ATOM 7704 C C . GLY A 1 997 ? -31.702 -29.646 20.418 1.00 93.44 997 GLY A C 1
ATOM 7705 O O . GLY A 1 997 ? -31.924 -30.811 20.740 1.00 93.44 997 GLY A O 1
ATOM 7706 N N . SER A 1 998 ? -32.068 -29.148 19.241 1.00 92.81 998 SER A N 1
ATOM 7707 C CA . SER A 1 998 ? -32.563 -29.973 18.139 1.00 92.81 998 SER A CA 1
ATOM 7708 C C . SER A 1 998 ? -32.357 -29.270 16.799 1.00 92.81 998 SER A C 1
ATOM 7710 O O . SER A 1 998 ? -32.565 -28.060 16.689 1.00 92.81 998 SER A O 1
ATOM 7712 N N . LEU A 1 999 ? -31.973 -30.040 15.783 1.00 94.50 999 LEU A N 1
ATOM 7713 C CA . LEU A 1 999 ? -31.950 -29.603 14.390 1.00 94.50 999 LEU A CA 1
ATOM 7714 C C . LEU A 1 999 ? -33.401 -29.535 13.873 1.00 94.50 999 LEU A C 1
ATOM 7716 O O . LEU A 1 999 ? -34.205 -30.416 14.165 1.00 94.50 999 LEU A O 1
ATOM 7720 N N . VAL A 1 1000 ? -33.745 -28.481 13.136 1.00 94.06 1000 VAL A N 1
ATOM 7721 C CA . VAL A 1 1000 ? -35.112 -28.179 12.660 1.00 94.06 1000 VAL A CA 1
ATOM 7722 C C . VAL A 1 1000 ? -35.211 -28.268 11.140 1.00 94.06 1000 VAL A C 1
ATOM 7724 O O . VAL A 1 1000 ? -36.189 -28.798 10.621 1.00 94.06 1000 VAL A O 1
ATOM 7727 N N . SER A 1 1001 ? -34.199 -27.781 10.425 1.00 93.88 1001 SER A N 1
ATOM 7728 C CA . SER A 1 1001 ? -34.058 -27.958 8.981 1.00 93.88 1001 SER A CA 1
ATOM 7729 C C . SER A 1 1001 ? -32.587 -28.126 8.623 1.00 93.88 1001 SER A C 1
ATOM 7731 O O . SER A 1 1001 ? -31.717 -27.527 9.254 1.00 93.88 1001 SER A O 1
ATOM 7733 N N . TYR A 1 1002 ? -32.304 -28.908 7.590 1.00 95.06 1002 TYR A N 1
ATOM 7734 C CA . TYR A 1 1002 ? -30.960 -29.093 7.061 1.00 95.06 1002 TYR A CA 1
ATOM 7735 C C . TYR A 1 1002 ? -31.048 -29.382 5.565 1.00 95.06 1002 TYR A C 1
ATOM 7737 O O . TYR A 1 1002 ? -31.846 -30.212 5.134 1.00 95.06 1002 TYR A O 1
ATOM 7745 N N . GLU A 1 1003 ? -30.252 -28.659 4.789 1.00 92.62 1003 GLU A N 1
ATOM 7746 C CA . GLU A 1 1003 ? -30.188 -28.738 3.339 1.00 92.62 1003 GLU A CA 1
ATOM 7747 C C . GLU A 1 1003 ? -28.728 -28.561 2.905 1.00 92.62 1003 GLU A C 1
ATOM 7749 O O . GLU A 1 1003 ? -28.142 -27.494 3.068 1.00 92.62 1003 GLU A O 1
ATOM 7754 N N . ALA A 1 1004 ? -28.136 -29.611 2.340 1.00 92.88 1004 ALA A N 1
ATOM 7755 C CA . ALA A 1 1004 ? -26.799 -29.579 1.753 1.00 92.88 1004 ALA A CA 1
ATOM 7756 C C . ALA A 1 1004 ? -26.809 -30.310 0.398 1.00 92.88 1004 ALA A C 1
ATOM 7758 O O . ALA A 1 1004 ? -26.265 -31.414 0.291 1.00 92.88 1004 ALA A O 1
ATOM 7759 N N . PRO A 1 1005 ? -27.459 -29.749 -0.644 1.00 89.81 1005 PRO A N 1
ATOM 7760 C CA . PRO A 1 1005 ? -27.436 -30.314 -1.988 1.00 89.81 1005 PRO A CA 1
ATOM 7761 C C . PRO A 1 1005 ? -26.006 -30.614 -2.445 1.00 89.81 1005 PRO A C 1
ATOM 7763 O O . PRO A 1 1005 ? -25.038 -29.969 -2.025 1.00 89.81 1005 PRO A O 1
ATOM 7766 N N . LYS A 1 1006 ? -25.880 -31.612 -3.324 1.00 88.50 1006 LYS A N 1
ATOM 7767 C CA . LYS A 1 1006 ? -24.602 -31.960 -3.951 1.00 88.50 1006 LYS A CA 1
ATOM 7768 C C . LYS A 1 1006 ? -24.039 -30.754 -4.706 1.00 88.50 1006 LYS A C 1
ATOM 7770 O O . LYS A 1 1006 ? -24.797 -29.937 -5.230 1.00 88.50 1006 LYS A O 1
ATOM 7775 N N . LEU A 1 1007 ? -22.712 -30.677 -4.775 1.00 93.25 1007 LEU A N 1
ATOM 7776 C CA . LEU A 1 1007 ? -22.005 -29.738 -5.637 1.00 93.25 1007 LEU A CA 1
ATOM 7777 C C . LEU A 1 1007 ? -22.569 -29.804 -7.061 1.00 93.25 1007 LEU A C 1
ATOM 7779 O O . LEU A 1 1007 ? -22.610 -30.874 -7.667 1.00 93.25 1007 LEU A O 1
ATOM 7783 N N . THR A 1 1008 ? -22.986 -28.657 -7.590 1.00 92.38 1008 THR A N 1
ATOM 7784 C CA . THR A 1 1008 ? -23.260 -28.514 -9.019 1.00 92.38 1008 THR A CA 1
ATOM 7785 C C . THR A 1 1008 ? -21.964 -28.059 -9.667 1.00 92.38 1008 THR A C 1
ATOM 7787 O O . THR A 1 1008 ? -21.530 -26.939 -9.424 1.00 92.38 1008 THR A O 1
ATOM 7790 N N . LEU A 1 1009 ? -21.334 -28.925 -10.457 1.00 91.62 1009 LEU A N 1
ATOM 7791 C CA . LEU A 1 1009 ? -20.109 -28.644 -11.206 1.00 91.62 1009 LEU A CA 1
ATOM 7792 C C . LEU A 1 1009 ? -20.380 -28.905 -12.689 1.00 91.62 1009 LEU A C 1
ATOM 7794 O O . LEU A 1 1009 ? -20.939 -29.941 -13.046 1.00 91.62 1009 LEU A O 1
ATOM 7798 N N . HIS A 1 1010 ? -19.980 -27.970 -13.544 1.00 90.00 1010 HIS A N 1
ATOM 7799 C CA . HIS A 1 1010 ? -20.061 -28.089 -14.993 1.00 90.00 1010 HIS A CA 1
ATOM 7800 C C . HIS A 1 1010 ? -18.750 -27.607 -15.614 1.00 90.00 1010 HIS A C 1
ATOM 7802 O O . HIS A 1 1010 ? -18.278 -26.509 -15.315 1.00 90.00 1010 HIS A O 1
ATOM 7808 N N . VAL A 1 1011 ? -18.179 -28.446 -16.472 1.00 89.69 1011 VAL A N 1
ATOM 7809 C CA . VAL A 1 1011 ? -17.007 -28.151 -17.294 1.00 89.69 1011 VAL A CA 1
ATOM 7810 C C . VAL A 1 1011 ? -17.457 -28.211 -18.751 1.00 89.69 1011 VAL A C 1
ATOM 7812 O O . VAL A 1 1011 ? -18.160 -29.144 -19.140 1.00 89.69 1011 VAL A O 1
ATOM 7815 N N . ASP A 1 1012 ? -17.087 -27.191 -19.515 1.00 87.94 1012 ASP A N 1
ATOM 7816 C CA . ASP A 1 1012 ? -17.289 -27.064 -20.958 1.00 87.94 1012 ASP A CA 1
ATOM 7817 C C . ASP A 1 1012 ? -15.906 -26.969 -21.621 1.00 87.94 1012 ASP A C 1
ATOM 7819 O O . ASP A 1 1012 ? -15.077 -26.156 -21.200 1.00 87.94 1012 ASP A O 1
ATOM 7823 N N . SER A 1 1013 ? -15.641 -27.833 -22.602 1.00 92.12 1013 SER A N 1
ATOM 7824 C CA . SER A 1 1013 ? -14.307 -28.101 -23.156 1.00 92.12 1013 SER A CA 1
ATOM 7825 C C . SER A 1 1013 ? -14.344 -28.062 -24.684 1.00 92.12 1013 SER A C 1
ATOM 7827 O O . SER A 1 1013 ? -14.984 -28.902 -25.312 1.00 92.12 1013 SER A O 1
ATOM 7829 N N . ASP A 1 1014 ? -13.616 -27.122 -25.285 1.00 90.19 1014 ASP A N 1
ATOM 7830 C CA . ASP A 1 1014 ? -13.495 -26.953 -26.739 1.00 90.19 1014 ASP A CA 1
ATOM 7831 C C . ASP A 1 1014 ? -12.010 -26.838 -27.107 1.00 90.19 1014 ASP A C 1
ATOM 7833 O O . ASP A 1 1014 ? -11.369 -25.835 -26.789 1.00 90.19 1014 ASP A O 1
ATOM 7837 N N . PHE A 1 1015 ? -11.423 -27.883 -27.697 1.00 93.38 1015 PHE A N 1
ATOM 7838 C CA . PHE A 1 1015 ? -9.987 -27.934 -27.986 1.00 93.38 1015 PHE A CA 1
ATOM 7839 C C . PHE A 1 1015 ? -9.640 -28.768 -29.226 1.00 93.38 1015 PHE A C 1
ATOM 7841 O O . PHE A 1 1015 ? -10.368 -29.671 -29.633 1.00 93.38 1015 PHE A O 1
ATOM 7848 N N . SER A 1 1016 ? -8.486 -28.462 -29.820 1.00 91.19 1016 SER A N 1
ATOM 7849 C CA . SER A 1 1016 ? -7.921 -29.138 -30.986 1.00 91.19 1016 SER A CA 1
ATOM 7850 C C . SER A 1 1016 ? -6.404 -29.222 -30.825 1.00 91.19 1016 SER A C 1
ATOM 7852 O O . SER A 1 1016 ? -5.698 -28.227 -30.999 1.00 91.19 1016 SER A O 1
ATOM 7854 N N . ALA A 1 1017 ? -5.902 -30.422 -30.525 1.00 90.38 1017 ALA A N 1
ATOM 7855 C CA . ALA A 1 1017 ? -4.542 -30.629 -30.026 1.00 90.38 1017 ALA A CA 1
ATOM 7856 C C . ALA A 1 1017 ? -4.272 -29.747 -28.785 1.00 90.38 1017 ALA A C 1
ATOM 7858 O O . ALA A 1 1017 ? -5.083 -29.746 -27.857 1.00 90.38 1017 ALA A O 1
ATOM 7859 N N . LEU A 1 1018 ? -3.157 -29.009 -28.764 1.00 89.81 1018 LEU A N 1
ATOM 7860 C CA . LEU A 1 1018 ? -2.698 -28.210 -27.620 1.00 89.81 1018 LEU A CA 1
ATOM 7861 C C . LEU A 1 1018 ? -3.339 -26.810 -27.513 1.00 89.81 1018 LEU A C 1
ATOM 7863 O O . LEU A 1 1018 ? -3.040 -26.078 -26.573 1.00 89.81 1018 LEU A O 1
ATOM 7867 N N . ASP A 1 1019 ? -4.211 -26.427 -28.451 1.00 91.88 1019 ASP A N 1
ATOM 7868 C CA . ASP A 1 1019 ? -4.958 -25.163 -28.397 1.00 91.88 1019 ASP A CA 1
ATOM 7869 C C . ASP A 1 1019 ? -6.424 -25.429 -28.054 1.00 91.88 1019 ASP A C 1
ATOM 7871 O O . ASP A 1 1019 ? -7.063 -26.311 -28.632 1.00 91.88 1019 ASP A O 1
ATOM 7875 N N . GLY A 1 1020 ? -6.974 -24.670 -27.106 1.00 86.62 1020 GLY A N 1
ATOM 7876 C CA . GLY A 1 1020 ? -8.299 -24.952 -26.569 1.00 86.62 1020 GLY A CA 1
ATOM 7877 C C . GLY A 1 1020 ? -8.760 -24.026 -25.454 1.00 86.62 1020 GLY A C 1
ATOM 7878 O O . GLY A 1 1020 ? -8.038 -23.144 -24.990 1.00 86.62 1020 GLY A O 1
ATOM 7879 N N . ARG A 1 1021 ? -10.001 -24.227 -25.024 1.00 91.19 1021 ARG A N 1
ATOM 7880 C CA . ARG A 1 1021 ? -10.714 -23.406 -24.054 1.00 91.19 1021 ARG A CA 1
ATOM 7881 C C . ARG A 1 1021 ? -11.544 -24.286 -23.127 1.00 91.19 1021 ARG A C 1
ATOM 7883 O O . ARG A 1 1021 ? -12.387 -25.054 -23.575 1.00 91.19 1021 ARG A O 1
ATOM 7890 N N . PHE A 1 1022 ? -11.337 -24.092 -21.832 1.00 91.12 1022 PHE A N 1
ATOM 7891 C CA . PHE A 1 1022 ? -11.978 -24.826 -20.750 1.00 91.12 1022 PHE A CA 1
ATOM 7892 C C . PHE A 1 1022 ? -12.725 -23.839 -19.858 1.00 91.12 1022 PHE A C 1
ATOM 7894 O O . PHE A 1 1022 ? -12.126 -22.940 -19.260 1.00 91.12 1022 PHE A O 1
ATOM 7901 N N . VAL A 1 1023 ? -14.046 -23.973 -19.790 1.00 91.88 1023 VAL A N 1
ATOM 7902 C CA . VAL A 1 1023 ? -14.915 -23.139 -18.960 1.00 91.88 1023 VAL A CA 1
ATOM 7903 C C . VAL A 1 1023 ? -15.475 -23.989 -17.831 1.00 91.88 1023 VAL A C 1
ATOM 7905 O O . VAL A 1 1023 ? -16.439 -24.729 -18.004 1.00 91.88 1023 VAL A O 1
ATOM 7908 N N . THR A 1 1024 ? -14.885 -23.852 -16.649 1.00 91.50 1024 THR A N 1
ATOM 7909 C CA . THR A 1 1024 ? -15.390 -24.487 -15.431 1.00 91.50 1024 THR A CA 1
ATOM 7910 C C . THR A 1 1024 ? -16.340 -23.534 -14.720 1.00 91.50 1024 THR A C 1
ATOM 7912 O O . THR A 1 1024 ? -16.051 -22.349 -14.548 1.00 91.50 1024 THR A O 1
ATOM 7915 N N . SER A 1 1025 ? -17.478 -24.038 -14.262 1.00 91.19 1025 SER A N 1
ATOM 7916 C CA . SER A 1 1025 ? -18.422 -23.300 -13.427 1.00 91.19 1025 SER A CA 1
ATOM 7917 C C . SER A 1 1025 ? -19.001 -24.205 -12.349 1.00 91.19 1025 SER A C 1
ATOM 7919 O O . SER A 1 1025 ? -19.243 -25.387 -12.592 1.00 91.19 1025 SER A O 1
ATOM 7921 N N . ALA A 1 1026 ? -19.207 -23.667 -11.149 1.00 93.56 1026 ALA A N 1
ATOM 7922 C CA . ALA A 1 1026 ? -19.766 -24.440 -10.048 1.00 93.56 1026 ALA A CA 1
ATOM 7923 C C . ALA A 1 1026 ? -20.683 -23.604 -9.153 1.00 93.56 1026 ALA A C 1
ATOM 7925 O O . ALA A 1 1026 ? -20.534 -22.384 -9.050 1.00 93.56 1026 ALA A O 1
ATOM 7926 N N . SER A 1 1027 ? -21.603 -24.269 -8.458 1.00 91.44 1027 SER A N 1
ATOM 7927 C CA . SER A 1 1027 ? -22.394 -23.685 -7.375 1.00 91.44 1027 SER A CA 1
ATOM 7928 C C . SER A 1 1027 ? -22.656 -24.688 -6.247 1.00 91.44 1027 SER A C 1
ATOM 7930 O O . SER A 1 1027 ? -22.809 -25.895 -6.463 1.00 91.44 1027 SER A O 1
ATOM 7932 N N . ARG A 1 1028 ? -22.709 -24.174 -5.013 1.00 91.44 1028 ARG A N 1
ATOM 7933 C CA . ARG A 1 1028 ? -23.031 -24.942 -3.800 1.00 91.44 1028 ARG A CA 1
ATOM 7934 C C . ARG A 1 1028 ? -23.956 -24.128 -2.902 1.00 91.44 1028 ARG A C 1
ATOM 7936 O O . ARG A 1 1028 ? -23.793 -22.915 -2.776 1.00 91.44 1028 ARG A O 1
ATOM 7943 N N . HIS A 1 1029 ? -24.898 -24.798 -2.247 1.00 92.69 1029 HIS A N 1
ATOM 7944 C CA . HIS A 1 1029 ? -25.650 -24.252 -1.121 1.00 92.69 1029 HIS A CA 1
ATOM 7945 C C . HIS A 1 1029 ? -25.548 -25.236 0.047 1.00 92.69 1029 HIS A C 1
ATOM 7947 O O . HIS A 1 1029 ? -25.651 -26.445 -0.151 1.00 92.69 1029 HIS A O 1
ATOM 7953 N N . VAL A 1 1030 ? -25.339 -24.709 1.249 1.00 92.88 1030 VAL A N 1
ATOM 7954 C CA . VAL A 1 1030 ? -25.539 -25.408 2.522 1.00 92.88 1030 VAL A CA 1
ATOM 7955 C C . VAL A 1 1030 ? -26.401 -24.504 3.404 1.00 92.88 1030 VAL A C 1
ATOM 7957 O O . VAL A 1 1030 ? -26.246 -23.282 3.368 1.00 92.88 1030 VAL A O 1
ATOM 7960 N N . SER A 1 1031 ? -27.329 -25.072 4.164 1.00 96.31 1031 SER A N 1
ATOM 7961 C CA . SER A 1 1031 ? -28.190 -24.356 5.105 1.00 96.31 1031 SER A CA 1
ATOM 7962 C C . SER A 1 1031 ? -28.611 -25.279 6.247 1.00 96.31 1031 SER A C 1
ATOM 7964 O O . SER A 1 1031 ? -28.969 -26.435 6.023 1.00 96.31 1031 SER A O 1
ATOM 7966 N N . ALA A 1 1032 ? -28.592 -24.778 7.478 1.00 95.25 1032 ALA A N 1
ATOM 7967 C CA . ALA A 1 1032 ? -29.029 -25.517 8.655 1.00 95.25 1032 ALA A CA 1
ATOM 7968 C C . ALA A 1 1032 ? -29.722 -24.582 9.648 1.00 95.25 1032 ALA A C 1
ATOM 7970 O O . ALA A 1 1032 ? -29.160 -23.562 10.038 1.00 95.25 1032 ALA A O 1
ATOM 7971 N N . THR A 1 1033 ? -30.923 -24.944 10.097 1.00 95.94 1033 THR A N 1
ATOM 7972 C CA . THR A 1 1033 ? -31.606 -24.292 11.220 1.00 95.94 1033 THR A CA 1
ATOM 7973 C C . THR A 1 1033 ? -31.757 -25.285 12.353 1.00 95.94 1033 THR A C 1
ATOM 7975 O O . THR A 1 1033 ? -32.259 -26.385 12.146 1.00 95.94 1033 THR A O 1
ATOM 7978 N N . GLY A 1 1034 ? -31.395 -24.885 13.564 1.00 93.62 1034 GLY A N 1
ATOM 7979 C CA . GLY A 1 1034 ? -31.644 -25.639 14.786 1.00 93.62 1034 GLY A CA 1
ATOM 7980 C C . GLY A 1 1034 ? -32.003 -24.711 15.937 1.00 93.62 1034 GLY A C 1
ATOM 7981 O O . GLY A 1 1034 ? -32.187 -23.507 15.754 1.00 93.62 1034 GLY A O 1
ATOM 7982 N N . TRP A 1 1035 ? -32.097 -25.263 17.138 1.00 93.69 1035 TRP A N 1
ATOM 7983 C CA . TRP A 1 1035 ? -32.164 -24.485 18.370 1.00 93.69 1035 TRP A CA 1
ATOM 7984 C C . TRP A 1 1035 ? -31.360 -25.127 19.484 1.00 93.69 1035 TRP A C 1
ATOM 7986 O O . TRP A 1 1035 ? -31.206 -26.347 19.517 1.00 93.69 1035 TRP A O 1
ATOM 7996 N N . VAL A 1 1036 ? -30.943 -24.295 20.434 1.00 94.12 1036 VAL A N 1
ATOM 7997 C CA . VAL A 1 1036 ? -30.410 -24.708 21.731 1.00 94.12 1036 VAL A CA 1
ATOM 7998 C C . VAL A 1 1036 ? -31.158 -23.962 22.836 1.00 94.12 1036 VAL A C 1
ATOM 8000 O O . VAL A 1 1036 ? -31.595 -22.824 22.664 1.00 94.12 1036 VAL A O 1
ATOM 8003 N N . LYS A 1 1037 ? -31.367 -24.635 23.963 1.00 92.12 1037 LYS A N 1
ATOM 8004 C CA . LYS A 1 1037 ? -31.930 -24.108 25.199 1.00 92.12 1037 LYS A CA 1
ATOM 8005 C C . LYS A 1 1037 ? -30.880 -24.223 26.302 1.00 92.12 1037 LYS A C 1
ATOM 8007 O O . LYS A 1 1037 ? -30.431 -25.328 26.606 1.00 92.12 1037 LYS A O 1
ATOM 8012 N N . SER A 1 1038 ? -30.558 -23.085 26.895 1.00 89.31 1038 SER A N 1
ATOM 8013 C CA . SER A 1 1038 ? -29.653 -22.880 28.027 1.00 89.31 1038 SER A CA 1
ATOM 8014 C C . SER A 1 1038 ? -30.381 -22.120 29.147 1.00 89.31 1038 SER A C 1
ATOM 8016 O O . SER A 1 1038 ? -31.578 -21.826 29.040 1.00 89.31 1038 SER A O 1
ATOM 8018 N N . SER A 1 1039 ? -29.670 -21.791 30.222 1.00 85.75 1039 SER A N 1
ATOM 8019 C CA . SER A 1 1039 ? -30.092 -20.849 31.265 1.00 85.75 1039 SER A CA 1
ATOM 8020 C C . SER A 1 1039 ? -30.505 -19.488 30.686 1.00 85.75 1039 SER A C 1
ATOM 8022 O O . SER A 1 1039 ? -31.510 -18.917 31.105 1.00 85.75 1039 SER A O 1
ATOM 8024 N N . TYR A 1 1040 ? -29.809 -19.034 29.638 1.00 81.38 1040 TYR A N 1
ATOM 8025 C CA . TYR A 1 1040 ? -30.090 -17.814 28.870 1.00 81.38 1040 TYR A CA 1
ATOM 8026 C C . TYR A 1 1040 ? -31.363 -17.898 27.995 1.00 81.38 1040 TYR A C 1
ATOM 8028 O O . TYR A 1 1040 ? -31.687 -16.958 27.269 1.00 81.38 1040 TYR A O 1
ATOM 8036 N N . GLY A 1 1041 ? -32.103 -19.011 28.045 1.00 85.56 1041 GLY A N 1
ATOM 8037 C CA . GLY A 1 1041 ? -33.352 -19.224 27.314 1.00 85.56 1041 GLY A CA 1
ATOM 8038 C C . GLY A 1 1041 ? -33.196 -20.129 26.091 1.00 85.56 1041 GLY A C 1
ATOM 8039 O O . GLY A 1 1041 ? -32.255 -20.910 25.986 1.00 85.56 1041 GLY A O 1
ATOM 8040 N N . LYS A 1 1042 ? -34.164 -20.074 25.165 1.00 87.62 1042 LYS A N 1
ATOM 8041 C CA . LYS A 1 1042 ? -34.142 -20.848 23.913 1.00 87.62 1042 LYS A CA 1
ATOM 8042 C C . LYS A 1 1042 ? -33.793 -19.945 22.733 1.00 87.62 1042 LYS A C 1
ATOM 8044 O O . LYS A 1 1042 ? -34.546 -19.027 22.418 1.00 87.62 1042 LYS A O 1
ATOM 8049 N N . VAL A 1 1043 ? -32.702 -20.272 22.050 1.00 87.94 1043 VAL A N 1
ATOM 8050 C CA . VAL A 1 1043 ? -32.209 -19.583 20.857 1.00 87.94 1043 VAL A CA 1
ATOM 8051 C C . VAL A 1 1043 ? -32.332 -20.523 19.659 1.00 87.94 1043 VAL A C 1
ATOM 8053 O O . VAL A 1 1043 ? -31.780 -21.620 19.660 1.00 87.94 1043 VAL A O 1
ATOM 8056 N N . MET A 1 1044 ? -33.073 -20.102 18.637 1.00 90.62 1044 MET A N 1
ATOM 8057 C CA . MET A 1 1044 ? -33.001 -20.662 17.286 1.00 90.62 1044 MET A CA 1
ATOM 8058 C C . MET A 1 1044 ? -31.755 -20.097 16.594 1.00 90.62 1044 MET A C 1
ATOM 8060 O O . MET A 1 1044 ? -31.541 -18.889 16.674 1.00 90.62 1044 MET A O 1
ATOM 8064 N N . THR A 1 1045 ? -31.000 -20.913 15.860 1.00 91.38 1045 THR A N 1
ATOM 8065 C CA . THR A 1 1045 ? -29.892 -20.464 14.999 1.00 91.38 1045 THR A CA 1
ATOM 8066 C C . THR A 1 1045 ? -30.074 -21.029 13.597 1.00 91.38 1045 THR A C 1
ATOM 8068 O O . THR A 1 1045 ? -30.281 -22.232 13.449 1.00 91.38 1045 THR A O 1
ATOM 8071 N N . THR A 1 1046 ? -29.960 -20.176 12.581 1.00 93.38 1046 THR A N 1
ATOM 8072 C CA . THR A 1 1046 ? -29.864 -20.546 11.163 1.00 93.38 1046 THR A CA 1
ATOM 8073 C C . THR A 1 1046 ? -28.482 -20.167 10.642 1.00 93.38 1046 THR A C 1
ATOM 8075 O O . THR A 1 1046 ? -28.106 -19.003 10.736 1.00 93.38 1046 THR A O 1
ATOM 8078 N N . PHE A 1 1047 ? -27.751 -21.116 10.067 1.00 94.81 1047 PHE A N 1
ATOM 8079 C CA . PHE A 1 1047 ? -26.522 -20.894 9.301 1.00 94.81 1047 PHE A CA 1
ATOM 8080 C C . PHE A 1 1047 ? -26.786 -21.180 7.819 1.00 94.81 1047 PHE A C 1
ATOM 8082 O O . PHE A 1 1047 ? -27.533 -22.107 7.501 1.00 94.81 1047 PHE A O 1
ATOM 8089 N N . TYR A 1 1048 ? -26.160 -20.431 6.910 1.00 94.56 1048 TYR A N 1
ATOM 8090 C CA . TYR A 1 1048 ? -26.061 -20.815 5.502 1.00 94.56 1048 TYR A CA 1
ATOM 8091 C C . TYR A 1 1048 ? -24.696 -20.505 4.888 1.00 94.56 1048 TYR A C 1
ATOM 8093 O O . TYR A 1 1048 ? -23.983 -19.599 5.319 1.00 94.56 1048 TYR A O 1
ATOM 8101 N N . GLN A 1 1049 ? -24.408 -21.195 3.785 1.00 95.88 1049 GLN A N 1
ATOM 8102 C CA . GLN A 1 1049 ? -23.407 -20.829 2.787 1.00 95.88 1049 GLN A CA 1
ATOM 8103 C C . GLN A 1 1049 ? -23.990 -20.958 1.370 1.00 95.88 1049 GLN A C 1
ATOM 8105 O O . GLN A 1 1049 ? -24.803 -21.843 1.098 1.00 95.88 1049 GLN A O 1
ATOM 8110 N N . ARG A 1 1050 ? -23.573 -20.082 0.458 1.00 94.25 1050 ARG A N 1
ATOM 8111 C CA . ARG A 1 1050 ? -23.917 -20.045 -0.968 1.00 94.25 1050 ARG A CA 1
ATOM 8112 C C . ARG A 1 1050 ? -22.677 -19.661 -1.757 1.00 94.25 1050 ARG A C 1
ATOM 8114 O O . ARG A 1 1050 ? -22.099 -18.609 -1.503 1.00 94.25 1050 ARG A O 1
ATOM 8121 N N . PHE A 1 1051 ? -22.309 -20.478 -2.729 1.00 95.19 1051 PHE A N 1
ATOM 8122 C CA . PHE A 1 1051 ? -21.097 -20.296 -3.512 1.00 95.19 1051 PHE A CA 1
ATOM 8123 C C . PHE A 1 1051 ? -21.389 -20.307 -5.017 1.00 95.19 1051 PHE A C 1
ATOM 8125 O O . PHE A 1 1051 ? -22.292 -21.011 -5.476 1.00 95.19 1051 PHE A O 1
ATOM 8132 N N . SER A 1 1052 ? -20.619 -19.527 -5.774 1.00 91.56 1052 SER A N 1
ATOM 8133 C CA . SER A 1 1052 ? -20.661 -19.415 -7.234 1.00 91.56 1052 SER A CA 1
ATOM 8134 C C . SER A 1 1052 ? -19.236 -19.267 -7.764 1.00 91.56 1052 SER A C 1
ATOM 8136 O O . SER A 1 1052 ? -18.502 -18.389 -7.329 1.00 91.56 1052 SER A O 1
ATOM 8138 N N . TYR A 1 1053 ? -18.834 -20.127 -8.693 1.00 95.88 1053 TYR A N 1
ATOM 8139 C CA . TYR A 1 1053 ? -17.479 -20.181 -9.238 1.00 95.88 1053 TYR A CA 1
ATOM 8140 C C . TYR A 1 1053 ? -17.543 -20.139 -10.753 1.00 95.88 1053 TYR A C 1
ATOM 8142 O O . TYR A 1 1053 ? -18.405 -20.773 -11.370 1.00 95.88 1053 TYR A O 1
ATOM 8150 N N . ARG A 1 1054 ? -16.586 -19.439 -11.357 1.00 91.00 1054 ARG A N 1
ATOM 8151 C CA . ARG A 1 1054 ? -16.335 -19.484 -12.792 1.00 91.00 1054 ARG A CA 1
ATOM 8152 C C . ARG A 1 1054 ? -14.841 -19.401 -13.054 1.00 91.00 1054 ARG A C 1
ATOM 8154 O O . ARG A 1 1054 ? -14.180 -18.563 -12.459 1.00 91.00 1054 ARG A O 1
ATOM 8161 N N . ASN A 1 1055 ? -14.345 -20.192 -13.994 1.00 95.12 1055 ASN A N 1
ATOM 8162 C CA . ASN A 1 1055 ? -13.010 -20.090 -14.571 1.00 95.12 1055 ASN A CA 1
ATOM 8163 C C . ASN A 1 1055 ? -13.109 -20.308 -16.084 1.00 95.12 1055 ASN A C 1
ATOM 8165 O O . ASN A 1 1055 ? -13.929 -21.090 -16.560 1.00 95.12 1055 ASN A O 1
ATOM 8169 N N . ASN A 1 1056 ? -12.327 -19.546 -16.834 1.00 90.19 1056 ASN A N 1
ATOM 8170 C CA . ASN A 1 1056 ? -12.143 -19.649 -18.269 1.00 90.19 1056 ASN A CA 1
ATOM 8171 C C . ASN A 1 1056 ? -10.629 -19.742 -18.507 1.00 90.19 1056 ASN A C 1
ATOM 8173 O O . ASN A 1 1056 ? -9.949 -18.714 -18.527 1.00 90.19 1056 ASN A O 1
ATOM 8177 N N . ASN A 1 1057 ? -10.135 -20.964 -18.676 1.00 91.44 1057 ASN A N 1
ATOM 8178 C CA . ASN A 1 1057 ? -8.747 -21.300 -18.971 1.00 91.44 1057 ASN A CA 1
ATOM 8179 C C . ASN A 1 1057 ? -8.602 -21.509 -20.489 1.00 91.44 1057 ASN A C 1
ATOM 8181 O O . ASN A 1 1057 ? -9.420 -22.202 -21.091 1.00 91.44 1057 ASN A O 1
ATOM 8185 N N . VAL A 1 1058 ? -7.628 -20.872 -21.135 1.00 90.56 1058 VAL A N 1
ATOM 8186 C CA . VAL A 1 1058 ? -7.452 -20.882 -22.598 1.00 90.56 1058 VAL A CA 1
ATOM 8187 C C . VAL A 1 1058 ? -5.997 -21.144 -22.931 1.00 90.56 1058 VAL A C 1
ATOM 8189 O O . VAL A 1 1058 ? -5.146 -20.357 -22.536 1.00 90.56 1058 VAL A O 1
ATOM 8192 N N . TYR A 1 1059 ? -5.727 -22.187 -23.707 1.00 86.31 1059 TYR A N 1
ATOM 8193 C CA . TYR A 1 1059 ? -4.422 -22.478 -24.291 1.00 86.31 1059 TYR A CA 1
ATOM 8194 C C . TYR A 1 1059 ? -4.423 -22.087 -25.771 1.00 86.31 1059 TYR A C 1
ATOM 8196 O O . TYR A 1 1059 ? -5.416 -22.260 -26.480 1.00 86.31 1059 TYR A O 1
ATOM 8204 N N . SER A 1 1060 ? -3.319 -21.512 -26.233 1.00 80.94 1060 SER A N 1
ATOM 8205 C CA . SER A 1 1060 ? -3.162 -20.995 -27.591 1.00 80.94 1060 SER A CA 1
ATOM 8206 C C . SER A 1 1060 ? -1.698 -21.041 -28.041 1.00 80.94 1060 SER A C 1
ATOM 8208 O O . SER A 1 1060 ? -0.792 -21.106 -27.207 1.00 80.94 1060 SER A O 1
ATOM 8210 N N . LYS A 1 1061 ? -1.465 -20.946 -29.359 1.00 81.88 1061 LYS A N 1
ATOM 8211 C CA . LYS A 1 1061 ? -0.137 -21.055 -29.993 1.00 81.88 1061 LYS A CA 1
ATOM 8212 C C . LYS A 1 1061 ? 0.511 -22.426 -29.749 1.00 81.88 1061 LYS A C 1
ATOM 8214 O O . LYS A 1 1061 ? 1.652 -22.512 -29.292 1.00 81.88 1061 LYS A O 1
ATOM 8219 N N . ASN A 1 1062 ? -0.219 -23.491 -30.060 1.00 81.88 1062 ASN A N 1
ATOM 8220 C CA . ASN A 1 1062 ? 0.151 -24.876 -29.767 1.00 81.88 1062 ASN A CA 1
ATOM 8221 C C . ASN A 1 1062 ? 0.530 -25.073 -28.282 1.00 81.88 1062 ASN A C 1
ATOM 8223 O O . ASN A 1 1062 ? 1.611 -25.567 -27.963 1.00 81.88 1062 ASN A O 1
ATOM 8227 N N . GLY A 1 1063 ? -0.337 -24.609 -27.379 1.00 76.00 1063 GLY A N 1
ATOM 8228 C CA . GLY A 1 1063 ? -0.188 -24.724 -25.924 1.00 76.00 1063 GLY A CA 1
ATOM 8229 C C . GLY A 1 1063 ? 0.829 -23.787 -25.261 1.00 76.00 1063 GLY A C 1
ATOM 8230 O O . GLY A 1 1063 ? 0.879 -23.743 -24.035 1.00 76.00 1063 GLY A O 1
ATOM 8231 N N . THR A 1 1064 ? 1.622 -23.021 -26.021 1.00 80.38 1064 THR A N 1
ATOM 8232 C CA . THR A 1 1064 ? 2.687 -22.159 -25.457 1.00 80.38 1064 THR A CA 1
ATOM 8233 C C . THR A 1 1064 ? 2.174 -20.911 -24.737 1.00 80.38 1064 THR A C 1
ATOM 8235 O O . THR A 1 1064 ? 2.922 -20.306 -23.976 1.00 80.38 1064 THR A O 1
ATOM 8238 N N . LEU A 1 1065 ? 0.918 -20.503 -24.943 1.00 81.88 1065 LEU A N 1
ATOM 8239 C CA . LEU A 1 1065 ? 0.317 -19.329 -24.305 1.00 81.88 1065 LEU A CA 1
ATOM 8240 C C . LEU A 1 1065 ? -0.998 -19.702 -23.617 1.00 81.88 1065 LEU A C 1
ATOM 8242 O O . LEU A 1 1065 ? -1.989 -20.004 -24.286 1.00 81.88 1065 LEU A O 1
ATOM 8246 N N . GLN A 1 1066 ? -1.009 -19.605 -22.289 1.00 84.94 1066 GLN A N 1
ATOM 8247 C CA . GLN A 1 1066 ? -2.156 -19.844 -21.422 1.00 84.94 1066 GLN A CA 1
ATOM 8248 C C . GLN A 1 1066 ? -2.756 -18.530 -20.881 1.00 84.94 1066 GLN A C 1
ATOM 8250 O O . GLN A 1 1066 ? -2.036 -17.628 -20.451 1.00 84.94 1066 GLN A O 1
ATOM 8255 N N . VAL A 1 1067 ? -4.087 -18.431 -20.840 1.00 83.94 1067 VAL A N 1
ATOM 8256 C CA . VAL A 1 1067 ? -4.826 -17.351 -20.168 1.00 83.94 1067 VAL A CA 1
ATOM 8257 C C . VAL A 1 1067 ? -5.924 -17.927 -19.276 1.00 83.94 1067 VAL A C 1
ATOM 8259 O O . VAL A 1 1067 ? -6.871 -18.535 -19.769 1.00 83.94 1067 VAL A O 1
ATOM 8262 N N . VAL A 1 1068 ? -5.836 -17.676 -17.972 1.00 83.62 1068 VAL A N 1
ATOM 8263 C CA . VAL A 1 1068 ? -6.854 -18.014 -16.968 1.00 83.62 1068 VAL A CA 1
ATOM 8264 C C . VAL A 1 1068 ? -7.624 -16.752 -16.586 1.00 83.62 1068 VAL A C 1
ATOM 8266 O O . VAL A 1 1068 ? -7.039 -15.692 -16.371 1.00 83.62 1068 VAL A O 1
ATOM 8269 N N . ASN A 1 1069 ? -8.945 -16.851 -16.468 1.00 83.62 1069 ASN A N 1
ATOM 8270 C CA . ASN A 1 1069 ? -9.788 -15.795 -15.911 1.00 83.62 1069 ASN A CA 1
ATOM 8271 C C . ASN A 1 1069 ? -10.878 -16.421 -15.033 1.00 83.62 1069 ASN A C 1
ATOM 8273 O O . ASN A 1 1069 ? -11.760 -17.117 -15.535 1.00 83.62 1069 ASN A O 1
ATOM 8277 N N . GLN A 1 1070 ? -10.788 -16.189 -13.729 1.00 92.50 1070 GLN A N 1
ATOM 8278 C CA . GLN A 1 1070 ? -11.537 -16.839 -12.664 1.00 92.50 1070 GLN A CA 1
ATOM 8279 C C . GLN A 1 1070 ? -12.198 -15.812 -11.734 1.00 92.50 1070 GLN A C 1
ATOM 8281 O O . GLN A 1 1070 ? -11.618 -14.777 -11.414 1.00 92.50 1070 GLN A O 1
ATOM 8286 N N . THR A 1 1071 ? -13.380 -16.155 -11.223 1.00 89.94 1071 THR A N 1
ATOM 8287 C CA . THR A 1 1071 ? -14.012 -15.500 -10.073 1.00 89.94 1071 THR A CA 1
ATOM 8288 C C . THR A 1 1071 ? -14.612 -16.556 -9.150 1.00 89.94 1071 THR A C 1
ATOM 8290 O O . THR A 1 1071 ? -15.345 -17.434 -9.610 1.00 89.94 1071 THR A O 1
ATOM 8293 N N . ILE A 1 1072 ? -14.347 -16.438 -7.848 1.00 92.00 1072 ILE A N 1
ATOM 8294 C CA . ILE A 1 1072 ? -15.017 -17.207 -6.791 1.00 92.00 1072 ILE A CA 1
ATOM 8295 C C . ILE A 1 1072 ? -15.846 -16.243 -5.936 1.00 92.00 1072 ILE A C 1
ATOM 8297 O O . ILE A 1 1072 ? -15.281 -15.385 -5.269 1.00 92.00 1072 ILE A O 1
ATOM 8301 N N . ASP A 1 1073 ? -17.169 -16.371 -5.930 1.00 93.31 1073 ASP A N 1
ATOM 8302 C CA . ASP A 1 1073 ? -18.074 -15.623 -5.052 1.00 93.31 1073 ASP A CA 1
ATOM 8303 C C . ASP A 1 1073 ? -18.601 -16.553 -3.948 1.00 93.31 1073 ASP A C 1
ATOM 8305 O O . ASP A 1 1073 ? -19.254 -17.562 -4.223 1.00 93.31 1073 ASP A O 1
ATOM 8309 N N . ALA A 1 1074 ? -18.353 -16.204 -2.687 1.00 93.44 1074 ALA A N 1
ATOM 8310 C CA . ALA A 1 1074 ? -18.735 -16.975 -1.507 1.00 93.44 1074 ALA A CA 1
ATOM 8311 C C . ALA A 1 1074 ? -19.565 -16.110 -0.549 1.00 93.44 1074 ALA A C 1
ATOM 8313 O O . ALA A 1 1074 ? -19.139 -15.030 -0.148 1.00 93.44 1074 ALA A O 1
ATOM 8314 N N . LYS A 1 1075 ? -20.755 -16.572 -0.161 1.00 93.69 1075 LYS A N 1
ATOM 8315 C CA . LYS A 1 1075 ? -21.661 -15.874 0.763 1.00 93.69 1075 LYS A CA 1
ATOM 8316 C C . LYS A 1 1075 ? -22.057 -16.788 1.908 1.00 93.69 1075 LYS A C 1
ATOM 8318 O O . LYS A 1 1075 ? -22.636 -17.836 1.654 1.00 93.69 1075 LYS A O 1
ATOM 8323 N N . SER A 1 1076 ? -21.829 -16.386 3.148 1.00 92.44 1076 SER A N 1
ATOM 8324 C CA . SER A 1 1076 ? -22.329 -17.082 4.336 1.00 92.44 1076 SER A CA 1
ATOM 8325 C C . SER A 1 1076 ? -23.162 -16.154 5.214 1.00 92.44 1076 SER A C 1
ATOM 8327 O O . SER A 1 1076 ? -23.143 -14.934 5.042 1.00 92.44 1076 SER A O 1
ATOM 8329 N N . GLY A 1 1077 ? -23.920 -16.729 6.143 1.00 92.12 1077 GLY A N 1
ATOM 8330 C CA . GLY A 1 1077 ? -24.617 -15.956 7.162 1.00 92.12 1077 GLY A CA 1
ATOM 8331 C C . GLY A 1 1077 ? -25.104 -16.798 8.335 1.00 92.12 1077 GLY A C 1
ATOM 8332 O O . GLY A 1 1077 ? -25.346 -17.995 8.190 1.00 92.12 1077 GLY A O 1
ATOM 8333 N N . VAL A 1 1078 ? -25.237 -16.158 9.494 1.00 90.62 1078 VAL A N 1
ATOM 8334 C CA . VAL A 1 1078 ? -25.712 -16.711 10.766 1.00 90.62 1078 VAL A CA 1
ATOM 8335 C C . VAL A 1 1078 ? -26.815 -15.803 11.304 1.00 90.62 1078 VAL A C 1
ATOM 8337 O O . VAL A 1 1078 ? -26.639 -14.596 11.416 1.00 90.62 1078 VAL A O 1
ATOM 8340 N N . PHE A 1 1079 ? -27.956 -16.372 11.670 1.00 87.75 1079 PHE A N 1
ATOM 8341 C CA . PHE A 1 1079 ? -29.131 -15.640 12.135 1.00 87.75 1079 PHE A CA 1
ATOM 8342 C C . PHE A 1 1079 ? -29.630 -16.311 13.408 1.00 87.75 1079 PHE A C 1
ATOM 8344 O O . PHE A 1 1079 ? -30.070 -17.460 13.350 1.00 87.75 1079 PHE A O 1
ATOM 8351 N N . THR A 1 1080 ? -29.602 -15.625 14.551 1.00 83.19 1080 THR A N 1
ATOM 8352 C CA . THR A 1 1080 ? -30.149 -16.166 15.803 1.00 83.19 1080 THR A CA 1
ATOM 8353 C C . THR A 1 1080 ? -31.415 -15.434 16.237 1.00 83.19 1080 THR A C 1
ATOM 8355 O O . THR A 1 1080 ? -31.551 -14.215 16.089 1.00 83.19 1080 THR A O 1
ATOM 8358 N N . ARG A 1 1081 ? -32.392 -16.188 16.746 1.00 80.69 1081 ARG A N 1
ATOM 8359 C CA . ARG A 1 1081 ? -33.708 -15.680 17.153 1.00 80.69 1081 ARG A CA 1
ATOM 8360 C C . ARG A 1 1081 ? -34.155 -16.306 18.469 1.00 80.69 1081 ARG A C 1
ATOM 8362 O O . ARG A 1 1081 ? -34.205 -17.525 18.600 1.00 80.69 1081 ARG A O 1
ATOM 8369 N N . SER A 1 1082 ? -34.530 -15.455 19.411 1.00 67.94 1082 SER A N 1
ATOM 8370 C CA . SER A 1 1082 ? -35.388 -15.786 20.551 1.00 67.94 1082 SER A CA 1
ATOM 8371 C C . SER A 1 1082 ? -36.800 -15.260 20.227 1.00 67.94 1082 SER A C 1
ATOM 8373 O O . SER A 1 1082 ? -37.226 -15.310 19.072 1.00 67.94 1082 SER A O 1
ATOM 8375 N N . SER A 1 1083 ? -37.514 -14.689 21.198 1.00 54.31 1083 SER A N 1
ATOM 8376 C CA . SER A 1 1083 ? -38.700 -13.844 20.974 1.00 54.31 1083 SER A CA 1
ATOM 8377 C C . SER A 1 1083 ? -38.418 -12.592 20.120 1.00 54.31 1083 SER A C 1
ATOM 8379 O O . SER A 1 1083 ? -39.349 -11.997 19.583 1.00 54.31 1083 SER A O 1
ATOM 8381 N N . VAL A 1 1084 ? -37.143 -12.218 19.962 1.00 52.03 1084 VAL A N 1
ATOM 8382 C CA . VAL A 1 1084 ? -36.621 -11.171 19.065 1.00 52.03 1084 VAL A CA 1
ATOM 8383 C C . VAL 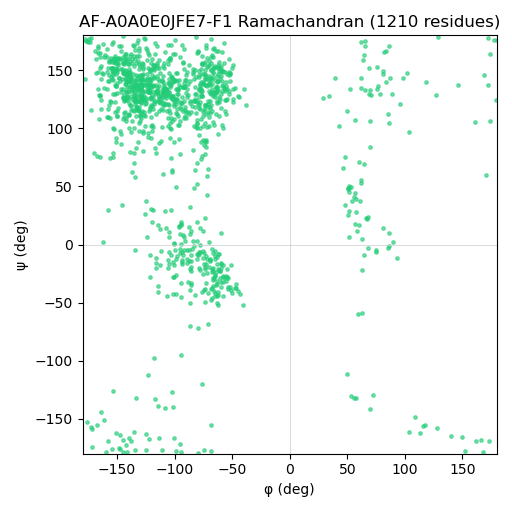A 1 1084 ? -35.382 -11.724 18.333 1.00 52.03 1084 VAL A C 1
ATOM 8385 O O . VAL A 1 1084 ? -34.776 -12.698 18.787 1.00 52.03 1084 VAL A O 1
ATOM 8388 N N . VAL A 1 1085 ? -34.990 -11.138 17.194 1.00 53.44 1085 VAL A N 1
ATOM 8389 C CA . VAL A 1 1085 ? -33.691 -11.427 16.550 1.00 53.44 1085 VAL A CA 1
ATOM 8390 C C . VAL A 1 1085 ? -32.564 -10.999 17.496 1.00 53.44 1085 VAL A C 1
ATOM 8392 O O . VAL A 1 1085 ? -32.510 -9.833 17.876 1.00 53.44 1085 VAL A O 1
ATOM 8395 N N . LEU A 1 1086 ? -31.689 -11.934 17.880 1.00 65.81 1086 LEU A N 1
ATOM 8396 C CA . LEU A 1 1086 ? -30.636 -11.695 18.874 1.00 65.81 1086 LEU A CA 1
ATOM 8397 C C . LEU A 1 1086 ? -29.276 -11.400 18.244 1.00 65.81 1086 LEU A C 1
ATOM 8399 O O . LEU A 1 1086 ? -28.589 -10.507 18.720 1.00 65.81 1086 LEU A O 1
ATOM 8403 N N . PHE A 1 1087 ? -28.882 -12.125 17.197 1.00 76.19 1087 PHE A N 1
ATOM 8404 C CA . PHE A 1 1087 ? -27.620 -11.917 16.484 1.00 76.19 1087 PHE A CA 1
ATOM 8405 C C . PHE A 1 1087 ? -27.802 -12.135 14.981 1.00 76.19 1087 PHE A C 1
ATOM 8407 O O . PHE A 1 1087 ? -28.587 -12.983 14.549 1.00 76.19 1087 PHE A O 1
ATOM 8414 N N . LEU A 1 1088 ? -27.051 -11.371 14.199 1.00 81.19 1088 LEU A N 1
ATOM 8415 C CA . LEU A 1 1088 ? -26.890 -11.511 12.761 1.00 81.19 1088 LEU A CA 1
ATOM 8416 C C . LEU A 1 1088 ? -25.398 -11.534 12.445 1.00 81.19 1088 LEU A C 1
ATOM 8418 O O . LEU A 1 1088 ? -24.646 -10.742 13.004 1.00 81.19 1088 LEU A O 1
ATOM 8422 N N . GLU A 1 1089 ? -25.005 -12.355 11.484 1.00 85.19 1089 GLU A N 1
ATOM 8423 C CA . GLU A 1 1089 ? -23.807 -12.169 10.682 1.00 85.19 1089 GLU A CA 1
ATOM 8424 C C . GLU A 1 1089 ? -24.120 -12.502 9.220 1.00 85.19 1089 GLU A C 1
ATOM 8426 O O . GLU A 1 1089 ? -24.786 -13.492 8.942 1.00 85.19 1089 GLU A O 1
ATOM 8431 N N . GLU A 1 1090 ? -23.630 -11.706 8.278 1.00 89.56 1090 GLU A N 1
ATOM 8432 C CA . GLU A 1 1090 ? -23.545 -12.046 6.857 1.00 89.56 1090 GLU A CA 1
ATOM 8433 C C . GLU A 1 1090 ? -22.134 -11.726 6.366 1.00 89.56 1090 GLU A C 1
ATOM 8435 O O . GLU A 1 1090 ? -21.595 -10.667 6.687 1.00 89.56 1090 GLU A O 1
ATOM 8440 N N . VAL A 1 1091 ? -21.540 -12.614 5.570 1.00 90.62 1091 VAL A N 1
ATOM 8441 C CA . VAL A 1 1091 ? -20.214 -12.440 4.961 1.00 90.62 1091 VAL A CA 1
ATOM 8442 C C . VAL A 1 1091 ? -20.316 -12.715 3.466 1.00 90.62 1091 VAL A C 1
ATOM 8444 O O . VAL A 1 1091 ? -20.910 -13.702 3.046 1.00 90.62 1091 VAL A O 1
ATOM 8447 N N . HIS A 1 1092 ? -19.720 -11.859 2.645 1.00 94.94 1092 HIS A N 1
ATOM 8448 C CA . HIS A 1 1092 ? -19.632 -11.996 1.197 1.00 94.94 1092 HIS A CA 1
ATOM 8449 C C . HIS A 1 1092 ? -18.187 -11.785 0.749 1.00 94.94 1092 HIS A C 1
ATOM 8451 O O . HIS A 1 1092 ? -17.711 -10.653 0.707 1.00 94.94 1092 HIS A O 1
ATOM 8457 N N . ARG A 1 1093 ? -17.499 -12.871 0.405 1.00 95.00 1093 ARG A N 1
ATOM 8458 C CA . ARG A 1 1093 ? -16.150 -12.875 -0.161 1.00 95.00 1093 ARG A CA 1
ATOM 8459 C C . ARG A 1 1093 ? -16.219 -13.000 -1.685 1.00 95.00 1093 ARG A C 1
ATOM 8461 O O . ARG A 1 1093 ? -17.058 -13.736 -2.195 1.00 95.00 1093 ARG A O 1
ATOM 8468 N N . ALA A 1 1094 ? -15.354 -12.285 -2.398 1.00 91.31 1094 ALA A N 1
ATOM 8469 C CA . ALA A 1 1094 ? -15.254 -12.335 -3.856 1.00 91.31 1094 ALA A CA 1
ATOM 8470 C C . ALA A 1 1094 ? -13.781 -12.346 -4.290 1.00 91.31 1094 ALA A C 1
ATOM 8472 O O . ALA A 1 1094 ? -13.030 -11.407 -4.001 1.00 91.31 1094 ALA A O 1
ATOM 8473 N N . PHE A 1 1095 ? -13.380 -13.411 -4.981 1.00 96.31 1095 PHE A N 1
ATOM 8474 C CA . PHE A 1 1095 ? -12.003 -13.731 -5.339 1.00 96.31 1095 PHE A CA 1
ATOM 8475 C C . PHE A 1 1095 ? -11.801 -13.745 -6.865 1.00 96.31 1095 PHE A C 1
ATOM 8477 O O . PHE A 1 1095 ? -11.894 -14.807 -7.486 1.00 96.31 1095 PHE A O 1
ATOM 8484 N N . PRO A 1 1096 ? -11.576 -12.585 -7.511 1.00 85.31 1096 PRO A N 1
ATOM 8485 C CA . PRO A 1 1096 ? -11.119 -12.542 -8.895 1.00 85.31 1096 PRO A CA 1
ATOM 8486 C C . PRO A 1 1096 ? -9.666 -13.028 -9.007 1.00 85.31 1096 PRO A C 1
ATOM 8488 O O . PRO A 1 1096 ? -8.829 -12.685 -8.173 1.00 85.31 1096 PRO A O 1
ATOM 8491 N N . LEU A 1 1097 ? -9.360 -13.761 -10.074 1.00 89.62 1097 LEU A N 1
ATOM 8492 C CA . LEU A 1 1097 ? -8.015 -14.146 -10.493 1.00 89.62 1097 LEU A CA 1
ATOM 8493 C C . LEU A 1 1097 ? -7.925 -14.102 -12.023 1.00 89.62 1097 LEU A C 1
ATOM 8495 O O . LEU A 1 1097 ? -8.753 -14.663 -12.726 1.00 89.62 1097 LEU A O 1
ATOM 8499 N N . TYR A 1 1098 ? -6.897 -13.459 -12.549 1.00 88.06 1098 TYR A N 1
ATOM 8500 C CA . TYR A 1 1098 ? -6.508 -13.468 -13.952 1.00 88.06 1098 TYR A CA 1
ATOM 8501 C C . TYR A 1 1098 ? -5.063 -13.939 -14.031 1.00 88.06 1098 TYR A C 1
ATOM 8503 O O . TYR A 1 1098 ? -4.246 -13.490 -13.231 1.00 88.06 1098 TYR A O 1
ATOM 8511 N N . ILE A 1 1099 ? -4.730 -14.785 -14.998 1.00 83.75 1099 ILE A N 1
ATOM 8512 C CA . ILE A 1 1099 ? -3.351 -15.163 -15.305 1.00 83.75 1099 ILE A CA 1
ATOM 8513 C C . ILE A 1 1099 ? -3.172 -15.120 -16.817 1.00 83.75 1099 ILE A C 1
ATOM 8515 O O . ILE A 1 1099 ? -4.005 -15.620 -17.559 1.00 83.75 1099 ILE A O 1
ATOM 8519 N N . PHE A 1 1100 ? -2.076 -14.537 -17.271 1.00 85.88 1100 PHE A N 1
ATOM 8520 C CA . PHE A 1 1100 ? -1.453 -14.803 -18.558 1.00 85.88 1100 PHE A CA 1
ATOM 8521 C C . PHE A 1 1100 ? -0.135 -15.516 -18.269 1.00 85.88 1100 PHE A C 1
ATOM 8523 O O . PHE A 1 1100 ? 0.564 -15.137 -17.330 1.00 85.88 1100 PHE A O 1
ATOM 8530 N N . SER A 1 1101 ? 0.198 -16.505 -19.081 1.00 80.88 1101 SER A N 1
ATOM 8531 C CA . SER A 1 1101 ? 1.474 -17.211 -19.109 1.00 80.88 1101 SER A CA 1
ATOM 8532 C C . SER A 1 1101 ? 1.796 -17.494 -20.577 1.00 80.88 1101 SER A C 1
ATOM 8534 O O . SER A 1 1101 ? 0.898 -17.813 -21.357 1.00 80.88 1101 SER A O 1
ATOM 8536 N N . GLY A 1 1102 ? 3.041 -17.313 -20.998 1.00 80.06 1102 GLY A N 1
ATOM 8537 C CA . GLY A 1 1102 ? 3.429 -17.414 -22.399 1.00 80.06 1102 GLY A CA 1
ATOM 8538 C C . GLY A 1 1102 ? 4.899 -17.750 -22.554 1.00 80.06 1102 GLY A C 1
ATOM 8539 O O . GLY A 1 1102 ? 5.747 -16.898 -22.303 1.00 80.06 1102 GLY A O 1
ATOM 8540 N N . THR A 1 1103 ? 5.206 -18.968 -22.988 1.00 77.88 1103 THR A N 1
ATOM 8541 C CA . THR A 1 1103 ? 6.580 -19.395 -23.243 1.00 77.88 1103 THR A CA 1
ATOM 8542 C C . THR A 1 1103 ? 7.061 -18.989 -24.635 1.00 77.88 1103 THR A C 1
ATOM 8544 O O . THR A 1 1103 ? 6.294 -18.930 -25.601 1.00 77.88 1103 THR A O 1
ATOM 8547 N N . SER A 1 1104 ? 8.354 -18.689 -24.745 1.00 68.12 1104 SER A N 1
ATOM 8548 C CA . SER A 1 1104 ? 9.032 -18.415 -26.011 1.00 68.12 1104 SER A CA 1
ATOM 8549 C C . SER A 1 1104 ? 10.452 -18.981 -26.023 1.00 68.12 1104 SER A C 1
ATOM 8551 O O . SER A 1 1104 ? 11.029 -19.307 -24.983 1.00 68.12 1104 SER A O 1
ATOM 8553 N N . ASP A 1 1105 ? 11.000 -19.103 -27.235 1.00 57.28 1105 ASP A N 1
ATOM 8554 C CA . ASP A 1 1105 ? 12.432 -19.301 -27.489 1.00 57.28 1105 ASP A CA 1
ATOM 8555 C C . ASP A 1 1105 ? 13.049 -20.522 -26.781 1.00 57.28 1105 ASP A C 1
ATOM 8557 O O . ASP A 1 1105 ? 14.165 -20.469 -26.268 1.00 57.28 1105 ASP A O 1
ATOM 8561 N N . GLN A 1 1106 ? 12.318 -21.644 -26.767 1.00 63.72 1106 GLN A N 1
ATOM 8562 C CA . GLN A 1 1106 ? 12.800 -22.897 -26.189 1.00 63.72 1106 GLN A CA 1
ATOM 8563 C C . GLN A 1 1106 ? 13.943 -23.499 -27.027 1.00 63.72 1106 GLN A C 1
ATOM 8565 O O . GLN A 1 1106 ? 13.744 -23.899 -28.177 1.00 63.72 1106 GLN A O 1
ATOM 8570 N N . VAL A 1 1107 ? 15.133 -23.619 -26.431 1.00 62.62 1107 VAL A N 1
ATOM 8571 C CA . VAL A 1 1107 ? 16.343 -24.175 -27.058 1.00 62.62 1107 VAL A CA 1
ATOM 8572 C C . VAL A 1 1107 ? 16.982 -25.200 -26.116 1.00 62.62 1107 VAL A C 1
ATOM 8574 O O . VAL A 1 1107 ? 17.851 -24.891 -25.304 1.00 62.62 1107 VAL A O 1
ATOM 8577 N N . GLY A 1 1108 ? 16.545 -26.458 -26.225 1.00 71.62 1108 GLY A N 1
ATOM 8578 C CA . GLY A 1 1108 ? 16.966 -27.531 -25.318 1.00 71.62 1108 GLY A CA 1
ATOM 8579 C C . GLY A 1 1108 ? 16.342 -27.376 -23.928 1.00 71.62 1108 GLY A C 1
ATOM 8580 O O . GLY A 1 1108 ? 15.132 -27.188 -23.816 1.00 71.62 1108 GLY A O 1
ATOM 8581 N N . ASP A 1 1109 ? 17.171 -27.433 -22.881 1.00 75.00 1109 ASP A N 1
ATOM 8582 C CA . ASP A 1 1109 ? 16.755 -27.307 -21.471 1.00 75.00 1109 ASP A CA 1
ATOM 8583 C C . ASP A 1 1109 ? 16.485 -25.846 -21.035 1.00 75.00 1109 ASP A C 1
ATOM 8585 O O . ASP A 1 1109 ? 16.474 -25.554 -19.836 1.00 75.00 1109 ASP A O 1
ATOM 8589 N N . GLU A 1 1110 ? 16.364 -24.914 -21.984 1.00 80.50 1110 GLU A N 1
ATOM 8590 C CA . GLU A 1 1110 ? 16.298 -23.470 -21.749 1.00 80.50 1110 GLU A CA 1
ATOM 8591 C C . GLU A 1 1110 ? 15.086 -22.852 -22.451 1.00 80.50 1110 GLU A C 1
ATOM 8593 O O . GLU A 1 1110 ? 14.848 -23.138 -23.624 1.00 80.50 1110 GLU A O 1
ATOM 8598 N N . TYR A 1 1111 ? 14.315 -22.029 -21.737 1.00 78.94 1111 TYR A N 1
ATOM 8599 C CA . TYR A 1 1111 ? 13.128 -21.337 -22.252 1.00 78.94 1111 TYR A CA 1
ATOM 8600 C C . TYR A 1 1111 ? 12.910 -19.990 -21.555 1.00 78.94 1111 TYR A C 1
ATOM 8602 O O . TYR A 1 1111 ? 13.334 -19.793 -20.415 1.00 78.94 1111 TYR A O 1
ATOM 8610 N N . SER A 1 1112 ? 12.202 -19.078 -22.226 1.00 76.88 1112 SER A N 1
ATOM 8611 C CA . SER A 1 1112 ? 11.671 -17.852 -21.615 1.00 76.88 1112 SER A CA 1
ATOM 8612 C C . SER A 1 1112 ? 10.182 -18.025 -21.305 1.00 76.88 1112 SER A C 1
ATOM 8614 O O . SER A 1 1112 ? 9.461 -18.638 -22.090 1.00 76.88 1112 SER A O 1
ATOM 8616 N N . LEU A 1 1113 ? 9.705 -17.494 -20.179 1.00 79.31 1113 LEU A N 1
ATOM 8617 C CA . LEU A 1 1113 ? 8.306 -17.540 -19.736 1.00 79.31 1113 LEU A CA 1
ATOM 8618 C C . LEU A 1 1113 ? 7.831 -16.133 -19.368 1.00 79.31 1113 LEU A C 1
ATOM 8620 O O . LEU A 1 1113 ? 8.306 -15.584 -18.388 1.00 79.31 1113 LEU A O 1
ATOM 8624 N N . VAL A 1 1114 ? 6.887 -15.563 -20.120 1.00 77.56 1114 VAL A N 1
ATOM 8625 C CA . VAL A 1 1114 ? 6.267 -14.249 -19.874 1.00 77.56 1114 VAL A CA 1
ATOM 8626 C C . VAL A 1 1114 ? 4.920 -14.417 -19.168 1.00 77.56 1114 VAL A C 1
ATOM 8628 O O . VAL A 1 1114 ? 4.027 -15.060 -19.713 1.00 77.56 1114 VAL A O 1
ATOM 8631 N N . SER A 1 1115 ? 4.725 -13.793 -18.006 1.00 81.19 1115 SER A N 1
ATOM 8632 C CA . SER A 1 1115 ? 3.527 -13.953 -17.169 1.00 81.19 1115 SER A CA 1
ATOM 8633 C C . SER A 1 1115 ? 2.869 -12.615 -16.782 1.00 81.19 1115 SER A C 1
ATOM 8635 O O . SER A 1 1115 ? 3.515 -11.570 -16.744 1.00 81.19 1115 SER A O 1
ATOM 8637 N N . VAL A 1 1116 ? 1.563 -12.634 -16.478 1.00 80.56 1116 VAL A N 1
ATOM 8638 C CA . VAL A 1 1116 ? 0.777 -11.524 -15.888 1.00 80.56 1116 VAL A CA 1
ATOM 8639 C C . VAL A 1 1116 ? -0.275 -12.108 -14.945 1.00 80.56 1116 VAL A C 1
ATOM 8641 O O . VAL A 1 1116 ? -1.261 -12.653 -15.425 1.00 80.56 1116 VAL A O 1
ATOM 8644 N N . VAL A 1 1117 ? -0.139 -11.967 -13.628 1.00 82.81 1117 VAL A N 1
ATOM 8645 C CA . VAL A 1 1117 ? -1.158 -12.417 -12.653 1.00 82.81 1117 VAL A CA 1
ATOM 8646 C C . VAL A 1 1117 ? -1.933 -11.214 -12.123 1.00 82.81 1117 VAL A C 1
ATOM 8648 O O . VAL A 1 1117 ? -1.328 -10.214 -11.777 1.00 82.81 1117 VAL A O 1
ATOM 8651 N N . LYS A 1 1118 ? -3.258 -11.279 -11.974 1.00 85.12 1118 LYS A N 1
ATOM 8652 C CA . LYS A 1 1118 ? -4.044 -10.279 -11.229 1.00 85.12 1118 LYS A CA 1
ATOM 8653 C C . LYS A 1 1118 ? -5.090 -10.956 -10.354 1.00 85.12 1118 LYS A C 1
ATOM 8655 O O . LYS A 1 1118 ? -6.077 -11.452 -10.878 1.00 85.12 1118 LYS A O 1
ATOM 8660 N N . MET A 1 1119 ? -4.889 -10.984 -9.041 1.00 91.06 1119 MET A N 1
ATOM 8661 C CA . MET A 1 1119 ? -5.781 -11.657 -8.081 1.00 91.06 1119 MET A CA 1
ATOM 8662 C C . MET A 1 1119 ? -6.535 -10.662 -7.185 1.00 91.06 1119 MET A C 1
ATOM 8664 O O . MET A 1 1119 ? -6.371 -9.451 -7.322 1.00 91.06 1119 MET A O 1
ATOM 8668 N N . GLY A 1 1120 ? -7.329 -11.135 -6.225 1.00 89.12 1120 GLY A N 1
ATOM 8669 C CA . GLY A 1 1120 ? -7.811 -10.292 -5.134 1.00 89.12 1120 GLY A CA 1
ATOM 8670 C C . GLY A 1 1120 ? -8.670 -10.987 -4.096 1.00 89.12 1120 GLY A C 1
ATOM 8671 O O . GLY A 1 1120 ? -9.508 -11.805 -4.436 1.00 89.12 1120 GLY A O 1
ATOM 8672 N N . PHE A 1 1121 ? -8.506 -10.607 -2.833 1.00 93.38 1121 PHE A N 1
ATOM 8673 C CA . PHE A 1 1121 ? -9.370 -11.009 -1.728 1.00 93.38 1121 PHE A CA 1
ATOM 8674 C C . PHE A 1 1121 ? -10.285 -9.835 -1.358 1.00 93.38 1121 PHE A C 1
ATOM 8676 O O . PHE A 1 1121 ? -9.877 -8.898 -0.671 1.00 93.38 1121 PHE A O 1
ATOM 8683 N N . ASN A 1 1122 ? -11.533 -9.858 -1.822 1.00 91.44 1122 ASN A N 1
ATOM 8684 C CA . ASN A 1 1122 ? -12.548 -8.885 -1.417 1.00 91.44 1122 ASN A CA 1
ATOM 8685 C C . ASN A 1 1122 ? -13.472 -9.540 -0.382 1.00 91.44 1122 ASN A C 1
ATOM 8687 O O . ASN A 1 1122 ? -13.842 -10.695 -0.560 1.00 91.44 1122 ASN A O 1
ATOM 8691 N N . GLU A 1 1123 ? -13.882 -8.815 0.658 1.00 91.19 1123 GLU A N 1
ATOM 8692 C CA . GLU A 1 1123 ? -14.889 -9.254 1.636 1.00 91.19 1123 GLU A CA 1
ATOM 8693 C C . GLU A 1 1123 ? -15.863 -8.107 1.922 1.00 91.19 1123 GLU A C 1
ATOM 8695 O O . GLU A 1 1123 ? -15.476 -6.944 1.948 1.00 91.19 1123 GLU A O 1
ATOM 8700 N N . LYS A 1 1124 ? -17.128 -8.411 2.191 1.00 88.50 1124 LYS A N 1
ATOM 8701 C CA . LYS A 1 1124 ? -18.031 -7.547 2.954 1.00 88.50 1124 LYS A CA 1
ATOM 8702 C C . LYS A 1 1124 ? -18.679 -8.376 4.048 1.00 88.50 1124 LYS A C 1
ATOM 8704 O O . LYS A 1 1124 ? -19.320 -9.370 3.728 1.00 88.50 1124 LYS A O 1
ATOM 8709 N N . ARG A 1 1125 ? -18.522 -7.977 5.305 1.00 87.31 1125 ARG A N 1
ATOM 8710 C CA . ARG A 1 1125 ? -19.112 -8.631 6.478 1.00 87.31 1125 ARG A CA 1
ATOM 8711 C C . ARG A 1 1125 ? -19.993 -7.624 7.218 1.00 87.31 1125 ARG A C 1
ATOM 8713 O O . ARG A 1 1125 ? -19.676 -6.441 7.264 1.00 87.31 1125 ARG A O 1
ATOM 8720 N N . ILE A 1 1126 ? -21.123 -8.067 7.747 1.00 83.38 1126 ILE A N 1
ATOM 8721 C CA . ILE A 1 1126 ? -22.030 -7.288 8.601 1.00 83.38 1126 ILE A CA 1
ATOM 8722 C C . ILE A 1 1126 ? -22.374 -8.203 9.765 1.00 83.38 1126 ILE A C 1
ATOM 8724 O O . ILE A 1 1126 ? -22.855 -9.302 9.509 1.00 83.38 1126 ILE A O 1
ATOM 8728 N N . SER A 1 1127 ? -22.147 -7.801 11.015 1.00 80.62 1127 SER A N 1
ATOM 8729 C CA . SER A 1 1127 ? -22.531 -8.632 12.165 1.00 80.62 1127 SER A CA 1
ATOM 8730 C C . SER A 1 1127 ? -22.855 -7.831 13.418 1.00 80.62 1127 SER A C 1
ATOM 8732 O O . SER A 1 1127 ? -22.279 -6.773 13.648 1.00 80.62 1127 SER A O 1
ATOM 8734 N N . GLY A 1 1128 ? -23.793 -8.300 14.239 1.00 75.31 1128 GLY A N 1
ATOM 8735 C CA . GLY A 1 1128 ? -24.199 -7.590 15.453 1.00 75.31 1128 GLY A CA 1
ATOM 8736 C C . GLY A 1 1128 ? -25.490 -8.099 16.082 1.00 75.31 1128 GLY A C 1
ATOM 8737 O O . GLY A 1 1128 ? -25.995 -9.163 15.725 1.00 75.31 1128 GLY A O 1
ATOM 8738 N N . ARG A 1 1129 ? -26.017 -7.333 17.040 1.00 68.69 1129 ARG A N 1
ATOM 8739 C CA . ARG A 1 1129 ? -27.208 -7.635 17.845 1.00 68.69 1129 ARG A CA 1
ATOM 8740 C C . ARG A 1 1129 ? -28.099 -6.397 17.895 1.00 68.69 1129 ARG A C 1
ATOM 8742 O O . ARG A 1 1129 ? -27.616 -5.339 18.268 1.00 68.69 1129 ARG A O 1
ATOM 8749 N N . MET A 1 1130 ? -29.389 -6.512 17.569 1.00 53.59 1130 MET A N 1
ATOM 8750 C CA . MET A 1 1130 ? -30.319 -5.365 17.563 1.00 53.59 1130 MET A CA 1
ATOM 8751 C C . MET A 1 1130 ? -30.222 -4.544 18.871 1.00 53.59 1130 MET A C 1
ATOM 8753 O O . MET A 1 1130 ? -30.461 -5.125 19.931 1.00 53.59 1130 MET A O 1
ATOM 8757 N N . PRO A 1 1131 ? -29.930 -3.224 18.834 1.00 53.22 1131 PRO A N 1
ATOM 8758 C CA . PRO A 1 1131 ? -29.886 -2.331 17.665 1.00 53.22 1131 PRO A CA 1
ATOM 8759 C C . PRO A 1 1131 ? -28.496 -2.124 17.018 1.00 53.22 1131 PRO A C 1
ATOM 8761 O O . PRO A 1 1131 ? -28.401 -1.414 16.019 1.00 53.22 1131 PRO A O 1
ATOM 8764 N N . GLU A 1 1132 ? -27.426 -2.686 17.576 1.00 62.88 1132 GLU A N 1
ATOM 8765 C CA . GLU A 1 1132 ? -26.032 -2.427 17.200 1.00 62.88 1132 GLU A CA 1
ATOM 8766 C C . GLU A 1 1132 ? -25.524 -3.405 16.127 1.00 62.88 1132 GLU A C 1
ATOM 8768 O O . GLU A 1 1132 ? -25.510 -4.622 16.320 1.00 62.88 1132 GLU A O 1
ATOM 8773 N N . PHE A 1 1133 ? -25.051 -2.877 14.994 1.00 69.31 1133 PHE A N 1
ATOM 8774 C CA . PHE A 1 1133 ? -24.468 -3.670 13.908 1.00 69.31 1133 PHE A CA 1
ATOM 8775 C C . PHE A 1 1133 ? -23.091 -3.141 13.513 1.00 69.31 1133 PHE A C 1
ATOM 8777 O O . PHE A 1 1133 ? -22.936 -1.968 13.168 1.00 69.31 1133 PHE A O 1
ATOM 8784 N N . SER A 1 1134 ? -22.107 -4.036 13.513 1.00 69.81 1134 SER A N 1
ATOM 8785 C CA . SER A 1 1134 ? -20.826 -3.838 12.848 1.00 69.81 1134 SER A CA 1
ATOM 8786 C C . SER A 1 1134 ? -20.962 -4.014 11.335 1.00 69.81 1134 SER A C 1
ATOM 8788 O O . SER A 1 1134 ? -21.842 -4.728 10.843 1.00 69.81 1134 SER A O 1
ATOM 8790 N N . TYR A 1 1135 ? -20.054 -3.393 10.590 1.00 81.44 1135 TYR A N 1
ATOM 8791 C CA . TYR A 1 1135 ? -19.804 -3.733 9.192 1.00 81.44 1135 TYR A CA 1
ATOM 8792 C C . TYR A 1 1135 ? -18.300 -3.753 8.924 1.00 81.44 1135 TYR A C 1
ATOM 8794 O O . TYR A 1 1135 ? -17.525 -3.158 9.670 1.00 81.44 1135 TYR A O 1
ATOM 8802 N N . ILE A 1 1136 ? -17.917 -4.439 7.851 1.00 82.12 1136 ILE A N 1
ATOM 8803 C CA . ILE A 1 1136 ? -16.575 -4.627 7.303 1.00 82.12 1136 ILE A CA 1
ATOM 8804 C C . ILE A 1 1136 ? -16.715 -4.682 5.771 1.00 82.12 1136 ILE A C 1
ATOM 8806 O O . ILE A 1 1136 ? -17.668 -5.246 5.236 1.00 82.12 1136 ILE A O 1
ATOM 8810 N N . SER A 1 1137 ? -15.766 -4.107 5.039 1.00 87.00 1137 SER A N 1
ATOM 8811 C CA . SER A 1 1137 ? -15.727 -4.085 3.575 1.00 87.00 1137 SER A CA 1
ATOM 8812 C C . SER A 1 1137 ? -14.280 -4.016 3.096 1.00 87.00 1137 SER A C 1
ATOM 8814 O O . SER A 1 1137 ? -13.760 -2.918 2.964 1.00 87.00 1137 SER A O 1
ATOM 8816 N N . LEU A 1 1138 ? -13.653 -5.164 2.844 1.00 88.25 1138 LEU A N 1
ATOM 8817 C CA . LEU A 1 1138 ? -12.303 -5.367 2.312 1.00 88.25 1138 LEU A CA 1
ATOM 8818 C C . LEU A 1 1138 ? -12.275 -5.458 0.776 1.00 88.25 1138 LEU A C 1
ATOM 8820 O O . LEU A 1 1138 ? -13.122 -6.093 0.153 1.00 88.25 1138 LEU A O 1
ATOM 8824 N N . ARG A 1 1139 ? -11.239 -4.877 0.164 1.00 89.88 1139 ARG A N 1
ATOM 8825 C CA . ARG A 1 1139 ? -10.933 -4.960 -1.274 1.00 89.88 1139 ARG A CA 1
ATOM 8826 C C . ARG A 1 1139 ? -9.436 -5.180 -1.537 1.00 89.88 1139 ARG A C 1
ATOM 8828 O O . ARG A 1 1139 ? -8.791 -4.306 -2.125 1.00 89.88 1139 ARG A O 1
ATOM 8835 N N . ASN A 1 1140 ? -8.877 -6.300 -1.071 1.00 90.81 1140 ASN A N 1
ATOM 8836 C CA . ASN A 1 1140 ? -7.527 -6.726 -1.454 1.00 90.81 1140 ASN A CA 1
ATOM 8837 C C . ASN A 1 1140 ? -7.529 -7.173 -2.936 1.00 90.81 1140 ASN A C 1
ATOM 8839 O O . ASN A 1 1140 ? -8.475 -7.811 -3.388 1.00 90.81 1140 ASN A O 1
ATOM 8843 N N . ALA A 1 1141 ? -6.519 -6.809 -3.721 1.00 86.50 1141 ALA A N 1
ATOM 8844 C CA . ALA A 1 1141 ? -6.442 -7.034 -5.168 1.00 86.50 1141 ALA A CA 1
ATOM 8845 C C . ALA A 1 1141 ? -5.006 -6.848 -5.655 1.00 86.50 1141 ALA A C 1
ATOM 8847 O O . ALA A 1 1141 ? -4.486 -5.768 -5.422 1.00 86.50 1141 ALA A O 1
ATOM 8848 N N . GLN A 1 1142 ? -4.396 -7.826 -6.327 1.00 86.81 1142 GLN A N 1
ATOM 8849 C CA . GLN A 1 1142 ? -2.996 -7.847 -6.787 1.00 86.81 1142 GLN A CA 1
ATOM 8850 C C . GLN A 1 1142 ? -2.893 -7.813 -8.329 1.00 86.81 1142 GLN A C 1
ATOM 8852 O O . GLN A 1 1142 ? -3.875 -8.125 -8.997 1.00 86.81 1142 GLN A O 1
ATOM 8857 N N . SER A 1 1143 ? -1.764 -7.400 -8.920 1.00 81.88 1143 SER A N 1
ATOM 8858 C CA . SER A 1 1143 ? -1.559 -7.298 -10.381 1.00 81.88 1143 SER A CA 1
ATOM 8859 C C . SER A 1 1143 ? -0.077 -7.359 -10.820 1.00 81.88 1143 SER A C 1
ATOM 8861 O O . SER A 1 1143 ? 0.518 -6.367 -11.231 1.00 81.88 1143 SER A O 1
ATOM 8863 N N . ALA A 1 1144 ? 0.491 -8.553 -10.778 1.00 76.44 1144 ALA A N 1
ATOM 8864 C CA . ALA A 1 1144 ? 1.822 -8.917 -11.242 1.00 76.44 1144 ALA A CA 1
ATOM 8865 C C . ALA A 1 1144 ? 2.013 -9.069 -12.760 1.00 76.44 1144 ALA A C 1
ATOM 8867 O O . ALA A 1 1144 ? 1.052 -9.328 -13.485 1.00 76.44 1144 ALA A O 1
ATOM 8868 N N . HIS A 1 1145 ? 3.256 -8.915 -13.241 1.00 79.06 1145 HIS A N 1
ATOM 8869 C CA . HIS A 1 1145 ? 3.678 -9.243 -14.612 1.00 79.06 1145 HIS A CA 1
ATOM 8870 C C . HIS A 1 1145 ? 5.189 -9.456 -14.786 1.00 79.06 1145 HIS A C 1
ATOM 8872 O O . HIS A 1 1145 ? 5.924 -9.403 -13.824 1.00 79.06 1145 HIS A O 1
ATOM 8878 N N . GLY A 1 1146 ? 5.671 -9.732 -15.997 1.00 75.12 1146 GLY A N 1
ATOM 8879 C CA . GLY A 1 1146 ? 7.099 -9.822 -16.325 1.00 75.12 1146 GLY A CA 1
ATOM 8880 C C . GLY A 1 1146 ? 7.433 -11.128 -17.033 1.00 75.12 1146 GLY A C 1
ATOM 8881 O O . GLY A 1 1146 ? 6.543 -11.726 -17.632 1.00 75.12 1146 GLY A O 1
ATOM 8882 N N . TYR A 1 1147 ? 8.687 -11.571 -17.003 1.00 83.19 1147 TYR A N 1
ATOM 8883 C CA . TYR A 1 1147 ? 9.097 -12.857 -17.558 1.00 83.19 1147 TYR A CA 1
ATOM 8884 C C . TYR A 1 1147 ? 10.094 -13.604 -16.651 1.00 83.19 1147 TYR A C 1
ATOM 8886 O O . TYR A 1 1147 ? 10.216 -13.286 -15.468 1.00 83.19 1147 TYR A O 1
ATOM 8894 N N . MET A 1 1148 ? 10.708 -14.669 -17.156 1.00 83.19 1148 MET A N 1
ATOM 8895 C CA . MET A 1 1148 ? 11.850 -15.353 -16.552 1.00 83.19 1148 MET A CA 1
ATOM 8896 C C . MET A 1 1148 ? 12.514 -16.262 -17.581 1.00 83.19 1148 MET A C 1
ATOM 8898 O O . MET A 1 1148 ? 11.814 -16.923 -18.354 1.00 83.19 1148 MET A O 1
ATOM 8902 N N . LYS A 1 1149 ? 13.846 -16.352 -17.570 1.00 82.69 1149 LYS A N 1
ATOM 8903 C CA . LYS A 1 1149 ? 14.587 -17.394 -18.292 1.00 82.69 1149 LYS A CA 1
ATOM 8904 C C . LYS A 1 1149 ? 14.896 -18.542 -17.347 1.00 82.69 1149 LYS A C 1
ATOM 8906 O O . LYS A 1 1149 ? 15.557 -18.380 -16.316 1.00 82.69 1149 LYS A O 1
ATOM 8911 N N . VAL A 1 1150 ? 14.444 -19.727 -17.730 1.00 81.00 1150 VAL A N 1
ATOM 8912 C CA . VAL A 1 1150 ? 14.679 -20.961 -16.987 1.00 81.00 1150 VAL A CA 1
ATOM 8913 C C . VAL A 1 1150 ? 15.635 -21.831 -17.777 1.00 81.00 1150 VAL A C 1
ATOM 8915 O O . VAL A 1 1150 ? 15.406 -22.086 -18.954 1.00 81.00 1150 VAL A O 1
ATOM 8918 N N . LYS A 1 1151 ? 16.685 -22.320 -17.118 1.00 82.25 1151 LYS A N 1
ATOM 8919 C CA . LYS A 1 1151 ? 17.674 -23.249 -17.669 1.00 82.25 1151 LYS A CA 1
ATOM 8920 C C . LYS A 1 1151 ? 17.810 -24.423 -16.705 1.00 82.25 1151 LYS A C 1
ATOM 8922 O O . LYS A 1 1151 ? 18.246 -24.230 -15.573 1.00 82.25 1151 LYS A O 1
ATOM 8927 N N . LYS A 1 1152 ? 17.433 -25.638 -17.117 1.00 78.81 1152 LYS A N 1
ATOM 8928 C CA . LYS A 1 1152 ? 17.450 -26.845 -16.253 1.00 78.81 1152 LYS A CA 1
ATOM 8929 C C . LYS A 1 1152 ? 16.726 -26.641 -14.909 1.00 78.81 1152 LYS A C 1
ATOM 8931 O O . LYS A 1 1152 ? 17.269 -26.946 -13.849 1.00 78.81 1152 LYS A O 1
ATOM 8936 N N . ASN A 1 1153 ? 15.515 -26.089 -14.963 1.00 70.31 1153 ASN A N 1
ATOM 8937 C CA . ASN A 1 1153 ? 14.665 -25.765 -13.806 1.00 70.31 1153 ASN A CA 1
ATOM 8938 C C . ASN A 1 1153 ? 15.284 -24.757 -12.809 1.00 70.31 1153 ASN A C 1
ATOM 8940 O O . ASN A 1 1153 ? 14.805 -24.624 -11.685 1.00 70.31 1153 ASN A O 1
ATOM 8944 N N . LEU A 1 1154 ? 16.327 -24.023 -13.210 1.00 72.44 1154 LEU A N 1
ATOM 8945 C CA . LEU A 1 1154 ? 16.841 -22.866 -12.480 1.00 72.44 1154 LEU A CA 1
ATOM 8946 C C . LEU A 1 1154 ? 16.430 -21.586 -13.196 1.00 72.44 1154 LEU A C 1
ATOM 8948 O O . LEU A 1 1154 ? 16.679 -21.445 -14.393 1.00 72.44 1154 LEU A O 1
ATOM 8952 N N . VAL A 1 1155 ? 15.885 -20.633 -12.443 1.00 78.25 1155 VAL A N 1
ATOM 8953 C CA . VAL A 1 1155 ? 15.906 -19.223 -12.841 1.00 78.25 1155 VAL A CA 1
ATOM 8954 C C . VAL A 1 1155 ? 17.372 -18.814 -12.988 1.00 78.25 1155 VAL A C 1
ATOM 8956 O O . VAL A 1 1155 ? 18.121 -18.864 -12.012 1.00 78.25 1155 VAL A O 1
ATOM 8959 N N . VAL A 1 1156 ? 17.784 -18.438 -14.197 1.00 80.94 1156 VAL A N 1
ATOM 8960 C CA . VAL A 1 1156 ? 19.143 -17.920 -14.468 1.00 80.94 1156 VAL A CA 1
ATOM 8961 C C . VAL A 1 1156 ? 19.170 -16.409 -14.682 1.00 80.94 1156 VAL A C 1
ATOM 8963 O O . VAL A 1 1156 ? 20.230 -15.800 -14.611 1.00 80.94 1156 VAL A O 1
ATOM 8966 N N . ASP A 1 1157 ? 18.001 -15.841 -14.949 1.00 78.75 1157 ASP A N 1
ATOM 8967 C CA . ASP A 1 1157 ? 17.709 -14.456 -15.304 1.00 78.75 1157 ASP A CA 1
ATOM 8968 C C . ASP A 1 1157 ? 16.185 -14.343 -15.110 1.00 78.75 1157 ASP A C 1
ATOM 8970 O O . ASP A 1 1157 ? 15.487 -15.269 -15.547 1.00 78.75 1157 ASP A O 1
ATOM 8974 N N . GLY A 1 1158 ? 15.639 -13.376 -14.359 1.00 80.25 1158 GLY A N 1
ATOM 8975 C CA . GLY A 1 1158 ? 14.238 -13.551 -13.952 1.00 80.25 1158 GLY A CA 1
ATOM 8976 C C . GLY A 1 1158 ? 13.499 -12.428 -13.241 1.00 80.25 1158 GLY A C 1
ATOM 8977 O O . GLY A 1 1158 ? 13.739 -12.109 -12.079 1.00 80.25 1158 GLY A O 1
ATOM 8978 N N . LEU A 1 1159 ? 12.467 -11.927 -13.906 1.00 77.12 1159 LEU A N 1
ATOM 8979 C CA . LEU A 1 1159 ? 11.674 -10.780 -13.501 1.00 77.12 1159 LEU A CA 1
ATOM 8980 C C . LEU A 1 1159 ? 10.480 -11.139 -12.679 1.00 77.12 1159 LEU A C 1
ATOM 8982 O O . LEU A 1 1159 ? 9.868 -12.198 -12.752 1.00 77.12 1159 LEU A O 1
ATOM 8986 N N . GLY A 1 1160 ? 9.971 -10.059 -12.147 1.00 73.62 1160 GLY A N 1
ATOM 8987 C CA . GLY A 1 1160 ? 8.603 -9.807 -12.454 1.00 73.62 1160 GLY A CA 1
ATOM 8988 C C . GLY A 1 1160 ? 8.254 -8.387 -12.134 1.00 73.62 1160 GLY A C 1
ATOM 8989 O O . GLY A 1 1160 ? 9.035 -7.444 -12.212 1.00 73.62 1160 GLY A O 1
ATOM 8990 N N . GLU A 1 1161 ? 7.038 -8.344 -11.674 1.00 76.62 1161 GLU A N 1
ATOM 8991 C CA . GLU A 1 1161 ? 6.300 -7.219 -11.253 1.00 76.62 1161 GLU A CA 1
ATOM 8992 C C . GLU A 1 1161 ? 5.163 -7.787 -10.438 1.00 76.62 1161 GLU A C 1
ATOM 8994 O O . GLU A 1 1161 ? 4.692 -8.881 -10.712 1.00 76.62 1161 GLU A O 1
ATOM 8999 N N . THR A 1 1162 ? 4.744 -7.038 -9.439 1.00 82.56 1162 THR A N 1
ATOM 9000 C CA . THR A 1 1162 ? 3.510 -7.221 -8.681 1.00 82.56 1162 THR A CA 1
ATOM 9001 C C . THR A 1 1162 ? 2.778 -5.882 -8.778 1.00 82.56 1162 THR A C 1
ATOM 9003 O O . THR A 1 1162 ? 3.365 -4.917 -9.241 1.00 82.56 1162 THR A O 1
ATOM 9006 N N . HIS A 1 1163 ? 1.517 -5.787 -8.374 1.00 80.56 1163 HIS A N 1
ATOM 9007 C CA . HIS A 1 1163 ? 0.814 -4.535 -8.023 1.00 80.56 1163 HIS A CA 1
ATOM 9008 C C . HIS A 1 1163 ? -0.216 -4.890 -6.970 1.00 80.56 1163 HIS A C 1
ATOM 9010 O O . HIS A 1 1163 ? -0.562 -6.063 -6.898 1.00 80.56 1163 HIS A O 1
ATOM 9016 N N . GLN A 1 1164 ? -0.752 -3.962 -6.170 1.00 84.31 1164 GLN A N 1
ATOM 9017 C CA . GLN A 1 1164 ? -1.848 -4.331 -5.268 1.00 84.31 1164 GLN A CA 1
ATOM 9018 C C . GLN A 1 1164 ? -2.688 -3.136 -4.808 1.00 84.31 1164 GLN A C 1
ATOM 9020 O O . GLN A 1 1164 ? -2.315 -1.984 -4.957 1.00 84.31 1164 GLN A O 1
ATOM 9025 N N . VAL A 1 1165 ? -3.826 -3.431 -4.193 1.00 78.81 1165 VAL A N 1
ATOM 9026 C CA . VAL A 1 1165 ? -4.780 -2.546 -3.511 1.00 78.81 1165 VAL A CA 1
ATOM 9027 C C . VAL A 1 1165 ? -5.442 -3.373 -2.408 1.00 78.81 1165 VAL A C 1
ATOM 9029 O O . VAL A 1 1165 ? -5.541 -4.576 -2.553 1.00 78.81 1165 VAL A O 1
ATOM 9032 N N . TYR A 1 1166 ? -5.854 -2.760 -1.313 1.00 87.06 1166 TYR A N 1
ATOM 9033 C CA . TYR A 1 1166 ? -6.567 -3.241 -0.128 1.00 87.06 1166 TYR A CA 1
ATOM 9034 C C . TYR A 1 1166 ? -7.323 -2.001 0.318 1.00 87.06 1166 TYR A C 1
ATOM 9036 O O . TYR A 1 1166 ? -6.793 -0.898 0.231 1.00 87.06 1166 TYR A O 1
ATOM 9044 N N . LYS A 1 1167 ? -8.587 -2.169 0.675 1.00 81.75 1167 LYS A N 1
ATOM 9045 C CA . LYS A 1 1167 ? -9.503 -1.145 1.194 1.00 81.75 1167 LYS A CA 1
ATOM 9046 C C . LYS A 1 1167 ? -10.507 -1.911 2.041 1.00 81.75 1167 LYS A C 1
ATOM 9048 O O . LYS A 1 1167 ? -11.536 -2.301 1.513 1.00 81.75 1167 LYS A O 1
ATOM 9053 N N . TYR A 1 1168 ? -10.113 -2.267 3.262 1.00 84.75 1168 TYR A N 1
ATOM 9054 C CA . TYR A 1 1168 ? -10.977 -2.587 4.400 1.00 84.75 1168 TYR A CA 1
ATOM 9055 C C . TYR A 1 1168 ? -11.684 -1.314 4.858 1.00 84.75 1168 TYR A C 1
ATOM 9057 O O . TYR A 1 1168 ? -11.101 -0.234 4.871 1.00 84.75 1168 TYR A O 1
ATOM 9065 N N . ALA A 1 1169 ? -12.946 -1.433 5.250 1.00 82.19 1169 ALA A N 1
ATOM 9066 C CA . ALA A 1 1169 ? -13.667 -0.373 5.924 1.00 82.19 1169 ALA A CA 1
ATOM 9067 C C . ALA A 1 1169 ? -14.771 -0.913 6.811 1.00 82.19 1169 ALA A C 1
ATOM 9069 O O . ALA A 1 1169 ? -15.573 -1.711 6.336 1.00 82.19 1169 ALA A O 1
ATOM 9070 N N . GLY A 1 1170 ? -14.825 -0.476 8.067 1.00 76.31 1170 GLY A N 1
ATOM 9071 C CA . GLY A 1 1170 ? -15.790 -0.985 9.025 1.00 76.31 1170 GLY A CA 1
ATOM 9072 C C . GLY A 1 1170 ? -16.150 -0.029 10.156 1.00 76.31 1170 GLY A C 1
ATOM 9073 O O . GLY A 1 1170 ? -15.703 1.116 10.214 1.00 76.31 1170 GLY A O 1
ATOM 9074 N N . THR A 1 1171 ? -16.970 -0.512 11.087 1.00 72.62 1171 THR A N 1
ATOM 9075 C CA . THR A 1 1171 ? -17.362 0.235 12.299 1.00 72.62 1171 THR A CA 1
ATOM 9076 C C . THR A 1 1171 ? -16.203 0.472 13.262 1.00 72.62 1171 THR A C 1
ATOM 9078 O O . THR A 1 1171 ? -16.179 1.479 13.968 1.00 72.62 1171 THR A O 1
ATOM 9081 N N . GLU A 1 1172 ? -15.206 -0.414 13.278 1.00 67.12 1172 GLU A N 1
ATOM 9082 C CA . GLU A 1 1172 ? -13.996 -0.238 14.090 1.00 67.12 1172 GLU A CA 1
ATOM 9083 C C . GLU A 1 1172 ? -13.096 0.905 13.595 1.00 67.12 1172 GLU A C 1
ATOM 9085 O O . GLU A 1 1172 ? -12.228 1.370 14.332 1.00 67.12 1172 GLU A O 1
ATOM 9090 N N . GLY A 1 1173 ? -13.319 1.400 12.381 1.00 69.88 1173 GLY A N 1
ATOM 9091 C CA . GLY A 1 1173 ? -12.383 2.217 11.615 1.00 69.88 1173 GLY A CA 1
ATOM 9092 C C . GLY A 1 1173 ? -12.218 1.614 10.225 1.00 69.88 1173 GLY A C 1
ATOM 9093 O O . GLY A 1 1173 ? -12.824 0.585 9.911 1.00 69.88 1173 GLY A O 1
ATOM 9094 N N . CYS A 1 1174 ? -11.419 2.233 9.367 1.00 80.94 1174 CYS A N 1
ATOM 9095 C CA . CYS A 1 1174 ? -11.163 1.671 8.051 1.00 80.94 1174 CYS A CA 1
ATOM 9096 C C . CYS A 1 1174 ? -9.700 1.717 7.665 1.00 80.94 1174 CYS A C 1
ATOM 9098 O O . CYS A 1 1174 ? -8.884 2.194 8.423 1.00 80.94 1174 CYS A O 1
ATOM 9100 N N . TYR A 1 1175 ? -9.348 1.064 6.563 1.00 78.38 1175 TYR A N 1
ATOM 9101 C CA . TYR A 1 1175 ? -7.984 0.646 6.328 1.00 78.38 1175 TYR A CA 1
ATOM 9102 C C . TYR A 1 1175 ? -7.743 0.232 4.866 1.00 78.38 1175 TYR A C 1
ATOM 9104 O O . TYR A 1 1175 ? -8.193 -0.817 4.423 1.00 78.38 1175 TYR A O 1
ATOM 9112 N N . SER A 1 1176 ? -7.024 1.021 4.083 1.00 81.06 1176 SER A N 1
ATOM 9113 C CA . SER A 1 1176 ? -6.538 0.647 2.754 1.00 81.06 1176 SER A CA 1
ATOM 9114 C C . SER A 1 1176 ? -5.103 0.115 2.839 1.00 81.06 1176 SER A C 1
ATOM 9116 O O . SER A 1 1176 ? -4.639 -0.120 3.949 1.00 81.06 1176 SER A O 1
ATOM 9118 N N . ARG A 1 1177 ? -4.431 -0.117 1.693 1.00 79.81 1177 ARG A N 1
ATOM 9119 C CA . ARG A 1 1177 ? -2.987 -0.427 1.496 1.00 79.81 1177 ARG A CA 1
ATOM 9120 C C . ARG A 1 1177 ? -2.789 -0.892 0.004 1.00 79.81 1177 ARG A C 1
ATOM 9122 O O . ARG A 1 1177 ? -3.732 -1.454 -0.526 1.00 79.81 1177 ARG A O 1
ATOM 9129 N N . TYR A 1 1178 ? -1.699 -0.666 -0.768 1.00 74.38 1178 TYR A N 1
ATOM 9130 C CA . TYR A 1 1178 ? -1.650 -0.881 -2.262 1.00 74.38 1178 TYR A CA 1
ATOM 9131 C C . TYR A 1 1178 ? -0.264 -1.214 -3.011 1.00 74.38 1178 TYR A C 1
ATOM 9133 O O . TYR A 1 1178 ? 0.424 -0.261 -3.284 1.00 74.38 1178 TYR A O 1
ATOM 9141 N N . VAL A 1 1179 ? 0.193 -2.444 -3.432 1.00 63.34 1179 VAL A N 1
ATOM 9142 C CA . VAL A 1 1179 ? 1.663 -2.888 -3.548 1.00 63.34 1179 VAL A CA 1
ATOM 9143 C C . VAL A 1 1179 ? 2.262 -3.716 -4.763 1.00 63.34 1179 VAL A C 1
ATOM 9145 O O . VAL A 1 1179 ? 1.699 -4.755 -5.054 1.00 63.34 1179 VAL A O 1
ATOM 9148 N N . GLY A 1 1180 ? 3.430 -3.435 -5.421 1.00 73.06 1180 GLY A N 1
ATOM 9149 C CA . GLY A 1 1180 ? 4.051 -4.355 -6.464 1.00 73.06 1180 GLY A CA 1
ATOM 9150 C C . GLY A 1 1180 ? 5.543 -4.279 -7.012 1.00 73.06 1180 GLY A C 1
ATOM 9151 O O . GLY A 1 1180 ? 5.945 -3.136 -6.987 1.00 73.06 1180 GLY A O 1
ATOM 9152 N N . SER A 1 1181 ? 6.295 -5.365 -7.506 1.00 75.25 1181 SER A N 1
ATOM 9153 C CA . SER A 1 1181 ? 7.787 -5.872 -7.442 1.00 75.25 1181 SER A CA 1
ATOM 9154 C C . SER A 1 1181 ? 9.040 -5.766 -8.554 1.00 75.25 1181 SER A C 1
ATOM 9156 O O . SER A 1 1181 ? 8.882 -6.260 -9.650 1.00 75.25 1181 SER A O 1
ATOM 9158 N N . ARG A 1 1182 ? 10.335 -5.224 -8.368 1.00 78.62 1182 ARG A N 1
ATOM 9159 C CA . ARG A 1 1182 ? 11.575 -5.027 -9.333 1.00 78.62 1182 ARG A CA 1
ATOM 9160 C C . ARG A 1 1182 ? 12.901 -5.900 -9.276 1.00 78.62 1182 ARG A C 1
ATOM 9162 O O . ARG A 1 1182 ? 13.419 -6.083 -10.341 1.00 78.62 1182 ARG A O 1
ATOM 9169 N N . ASN A 1 1183 ? 13.581 -6.256 -8.153 1.00 71.25 1183 ASN A N 1
ATOM 9170 C CA . ASN A 1 1183 ? 14.735 -7.171 -7.791 1.00 71.25 1183 ASN A CA 1
ATOM 9171 C C . ASN A 1 1183 ? 15.328 -7.073 -6.327 1.00 71.25 1183 ASN A C 1
ATOM 9173 O O . ASN A 1 1183 ? 16.509 -6.779 -6.149 1.00 71.25 1183 ASN A O 1
ATOM 9177 N N . TYR A 1 1184 ? 14.556 -7.306 -5.260 1.00 70.88 1184 TYR A N 1
ATOM 9178 C CA . TYR A 1 1184 ? 14.899 -7.317 -3.820 1.00 70.88 1184 TYR A CA 1
ATOM 9179 C C . TYR A 1 1184 ? 15.379 -5.955 -3.175 1.00 70.88 1184 TYR A C 1
ATOM 9181 O O . TYR A 1 1184 ? 16.552 -5.800 -2.849 1.00 70.88 1184 TYR A O 1
ATOM 9189 N N . THR A 1 1185 ? 14.470 -4.963 -3.032 1.00 71.12 1185 THR A N 1
ATOM 9190 C CA . THR A 1 1185 ? 14.489 -3.482 -2.756 1.00 71.12 1185 THR A CA 1
ATOM 9191 C C . THR A 1 1185 ? 13.004 -2.971 -2.924 1.00 71.12 1185 THR A C 1
ATOM 9193 O O . THR A 1 1185 ? 12.154 -3.843 -3.001 1.00 71.12 1185 THR A O 1
ATOM 9196 N N . ILE A 1 1186 ? 12.575 -1.684 -2.966 1.00 73.56 1186 ILE A N 1
ATOM 9197 C CA . ILE A 1 1186 ? 11.126 -1.271 -3.017 1.00 73.56 1186 ILE A CA 1
ATOM 9198 C C . ILE A 1 1186 ? 10.767 -0.005 -3.867 1.00 73.56 1186 ILE A C 1
ATOM 9200 O O . ILE A 1 1186 ? 11.100 1.069 -3.407 1.00 73.56 1186 ILE A O 1
ATOM 9204 N N . ILE A 1 1187 ? 10.035 0.004 -5.008 1.00 60.56 1187 ILE A N 1
ATOM 9205 C CA . ILE A 1 1187 ? 9.979 1.242 -5.847 1.00 60.56 1187 ILE A CA 1
ATOM 9206 C C . ILE A 1 1187 ? 9.358 2.431 -5.136 1.00 60.56 1187 ILE A C 1
ATOM 9208 O O . ILE A 1 1187 ? 9.750 3.584 -5.340 1.00 60.56 1187 ILE A O 1
ATOM 9212 N N . PHE A 1 1188 ? 8.261 2.039 -4.462 1.00 55.41 1188 PHE A N 1
ATOM 9213 C CA . PHE A 1 1188 ? 5.848 2.990 -3.261 1.00 55.41 1188 PHE A CA 1
ATOM 9214 C C . PHE A 1 1188 ? 5.286 2.465 -1.798 1.00 55.41 1188 PHE A C 1
ATOM 9216 O O . PHE A 1 1188 ? 4.746 1.385 -1.649 1.00 55.41 1188 PHE A O 1
ATOM 9223 N N . ASP A 1 1189 ? 5.509 3.133 -0.649 1.00 75.25 1189 ASP A N 1
ATOM 9224 C CA . ASP A 1 1189 ? 4.908 2.771 0.651 1.00 75.25 1189 ASP A CA 1
ATOM 9225 C C . ASP A 1 1189 ? 4.285 3.993 1.333 1.00 75.25 1189 ASP A C 1
ATOM 9227 O O . ASP A 1 1189 ? 4.978 4.805 1.916 1.00 75.25 1189 ASP A O 1
ATOM 9231 N N . SER A 1 1190 ? 2.975 4.197 1.221 1.00 62.94 1190 SER A N 1
ATOM 9232 C CA . SER A 1 1190 ? 2.233 5.166 2.026 1.00 62.94 1190 SER A CA 1
ATOM 9233 C C . SER A 1 1190 ? 0.750 4.945 1.909 1.00 62.94 1190 SER A C 1
ATOM 9235 O O . SER A 1 1190 ? 0.297 4.400 0.903 1.00 62.94 1190 SER A O 1
ATOM 9237 N N . SER A 1 1191 ? 0.023 5.257 2.984 1.00 74.44 1191 SER A N 1
ATOM 9238 C CA . SER A 1 1191 ? -1.426 5.143 3.151 1.00 74.44 1191 SER A CA 1
ATOM 9239 C C . SER A 1 1191 ? -1.905 5.711 4.538 1.00 74.44 1191 SER A C 1
ATOM 9241 O O . SER A 1 1191 ? -1.210 6.599 5.004 1.00 74.44 1191 SER A O 1
ATOM 9243 N N . GLY A 1 1192 ? -3.020 5.289 5.200 1.00 66.25 1192 GLY A N 1
ATOM 9244 C CA . GLY A 1 1192 ? -3.630 5.937 6.412 1.00 66.25 1192 GLY A CA 1
ATOM 9245 C C . GLY A 1 1192 ? -4.482 5.099 7.418 1.00 66.25 1192 GLY A C 1
ATOM 9246 O O . GLY A 1 1192 ? -4.060 4.095 7.931 1.00 66.25 1192 GLY A O 1
ATOM 9247 N N . ASP A 1 1193 ? -5.717 5.450 7.766 1.00 63.06 1193 ASP A N 1
ATOM 9248 C CA . ASP A 1 1193 ? -6.763 4.480 8.242 1.00 63.06 1193 ASP A CA 1
ATOM 9249 C C . ASP A 1 1193 ? -8.142 4.941 7.745 1.00 63.06 1193 ASP A C 1
ATOM 9251 O O . ASP A 1 1193 ? -9.195 4.881 8.377 1.00 63.06 1193 ASP A O 1
ATOM 9255 N N . VAL A 1 1194 ? -8.080 5.521 6.551 1.00 48.28 1194 VAL A N 1
ATOM 9256 C CA . VAL A 1 1194 ? -9.050 6.442 6.029 1.00 48.28 1194 VAL A CA 1
ATOM 9257 C C . VAL A 1 1194 ? -9.973 5.826 5.014 1.00 48.28 1194 VAL A C 1
ATOM 9259 O O . VAL A 1 1194 ? -9.622 5.064 4.116 1.00 48.28 1194 VAL A O 1
ATOM 9262 N N . CYS A 1 1195 ? -11.182 6.343 5.108 1.00 45.94 1195 CYS A N 1
ATOM 9263 C CA . CYS A 1 1195 ? -12.104 6.442 4.020 1.00 45.94 1195 CYS A CA 1
ATOM 9264 C C . CYS A 1 1195 ? -12.430 7.921 3.885 1.00 45.94 1195 CYS A C 1
ATOM 9266 O O . CYS A 1 1195 ? -12.788 8.577 4.870 1.00 45.94 1195 CYS A O 1
ATOM 9268 N N . SER A 1 1196 ? -12.351 8.436 2.662 1.00 36.66 1196 SER A N 1
ATOM 9269 C CA . SER A 1 1196 ? -13.108 9.618 2.261 1.00 36.66 1196 SER A CA 1
ATOM 9270 C C . SER A 1 1196 ? -14.507 9.522 2.885 1.00 36.66 1196 SER A C 1
ATOM 9272 O O . SER A 1 1196 ? -15.115 8.451 2.797 1.00 36.66 1196 SER A O 1
ATOM 9274 N N . LYS A 1 1197 ? -15.057 10.586 3.494 1.00 35.00 1197 LYS A N 1
ATOM 9275 C CA . LYS A 1 1197 ? -16.422 10.551 4.078 1.00 35.00 1197 LYS A CA 1
ATOM 9276 C C . LYS A 1 1197 ? -17.532 10.515 3.003 1.00 35.00 1197 LYS A C 1
ATOM 9278 O O . LYS A 1 1197 ? -18.417 11.365 2.954 1.00 35.00 1197 LYS A O 1
ATOM 9283 N N . GLY A 1 1198 ? -17.514 9.489 2.155 1.00 30.25 1198 GLY A N 1
ATOM 9284 C CA . GLY A 1 1198 ? -18.553 9.129 1.196 1.00 30.25 1198 GLY A CA 1
ATOM 9285 C C . GLY A 1 1198 ? -19.731 8.430 1.873 1.00 30.25 1198 GLY A C 1
ATOM 9286 O O . GLY A 1 1198 ? -19.896 7.226 1.731 1.00 30.25 1198 GLY A O 1
ATOM 9287 N N . SER A 1 1199 ? -20.535 9.209 2.602 1.00 26.67 1199 SER A N 1
ATOM 9288 C CA . SER A 1 1199 ? -21.935 8.927 2.973 1.00 26.67 1199 SER A CA 1
ATOM 9289 C C . SER A 1 1199 ? -22.311 7.501 3.443 1.00 26.67 1199 SER A C 1
ATOM 9291 O O . SER A 1 1199 ? -22.685 6.663 2.622 1.00 26.67 1199 SER A O 1
ATOM 9293 N N . PRO A 1 1200 ? -22.467 7.277 4.763 1.00 30.44 1200 PRO A N 1
ATOM 9294 C CA . PRO A 1 1200 ? -23.233 6.141 5.299 1.00 30.44 1200 PRO A CA 1
ATOM 9295 C C . PRO A 1 1200 ? -24.753 6.204 5.024 1.00 30.44 1200 PRO A C 1
ATOM 9297 O O . PRO A 1 1200 ? -25.482 5.292 5.402 1.00 30.44 1200 PRO A O 1
ATOM 9300 N N . HIS A 1 1201 ? -25.258 7.289 4.418 1.00 31.16 1201 HIS A N 1
ATOM 9301 C CA . HIS A 1 1201 ? -26.697 7.558 4.279 1.00 31.16 1201 HIS A CA 1
ATOM 9302 C C . HIS A 1 1201 ? -27.384 6.950 3.044 1.00 31.16 1201 HIS A C 1
ATOM 9304 O O . HIS A 1 1201 ? -28.608 6.852 3.054 1.00 31.16 1201 HIS A O 1
ATOM 9310 N N . ASP A 1 1202 ? -26.643 6.483 2.035 1.00 30.94 1202 ASP A N 1
ATOM 9311 C CA . ASP A 1 1202 ? -27.169 5.543 1.032 1.00 30.94 1202 ASP A CA 1
ATOM 9312 C C . ASP A 1 1202 ? -26.635 4.138 1.360 1.00 30.94 1202 ASP A C 1
ATOM 9314 O O . ASP A 1 1202 ? -25.758 3.586 0.692 1.00 30.94 1202 ASP A O 1
ATOM 9318 N N . GLY A 1 1203 ? -27.198 3.535 2.413 1.00 25.70 1203 GLY A N 1
ATOM 9319 C CA . GLY A 1 1203 ? -27.226 2.075 2.504 1.00 25.70 1203 GLY A CA 1
ATOM 9320 C C . GLY A 1 1203 ? -27.929 1.495 1.264 1.00 25.70 1203 GLY A C 1
ATOM 9321 O O . GLY A 1 1203 ? -28.723 2.198 0.628 1.00 25.70 1203 GLY A O 1
ATOM 9322 N N . PRO A 1 1204 ? -27.668 0.232 0.879 1.00 23.72 1204 PRO A N 1
ATOM 9323 C CA . PRO A 1 1204 ? -28.300 -0.357 -0.297 1.00 23.72 1204 PRO A CA 1
ATOM 9324 C C . PRO A 1 1204 ? -29.821 -0.268 -0.152 1.00 23.72 1204 PRO A C 1
ATOM 9326 O O . PRO A 1 1204 ? -30.393 -0.868 0.757 1.00 23.72 1204 PRO A O 1
ATOM 9329 N N . LYS A 1 1205 ? -30.478 0.503 -1.032 1.00 25.59 1205 LYS A N 1
ATOM 9330 C CA . LYS A 1 1205 ? -31.934 0.690 -0.987 1.00 25.59 1205 LYS A CA 1
ATOM 9331 C C . LYS A 1 1205 ? -32.599 -0.676 -1.023 1.00 25.59 1205 LYS A C 1
ATOM 9333 O O . LYS A 1 1205 ? -32.509 -1.374 -2.032 1.00 25.59 1205 LYS A O 1
ATOM 9338 N N . PHE A 1 1206 ? -33.235 -1.042 0.089 1.00 26.05 1206 PHE A N 1
ATOM 9339 C CA . PHE A 1 1206 ? -33.854 -2.345 0.273 1.00 26.05 1206 PHE A CA 1
ATOM 9340 C C . PHE A 1 1206 ? -34.898 -2.583 -0.820 1.00 26.05 1206 PHE A C 1
ATOM 9342 O O . PHE A 1 1206 ? -36.033 -2.113 -0.738 1.00 26.05 1206 PHE A O 1
ATOM 9349 N N . SER A 1 1207 ? -34.518 -3.351 -1.842 1.00 24.72 1207 SER A N 1
ATOM 9350 C CA . SER A 1 1207 ? -35.503 -4.086 -2.623 1.00 24.72 1207 SER A CA 1
ATOM 9351 C C . SER A 1 1207 ? -36.189 -5.055 -1.664 1.00 24.72 1207 SER A C 1
ATOM 9353 O O . SER A 1 1207 ? -35.529 -5.762 -0.900 1.00 24.72 1207 SER A O 1
ATOM 9355 N N . SER A 1 1208 ? -37.517 -5.010 -1.623 1.00 23.72 1208 SER A N 1
ATOM 9356 C CA . SER A 1 1208 ? -38.310 -5.737 -0.640 1.00 23.72 1208 SER A CA 1
ATOM 9357 C C . SER A 1 1208 ? -38.312 -7.231 -0.954 1.00 23.72 1208 SER A C 1
ATOM 9359 O O . SER A 1 1208 ? -39.201 -7.744 -1.634 1.00 23.72 1208 SER A O 1
ATOM 9361 N N . VAL A 1 1209 ? -37.314 -7.940 -0.418 1.00 23.56 1209 VAL A N 1
ATOM 9362 C CA . VAL A 1 1209 ? -37.338 -9.400 -0.305 1.00 23.56 1209 VAL A CA 1
ATOM 9363 C C . VAL A 1 1209 ? -38.569 -9.761 0.521 1.00 23.56 1209 VAL A C 1
ATOM 9365 O O . VAL A 1 1209 ? -38.596 -9.582 1.739 1.00 23.56 1209 VAL A O 1
ATOM 9368 N N . LYS A 1 1210 ? -39.624 -10.222 -0.156 1.00 23.69 1210 LYS A N 1
ATOM 9369 C CA . LYS A 1 1210 ? -40.802 -10.769 0.513 1.00 23.69 1210 LYS A CA 1
ATOM 9370 C C . LYS A 1 1210 ? -40.365 -11.985 1.320 1.00 23.69 1210 LYS A C 1
ATOM 9372 O O . LYS A 1 1210 ? -39.838 -12.938 0.757 1.00 23.69 1210 LYS A O 1
ATOM 9377 N N . LEU A 1 1211 ? -40.625 -11.946 2.622 1.00 25.91 1211 LEU A N 1
ATOM 9378 C CA . LEU A 1 1211 ? -40.617 -13.139 3.455 1.00 25.91 1211 LEU A CA 1
ATOM 9379 C C . LEU A 1 1211 ? -41.881 -13.947 3.140 1.00 25.91 1211 LEU A C 1
ATOM 9381 O O . LEU A 1 1211 ? -42.980 -13.568 3.549 1.00 25.91 1211 LEU A O 1
ATOM 9385 N N . THR A 1 1212 ? -41.689 -15.030 2.393 1.00 29.59 1212 THR A N 1
ATOM 9386 C CA . THR A 1 1212 ? -42.610 -16.159 2.200 1.00 29.59 1212 THR A CA 1
ATOM 9387 C C . THR A 1 1212 ? -41.769 -17.421 2.164 1.00 29.59 1212 THR A C 1
ATOM 9389 O O . THR A 1 1212 ? -40.892 -17.455 1.270 1.00 29.59 1212 THR A O 1
#

Nearest PDB structures (foldseek):
  6i97-assembly1_A  TM=1.375E-01  e=1.443E+00  Pseudomonas aeruginosa

Foldseek 3Di:
DDDDDDDDDDDDDDDDDDDDDDDDDDDDDDDDDDDDDDDDDDDDDDDDDDDDDDDDDDDPDDDDLPDAAFEFDADDDDDDFDPPWDDFPKDWQDWDKAEQQALAFWDKDKDDQPPVCVVALQFFRWKKKKKKKKKADFDDKWWKFKDWQQATQFIAIDATADNNIHIYMDIDTRSLCSLSSNDITMMTMDTRHYDDPRHPMIITMIIMMTTIGDDPDDDDDDDPHFNDKDWWFADDDDSGDRWDWAFFQFDKDTDWDADQQQWQWKKKKKAKDADDLLLQLQQADAPVLCVVQVPDPGRHLHRFKKKFKDKQNAGQFIDFAQSANECPGPHNQACFRHHTHCNGGPDIDMGTSSLVVQVRSPGGIIIIMIHMHRDNTTMTMIIMMRTHGQPPDSHKHKDFFFWDWFFFFFFWFWADDALWTKIKIKFKTKTWTWMWIQGPVGIKIKTFIKIWFKIWMWTADPNRQKIKIWMKTFFKFWMWMDGPPWTAKFKIKTKMKIKIKIWGWDPDDDQKIKIWIKIKIWIWMWMWMDHPVHIKIKTKIKIKIKTWMFMAGNNDGPDIKMKMWIWIWMDMPVFIKIWTWIDIRNDTPDIDMDGDDDPDDPPPDDDPDPDDDPDDDDDDDDDDDDDDDDDDDDDDDDDDDDDDDDDDDDDDDDDDDDFRAATEFDEDDRTGGFDPQKDDFPKDWQDWDKAAQQALAWWDKDKDDQRVVLVVQVVDQFKDFRWKKKKKKKKKADFDAKWKKFKDWQQATQFIFIDATADNSIYIYMDMDTCVLVVLSSSDITMITMGTNAHPDPRGPIMMTMIIMMTTIMRRGHDDDPLPDPDRFNDKDKFFADDDGSGRRFDWAFFQVGKDKDKDQDQQFWQWKKKKKFKDDDDLCLQLQQAEAVCLCVVQVPPPHDHLHRAKKKFKAKLRHGQDIDRAFNQRACPPPANSFVGRHRGHCRRGNDIDMGTCSLVVQVRSPRGIMMIMIGMHSGNGTMTMIMMMGTHGQPPDSHKHKHWDDWDWDDKDKDWDWADDHQWTKIKIKIKTKTKTWMWMQGPVGIKIKIKMKIKIKIKIWTADPNRQKIKIWIKIWIKIKMWMDDVHTFKIKIKIWMKTKIKIWGWDDDDPQKIKIWMKIKIWIWMWMWMDGPPDIKIKTKTKMKIKTDMFMAGNNDGPGGGMKMKIKIWIQMPVFIDMYMIMHHNSRRNTMHYYRHDNPPDPPPDPDDPDPDDD

Radius of gyration: 34.81 Å; Cα contacts (8 Å, |Δi|>4): 3407; chains: 1; bounding box: 114×102×104 Å